Protein 3TFZ (pdb70)

Solvent-accessible surface area: 46047 Å² total; per-residue (Å²): 215,104,98,88,30,27,35,9,26,26,0,60,1,58,6,89,37,0,31,98,1,0,24,34,1,27,2,16,38,70,10,6,107,26,11,103,91,24,68,20,78,61,56,26,126,44,29,12,8,0,71,17,47,10,53,8,75,74,91,94,21,56,46,5,6,21,8,44,25,37,80,50,28,30,11,0,35,28,70,21,86,125,29,10,89,20,8,17,87,18,21,8,27,14,14,4,16,43,6,31,74,125,83,0,0,0,0,4,2,20,41,4,35,17,102,90,54,42,167,96,36,59,0,52,50,158,32,55,43,98,87,0,121,129,69,2,64,62,26,8,89,178,24,0,64,33,35,3,77,13,0,41,20,0,0,45,58,25,60,120,3,61,64,20,133,36,82,129,180,106,101,95,23,22,33,9,28,31,0,58,0,50,6,93,34,0,32,90,12,0,24,80,3,90,20,11,40,128,40,10,102,25,9,108,124,17,75,51,86,93,106,35,186,33,47,18,16,0,55,25,40,9,43,12,69,82,106,104,16,49,36,13,6,84,10,60,28,54,89,92,132,51,15,0,36,29,130,20,101,83,28,3,62,13,3,38,57,16,7,6,36,11,12,3,20,21,4,12,42,52,30,0,0,0,0,4,3,20,43,3,42,18,87,90,45,46,164,90,41,54,1,58,54,153,12,66,52,98,72,0,92,114,58,5,50,58,22,7,87,191,25,0,71,32,24,3,72,16,0,37,34,35,0,50,99,57,66,150,54,66,66,42,199,164,64,99,98,32,26,30,10,19,26,0,52,0,40,7,88,32,0,30,101,3,0,24,55,2,106,12,10,43,123,43,7,101,17,7,85,113,15,60,58,75,93,108,19,151,19,34,6,13,0,61,24,43,9,30,11,61,72,90,95,34,65,37,14,4,26,8,39,33,39,84,51,25,35,10,0,36,28,31,27,69,87,84,7,63,10,9,25,29,20,21,8,25,12,14,4,15,59,14,55,94,96,82,0,0,0,0,5,2,21,38,4,34,20,118,92,40,58,153,113,47,51,2,45,69,151,33,58,62,77,82,0,118,111,43,4,57,61,16,7,91,94,18,1,62,26,22,2,71,15,0,40,32,20,0,60,105,68,51,172,60,87,67,114,199,104,89,104,30,23,36,8,23,30,0,56,0,31,7,84,38,0,20,104,2,0,22,68,6,83,20,10,36,126,34,7,115,13,6,101,111,16,63,76,76,96,110,28,188,29,62,12,12,3,83,13,33,10,42,28,86,63,105,126,57,56,70,9,6,70,10,36,29,52,78,102,105,55,7,0,35,28,102,32,91,90,39,59,59,34,26,26,73,20,16,6,36,13,14,6,21,23,8,10,42,40,29,0,0,0,0,5,2,20,43,1,29,21,123,64,68,48,137,105,39,61,8,68,33,182,31,66,56,90,86,0,90,129,67,6,53,61,34,6,86,94,21,0,62,26,23,2,76,12,0,38,35,20,0,52,100,70,31,174,71,97,47,66,71,33,111,48,90,80,24,25,39,8,26,30,0,52,0,45,3,91,40,0,33,85,3,0,32,73,6,74,14,16,39,125,28,7,112,36,12,87,110,15,23,10,23,34,124,29,186,31,44,25,2,0,44,20,51,10,45,35,88,76,108,96,21,68,44,0,5,29,8,51,38,41,83,89,102,53,5,0,28,26,22,27,14,77,32,16,73,14,6,28,11,16,9,8,33,13,10,3,20,76,6,47,84,115,69,0,0,0,0,4,2,17,34,5,31,22,100,84,63,39,109,79,27,61,1,48,65,112,20,46,43,103,98,0,57,128,87,5,56,47,28,5,87,126,25,0,75,41,30,2,83,20,0,45,35,26,0,55,115,58,64,169,64,93,113,230,85,116,88,25,28,41,8,26,27,0,23,0,44,7,99,39,0,35,90,1,0,26,69,3,96,10,11,42,124,25,8,104,32,8,99,117,18,60,56,89,90,104,34,177,45,47,14,21,2,88,17,43,12,59,17,68,83,116,106,18,65,45,12,8,74,10,59,32,49,90,94,92,61,6,0,32,28,129,26,90,117,25,7,76,27,9,34,63,11,20,8,34,15,12,3,19,70,4,48,100,95,63,0,0,0,0,6,2,22,42,4,61,23,90,82,33,74,156,74,62,61,0,40,48,161,37,60,53,100,88,0,121,136,70,5,62,49,18,6,88,114,23,0,68,38,30,3,74,17,0,40,34,31,0,43,108,54,66,183,111

InterPro domains:
  IPR019587 Polyketide cyclase/dehydrase [PF10604] (1-150)
  IPR023393 START-like domain superfamily [G3DSA:3.30.530.20] (1-169)

Nearest PDB structures (foldseek):
  3tfz-assembly1_B  TM=9.912E-01  e=1.807E-28  Streptomyces sp. R1128
  4xrw-assembly1_A  TM=8.271E-01  e=5.148E-12  Amycolatopsis orientalis
  2d4r-assembly1_A  TM=8.068E-01  e=8.298E-10  Thermus thermophilus HB8
  4xrt-assembly2_B  TM=8.640E-01  e=2.654E-08  Streptomyces steffisburgensis
  4xrt-assembly1_A  TM=8.350E-01  e=1.578E-08  Streptomyces steffisburgensis

B-factor: mean 43.22, std 24.83, range [5.35, 171.0]

Structure (mmCIF, N/CA/C/O backbone):
data_3TFZ
#
_entry.id   3TFZ
#
_cell.length_a   50.016
_cell.length_b   135.731
_cell.length_c   175.496
_cell.angle_alpha   90.00
_cell.angle_beta   90.00
_cell.angle_gamma   90.00
#
_symmetry.space_group_name_H-M   'P 21 21 21'
#
loop_
_entity.id
_entity.type
_entity.pdbx_description
1 polymer Cyclase
2 non-polymer 'POTASSIUM ION'
3 non-polymer '3-CYCLOHEXYL-1-PROPYLSULFONIC ACID'
4 water water
#
loop_
_atom_site.group_PDB
_atom_site.id
_atom_site.type_symbol
_atom_site.label_atom_id
_atom_site.label_alt_id
_atom_site.label_comp_id
_atom_site.label_asym_id
_atom_site.label_entity_id
_atom_site.label_seq_id
_atom_site.pdbx_PDB_ins_code
_atom_site.Cartn_x
_atom_site.Cartn_y
_atom_site.Cartn_z
_atom_site.occupancy
_atom_site.B_iso_or_equiv
_atom_site.auth_seq_id
_atom_site.auth_comp_id
_atom_site.auth_asym_id
_atom_site.auth_atom_id
_atom_site.pdbx_PDB_model_num
ATOM 1 N N . HIS A 1 3 ? -34.947 -14.373 8.953 1.00 45.98 0 HIS A N 1
ATOM 2 C CA . HIS A 1 3 ? -34.184 -13.343 9.787 1.00 43.11 0 HIS A CA 1
ATOM 3 C C . HIS A 1 3 ? -32.720 -12.886 9.347 1.00 38.76 0 HIS A C 1
ATOM 4 O O . HIS A 1 3 ? -32.076 -13.510 8.480 1.00 37.06 0 HIS A O 1
ATOM 11 N N . MET A 1 4 ? -32.240 -11.778 9.939 1.00 33.26 1 MET A N 1
ATOM 12 C CA . MET A 1 4 ? -30.946 -11.172 9.629 1.00 30.79 1 MET A CA 1
ATOM 13 C C . MET A 1 4 ? -29.732 -12.102 9.958 1.00 28.54 1 MET A C 1
ATOM 14 O O . MET A 1 4 ? -29.748 -12.812 10.958 1.00 27.92 1 MET A O 1
ATOM 19 N N . ARG A 1 5 ? -28.692 -12.139 9.121 1.00 24.97 2 ARG A N 1
ATOM 20 C CA . ARG A 1 5 ? -27.576 -13.034 9.447 1.00 20.94 2 ARG A CA 1
ATOM 21 C C . ARG A 1 5 ? -26.428 -12.166 9.836 1.00 19.23 2 ARG A C 1
ATOM 22 O O . ARG A 1 5 ? -26.359 -11.069 9.343 1.00 16.21 2 ARG A O 1
ATOM 30 N N . HIS A 1 6 ? -25.534 -12.710 10.682 1.00 18.15 3 HIS A N 1
ATOM 31 C CA . HIS A 1 6 ? -24.369 -12.053 11.116 1.00 18.74 3 HIS A CA 1
ATOM 32 C C . HIS A 1 6 ? -23.120 -12.981 11.064 1.00 18.41 3 HIS A C 1
ATOM 33 O O . HIS A 1 6 ? -23.071 -13.984 11.740 1.00 18.19 3 HIS A O 1
ATOM 40 N N . VAL A 1 7 ? -22.080 -12.594 10.303 1.00 18.67 4 VAL A N 1
ATOM 41 C CA . VAL A 1 7 ? -20.828 -13.347 10.244 1.00 16.76 4 VAL A CA 1
ATOM 42 C C . VAL A 1 7 ? -19.634 -12.460 10.453 1.00 15.41 4 VAL A C 1
ATOM 43 O O . VAL A 1 7 ? -19.766 -11.270 10.329 1.00 14.85 4 VAL A O 1
ATOM 47 N N . GLU A 1 8 ? -18.477 -13.057 10.816 1.00 14.54 5 GLU A N 1
ATOM 48 C CA . GLU A 1 8 ? -17.254 -12.323 11.131 1.00 14.49 5 GLU A CA 1
ATOM 49 C C . GLU A 1 8 ? -16.091 -13.123 10.677 1.00 13.52 5 GLU A C 1
ATOM 50 O O . GLU A 1 8 ? -16.007 -14.292 10.966 1.00 13.14 5 GLU A O 1
ATOM 56 N N . HIS A 1 9 ? -15.168 -12.492 9.996 1.00 13.25 6 HIS A N 1
ATOM 57 C CA . HIS A 1 9 ? -13.990 -13.233 9.493 1.00 16.22 6 HIS A CA 1
ATOM 58 C C . HIS A 1 9 ? -12.772 -12.399 9.879 1.00 14.31 6 HIS A C 1
ATOM 59 O O . HIS A 1 9 ? -12.931 -11.196 10.038 1.00 15.92 6 HIS A O 1
ATOM 66 N N . THR A 1 10 ? -11.593 -13.023 9.975 1.00 13.34 7 THR A N 1
ATOM 67 C CA . THR A 1 10 ? -10.413 -12.284 10.378 1.00 13.68 7 THR A CA 1
ATOM 68 C C . THR A 1 10 ? -9.170 -12.876 9.742 1.00 14.12 7 THR A C 1
ATOM 69 O O . THR A 1 10 ? -9.186 -14.050 9.347 1.00 14.61 7 THR A O 1
ATOM 73 N N . VAL A 1 11 ? -8.115 -12.052 9.719 1.00 12.58 8 VAL A N 1
ATOM 74 C CA . VAL A 1 11 ? -6.733 -12.367 9.264 1.00 11.60 8 VAL A CA 1
ATOM 75 C C . VAL A 1 11 ? -5.794 -11.448 10.078 1.00 11.95 8 VAL A C 1
ATOM 76 O O . VAL A 1 11 ? -6.243 -10.387 10.583 1.00 9.72 8 VAL A O 1
ATOM 80 N N . THR A 1 12 ? -4.543 -11.905 10.295 1.00 13.21 9 THR A N 1
ATOM 81 C CA . THR A 1 12 ? -3.492 -11.225 11.023 1.00 13.14 9 THR A CA 1
ATOM 82 C C . THR A 1 12 ? -2.646 -10.664 9.933 1.00 14.40 9 THR A C 1
ATOM 83 O O . THR A 1 12 ? -2.164 -11.434 9.112 1.00 15.94 9 THR A O 1
ATOM 87 N N . VAL A 1 13 ? -2.454 -9.339 9.890 1.00 15.61 10 VAL A N 1
ATOM 88 C CA . VAL A 1 13 ? -1.654 -8.660 8.820 1.00 14.22 10 VAL A CA 1
ATOM 89 C C . VAL A 1 13 ? -0.239 -8.333 9.324 1.00 16.22 10 VAL A C 1
ATOM 90 O O . VAL A 1 13 ? -0.062 -7.739 10.415 1.00 16.69 10 VAL A O 1
ATOM 94 N N . ALA A 1 14 ? 0.801 -8.778 8.597 1.00 16.41 11 ALA A N 1
ATOM 95 C CA . ALA A 1 14 ? 2.144 -8.485 9.099 1.00 16.69 11 ALA A CA 1
ATOM 96 C C . ALA A 1 14 ? 2.473 -7.032 8.658 1.00 16.62 11 ALA A C 1
ATOM 97 O O . ALA A 1 14 ? 3.327 -6.850 7.817 1.00 17.63 11 ALA A O 1
ATOM 99 N N . ALA A 1 15 ? 1.732 -6.023 9.148 1.00 15.33 12 ALA A N 1
ATOM 100 C CA . ALA A 1 15 ? 1.992 -4.567 8.884 1.00 14.36 12 ALA A CA 1
ATOM 101 C C . ALA A 1 15 ? 1.448 -3.799 10.069 1.00 15.17 12 ALA A C 1
ATOM 102 O O . ALA A 1 15 ? 0.477 -4.268 10.714 1.00 14.28 12 ALA A O 1
ATOM 104 N N . PRO A 1 16 ? 1.975 -2.554 10.336 1.00 16.01 13 PRO A N 1
ATOM 105 C CA . PRO A 1 16 ? 1.371 -1.732 11.458 1.00 15.61 13 PRO A CA 1
ATOM 106 C C . PRO A 1 16 ? -0.086 -1.265 11.169 1.00 16.12 13 PRO A C 1
ATOM 107 O O . PRO A 1 16 ? -0.473 -1.116 10.014 1.00 17.47 13 PRO A O 1
ATOM 111 N N . ALA A 1 17 ? -0.852 -0.950 12.201 1.00 16.03 14 ALA A N 1
ATOM 112 C CA . ALA A 1 17 ? -2.309 -0.764 12.093 1.00 15.44 14 ALA A CA 1
ATOM 113 C C . ALA A 1 17 ? -2.604 0.477 11.307 1.00 16.15 14 ALA A C 1
ATOM 114 O O . ALA A 1 17 ? -3.540 0.502 10.576 1.00 19.11 14 ALA A O 1
ATOM 116 N N . ASP A 1 18 ? -1.774 1.487 11.410 1.00 19.41 15 ASP A N 1
ATOM 117 C CA . ASP A 1 18 ? -1.839 2.710 10.629 1.00 22.25 15 ASP A CA 1
ATOM 118 C C . ASP A 1 18 ? -1.648 2.476 9.118 1.00 22.09 15 ASP A C 1
ATOM 119 O O . ASP A 1 18 ? -2.311 3.112 8.315 1.00 23.02 15 ASP A O 1
ATOM 124 N N . LEU A 1 19 ? -0.753 1.571 8.721 1.00 22.58 16 LEU A N 1
ATOM 125 C CA . LEU A 1 19 ? -0.624 1.294 7.323 1.00 21.73 16 LEU A CA 1
ATOM 126 C C . LEU A 1 19 ? -1.869 0.538 6.757 1.00 20.75 16 LEU A C 1
ATOM 127 O O . LEU A 1 19 ? -2.374 0.781 5.598 1.00 21.62 16 LEU A O 1
ATOM 132 N N . VAL A 1 20 ? -2.409 -0.356 7.573 1.00 17.62 17 VAL A N 1
ATOM 133 C CA . VAL A 1 20 ? -3.619 -1.050 7.221 1.00 14.37 17 VAL A CA 1
ATOM 134 C C . VAL A 1 20 ? -4.779 -0.075 7.102 1.00 14.84 17 VAL A C 1
ATOM 135 O O . VAL A 1 20 ? -5.609 -0.250 6.275 1.00 14.44 17 VAL A O 1
ATOM 139 N N . TRP A 1 21 ? -4.859 0.911 8.001 1.00 17.09 18 TRP A N 1
ATOM 140 C CA . TRP A 1 21 ? -5.856 1.936 7.933 1.00 17.01 18 TRP A CA 1
ATOM 141 C C . TRP A 1 21 ? -5.751 2.631 6.549 1.00 18.22 18 TRP A C 1
ATOM 142 O O . TRP A 1 21 ? -6.766 2.749 5.853 1.00 17.12 18 TRP A O 1
ATOM 153 N N . GLU A 1 22 ? -4.536 3.105 6.180 1.00 18.19 19 GLU A N 1
ATOM 154 C CA . GLU A 1 22 ? -4.327 3.764 4.926 1.00 20.10 19 GLU A CA 1
ATOM 155 C C . GLU A 1 22 ? -4.842 2.995 3.709 1.00 19.15 19 GLU A C 1
ATOM 156 O O . GLU A 1 22 ? -5.356 3.623 2.815 1.00 19.54 19 GLU A O 1
ATOM 162 N N . VAL A 1 23 ? -4.652 1.667 3.661 1.00 17.48 20 VAL A N 1
ATOM 163 C CA . VAL A 1 23 ? -5.131 0.841 2.589 1.00 18.05 20 VAL A CA 1
ATOM 164 C C . VAL A 1 23 ? -6.725 0.770 2.645 1.00 19.62 20 VAL A C 1
ATOM 165 O O . VAL A 1 23 ? -7.414 0.915 1.610 1.00 20.14 20 VAL A O 1
ATOM 169 N N . LEU A 1 24 ? -7.298 0.566 3.835 1.00 17.68 21 LEU A N 1
ATOM 170 C CA . LEU A 1 24 ? -8.713 0.540 3.954 1.00 17.06 21 LEU A CA 1
ATOM 171 C C . LEU A 1 24 ? -9.354 1.844 3.537 1.00 16.37 21 LEU A C 1
ATOM 172 O O . LEU A 1 24 ? -10.337 1.759 2.819 1.00 14.98 21 LEU A O 1
ATOM 177 N N . ALA A 1 25 ? -8.867 3.007 4.063 1.00 16.66 22 ALA A N 1
ATOM 178 C CA . ALA A 1 25 ? -9.422 4.340 3.796 1.00 16.97 22 ALA A CA 1
ATOM 179 C C . ALA A 1 25 ? -9.420 4.772 2.304 1.00 18.64 22 ALA A C 1
ATOM 180 O O . ALA A 1 25 ? -10.275 5.637 1.894 1.00 19.67 22 ALA A O 1
ATOM 182 N N . ASP A 1 26 ? -8.467 4.281 1.505 1.00 16.43 23 ASP A N 1
ATOM 183 C CA . ASP A 1 26 ? -8.336 4.836 0.127 1.00 17.77 23 ASP A CA 1
ATOM 184 C C . ASP A 1 26 ? -9.189 4.012 -0.857 1.00 18.31 23 ASP A C 1
ATOM 185 O O . ASP A 1 26 ? -8.639 3.176 -1.610 1.00 16.85 23 ASP A O 1
ATOM 190 N N . VAL A 1 27 ? -10.534 4.185 -0.815 1.00 18.43 24 VAL A N 1
ATOM 191 C CA . VAL A 1 27 ? -11.370 3.466 -1.757 1.00 19.92 24 VAL A CA 1
ATOM 192 C C . VAL A 1 27 ? -10.992 3.671 -3.270 1.00 22.63 24 VAL A C 1
ATOM 193 O O . VAL A 1 27 ? -11.315 2.810 -4.079 1.00 23.90 24 VAL A O 1
ATOM 197 N N . LEU A 1 28 ? -10.451 4.825 -3.667 1.00 24.84 25 LEU A N 1
ATOM 198 C CA . LEU A 1 28 ? -9.937 4.980 -5.041 1.00 28.86 25 LEU A CA 1
ATOM 199 C C . LEU A 1 28 ? -8.939 3.845 -5.430 1.00 27.54 25 LEU A C 1
ATOM 200 O O . LEU A 1 28 ? -8.849 3.509 -6.584 1.00 30.97 25 LEU A O 1
ATOM 205 N N . GLY A 1 29 ? -8.162 3.305 -4.483 1.00 25.48 26 GLY A N 1
ATOM 206 C CA . GLY A 1 29 ? -7.333 2.133 -4.741 1.00 22.40 26 GLY A CA 1
ATOM 207 C C . GLY A 1 29 ? -8.058 0.779 -4.823 1.00 20.72 26 GLY A C 1
ATOM 208 O O . GLY A 1 29 ? -7.440 -0.128 -5.089 1.00 19.51 26 GLY A O 1
ATOM 209 N N . TYR A 1 30 ? -9.336 0.649 -4.498 1.00 21.48 27 TYR A N 1
ATOM 210 C CA . TYR A 1 30 ? -10.008 -0.686 -4.373 1.00 22.58 27 TYR A CA 1
ATOM 211 C C . TYR A 1 30 ? -10.077 -1.524 -5.684 1.00 23.87 27 TYR A C 1
ATOM 212 O O . TYR A 1 30 ? -10.042 -2.730 -5.591 1.00 22.77 27 TYR A O 1
ATOM 221 N N . ALA A 1 31 ? -10.192 -0.880 -6.872 1.00 23.62 28 ALA A N 1
ATOM 222 C CA . ALA A 1 31 ? -10.274 -1.601 -8.121 1.00 24.49 28 ALA A CA 1
ATOM 223 C C . ALA A 1 31 ? -8.892 -2.223 -8.465 1.00 25.02 28 ALA A C 1
ATOM 224 O O . ALA A 1 31 ? -8.778 -3.314 -8.998 1.00 24.63 28 ALA A O 1
ATOM 226 N N . ASP A 1 32 ? -7.826 -1.529 -8.153 1.00 27.14 29 ASP A N 1
ATOM 227 C CA . ASP A 1 32 ? -6.458 -2.124 -8.212 1.00 28.62 29 ASP A CA 1
ATOM 228 C C . ASP A 1 32 ? -6.160 -3.250 -7.227 1.00 27.41 29 ASP A C 1
ATOM 229 O O . ASP A 1 32 ? -5.582 -4.232 -7.628 1.00 29.43 29 ASP A O 1
ATOM 234 N N . ILE A 1 33 ? -6.603 -3.106 -5.989 1.00 24.66 30 ILE A N 1
ATOM 235 C CA . ILE A 1 33 ? -6.230 -3.931 -4.815 1.00 24.26 30 ILE A CA 1
ATOM 236 C C . ILE A 1 33 ? -7.213 -5.137 -4.626 1.00 24.29 30 ILE A C 1
ATOM 237 O O . ILE A 1 33 ? -6.825 -6.205 -4.087 1.00 24.66 30 ILE A O 1
ATOM 242 N N . PHE A 1 34 ? -8.455 -5.013 -5.113 1.00 23.49 31 PHE A N 1
ATOM 243 C CA . PHE A 1 34 ? -9.478 -6.100 -4.952 1.00 22.15 31 PHE A CA 1
ATOM 244 C C . PHE A 1 34 ? -9.699 -6.696 -6.259 1.00 23.19 31 PHE A C 1
ATOM 245 O O . PHE A 1 34 ? -10.164 -5.999 -7.133 1.00 26.23 31 PHE A O 1
ATOM 253 N N . PRO A 1 35 ? -9.209 -7.938 -6.473 1.00 22.83 32 PRO A N 1
ATOM 254 C CA . PRO A 1 35 ? -9.367 -8.542 -7.817 1.00 24.04 32 PRO A CA 1
ATOM 255 C C . PRO A 1 35 ? -10.813 -8.589 -8.356 1.00 25.15 32 PRO A C 1
ATOM 256 O O . PRO A 1 35 ? -11.048 -8.296 -9.516 1.00 24.47 32 PRO A O 1
ATOM 260 N N . PRO A 1 36 ? -11.794 -8.915 -7.511 1.00 25.17 33 PRO A N 1
ATOM 261 C CA . PRO A 1 36 ? -13.151 -8.984 -8.167 1.00 25.59 33 PRO A CA 1
ATOM 262 C C . PRO A 1 36 ? -13.755 -7.591 -8.367 1.00 24.94 33 PRO A C 1
ATOM 263 O O . PRO A 1 36 ? -14.659 -7.444 -9.187 1.00 24.44 33 PRO A O 1
ATOM 267 N N . THR A 1 37 ? -13.230 -6.559 -7.656 1.00 22.26 34 THR A N 1
ATOM 268 C CA . THR A 1 37 ? -13.590 -5.145 -7.932 1.00 23.19 34 THR A CA 1
ATOM 269 C C . THR A 1 37 ? -13.122 -4.539 -9.252 1.00 26.00 34 THR A C 1
ATOM 270 O O . THR A 1 37 ? -11.889 -4.320 -9.405 1.00 29.05 34 THR A O 1
ATOM 274 N N . GLU A 1 38 ? -14.043 -4.301 -10.185 1.00 32.07 35 GLU A N 1
ATOM 275 C CA . GLU A 1 38 ? -13.691 -3.782 -11.519 1.00 35.36 35 GLU A CA 1
ATOM 276 C C . GLU A 1 38 ? -13.634 -2.238 -11.616 1.00 34.06 35 GLU A C 1
ATOM 277 O O . GLU A 1 38 ? -12.980 -1.664 -12.474 1.00 34.61 35 GLU A O 1
ATOM 283 N N . LYS A 1 39 ? -14.345 -1.563 -10.739 1.00 32.22 36 LYS A N 1
ATOM 284 C CA . LYS A 1 39 ? -14.574 -0.134 -10.901 1.00 32.80 36 LYS A CA 1
ATOM 285 C C . LYS A 1 39 ? -15.107 0.389 -9.600 1.00 29.69 36 LYS A C 1
ATOM 286 O O . LYS A 1 39 ? -15.940 -0.238 -8.946 1.00 28.80 36 LYS A O 1
ATOM 292 N N . VAL A 1 40 ? -14.583 1.526 -9.215 1.00 29.16 37 VAL A N 1
ATOM 293 C CA . VAL A 1 40 ? -15.024 2.251 -8.061 1.00 29.75 37 VAL A CA 1
ATOM 294 C C . VAL A 1 40 ? -15.357 3.671 -8.533 1.00 32.58 37 VAL A C 1
ATOM 295 O O . VAL A 1 40 ? -14.612 4.255 -9.354 1.00 34.49 37 VAL A O 1
ATOM 299 N N . GLU A 1 41 ? -16.372 4.272 -7.921 1.00 30.95 38 GLU A N 1
ATOM 300 C CA . GLU A 1 41 ? -16.688 5.622 -8.207 1.00 32.19 38 GLU A CA 1
ATOM 301 C C . GLU A 1 41 ? -17.210 6.381 -6.995 1.00 29.87 38 GLU A C 1
ATOM 302 O O . GLU A 1 41 ? -18.126 5.901 -6.367 1.00 26.67 38 GLU A O 1
ATOM 308 N N . ILE A 1 42 ? -16.696 7.604 -6.744 1.00 30.36 39 ILE A N 1
ATOM 309 C CA . ILE A 1 42 ? -17.029 8.336 -5.547 1.00 29.33 39 ILE A CA 1
ATOM 310 C C . ILE A 1 42 ? -18.141 9.209 -5.877 1.00 32.02 39 ILE A C 1
ATOM 311 O O . ILE A 1 42 ? -18.040 10.073 -6.739 1.00 35.99 39 ILE A O 1
ATOM 316 N N . LEU A 1 43 ? -19.255 9.026 -5.191 1.00 32.14 40 LEU A N 1
ATOM 317 C CA . LEU A 1 43 ? -20.419 9.874 -5.496 1.00 34.12 40 LEU A CA 1
ATOM 318 C C . LEU A 1 43 ? -20.491 11.076 -4.564 1.00 35.13 40 LEU A C 1
ATOM 319 O O . LEU A 1 43 ? -21.012 12.148 -4.927 1.00 38.44 40 LEU A O 1
ATOM 324 N N . GLU A 1 44 ? -19.975 10.909 -3.359 1.00 34.05 41 GLU A N 1
ATOM 325 C CA . GLU A 1 44 ? -20.134 11.889 -2.274 1.00 36.84 41 GLU A CA 1
ATOM 326 C C . GLU A 1 44 ? -19.038 11.588 -1.276 1.00 33.60 41 GLU A C 1
ATOM 327 O O . GLU A 1 44 ? -18.711 10.442 -1.031 1.00 32.19 41 GLU A O 1
ATOM 333 N N . GLU A 1 45 ? -18.435 12.625 -0.752 1.00 36.54 42 GLU A N 1
ATOM 334 C CA . GLU A 1 45 ? -17.236 12.564 0.053 1.00 37.94 42 GLU A CA 1
ATOM 335 C C . GLU A 1 45 ? -17.065 13.837 0.901 1.00 40.30 42 GLU A C 1
ATOM 336 O O . GLU A 1 45 ? -17.177 14.917 0.420 1.00 42.31 42 GLU A O 1
ATOM 342 N N . GLY A 1 46 ? -16.736 13.653 2.169 1.00 40.15 43 GLY A N 1
ATOM 343 C CA . GLY A 1 46 ? -16.648 14.706 3.100 1.00 42.65 43 GLY A CA 1
ATOM 344 C C . GLY A 1 46 ? -15.825 14.167 4.234 1.00 42.67 43 GLY A C 1
ATOM 345 O O . GLY A 1 46 ? -15.321 13.031 4.195 1.00 40.34 43 GLY A O 1
ATOM 346 N N . GLN A 1 47 ? -15.674 15.007 5.255 1.00 44.72 44 GLN A N 1
ATOM 347 C CA . GLN A 1 47 ? -14.897 14.677 6.440 1.00 43.28 44 GLN A CA 1
ATOM 348 C C . GLN A 1 47 ? -15.541 13.532 7.204 1.00 39.48 44 GLN A C 1
ATOM 349 O O . GLN A 1 47 ? -16.592 13.690 7.825 1.00 40.72 44 GLN A O 1
ATOM 355 N N . GLY A 1 48 ? -14.895 12.375 7.148 1.00 34.30 45 GLY A N 1
ATOM 356 C CA . GLY A 1 48 ? -15.394 11.164 7.813 1.00 28.87 45 GLY A CA 1
ATOM 357 C C . GLY A 1 48 ? -16.354 10.193 7.094 1.00 25.37 45 GLY A C 1
ATOM 358 O O . GLY A 1 48 ? -16.852 9.221 7.694 1.00 23.60 45 GLY A O 1
ATOM 359 N N . TYR A 1 49 ? -16.689 10.469 5.848 1.00 23.33 46 TYR A N 1
ATOM 360 C CA . TYR A 1 49 ? -17.643 9.648 5.124 1.00 22.50 46 TYR A CA 1
ATOM 361 C C . TYR A 1 49 ? -17.312 9.657 3.614 1.00 20.85 46 TYR A C 1
ATOM 362 O O . TYR A 1 49 ? -16.783 10.651 3.106 1.00 24.29 46 TYR A O 1
ATOM 371 N N . GLN A 1 50 ? -17.602 8.555 2.933 1.00 18.69 47 GLN A N 1
ATOM 372 C CA . GLN A 1 50 ? -17.556 8.390 1.493 1.00 20.69 47 GLN A CA 1
ATOM 373 C C . GLN A 1 50 ? -18.823 7.615 1.052 1.00 22.72 47 GLN A C 1
ATOM 374 O O . GLN A 1 50 ? -19.178 6.599 1.655 1.00 20.56 47 GLN A O 1
ATOM 380 N N . VAL A 1 51 ? -19.500 8.102 -0.001 1.00 25.42 48 VAL A N 1
ATOM 381 C CA . VAL A 1 51 ? -20.511 7.302 -0.653 1.00 25.36 48 VAL A CA 1
ATOM 382 C C . VAL A 1 51 ? -19.930 6.867 -1.993 1.00 26.28 48 VAL A C 1
ATOM 383 O O . VAL A 1 51 ? -19.428 7.674 -2.819 1.00 27.14 48 VAL A O 1
ATOM 387 N N . VAL A 1 52 ? -20.103 5.590 -2.278 1.00 25.87 49 VAL A N 1
ATOM 388 C CA . VAL A 1 52 ? -19.245 4.995 -3.294 1.00 25.83 49 VAL A CA 1
ATOM 389 C C . VAL A 1 52 ? -20.034 3.987 -4.116 1.00 25.60 49 VAL A C 1
ATOM 390 O O . VAL A 1 52 ? -20.686 3.091 -3.598 1.00 24.44 49 VAL A O 1
ATOM 394 N N . ARG A 1 53 ? -19.952 4.156 -5.418 1.00 26.12 50 ARG A N 1
ATOM 395 C CA . ARG A 1 53 ? -20.489 3.196 -6.362 1.00 27.26 50 ARG A CA 1
ATOM 396 C C . ARG A 1 53 ? -19.444 2.117 -6.804 1.00 24.56 50 ARG A C 1
ATOM 397 O O . ARG A 1 53 ? -18.361 2.446 -7.149 1.00 21.94 50 ARG A O 1
ATOM 405 N N . LEU A 1 54 ? -19.800 0.828 -6.727 1.00 25.30 51 LEU A N 1
ATOM 406 C CA . LEU A 1 54 ? -18.846 -0.285 -6.929 1.00 25.06 51 LEU A CA 1
ATOM 407 C C . LEU A 1 54 ? -19.355 -1.260 -7.967 1.00 25.15 51 LEU A C 1
ATOM 408 O O . LEU A 1 54 ? -20.459 -1.699 -7.901 1.00 28.17 51 LEU A O 1
ATOM 413 N N . HIS A 1 55 ? -18.515 -1.633 -8.903 1.00 26.46 52 HIS A N 1
ATOM 414 C CA . HIS A 1 55 ? -18.736 -2.774 -9.870 1.00 29.09 52 HIS A CA 1
ATOM 415 C C . HIS A 1 55 ? -17.803 -3.910 -9.446 1.00 28.17 52 HIS A C 1
ATOM 416 O O . HIS A 1 55 ? -16.604 -3.733 -9.420 1.00 25.17 52 HIS A O 1
ATOM 423 N N . VAL A 1 56 ? -18.410 -5.060 -9.133 1.00 29.73 53 VAL A N 1
ATOM 424 C CA . VAL A 1 56 ? -17.753 -6.214 -8.493 1.00 29.59 53 VAL A CA 1
ATOM 425 C C . VAL A 1 56 ? -18.281 -7.501 -9.156 1.00 34.17 53 VAL A C 1
ATOM 426 O O . VAL A 1 56 ? -19.483 -7.751 -9.108 1.00 33.01 53 VAL A O 1
ATOM 430 N N . ASP A 1 57 ? -17.404 -8.320 -9.769 1.00 37.16 54 ASP A N 1
ATOM 431 C CA . ASP A 1 57 ? -17.917 -9.648 -10.127 1.00 43.38 54 ASP A CA 1
ATOM 432 C C . ASP A 1 57 ? -18.171 -10.610 -8.960 1.00 42.18 54 ASP A C 1
ATOM 433 O O . ASP A 1 57 ? -17.294 -10.891 -8.159 1.00 40.49 54 ASP A O 1
ATOM 438 N N . VAL A 1 58 ? -19.420 -11.051 -8.853 1.00 44.20 55 VAL A N 1
ATOM 439 C CA . VAL A 1 58 ? -19.777 -12.147 -7.905 1.00 46.30 55 VAL A CA 1
ATOM 440 C C . VAL A 1 58 ? -20.265 -13.386 -8.649 1.00 48.93 55 VAL A C 1
ATOM 441 O O . VAL A 1 58 ? -21.173 -13.319 -9.460 1.00 52.13 55 VAL A O 1
ATOM 445 N N . ALA A 1 59 ? -19.611 -14.510 -8.401 1.00 50.92 56 ALA A N 1
ATOM 446 C CA . ALA A 1 59 ? -19.941 -15.787 -9.102 1.00 54.61 56 ALA A CA 1
ATOM 447 C C . ALA A 1 59 ? -19.886 -15.578 -10.598 1.00 56.19 56 ALA A C 1
ATOM 448 O O . ALA A 1 59 ? -18.948 -15.023 -11.120 1.00 55.47 56 ALA A O 1
ATOM 450 N N . GLY A 1 60 ? -20.885 -16.007 -11.325 1.00 60.54 57 GLY A N 1
ATOM 451 C CA . GLY A 1 60 ? -20.906 -15.616 -12.756 1.00 63.03 57 GLY A CA 1
ATOM 452 C C . GLY A 1 60 ? -20.394 -14.164 -13.045 1.00 58.93 57 GLY A C 1
ATOM 453 O O . GLY A 1 60 ? -19.561 -13.956 -13.916 1.00 60.04 57 GLY A O 1
ATOM 454 N N . GLU A 1 61 ? -20.908 -13.160 -12.345 1.00 53.80 58 GLU A N 1
ATOM 455 C CA . GLU A 1 61 ? -20.886 -11.869 -12.960 1.00 51.93 58 GLU A CA 1
ATOM 456 C C . GLU A 1 61 ? -20.956 -10.569 -12.137 1.00 46.91 58 GLU A C 1
ATOM 457 O O . GLU A 1 61 ? -20.697 -10.494 -10.931 1.00 41.18 58 GLU A O 1
ATOM 463 N N . ILE A 1 62 ? -21.292 -9.547 -12.900 1.00 46.41 59 ILE A N 1
ATOM 464 C CA . ILE A 1 62 ? -21.036 -8.208 -12.545 1.00 45.02 59 ILE A CA 1
ATOM 465 C C . ILE A 1 62 ? -22.209 -7.675 -11.736 1.00 43.93 59 ILE A C 1
ATOM 466 O O . ILE A 1 62 ? -23.325 -7.530 -12.222 1.00 45.16 59 ILE A O 1
ATOM 471 N N . ASN A 1 63 ? -21.930 -7.457 -10.461 1.00 41.06 60 ASN A N 1
ATOM 472 C CA . ASN A 1 63 ? -22.865 -6.801 -9.603 1.00 40.91 60 ASN A CA 1
ATOM 473 C C . ASN A 1 63 ? -22.485 -5.349 -9.352 1.00 38.67 60 ASN A C 1
ATOM 474 O O . ASN A 1 63 ? -21.308 -4.964 -9.353 1.00 37.55 60 ASN A O 1
ATOM 479 N N . THR A 1 64 ? -23.524 -4.540 -9.204 1.00 37.64 61 THR A N 1
ATOM 480 C CA . THR A 1 64 ? -23.372 -3.161 -8.947 1.00 35.80 61 THR A CA 1
ATOM 481 C C . THR A 1 64 ? -24.019 -2.859 -7.578 1.00 33.47 61 THR A C 1
ATOM 482 O O . THR A 1 64 ? -25.087 -3.335 -7.294 1.00 33.62 61 THR A O 1
ATOM 486 N N . TRP A 1 65 ? -23.330 -2.108 -6.721 1.00 31.10 62 TRP A N 1
ATOM 487 C CA . TRP A 1 65 ? -23.950 -1.578 -5.533 1.00 29.61 62 TRP A CA 1
ATOM 488 C C . TRP A 1 65 ? -23.311 -0.267 -5.123 1.00 28.10 62 TRP A C 1
ATOM 489 O O . TRP A 1 65 ? -22.254 0.154 -5.632 1.00 27.49 62 TRP A O 1
ATOM 500 N N . THR A 1 66 ? -23.984 0.371 -4.172 1.00 27.29 63 THR A N 1
ATOM 501 C CA . THR A 1 66 ? -23.627 1.659 -3.609 1.00 23.71 63 THR A CA 1
ATOM 502 C C . THR A 1 66 ? -23.524 1.529 -2.085 1.00 21.60 63 THR A C 1
ATOM 503 O O . THR A 1 66 ? -24.473 1.145 -1.495 1.00 17.98 63 THR A O 1
ATOM 507 N N . SER A 1 67 ? -22.387 1.884 -1.479 1.00 20.46 64 SER A N 1
ATOM 508 C CA . SER A 1 67 ? -22.347 1.968 -0.023 1.00 22.54 64 SER A CA 1
ATOM 509 C C . SER A 1 67 ? -21.949 3.262 0.529 1.00 21.74 64 SER A C 1
ATOM 510 O O . SER A 1 67 ? -21.115 4.010 -0.063 1.00 21.84 64 SER A O 1
ATOM 513 N N . ARG A 1 68 ? -22.540 3.512 1.707 1.00 21.60 65 ARG A N 1
ATOM 514 C CA . ARG A 1 68 ? -22.125 4.614 2.566 1.00 21.65 65 ARG A CA 1
ATOM 515 C C . ARG A 1 68 ? -21.116 4.063 3.539 1.00 19.94 65 ARG A C 1
ATOM 516 O O . ARG A 1 68 ? -21.424 3.139 4.307 1.00 19.49 65 ARG A O 1
ATOM 524 N N . ARG A 1 69 ? -19.873 4.563 3.422 1.00 19.62 66 ARG A N 1
ATOM 525 C CA . ARG A 1 69 ? -18.752 4.234 4.385 1.00 18.17 66 ARG A CA 1
ATOM 526 C C . ARG A 1 69 ? -18.537 5.352 5.368 1.00 19.34 66 ARG A C 1
ATOM 527 O O . ARG A 1 69 ? -18.295 6.499 4.942 1.00 21.59 66 ARG A O 1
ATOM 535 N N . ASP A 1 70 ? -18.658 5.043 6.659 1.00 17.56 67 ASP A N 1
ATOM 536 C CA . ASP A 1 70 ? -18.415 6.019 7.694 1.00 20.30 67 ASP A CA 1
ATOM 537 C C . ASP A 1 70 ? -17.063 5.690 8.226 1.00 20.18 67 ASP A C 1
ATOM 538 O O . ASP A 1 70 ? -16.901 4.636 8.797 1.00 21.36 67 ASP A O 1
ATOM 543 N N . LEU A 1 71 ? -16.073 6.548 8.015 1.00 19.93 68 LEU A N 1
ATOM 544 C CA . LEU A 1 71 ? -14.702 6.209 8.338 1.00 20.60 68 LEU A CA 1
ATOM 545 C C . LEU A 1 71 ? -14.287 6.841 9.685 1.00 23.36 68 LEU A C 1
ATOM 546 O O . LEU A 1 71 ? -14.533 8.012 9.907 1.00 22.86 68 LEU A O 1
ATOM 551 N N . ASP A 1 72 ? -13.658 6.062 10.565 1.00 21.83 69 ASP A N 1
ATOM 552 C CA . ASP A 1 72 ? -13.341 6.529 11.922 1.00 22.60 69 ASP A CA 1
ATOM 553 C C . ASP A 1 72 ? -11.923 6.072 12.224 1.00 20.97 69 ASP A C 1
ATOM 554 O O . ASP A 1 72 ? -11.699 4.960 12.756 1.00 20.35 69 ASP A O 1
ATOM 559 N N . PRO A 1 73 ? -10.946 6.873 11.775 1.00 20.63 70 PRO A N 1
ATOM 560 C CA . PRO A 1 73 ? -9.554 6.495 11.934 1.00 19.70 70 PRO A CA 1
ATOM 561 C C . PRO A 1 73 ? -9.121 6.394 13.412 1.00 22.24 70 PRO A C 1
ATOM 562 O O . PRO A 1 73 ? -8.205 5.645 13.727 1.00 23.35 70 PRO A O 1
ATOM 566 N N . ALA A 1 74 ? -9.781 7.093 14.331 1.00 23.76 71 ALA A N 1
ATOM 567 C CA . ALA A 1 74 ? -9.293 7.102 15.710 1.00 26.50 71 ALA A CA 1
ATOM 568 C C . ALA A 1 74 ? -9.739 5.756 16.290 1.00 25.89 71 ALA A C 1
ATOM 569 O O . ALA A 1 74 ? -8.987 5.088 17.033 1.00 28.39 71 ALA A O 1
ATOM 571 N N . ARG A 1 75 ? -10.914 5.333 15.853 1.00 24.66 72 ARG A N 1
ATOM 572 C CA . ARG A 1 75 ? -11.547 4.100 16.344 1.00 25.39 72 ARG A CA 1
ATOM 573 C C . ARG A 1 75 ? -10.971 2.847 15.542 1.00 23.98 72 ARG A C 1
ATOM 574 O O . ARG A 1 75 ? -10.989 1.714 16.044 1.00 23.98 72 ARG A O 1
ATOM 582 N N . ARG A 1 76 ? -10.271 3.130 14.412 1.00 23.46 73 ARG A N 1
ATOM 583 C CA . ARG A 1 76 ? -9.851 2.202 13.314 1.00 21.98 73 ARG A CA 1
ATOM 584 C C . ARG A 1 76 ? -10.973 1.243 12.843 1.00 19.80 73 ARG A C 1
ATOM 585 O O . ARG A 1 76 ? -10.788 -0.006 12.807 1.00 18.43 73 ARG A O 1
ATOM 593 N N . VAL A 1 77 ? -12.067 1.854 12.420 1.00 17.34 74 VAL A N 1
ATOM 594 C CA . VAL A 1 77 ? -13.250 1.168 12.066 1.00 18.72 74 VAL A CA 1
ATOM 595 C C . VAL A 1 77 ? -13.868 1.898 10.814 1.00 18.30 74 VAL A C 1
ATOM 596 O O . VAL A 1 77 ? -13.897 3.150 10.769 1.00 17.52 74 VAL A O 1
ATOM 600 N N . ILE A 1 78 ? -14.293 1.129 9.802 1.00 16.12 75 ILE A N 1
ATOM 601 C CA . ILE A 1 78 ? -15.108 1.675 8.740 1.00 14.88 75 ILE A CA 1
ATOM 602 C C . ILE A 1 78 ? -16.409 0.948 8.795 1.00 15.69 75 ILE A C 1
ATOM 603 O O . ILE A 1 78 ? -16.401 -0.257 8.582 1.00 16.94 75 ILE A O 1
ATOM 608 N N . ALA A 1 79 ? -17.490 1.638 9.206 1.00 15.96 76 ALA A N 1
ATOM 609 C CA . ALA A 1 79 ? -18.886 1.143 9.143 1.00 16.21 76 ALA A CA 1
ATOM 610 C C . ALA A 1 79 ? -19.404 1.354 7.688 1.00 15.84 76 ALA A C 1
ATOM 611 O O . ALA A 1 79 ? -19.254 2.428 7.097 1.00 14.10 76 ALA A O 1
ATOM 613 N N . TYR A 1 80 ? -19.950 0.296 7.091 1.00 15.30 77 TYR A N 1
ATOM 614 C CA . TYR A 1 80 ? -20.520 0.390 5.743 1.00 14.79 77 TYR A CA 1
ATOM 615 C C . TYR A 1 80 ? -22.005 0.019 5.801 1.00 15.39 77 TYR A C 1
ATOM 616 O O . TYR A 1 80 ? -22.388 -0.779 6.617 1.00 16.17 77 TYR A O 1
ATOM 625 N N . ARG A 1 81 ? -22.846 0.637 4.949 1.00 18.34 78 ARG A N 1
ATOM 626 C CA . ARG A 1 81 ? -24.267 0.232 4.744 1.00 19.78 78 ARG A CA 1
ATOM 627 C C . ARG A 1 81 ? -24.460 0.419 3.226 1.00 21.08 78 ARG A C 1
ATOM 628 O O . ARG A 1 81 ? -24.082 1.442 2.664 1.00 18.87 78 ARG A O 1
ATOM 636 N N . GLN A 1 82 ? -24.981 -0.620 2.535 1.00 19.89 79 GLN A N 1
ATOM 637 C CA . GLN A 1 82 ? -25.262 -0.543 1.106 1.00 20.46 79 GLN A CA 1
ATOM 638 C C . GLN A 1 82 ? -26.627 0.167 0.889 1.00 21.16 79 GLN A C 1
ATOM 639 O O . GLN A 1 82 ? -27.567 -0.243 1.511 1.00 22.13 79 GLN A O 1
ATOM 645 N N . LEU A 1 83 ? -26.663 1.235 0.085 1.00 23.60 80 LEU A N 1
ATOM 646 C CA . LEU A 1 83 ? -27.853 2.072 -0.213 1.00 28.17 80 LEU A CA 1
ATOM 647 C C . LEU A 1 83 ? -28.577 1.590 -1.466 1.00 30.33 80 LEU A C 1
ATOM 648 O O . LEU A 1 83 ? -29.713 1.974 -1.719 1.00 34.29 80 LEU A O 1
ATOM 653 N N . GLU A 1 84 ? -27.859 0.838 -2.292 1.00 30.58 81 GLU A N 1
ATOM 654 C CA . GLU A 1 84 ? -28.405 0.168 -3.440 1.00 32.32 81 GLU A CA 1
ATOM 655 C C . GLU A 1 84 ? -27.649 -1.169 -3.415 1.00 30.21 81 GLU A C 1
ATOM 656 O O . GLU A 1 84 ? -26.496 -1.189 -3.079 1.00 28.39 81 GLU A O 1
ATOM 662 N N . THR A 1 85 ? -28.331 -2.271 -3.691 1.00 30.40 82 THR A N 1
ATOM 663 C CA . THR A 1 85 ? -27.750 -3.588 -3.454 1.00 30.59 82 THR A CA 1
ATOM 664 C C . THR A 1 85 ? -27.913 -4.460 -4.731 1.00 30.28 82 THR A C 1
ATOM 665 O O . THR A 1 85 ? -28.303 -3.968 -5.755 1.00 32.53 82 THR A O 1
ATOM 669 N N . ALA A 1 86 ? -27.434 -5.678 -4.714 1.00 27.69 83 ALA A N 1
ATOM 670 C CA . ALA A 1 86 ? -27.646 -6.588 -5.844 1.00 27.51 83 ALA A CA 1
ATOM 671 C C . ALA A 1 86 ? -29.056 -7.151 -5.707 1.00 25.98 83 ALA A C 1
ATOM 672 O O . ALA A 1 86 ? -29.590 -7.162 -4.591 1.00 24.47 83 ALA A O 1
ATOM 674 N N . PRO A 1 87 ? -29.664 -7.625 -6.820 1.00 26.87 84 PRO A N 1
ATOM 675 C CA . PRO A 1 87 ? -31.122 -8.088 -6.772 1.00 26.72 84 PRO A CA 1
ATOM 676 C C . PRO A 1 87 ? -31.546 -9.076 -5.649 1.00 24.57 84 PRO A C 1
ATOM 677 O O . PRO A 1 87 ? -32.640 -8.958 -5.163 1.00 26.87 84 PRO A O 1
ATOM 681 N N . ILE A 1 88 ? -30.712 -10.002 -5.241 1.00 23.02 85 ILE A N 1
ATOM 682 C CA . ILE A 1 88 ? -31.115 -11.000 -4.261 1.00 22.46 85 ILE A CA 1
ATOM 683 C C . ILE A 1 88 ? -30.885 -10.461 -2.839 1.00 21.07 85 ILE A C 1
ATOM 684 O O . ILE A 1 88 ? -31.214 -11.121 -1.853 1.00 20.00 85 ILE A O 1
ATOM 689 N N . VAL A 1 89 ? -30.368 -9.226 -2.739 1.00 20.79 86 VAL A N 1
ATOM 690 C CA . VAL A 1 89 ? -29.929 -8.731 -1.400 1.00 18.72 86 VAL A CA 1
ATOM 691 C C . VAL A 1 89 ? -30.923 -7.768 -0.915 1.00 18.59 86 VAL A C 1
ATOM 692 O O . VAL A 1 89 ? -31.348 -6.878 -1.684 1.00 17.55 86 VAL A O 1
ATOM 696 N N . GLY A 1 90 ? -31.323 -7.932 0.343 1.00 18.69 87 GLY A N 1
ATOM 697 C CA . GLY A 1 90 ? -32.385 -7.066 0.877 1.00 18.31 87 GLY A CA 1
ATOM 698 C C . GLY A 1 90 ? -31.677 -6.121 1.778 1.00 22.29 87 GLY A C 1
ATOM 699 O O . GLY A 1 90 ? -31.960 -4.928 1.772 1.00 24.05 87 GLY A O 1
ATOM 700 N N . HIS A 1 91 ? -30.657 -6.593 2.533 1.00 22.61 88 HIS A N 1
ATOM 701 C CA . HIS A 1 91 ? -29.901 -5.647 3.379 1.00 21.85 88 HIS A CA 1
ATOM 702 C C . HIS A 1 91 ? -28.489 -6.095 3.492 1.00 20.00 88 HIS A C 1
ATOM 703 O O . HIS A 1 91 ? -28.253 -7.289 3.472 1.00 16.97 88 HIS A O 1
ATOM 710 N N . MET A 1 92 ? -27.558 -5.128 3.651 1.00 18.23 89 MET A N 1
ATOM 711 C CA . MET A 1 92 ? -26.135 -5.451 3.710 1.00 17.51 89 MET A CA 1
ATOM 712 C C . MET A 1 92 ? -25.316 -4.340 4.388 1.00 17.87 89 MET A C 1
ATOM 713 O O . MET A 1 92 ? -25.133 -3.247 3.798 1.00 19.54 89 MET A O 1
ATOM 718 N N . SER A 1 93 ? -24.799 -4.648 5.598 1.00 16.36 90 SER A N 1
ATOM 719 C CA . SER A 1 93 ? -24.046 -3.727 6.393 1.00 15.52 90 SER A CA 1
ATOM 720 C C . SER A 1 93 ? -23.009 -4.476 7.227 1.00 16.26 90 SER A C 1
ATOM 721 O O . SER A 1 93 ? -22.927 -5.772 7.149 1.00 17.19 90 SER A O 1
ATOM 724 N N . GLY A 1 94 ? -22.101 -3.722 7.881 1.00 15.16 91 GLY A N 1
ATOM 725 C CA . GLY A 1 94 ? -21.014 -4.316 8.631 1.00 11.41 91 GLY A CA 1
ATOM 726 C C . GLY A 1 94 ? -19.939 -3.304 9.011 1.00 13.34 91 GLY A C 1
ATOM 727 O O . GLY A 1 94 ? -20.130 -2.078 8.931 1.00 12.51 91 GLY A O 1
ATOM 728 N N . GLU A 1 95 ? -18.775 -3.825 9.419 1.00 12.31 92 GLU A N 1
ATOM 729 C CA . GLU A 1 95 ? -17.627 -3.042 9.782 1.00 12.26 92 GLU A CA 1
ATOM 730 C C . GLU A 1 95 ? -16.352 -3.676 9.323 1.00 12.67 92 GLU A C 1
ATOM 731 O O . GLU A 1 95 ? -16.238 -4.876 9.379 1.00 13.42 92 GLU A O 1
ATOM 737 N N . TRP A 1 96 ? -15.366 -2.848 8.967 1.00 15.34 93 TRP A N 1
ATOM 738 C CA . TRP A 1 96 ? -13.944 -3.241 9.030 1.00 15.58 93 TRP A CA 1
ATOM 739 C C . TRP A 1 96 ? -13.428 -2.747 10.358 1.00 15.81 93 TRP A C 1
ATOM 740 O O . TRP A 1 96 ? -13.732 -1.629 10.689 1.00 14.75 93 TRP A O 1
ATOM 751 N N . ARG A 1 97 ? -12.621 -3.568 11.063 1.00 15.33 94 ARG A N 1
ATOM 752 C CA . ARG A 1 97 ? -11.983 -3.222 12.299 1.00 15.27 94 ARG A CA 1
ATOM 753 C C . ARG A 1 97 ? -10.522 -3.745 12.257 1.00 18.32 94 ARG A C 1
ATOM 754 O O . ARG A 1 97 ? -10.306 -4.918 12.099 1.00 20.11 94 ARG A O 1
ATOM 762 N N . ALA A 1 98 ? -9.540 -2.860 12.517 1.00 20.08 95 ALA A N 1
ATOM 763 C CA . ALA A 1 98 ? -8.131 -3.114 12.537 1.00 19.52 95 ALA A CA 1
ATOM 764 C C . ALA A 1 98 ? -7.656 -2.950 13.979 1.00 20.11 95 ALA A C 1
ATOM 765 O O . ALA A 1 98 ? -7.760 -1.895 14.472 1.00 26.96 95 ALA A O 1
ATOM 767 N N . PHE A 1 99 ? -7.117 -3.950 14.652 1.00 17.99 96 PHE A N 1
ATOM 768 C CA . PHE A 1 99 ? -6.622 -3.819 15.984 1.00 14.80 96 PHE A CA 1
ATOM 769 C C . PHE A 1 99 ? -5.077 -3.910 15.969 1.00 16.66 96 PHE A C 1
ATOM 770 O O . PHE A 1 99 ? -4.513 -4.712 15.246 1.00 16.36 96 PHE A O 1
ATOM 778 N N . THR A 1 100 ? -4.398 -3.006 16.692 1.00 17.59 97 THR A N 1
ATOM 779 C CA . THR A 1 100 ? -3.008 -3.191 17.048 1.00 17.89 97 THR A CA 1
ATOM 780 C C . THR A 1 100 ? -2.819 -4.505 17.842 1.00 20.03 97 THR A C 1
ATOM 781 O O . THR A 1 100 ? -3.423 -4.684 18.975 1.00 21.46 97 THR A O 1
ATOM 785 N N . LEU A 1 101 ? -2.026 -5.416 17.263 1.00 20.63 98 LEU A N 1
ATOM 786 C CA . LEU A 1 101 ? -1.641 -6.643 17.916 1.00 22.45 98 LEU A CA 1
ATOM 787 C C . LEU A 1 101 ? -0.248 -6.375 18.517 1.00 26.27 98 LEU A C 1
ATOM 788 O O . LEU A 1 101 ? -0.017 -6.521 19.734 1.00 29.13 98 LEU A O 1
ATOM 793 N N . ASP A 1 102 ? 0.694 -5.928 17.697 1.00 25.69 99 ASP A N 1
ATOM 794 C CA . ASP A 1 102 ? 1.813 -5.245 18.259 1.00 28.13 99 ASP A CA 1
ATOM 795 C C . ASP A 1 102 ? 2.251 -4.140 17.292 1.00 26.82 99 ASP A C 1
ATOM 796 O O . ASP A 1 102 ? 1.514 -3.802 16.362 1.00 26.39 99 ASP A O 1
ATOM 801 N N . ALA A 1 103 ? 3.464 -3.647 17.453 1.00 28.16 100 ALA A N 1
ATOM 802 C CA . ALA A 1 103 ? 4.050 -2.587 16.595 1.00 29.31 100 ALA A CA 1
ATOM 803 C C . ALA A 1 103 ? 4.113 -2.980 15.104 1.00 28.46 100 ALA A C 1
ATOM 804 O O . ALA A 1 103 ? 3.998 -2.152 14.189 1.00 30.91 100 ALA A O 1
ATOM 806 N N . GLU A 1 104 ? 4.177 -4.257 14.845 1.00 27.54 101 GLU A N 1
ATOM 807 C CA . GLU A 1 104 ? 4.317 -4.696 13.499 1.00 26.81 101 GLU A CA 1
ATOM 808 C C . GLU A 1 104 ? 3.189 -5.447 13.001 1.00 24.59 101 GLU A C 1
ATOM 809 O O . GLU A 1 104 ? 3.295 -5.841 11.878 1.00 27.02 101 GLU A O 1
ATOM 815 N N . ARG A 1 105 ? 2.221 -5.833 13.835 1.00 22.44 102 ARG A N 1
ATOM 816 C CA . ARG A 1 105 ? 1.144 -6.709 13.379 1.00 21.65 102 ARG A CA 1
ATOM 817 C C . ARG A 1 105 ? -0.194 -6.154 13.719 1.00 20.23 102 ARG A C 1
ATOM 818 O O . ARG A 1 105 ? -0.309 -5.383 14.669 1.00 19.58 102 ARG A O 1
ATOM 826 N N . THR A 1 106 ? -1.203 -6.500 12.904 1.00 19.27 103 THR A N 1
ATOM 827 C CA . THR A 1 106 ? -2.516 -5.905 13.057 1.00 17.94 103 THR A CA 1
ATOM 828 C C . THR A 1 106 ? -3.469 -7.083 12.948 1.00 17.30 103 THR A C 1
ATOM 829 O O . THR A 1 106 ? -3.356 -7.893 12.070 1.00 19.30 103 THR A O 1
ATOM 833 N N . GLN A 1 107 ? -4.471 -7.148 13.803 1.00 18.04 104 GLN A N 1
ATOM 834 C CA . GLN A 1 107 ? -5.588 -8.062 13.578 1.00 16.55 104 GLN A CA 1
ATOM 835 C C . GLN A 1 107 ? -6.638 -7.323 12.689 1.00 15.72 104 GLN A C 1
ATOM 836 O O . GLN A 1 107 ? -7.102 -6.223 13.031 1.00 14.22 104 GLN A O 1
ATOM 842 N N . LEU A 1 108 ? -7.033 -7.958 11.591 1.00 14.47 105 LEU A N 1
ATOM 843 C CA . LEU A 1 108 ? -7.962 -7.355 10.631 1.00 14.55 105 LEU A CA 1
ATOM 844 C C . LEU A 1 108 ? -9.320 -8.143 10.640 1.00 14.07 105 LEU A C 1
ATOM 845 O O . LEU A 1 108 ? -9.370 -9.342 10.410 1.00 15.69 105 LEU A O 1
ATOM 850 N N . VAL A 1 109 ? -10.396 -7.423 10.908 1.00 13.06 106 VAL A N 1
ATOM 851 C CA . VAL A 1 109 ? -11.713 -7.953 10.952 1.00 13.46 106 VAL A CA 1
ATOM 852 C C . VAL A 1 109 ? -12.716 -7.276 9.973 1.00 13.69 106 VAL A C 1
ATOM 853 O O . VAL A 1 109 ? -12.769 -6.058 9.828 1.00 12.73 106 VAL A O 1
ATOM 857 N N . LEU A 1 110 ? -13.545 -8.141 9.368 1.00 15.94 107 LEU A N 1
ATOM 858 C CA . LEU A 1 110 ? -14.605 -7.759 8.442 1.00 14.33 107 LEU A CA 1
ATOM 859 C C . LEU A 1 110 ? -15.899 -8.538 8.913 1.00 14.55 107 LEU A C 1
ATOM 860 O O . LEU A 1 110 ? -15.854 -9.746 9.013 1.00 12.41 107 LEU A O 1
ATOM 865 N N . THR A 1 111 ? -16.984 -7.767 9.222 1.00 13.94 108 THR A N 1
ATOM 866 C CA . THR A 1 111 ? -18.312 -8.276 9.595 1.00 13.03 108 THR A CA 1
ATOM 867 C C . THR A 1 111 ? -19.293 -7.994 8.471 1.00 14.16 108 THR A C 1
ATOM 868 O O . THR A 1 111 ? -19.089 -7.126 7.595 1.00 12.54 108 THR A O 1
ATOM 872 N N . HIS A 1 112 ? -20.347 -8.826 8.471 1.00 15.31 109 HIS A N 1
ATOM 873 C CA . HIS A 1 112 ? -21.464 -8.671 7.522 1.00 12.92 109 HIS A CA 1
ATOM 874 C C . HIS A 1 112 ? -22.740 -8.892 8.225 1.00 12.81 109 HIS A C 1
ATOM 875 O O . HIS A 1 112 ? -22.874 -9.929 8.838 1.00 13.48 109 HIS A O 1
ATOM 882 N N . ASP A 1 113 ? -23.691 -7.964 8.056 1.00 12.57 110 ASP A N 1
ATOM 883 C CA . ASP A 1 113 ? -25.067 -8.111 8.550 1.00 15.39 110 ASP A CA 1
ATOM 884 C C . ASP A 1 113 ? -25.896 -8.056 7.268 1.00 16.72 110 ASP A C 1
ATOM 885 O O . ASP A 1 113 ? -25.808 -7.065 6.511 1.00 17.87 110 ASP A O 1
ATOM 890 N N . PHE A 1 114 ? -26.708 -9.095 7.044 1.00 15.24 111 PHE A N 1
ATOM 891 C CA . PHE A 1 114 ? -27.230 -9.373 5.757 1.00 15.60 111 PHE A CA 1
ATOM 892 C C . PHE A 1 114 ? -28.544 -10.165 5.794 1.00 14.83 111 PHE A C 1
ATOM 893 O O . PHE A 1 114 ? -28.808 -11.024 6.639 1.00 13.04 111 PHE A O 1
ATOM 901 N N . VAL A 1 115 ? -29.404 -9.860 4.847 1.00 17.66 112 VAL A N 1
ATOM 902 C CA . VAL A 1 115 ? -30.586 -10.724 4.637 1.00 17.89 112 VAL A CA 1
ATOM 903 C C . VAL A 1 115 ? -30.912 -10.694 3.110 1.00 19.35 112 VAL A C 1
ATOM 904 O O . VAL A 1 115 ? -30.700 -9.677 2.415 1.00 21.38 112 VAL A O 1
ATOM 908 N N . THR A 1 116 ? -31.437 -11.781 2.568 1.00 20.23 113 THR A N 1
ATOM 909 C CA . THR A 1 116 ? -32.049 -11.754 1.191 1.00 19.44 113 THR A CA 1
ATOM 910 C C . THR A 1 116 ? -33.250 -10.838 1.002 1.00 20.54 113 THR A C 1
ATOM 911 O O . THR A 1 116 ? -33.961 -10.510 1.931 1.00 19.34 113 THR A O 1
ATOM 915 N N . ARG A 1 117 ? -33.470 -10.406 -0.254 1.00 20.76 114 ARG A N 1
ATOM 916 C CA . ARG A 1 117 ? -34.573 -9.548 -0.535 1.00 17.87 114 ARG A CA 1
ATOM 917 C C . ARG A 1 117 ? -35.884 -10.312 -0.259 1.00 18.65 114 ARG A C 1
ATOM 918 O O . ARG A 1 117 ? -36.016 -11.502 -0.476 1.00 19.98 114 ARG A O 1
ATOM 926 N N . ALA A 1 118 ? -36.866 -9.619 0.249 1.00 19.74 115 ALA A N 1
ATOM 927 C CA . ALA A 1 118 ? -38.182 -10.191 0.584 1.00 21.06 115 ALA A CA 1
ATOM 928 C C . ALA A 1 118 ? -38.897 -10.793 -0.707 1.00 22.75 115 ALA A C 1
ATOM 929 O O . ALA A 1 118 ? -38.742 -10.231 -1.813 1.00 25.28 115 ALA A O 1
ATOM 931 N N . ALA A 1 119 ? -39.528 -11.975 -0.621 1.00 23.06 116 ALA A N 1
ATOM 932 C CA . ALA A 1 119 ? -40.206 -12.621 -1.754 1.00 23.72 116 ALA A CA 1
ATOM 933 C C . ALA A 1 119 ? -41.296 -11.654 -2.238 1.00 25.99 116 ALA A C 1
ATOM 934 O O . ALA A 1 119 ? -41.874 -10.907 -1.435 1.00 26.92 116 ALA A O 1
ATOM 936 N N . GLY A 1 120 ? -41.597 -11.706 -3.528 1.00 26.78 117 GLY A N 1
ATOM 937 C CA . GLY A 1 120 ? -42.519 -10.760 -4.190 1.00 29.36 117 GLY A CA 1
ATOM 938 C C . GLY A 1 120 ? -43.813 -11.501 -4.301 1.00 31.90 117 GLY A C 1
ATOM 939 O O . GLY A 1 120 ? -44.006 -12.516 -3.641 1.00 33.49 117 GLY A O 1
ATOM 940 N N . ASP A 1 121 ? -44.702 -11.043 -5.141 1.00 33.43 118 ASP A N 1
ATOM 941 C CA . ASP A 1 121 ? -46.029 -11.556 -5.092 1.00 35.50 118 ASP A CA 1
ATOM 942 C C . ASP A 1 121 ? -46.098 -12.906 -5.779 1.00 35.58 118 ASP A C 1
ATOM 943 O O . ASP A 1 121 ? -47.075 -13.637 -5.628 1.00 35.96 118 ASP A O 1
ATOM 948 N N . ASP A 1 122 ? -45.050 -13.208 -6.536 1.00 33.95 119 ASP A N 1
ATOM 949 C CA . ASP A 1 122 ? -44.874 -14.521 -7.175 1.00 33.89 119 ASP A CA 1
ATOM 950 C C . ASP A 1 122 ? -44.218 -15.592 -6.218 1.00 31.83 119 ASP A C 1
ATOM 951 O O . ASP A 1 122 ? -44.160 -16.764 -6.559 1.00 32.42 119 ASP A O 1
ATOM 956 N N . GLY A 1 123 ? -43.798 -15.191 -5.021 1.00 29.43 120 GLY A N 1
ATOM 957 C CA . GLY A 1 123 ? -43.101 -16.087 -4.132 1.00 29.11 120 GLY A CA 1
ATOM 958 C C . GLY A 1 123 ? -41.591 -16.231 -4.448 1.00 27.65 120 GLY A C 1
ATOM 959 O O . GLY A 1 123 ? -40.942 -17.019 -3.817 1.00 27.26 120 GLY A O 1
ATOM 960 N N . LEU A 1 124 ? -41.054 -15.440 -5.392 1.00 26.52 121 LEU A N 1
ATOM 961 C CA . LEU A 1 124 ? -39.665 -15.494 -5.852 1.00 24.51 121 LEU A CA 1
ATOM 962 C C . LEU A 1 124 ? -38.977 -14.269 -5.376 1.00 24.99 121 LEU A C 1
ATOM 963 O O . LEU A 1 124 ? -39.647 -13.223 -4.976 1.00 25.90 121 LEU A O 1
ATOM 968 N N . VAL A 1 125 ? -37.651 -14.397 -5.288 1.00 23.83 122 VAL A N 1
ATOM 969 C CA . VAL A 1 125 ? -36.840 -13.262 -4.992 1.00 23.97 122 VAL A CA 1
ATOM 970 C C . VAL A 1 125 ? -36.196 -12.774 -6.312 1.00 26.59 122 VAL A C 1
ATOM 971 O O . VAL A 1 125 ? -35.602 -13.568 -7.062 1.00 28.13 122 VAL A O 1
ATOM 975 N N . ALA A 1 126 ? -36.422 -11.488 -6.602 1.00 27.33 123 ALA A N 1
ATOM 976 C CA . ALA A 1 126 ? -36.108 -10.820 -7.872 1.00 28.77 123 ALA A CA 1
ATOM 977 C C . ALA A 1 126 ? -36.736 -11.525 -9.002 1.00 31.22 123 ALA A C 1
ATOM 978 O O . ALA A 1 126 ? -36.048 -11.658 -9.998 1.00 32.60 123 ALA A O 1
ATOM 980 N N . GLY A 1 127 ? -37.993 -11.990 -8.863 1.00 30.99 124 GLY A N 1
ATOM 981 C CA . GLY A 1 127 ? -38.619 -12.872 -9.843 1.00 31.01 124 GLY A CA 1
ATOM 982 C C . GLY A 1 127 ? -37.833 -14.060 -10.389 1.00 32.54 124 GLY A C 1
ATOM 983 O O . GLY A 1 127 ? -38.226 -14.620 -11.419 1.00 36.07 124 GLY A O 1
ATOM 984 N N . LYS A 1 128 ? -36.775 -14.466 -9.692 1.00 30.96 125 LYS A N 1
ATOM 985 C CA . LYS A 1 128 ? -35.913 -15.534 -10.189 1.00 31.45 125 LYS A CA 1
ATOM 986 C C . LYS A 1 128 ? -35.659 -16.714 -9.242 1.00 29.08 125 LYS A C 1
ATOM 987 O O . LYS A 1 128 ? -35.476 -17.839 -9.707 1.00 30.88 125 LYS A O 1
ATOM 993 N N . LEU A 1 129 ? -35.625 -16.477 -7.932 1.00 24.84 126 LEU A N 1
ATOM 994 C CA . LEU A 1 129 ? -35.183 -17.538 -7.019 1.00 23.82 126 LEU A CA 1
ATOM 995 C C . LEU A 1 129 ? -36.190 -17.763 -5.897 1.00 24.06 126 LEU A C 1
ATOM 996 O O . LEU A 1 129 ? -36.803 -16.810 -5.446 1.00 22.60 126 LEU A O 1
ATOM 1001 N N . THR A 1 130 ? -36.336 -19.000 -5.416 1.00 25.14 127 THR A N 1
ATOM 1002 C CA . THR A 1 130 ? -37.142 -19.285 -4.188 1.00 25.51 127 THR A CA 1
ATOM 1003 C C . THR A 1 130 ? -36.400 -18.593 -3.048 1.00 24.50 127 THR A C 1
ATOM 1004 O O . THR A 1 130 ? -35.236 -18.356 -3.168 1.00 25.32 127 THR A O 1
ATOM 1008 N N . PRO A 1 131 ? -37.042 -18.260 -1.926 1.00 25.71 128 PRO A N 1
ATOM 1009 C CA . PRO A 1 131 ? -36.184 -17.715 -0.876 1.00 22.98 128 PRO A CA 1
ATOM 1010 C C . PRO A 1 131 ? -35.039 -18.659 -0.408 1.00 24.06 128 PRO A C 1
ATOM 1011 O O . PRO A 1 131 ? -33.992 -18.178 -0.051 1.00 23.08 128 PRO A O 1
ATOM 1015 N N . ASP A 1 132 ? -35.214 -19.977 -0.414 1.00 24.59 129 ASP A N 1
ATOM 1016 C CA . ASP A 1 132 ? -34.172 -20.889 0.046 1.00 24.97 129 ASP A CA 1
ATOM 1017 C C . ASP A 1 132 ? -32.961 -20.815 -0.809 1.00 23.85 129 ASP A C 1
ATOM 1018 O O . ASP A 1 132 ? -31.873 -20.823 -0.319 1.00 24.66 129 ASP A O 1
ATOM 1023 N N . GLU A 1 133 ? -33.170 -20.820 -2.112 1.00 25.28 130 GLU A N 1
ATOM 1024 C CA . GLU A 1 133 ? -32.158 -20.559 -3.178 1.00 23.87 130 GLU A CA 1
ATOM 1025 C C . GLU A 1 133 ? -31.394 -19.256 -3.018 1.00 21.87 130 GLU A C 1
ATOM 1026 O O . GLU A 1 133 ? -30.190 -19.273 -2.930 1.00 22.46 130 GLU A O 1
ATOM 1032 N N . ALA A 1 134 ? -32.106 -18.148 -2.904 1.00 21.07 131 ALA A N 1
ATOM 1033 C CA . ALA A 1 134 ? -31.500 -16.836 -2.642 1.00 19.55 131 ALA A CA 1
ATOM 1034 C C . ALA A 1 134 ? -30.641 -16.855 -1.349 1.00 18.91 131 ALA A C 1
ATOM 1035 O O . ALA A 1 134 ? -29.509 -16.354 -1.352 1.00 18.50 131 ALA A O 1
ATOM 1037 N N . ARG A 1 135 ? -31.152 -17.436 -0.260 1.00 20.00 132 ARG A N 1
ATOM 1038 C CA . ARG A 1 135 ? -30.368 -17.575 0.970 1.00 21.68 132 ARG A CA 1
ATOM 1039 C C . ARG A 1 135 ? -29.079 -18.278 0.867 1.00 22.19 132 ARG A C 1
ATOM 1040 O O . ARG A 1 135 ? -28.062 -17.903 1.464 1.00 23.32 132 ARG A O 1
ATOM 1048 N N . GLU A 1 136 ? -29.183 -19.378 0.168 1.00 25.53 133 GLU A N 1
ATOM 1049 C CA . GLU A 1 136 ? -28.117 -20.305 -0.048 1.00 27.15 133 GLU A CA 1
ATOM 1050 C C . GLU A 1 136 ? -27.093 -19.624 -0.917 1.00 24.99 133 GLU A C 1
ATOM 1051 O O . GLU A 1 136 ? -25.942 -19.689 -0.601 1.00 25.83 133 GLU A O 1
ATOM 1057 N N . MET A 1 137 ? -27.517 -18.963 -1.994 1.00 23.22 134 MET A N 1
ATOM 1058 C CA . MET A 1 137 ? -26.614 -18.228 -2.848 1.00 21.96 134 MET A CA 1
ATOM 1059 C C . MET A 1 137 ? -25.882 -17.023 -2.137 1.00 20.64 134 MET A C 1
ATOM 1060 O O . MET A 1 137 ? -24.691 -16.787 -2.330 1.00 17.35 134 MET A O 1
ATOM 1065 N N . LEU A 1 138 ? -26.632 -16.251 -1.345 1.00 19.69 135 LEU A N 1
ATOM 1066 C CA . LEU A 1 138 ? -26.054 -15.167 -0.531 1.00 19.95 135 LEU A CA 1
ATOM 1067 C C . LEU A 1 138 ? -25.098 -15.639 0.521 1.00 20.26 135 LEU A C 1
ATOM 1068 O O . LEU A 1 138 ? -24.114 -15.015 0.682 1.00 22.90 135 LEU A O 1
ATOM 1073 N N . GLU A 1 139 ? -25.354 -16.711 1.262 1.00 21.71 136 GLU A N 1
ATOM 1074 C CA . GLU A 1 139 ? -24.249 -17.217 2.142 1.00 21.77 136 GLU A CA 1
ATOM 1075 C C . GLU A 1 139 ? -22.956 -17.499 1.385 1.00 21.43 136 GLU A C 1
ATOM 1076 O O . GLU A 1 139 ? -21.896 -17.160 1.928 1.00 22.40 136 GLU A O 1
ATOM 1082 N N . ALA A 1 140 ? -23.050 -18.128 0.184 1.00 19.58 137 ALA A N 1
ATOM 1083 C CA . ALA A 1 140 ? -21.879 -18.563 -0.565 1.00 19.60 137 ALA A CA 1
ATOM 1084 C C . ALA A 1 140 ? -21.034 -17.351 -0.992 1.00 18.64 137 ALA A C 1
ATOM 1085 O O . ALA A 1 140 ? -19.793 -17.403 -1.001 1.00 20.25 137 ALA A O 1
ATOM 1087 N N . VAL A 1 141 ? -21.712 -16.268 -1.269 1.00 17.38 138 VAL A N 1
ATOM 1088 C CA . VAL A 1 141 ? -21.157 -15.120 -1.962 1.00 18.72 138 VAL A CA 1
ATOM 1089 C C . VAL A 1 141 ? -20.544 -14.208 -0.835 1.00 18.65 138 VAL A C 1
ATOM 1090 O O . VAL A 1 141 ? -19.460 -13.646 -0.966 1.00 18.99 138 VAL A O 1
ATOM 1094 N N . VAL A 1 142 ? -21.236 -14.107 0.278 1.00 17.60 139 VAL A N 1
ATOM 1095 C CA . VAL A 1 142 ? -20.672 -13.389 1.391 1.00 16.87 139 VAL A CA 1
ATOM 1096 C C . VAL A 1 142 ? -19.391 -14.068 1.923 1.00 18.90 139 VAL A C 1
ATOM 1097 O O . VAL A 1 142 ? -18.369 -13.397 2.104 1.00 18.39 139 VAL A O 1
ATOM 1101 N N . GLU A 1 143 ? -19.463 -15.403 2.100 1.00 19.75 140 GLU A N 1
ATOM 1102 C CA . GLU A 1 143 ? -18.364 -16.226 2.530 1.00 19.86 140 GLU A CA 1
ATOM 1103 C C . GLU A 1 143 ? -17.160 -16.101 1.562 1.00 21.99 140 GLU A C 1
ATOM 1104 O O . GLU A 1 143 ? -16.011 -15.825 1.999 1.00 22.52 140 GLU A O 1
ATOM 1110 N N . ARG A 1 144 ? -17.380 -16.340 0.270 1.00 22.56 141 ARG A N 1
ATOM 1111 C CA . ARG A 1 144 ? -16.327 -16.170 -0.727 1.00 23.92 141 ARG A CA 1
ATOM 1112 C C . ARG A 1 144 ? -15.603 -14.787 -0.760 1.00 22.98 141 ARG A C 1
ATOM 1113 O O . ARG A 1 144 ? -14.388 -14.656 -0.838 1.00 25.17 141 ARG A O 1
ATOM 1121 N N . ASN A 1 145 ? -16.357 -13.731 -0.723 1.00 27.99 142 ASN A N 1
ATOM 1122 C CA . ASN A 1 145 ? -15.835 -12.440 -1.014 1.00 26.26 142 ASN A CA 1
ATOM 1123 C C . ASN A 1 145 ? -15.249 -11.797 0.210 1.00 22.73 142 ASN A C 1
ATOM 1124 O O . ASN A 1 145 ? -14.400 -10.979 0.136 1.00 22.38 142 ASN A O 1
ATOM 1129 N N . SER A 1 146 ? -15.784 -12.157 1.332 1.00 21.14 143 SER A N 1
ATOM 1130 C CA . SER A 1 146 ? -15.290 -11.778 2.598 1.00 20.59 143 SER A CA 1
ATOM 1131 C C . SER A 1 146 ? -13.802 -12.230 2.761 1.00 19.35 143 SER A C 1
ATOM 1132 O O . SER A 1 146 ? -12.907 -11.425 3.064 1.00 18.03 143 SER A O 1
ATOM 1135 N N . VAL A 1 147 ? -13.557 -13.533 2.536 1.00 20.28 144 VAL A N 1
ATOM 1136 C CA . VAL A 1 147 ? -12.221 -14.158 2.464 1.00 17.74 144 VAL A CA 1
ATOM 1137 C C . VAL A 1 147 ? -11.289 -13.442 1.419 1.00 18.11 144 VAL A C 1
ATOM 1138 O O . VAL A 1 147 ? -10.202 -13.115 1.773 1.00 19.69 144 VAL A O 1
ATOM 1142 N N . ALA A 1 148 ? -11.769 -13.146 0.206 1.00 17.04 145 ALA A N 1
ATOM 1143 C CA . ALA A 1 148 ? -11.035 -12.526 -0.870 1.00 18.50 145 ALA A CA 1
ATOM 1144 C C . ALA A 1 148 ? -10.671 -11.086 -0.519 1.00 18.89 145 ALA A C 1
ATOM 1145 O O . ALA A 1 148 ? -9.524 -10.682 -0.737 1.00 19.36 145 ALA A O 1
ATOM 1147 N N . ASP A 1 149 ? -11.586 -10.386 0.161 1.00 19.03 146 ASP A N 1
ATOM 1148 C CA . ASP A 1 149 ? -11.391 -8.991 0.557 1.00 19.38 146 ASP A CA 1
ATOM 1149 C C . ASP A 1 149 ? -10.334 -8.838 1.647 1.00 17.76 146 ASP A C 1
ATOM 1150 O O . ASP A 1 149 ? -9.464 -7.965 1.605 1.00 17.49 146 ASP A O 1
ATOM 1155 N N . LEU A 1 150 ? -10.521 -9.592 2.727 1.00 17.53 147 LEU A N 1
ATOM 1156 C CA . LEU A 1 150 ? -9.520 -9.705 3.809 1.00 14.47 147 LEU A CA 1
ATOM 1157 C C . LEU A 1 150 ? -8.124 -9.963 3.267 1.00 14.84 147 LEU A C 1
ATOM 1158 O O . LEU A 1 150 ? -7.242 -9.287 3.694 1.00 17.69 147 LEU A O 1
ATOM 1163 N N . ASN A 1 151 ? -7.923 -11.006 2.438 1.00 15.89 148 ASN A N 1
ATOM 1164 C CA . ASN A 1 151 ? -6.647 -11.358 1.777 1.00 17.42 148 ASN A CA 1
ATOM 1165 C C . ASN A 1 151 ? -6.085 -10.239 0.795 1.00 16.94 148 ASN A C 1
ATOM 1166 O O . ASN A 1 151 ? -4.875 -10.016 0.702 1.00 17.93 148 ASN A O 1
ATOM 1171 N N . ALA A 1 152 ? -6.966 -9.551 0.088 1.00 17.53 149 ALA A N 1
ATOM 1172 C CA . ALA A 1 152 ? -6.627 -8.402 -0.785 1.00 16.83 149 ALA A CA 1
ATOM 1173 C C . ALA A 1 152 ? -5.957 -7.358 0.098 1.00 17.46 149 ALA A C 1
ATOM 1174 O O . ALA A 1 152 ? -4.871 -6.862 -0.235 1.00 19.98 149 ALA A O 1
ATOM 1176 N N . VAL A 1 153 ? -6.579 -7.052 1.247 1.00 15.99 150 VAL A N 1
ATOM 1177 C CA . VAL A 1 153 ? -6.120 -5.969 2.091 1.00 14.97 150 VAL A CA 1
ATOM 1178 C C . VAL A 1 153 ? -4.748 -6.325 2.723 1.00 15.50 150 VAL A C 1
ATOM 1179 O O . VAL A 1 153 ? -3.852 -5.491 2.790 1.00 16.00 150 VAL A O 1
ATOM 1183 N N . LEU A 1 154 ? -4.629 -7.570 3.204 1.00 15.74 151 LEU A N 1
ATOM 1184 C CA . LEU A 1 154 ? -3.422 -8.095 3.800 1.00 15.75 151 LEU A CA 1
ATOM 1185 C C . LEU A 1 154 ? -2.267 -8.111 2.819 1.00 16.63 151 LEU A C 1
ATOM 1186 O O . LEU A 1 154 ? -1.201 -7.604 3.176 1.00 17.76 151 LEU A O 1
ATOM 1191 N N . GLY A 1 155 ? -2.485 -8.662 1.580 1.00 17.61 152 GLY A N 1
ATOM 1192 C CA . GLY A 1 155 ? -1.480 -8.721 0.509 1.00 17.00 152 GLY A CA 1
ATOM 1193 C C . GLY A 1 155 ? -0.961 -7.289 0.243 1.00 17.93 152 GLY A C 1
ATOM 1194 O O . GLY A 1 155 ? 0.242 -7.055 0.154 1.00 17.94 152 GLY A O 1
ATOM 1195 N N . GLU A 1 156 ? -1.878 -6.351 0.161 1.00 16.69 153 GLU A N 1
ATOM 1196 C CA . GLU A 1 156 ? -1.564 -4.964 -0.144 1.00 18.22 153 GLU A CA 1
ATOM 1197 C C . GLU A 1 156 ? -0.793 -4.231 0.948 1.00 18.02 153 GLU A C 1
ATOM 1198 O O . GLU A 1 156 ? 0.130 -3.436 0.666 1.00 19.5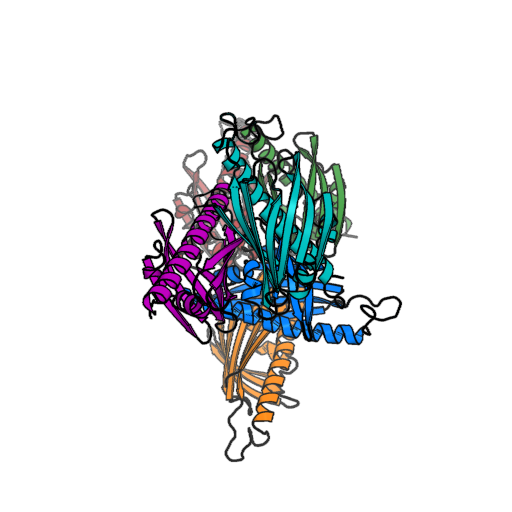3 153 GLU A O 1
ATOM 1204 N N . ALA A 1 157 ? -1.186 -4.438 2.199 1.00 17.29 154 ALA A N 1
ATOM 1205 C CA . ALA A 1 157 ? -0.483 -3.786 3.293 1.00 16.79 154 ALA A CA 1
ATOM 1206 C C . ALA A 1 157 ? 0.943 -4.352 3.401 1.00 15.75 154 ALA A C 1
ATOM 1207 O O . ALA A 1 157 ? 1.922 -3.617 3.668 1.00 18.40 154 ALA A O 1
ATOM 1209 N N . GLU A 1 158 ? 1.060 -5.653 3.271 1.00 15.27 155 GLU A N 1
ATOM 1210 C CA . GLU A 1 158 ? 2.367 -6.316 3.377 1.00 17.16 155 GLU A CA 1
ATOM 1211 C C . GLU A 1 158 ? 3.333 -5.950 2.149 1.00 17.78 155 GLU A C 1
ATOM 1212 O O . GLU A 1 158 ? 4.514 -5.673 2.353 1.00 19.39 155 GLU A O 1
ATOM 1218 N N . ARG A 1 159 ? 2.816 -5.949 0.917 1.00 16.08 156 ARG A N 1
ATOM 1219 C CA . ARG A 1 159 ? 3.418 -5.313 -0.260 1.00 18.49 156 ARG A CA 1
ATOM 1220 C C . ARG A 1 159 ? 4.032 -3.935 0.034 1.00 19.22 156 ARG A C 1
ATOM 1221 O O . ARG A 1 159 ? 5.072 -3.609 -0.490 1.00 21.67 156 ARG A O 1
ATOM 1229 N N . ARG A 1 160 ? 3.298 -3.078 0.736 1.00 18.78 157 ARG A N 1
ATOM 1230 C CA . ARG A 1 160 ? 3.727 -1.748 1.116 1.00 22.49 157 ARG A CA 1
ATOM 1231 C C . ARG A 1 160 ? 4.814 -1.681 2.187 1.00 23.90 157 ARG A C 1
ATOM 1232 O O . ARG A 1 160 ? 5.652 -0.805 2.135 1.00 27.49 157 ARG A O 1
ATOM 1240 N N . VAL A 1 161 ? 4.748 -2.567 3.175 1.00 23.97 158 VAL A N 1
ATOM 1241 C CA . VAL A 1 161 ? 5.881 -2.843 4.028 1.00 23.46 158 VAL A CA 1
ATOM 1242 C C . VAL A 1 161 ? 7.157 -3.229 3.255 1.00 25.07 158 VAL A C 1
ATOM 1243 O O . VAL A 1 161 ? 8.251 -2.687 3.600 1.00 26.77 158 VAL A O 1
ATOM 1247 N N . ARG A 1 162 ? 7.078 -4.209 2.323 1.00 21.50 159 ARG A N 1
ATOM 1248 C CA . ARG A 1 162 ? 8.232 -4.438 1.462 1.00 21.96 159 ARG A CA 1
ATOM 1249 C C . ARG A 1 162 ? 8.734 -3.169 0.793 1.00 22.77 159 ARG A C 1
ATOM 1250 O O . ARG A 1 162 ? 9.932 -2.913 0.824 1.00 25.56 159 ARG A O 1
ATOM 1258 N N . ALA A 1 163 ? 7.862 -2.412 0.107 1.00 22.57 160 ALA A N 1
ATOM 1259 C CA . ALA A 1 163 ? 8.327 -1.226 -0.678 1.00 22.71 160 ALA A CA 1
ATOM 1260 C C . ALA A 1 163 ? 8.903 -0.118 0.220 1.00 24.84 160 ALA A C 1
ATOM 1261 O O . ALA A 1 163 ? 9.870 0.515 -0.203 1.00 28.18 160 ALA A O 1
ATOM 1263 N N . ALA A 1 164 ? 8.361 0.107 1.428 1.00 22.97 161 ALA A N 1
ATOM 1264 C CA . ALA A 1 164 ? 8.972 1.069 2.408 1.00 27.33 161 ALA A CA 1
ATOM 1265 C C . ALA A 1 164 ? 10.239 0.560 3.066 1.00 29.39 161 ALA A C 1
ATOM 1266 O O . ALA A 1 164 ? 11.044 1.330 3.532 1.00 31.99 161 ALA A O 1
ATOM 1268 N N . GLY A 1 165 ? 10.422 -0.743 3.087 1.00 30.84 162 GLY A N 1
ATOM 1269 C CA . GLY A 1 165 ? 11.662 -1.359 3.606 1.00 35.35 162 GLY A CA 1
ATOM 1270 C C . GLY A 1 165 ? 12.743 -1.663 2.519 1.00 38.10 162 GLY A C 1
ATOM 1271 O O . GLY A 1 165 ? 13.862 -2.196 2.856 1.00 41.12 162 GLY A O 1
ATOM 1272 N N . GLY A 1 166 ? 12.384 -1.333 1.248 1.00 37.98 163 GLY A N 1
ATOM 1273 C CA . GLY A 1 166 ? 13.122 -1.564 -0.049 1.00 37.08 163 GLY A CA 1
ATOM 1274 C C . GLY A 1 166 ? 14.395 -0.741 -0.188 1.00 39.77 163 GLY A C 1
ATOM 1275 O O . GLY A 1 166 ? 14.360 0.477 -0.231 1.00 41.90 163 GLY A O 1
ATOM 1276 N N . VAL A 1 167 ? 15.536 -1.412 -0.216 1.00 40.17 164 VAL A N 1
ATOM 1277 C CA . VAL A 1 167 ? 16.752 -0.826 -0.714 1.00 41.63 164 VAL A CA 1
ATOM 1278 C C . VAL A 1 167 ? 16.806 -0.894 -2.296 1.00 42.68 164 VAL A C 1
ATOM 1279 O O . VAL A 1 167 ? 16.662 -1.986 -2.852 1.00 43.74 164 VAL A O 1
ATOM 1283 N N . GLY A 1 168 ? 17.094 0.226 -2.995 1.00 42.44 165 GLY A N 1
ATOM 1284 C CA . GLY A 1 168 ? 17.124 0.229 -4.456 1.00 43.68 165 GLY A CA 1
ATOM 1285 C C . GLY A 1 168 ? 18.087 -0.733 -5.164 1.00 47.36 165 GLY A C 1
ATOM 1286 O O . GLY A 1 168 ? 19.239 -0.923 -4.766 1.00 49.30 165 GLY A O 1
ATOM 1287 N N . THR A 1 169 ? 17.636 -1.319 -6.257 1.00 48.85 166 THR A N 1
ATOM 1288 C CA . THR A 1 169 ? 18.517 -2.111 -7.138 1.00 54.45 166 THR A CA 1
ATOM 1289 C C . THR A 1 169 ? 18.313 -1.807 -8.632 1.00 58.62 166 THR A C 1
ATOM 1290 O O . THR A 1 169 ? 17.763 -0.743 -9.073 1.00 58.76 166 THR A O 1
ATOM 1294 N N . VAL A 1 170 ? 18.726 -2.816 -9.397 1.00 62.90 167 VAL A N 1
ATOM 1295 C CA . VAL A 1 170 ? 18.406 -2.994 -10.805 1.00 66.24 167 VAL A CA 1
ATOM 1296 C C . VAL A 1 170 ? 17.473 -4.243 -10.868 1.00 65.48 167 VAL A C 1
ATOM 1297 O O . VAL A 1 170 ? 17.153 -4.745 -11.960 1.00 69.60 167 VAL A O 1
ATOM 1301 N N . HIS B 1 3 ? 3.397 -28.983 4.451 1.00 59.34 0 HIS B N 1
ATOM 1302 C CA . HIS B 1 3 ? 2.477 -27.762 4.414 1.00 56.39 0 HIS B CA 1
ATOM 1303 C C . HIS B 1 3 ? 1.700 -27.404 5.727 1.00 51.43 0 HIS B C 1
ATOM 1304 O O . HIS B 1 3 ? 0.624 -27.950 6.040 1.00 50.49 0 HIS B O 1
ATOM 1311 N N . MET B 1 4 ? 2.249 -26.439 6.475 1.00 47.54 1 MET B N 1
ATOM 1312 C CA . MET B 1 4 ? 1.598 -25.892 7.638 1.00 42.17 1 MET B CA 1
ATOM 1313 C C . MET B 1 4 ? 0.341 -25.071 7.275 1.00 39.34 1 MET B C 1
ATOM 1314 O O . MET B 1 4 ? 0.384 -24.232 6.413 1.00 40.25 1 MET B O 1
ATOM 1319 N N . ARG B 1 5 ? -0.790 -25.333 7.918 1.00 35.03 2 ARG B N 1
ATOM 1320 C CA . ARG B 1 5 ? -2.030 -24.624 7.583 1.00 31.36 2 ARG B CA 1
ATOM 1321 C C . ARG B 1 5 ? -2.182 -23.518 8.683 1.00 26.62 2 ARG B C 1
ATOM 1322 O O . ARG B 1 5 ? -1.761 -23.714 9.827 1.00 22.78 2 ARG B O 1
ATOM 1330 N N . HIS B 1 6 ? -2.690 -22.358 8.277 1.00 24.17 3 HIS B N 1
ATOM 1331 C CA . HIS B 1 6 ? -2.995 -21.263 9.192 1.00 24.05 3 HIS B CA 1
ATOM 1332 C C . HIS B 1 6 ? -4.552 -20.924 9.096 1.00 23.26 3 HIS B C 1
ATOM 1333 O O . HIS B 1 6 ? -5.062 -20.660 7.998 1.00 23.83 3 HIS B O 1
ATOM 1340 N N . VAL B 1 7 ? -5.304 -21.017 10.208 1.00 20.38 4 VAL B N 1
ATOM 1341 C CA . VAL B 1 7 ? -6.681 -20.614 10.189 1.00 19.19 4 VAL B CA 1
ATOM 1342 C C . VAL B 1 7 ? -6.940 -19.610 11.317 1.00 17.76 4 VAL B C 1
ATOM 1343 O O . VAL B 1 7 ? -6.210 -19.614 12.238 1.00 18.53 4 VAL B O 1
ATOM 1347 N N . GLU B 1 8 ? -7.885 -18.681 11.187 1.00 15.90 5 GLU B N 1
ATOM 1348 C CA . GLU B 1 8 ? -8.282 -17.859 12.310 1.00 15.09 5 GLU B CA 1
ATOM 1349 C C . GLU B 1 8 ? -9.783 -17.751 12.290 1.00 17.27 5 GLU B C 1
ATOM 1350 O O . GLU B 1 8 ? -10.373 -17.644 11.224 1.00 16.37 5 GLU B O 1
ATOM 1356 N N . HIS B 1 9 ? -10.374 -17.751 13.494 1.00 17.51 6 HIS B N 1
ATOM 1357 C CA . HIS B 1 9 ? -11.798 -17.509 13.672 1.00 18.06 6 HIS B CA 1
ATOM 1358 C C . HIS B 1 9 ? -11.969 -16.376 14.731 1.00 17.43 6 HIS B C 1
ATOM 1359 O O . HIS B 1 9 ? -11.060 -16.128 15.567 1.00 13.63 6 HIS B O 1
ATOM 1366 N N . THR B 1 10 ? -13.097 -15.657 14.626 1.00 15.43 7 THR B N 1
ATOM 1367 C CA . THR B 1 10 ? -13.367 -14.610 15.594 1.00 14.44 7 THR B CA 1
ATOM 1368 C C . THR B 1 10 ? -14.858 -14.493 15.940 1.00 16.06 7 THR B C 1
ATOM 1369 O O . THR B 1 10 ? -15.755 -14.844 15.139 1.00 17.50 7 THR B O 1
ATOM 1373 N N . VAL B 1 11 ? -15.147 -13.857 17.077 1.00 16.67 8 VAL B N 1
ATOM 1374 C CA . VAL B 1 11 ? -16.558 -13.618 17.460 1.00 16.87 8 VAL B CA 1
ATOM 1375 C C . VAL B 1 11 ? -16.470 -12.334 18.269 1.00 18.15 8 VAL B C 1
ATOM 1376 O O . VAL B 1 11 ? -15.416 -12.006 18.797 1.00 15.77 8 VAL B O 1
ATOM 1380 N N . THR B 1 12 ? -17.605 -11.620 18.376 1.00 20.89 9 THR B N 1
ATOM 1381 C CA . THR B 1 12 ? -17.773 -10.425 19.224 1.00 19.33 9 THR B CA 1
ATOM 1382 C C . THR B 1 12 ? -18.536 -10.772 20.453 1.00 19.43 9 THR B C 1
ATOM 1383 O O . THR B 1 12 ? -19.617 -11.293 20.389 1.00 18.12 9 THR B O 1
ATOM 1387 N N . VAL B 1 13 ? -17.939 -10.462 21.599 1.00 18.23 10 VAL B N 1
ATOM 1388 C CA . VAL B 1 13 ? -18.512 -10.887 22.871 1.00 16.89 10 VAL B CA 1
ATOM 1389 C C . VAL B 1 13 ? -19.000 -9.651 23.584 1.00 17.33 10 VAL B C 1
ATOM 1390 O O . VAL B 1 13 ? -18.255 -8.711 23.751 1.00 17.77 10 VAL B O 1
ATOM 1394 N N . ALA B 1 14 ? -20.252 -9.664 24.020 1.00 17.48 11 ALA B N 1
ATOM 1395 C CA . ALA B 1 14 ? -20.835 -8.575 24.862 1.00 17.08 11 ALA B CA 1
ATOM 1396 C C . ALA B 1 14 ? -20.421 -8.685 26.367 1.00 17.62 11 ALA B C 1
ATOM 1397 O O . ALA B 1 14 ? -21.232 -8.949 27.261 1.00 16.90 11 ALA B O 1
ATOM 1399 N N . ALA B 1 15 ? -19.117 -8.589 26.630 1.00 16.02 12 ALA B N 1
ATOM 1400 C CA . ALA B 1 15 ? -18.583 -8.716 27.996 1.00 16.97 12 ALA B CA 1
ATOM 1401 C C . ALA B 1 15 ? -17.297 -7.869 27.808 1.00 18.05 12 ALA B C 1
ATOM 1402 O O . ALA B 1 15 ? -16.791 -7.855 26.678 1.00 18.98 12 ALA B O 1
ATOM 1404 N N . PRO B 1 16 ? -16.793 -7.200 28.869 1.00 17.38 13 PRO B N 1
ATOM 1405 C CA . PRO B 1 16 ? -15.499 -6.546 28.793 1.00 17.92 13 PRO B CA 1
ATOM 1406 C C . PRO B 1 16 ? -14.352 -7.531 28.629 1.00 18.77 13 PRO B C 1
ATOM 1407 O O . PRO B 1 16 ? -14.390 -8.633 29.160 1.00 18.23 13 PRO B O 1
ATOM 1411 N N . ALA B 1 17 ? -13.275 -7.052 28.016 1.00 20.17 14 ALA B N 1
ATOM 1412 C CA . ALA B 1 17 ? -12.099 -7.876 27.691 1.00 20.79 14 ALA B CA 1
ATOM 1413 C C . ALA B 1 17 ? -11.468 -8.540 28.932 1.00 21.20 14 ALA B C 1
ATOM 1414 O O . ALA B 1 17 ? -11.014 -9.676 28.830 1.00 22.39 14 ALA B O 1
ATOM 1416 N N . ASP B 1 18 ? -11.450 -7.853 30.053 1.00 21.65 15 ASP B N 1
ATOM 1417 C CA . ASP B 1 18 ? -10.857 -8.311 31.302 1.00 24.79 15 ASP B CA 1
ATOM 1418 C C . ASP B 1 18 ? -11.604 -9.561 31.841 1.00 25.03 15 ASP B C 1
ATOM 1419 O O . ASP B 1 18 ? -10.978 -10.503 32.426 1.00 26.33 15 ASP B O 1
ATOM 1424 N N . LEU B 1 19 ? -12.937 -9.530 31.710 1.00 23.65 16 LEU B N 1
ATOM 1425 C CA . LEU B 1 19 ? -13.767 -10.655 32.031 1.00 25.02 16 LEU B CA 1
ATOM 1426 C C . LEU B 1 19 ? -13.582 -11.886 31.047 1.00 23.96 16 LEU B C 1
ATOM 1427 O O . LEU B 1 19 ? -13.591 -13.033 31.458 1.00 26.28 16 LEU B O 1
ATOM 1432 N N . VAL B 1 20 ? -13.485 -11.640 29.746 1.00 21.89 17 VAL B N 1
ATOM 1433 C CA . VAL B 1 20 ? -13.134 -12.666 28.749 1.00 18.28 17 VAL B CA 1
ATOM 1434 C C . VAL B 1 20 ? -11.748 -13.267 29.072 1.00 17.98 17 VAL B C 1
ATOM 1435 O O . VAL B 1 20 ? -11.545 -14.469 29.063 1.00 19.60 17 VAL B O 1
ATOM 1439 N N . TRP B 1 21 ? -10.798 -12.412 29.334 1.00 17.69 18 TRP B N 1
ATOM 1440 C CA . TRP B 1 21 ? -9.510 -12.860 29.789 1.00 20.15 18 TRP B CA 1
ATOM 1441 C C . TRP B 1 21 ? -9.619 -13.816 31.026 1.00 21.55 18 TRP B C 1
ATOM 1442 O O . TRP B 1 21 ? -8.947 -14.904 31.054 1.00 21.80 18 TRP B O 1
ATOM 1453 N N . GLU B 1 22 ? -10.437 -13.432 32.016 1.00 21.83 19 GLU B N 1
ATOM 1454 C CA . GLU B 1 22 ? -10.559 -14.313 33.162 1.00 23.88 19 GLU B CA 1
ATOM 1455 C C . GLU B 1 22 ? -11.050 -15.686 32.703 1.00 23.32 19 GLU B C 1
ATOM 1456 O O . GLU B 1 22 ? -10.510 -16.680 33.062 1.00 24.99 19 GLU B O 1
ATOM 1462 N N . VAL B 1 23 ? -12.096 -15.726 31.921 1.00 22.27 20 VAL B N 1
ATOM 1463 C CA . VAL B 1 23 ? -12.543 -16.948 31.277 1.00 23.17 20 VAL B CA 1
ATOM 1464 C C . VAL B 1 23 ? -11.455 -17.798 30.453 1.00 23.71 20 VAL B C 1
ATOM 1465 O O . VAL B 1 23 ? -11.411 -19.013 30.554 1.00 24.99 20 VAL B O 1
ATOM 1469 N N . LEU B 1 24 ? -10.606 -17.147 29.681 1.00 21.72 21 LEU B N 1
ATOM 1470 C CA . LEU B 1 24 ? -9.587 -17.840 28.913 1.00 21.82 21 LEU B CA 1
ATOM 1471 C C . LEU B 1 24 ? -8.489 -18.419 29.802 1.00 22.45 21 LEU B C 1
ATOM 1472 O O . LEU B 1 24 ? -7.944 -19.501 29.517 1.00 23.51 21 LEU B O 1
ATOM 1477 N N . ALA B 1 25 ? -8.163 -17.675 30.849 1.00 22.56 22 ALA B N 1
ATOM 1478 C CA . ALA B 1 25 ? -7.035 -17.952 31.717 1.00 23.47 22 ALA B CA 1
ATOM 1479 C C . ALA B 1 25 ? -7.321 -19.155 32.644 1.00 23.89 22 ALA B C 1
ATOM 1480 O O . ALA B 1 25 ? -6.410 -19.894 33.017 1.00 27.92 22 ALA B O 1
ATOM 1482 N N . ASP B 1 26 ? -8.576 -19.392 32.919 1.00 22.18 23 ASP B N 1
ATOM 1483 C CA . ASP B 1 26 ? -9.083 -20.452 33.823 1.00 25.23 23 ASP B CA 1
ATOM 1484 C C . ASP B 1 26 ? -9.233 -21.804 32.951 1.00 25.61 23 ASP B C 1
ATOM 1485 O O . ASP B 1 26 ? -10.358 -22.201 32.574 1.00 23.46 23 ASP B O 1
ATOM 1490 N N . VAL B 1 27 ? -8.105 -22.460 32.620 1.00 26.42 24 VAL B N 1
ATOM 1491 C CA . VAL B 1 27 ? -8.106 -23.713 31.830 1.00 27.26 24 VAL B CA 1
ATOM 1492 C C . VAL B 1 27 ? -8.902 -24.868 32.433 1.00 30.15 24 VAL B C 1
ATOM 1493 O O . VAL B 1 27 ? -9.441 -25.722 31.726 1.00 31.72 24 VAL B O 1
ATOM 1497 N N . LEU B 1 28 ? -8.916 -24.950 33.733 1.00 31.87 25 LEU B N 1
ATOM 1498 C CA . LEU B 1 28 ? -9.699 -25.981 34.389 1.00 35.07 25 LEU B CA 1
ATOM 1499 C C . LEU B 1 28 ? -11.220 -25.785 34.138 1.00 33.38 25 LEU B C 1
ATOM 1500 O O . LEU B 1 28 ? -11.945 -26.749 33.937 1.00 35.86 25 LEU B O 1
ATOM 1505 N N . GLY B 1 29 ? -11.684 -24.547 34.113 1.00 30.65 26 GLY B N 1
ATOM 1506 C CA . GLY B 1 29 ? -13.060 -24.250 33.709 1.00 29.61 26 GLY B CA 1
ATOM 1507 C C . GLY B 1 29 ? -13.408 -24.655 32.264 1.00 29.27 26 GLY B C 1
ATOM 1508 O O . GLY B 1 29 ? -14.549 -24.640 31.915 1.00 30.36 26 GLY B O 1
ATOM 1509 N N . TYR B 1 30 ? -12.456 -25.069 31.420 1.00 29.73 27 TYR B N 1
ATOM 1510 C CA . TYR B 1 30 ? -12.735 -25.507 30.014 1.00 29.10 27 TYR B CA 1
ATOM 1511 C C . TYR B 1 30 ? -13.636 -26.759 29.910 1.00 33.04 27 TYR B C 1
ATOM 1512 O O . TYR B 1 30 ? -14.488 -26.839 28.998 1.00 33.68 27 TYR B O 1
ATOM 1521 N N . ALA B 1 31 ? -13.427 -27.718 30.826 1.00 35.65 28 ALA B N 1
ATOM 1522 C CA . ALA B 1 31 ? -14.246 -28.939 30.985 1.00 39.85 28 ALA B CA 1
ATOM 1523 C C . ALA B 1 31 ? -15.760 -28.697 31.208 1.00 41.31 28 ALA B C 1
ATOM 1524 O O . ALA B 1 31 ? -16.602 -29.514 30.793 1.00 41.97 28 ALA B O 1
ATOM 1526 N N . ASP B 1 32 ? -16.076 -27.596 31.894 1.00 41.63 29 ASP B N 1
ATOM 1527 C CA . ASP B 1 32 ? -17.438 -27.202 32.198 1.00 44.27 29 ASP B CA 1
ATOM 1528 C C . ASP B 1 32 ? -18.058 -26.420 31.040 1.00 42.48 29 ASP B C 1
ATOM 1529 O O . ASP B 1 32 ? -19.226 -26.557 30.777 1.00 44.05 29 ASP B O 1
ATOM 1534 N N . ILE B 1 33 ? -17.289 -25.595 30.341 1.00 39.57 30 ILE B N 1
ATOM 1535 C CA . ILE B 1 33 ? -17.858 -24.822 29.228 1.00 37.82 30 ILE B CA 1
ATOM 1536 C C . ILE B 1 33 ? -17.646 -25.293 27.763 1.00 36.67 30 ILE B C 1
ATOM 1537 O O . ILE B 1 33 ? -18.570 -25.065 26.955 1.00 35.47 30 ILE B O 1
ATOM 1542 N N . PHE B 1 34 ? -16.514 -25.979 27.452 1.00 35.29 31 PHE B N 1
ATOM 1543 C CA . PHE B 1 34 ? -16.242 -26.522 26.093 1.00 35.30 31 PHE B CA 1
ATOM 1544 C C . PHE B 1 34 ? -16.942 -27.868 25.870 1.00 40.82 31 PHE B C 1
ATOM 1545 O O . PHE B 1 34 ? -16.517 -28.879 26.458 1.00 43.41 31 PHE B O 1
ATOM 1553 N N . PRO B 1 35 ? -18.047 -27.907 25.052 1.00 43.01 32 PRO B N 1
ATOM 1554 C CA . PRO B 1 35 ? -18.774 -29.207 24.920 1.00 46.16 32 PRO B CA 1
ATOM 1555 C C . PRO B 1 35 ? -17.929 -30.466 24.491 1.00 48.40 32 PRO B C 1
ATOM 1556 O O . PRO B 1 35 ? -18.124 -31.563 25.067 1.00 50.71 32 PRO B O 1
ATOM 1560 N N . PRO B 1 36 ? -16.991 -30.323 23.521 1.00 47.65 33 PRO B N 1
ATOM 1561 C CA . PRO B 1 36 ? -16.210 -31.558 23.196 1.00 49.91 33 PRO B CA 1
ATOM 1562 C C . PRO B 1 36 ? -15.052 -31.846 24.150 1.00 50.66 33 PRO B C 1
ATOM 1563 O O . PRO B 1 36 ? -14.290 -32.785 23.884 1.00 51.83 33 PRO B O 1
ATOM 1567 N N . THR B 1 37 ? -14.878 -31.018 25.207 1.00 49.83 34 THR B N 1
ATOM 1568 C CA . THR B 1 37 ? -13.771 -31.171 26.218 1.00 49.42 34 THR B CA 1
ATOM 1569 C C . THR B 1 37 ? -14.231 -31.922 27.441 1.00 52.00 34 THR B C 1
ATOM 1570 O O . THR B 1 37 ? -14.939 -31.363 28.308 1.00 52.01 34 THR B O 1
ATOM 1574 N N . GLU B 1 38 ? -13.834 -33.194 27.519 1.00 54.27 35 GLU B N 1
ATOM 1575 C CA . GLU B 1 38 ? -14.222 -34.078 28.645 1.00 56.46 35 GLU B CA 1
ATOM 1576 C C . GLU B 1 38 ? -13.510 -33.686 29.954 1.00 55.62 35 GLU B C 1
ATOM 1577 O O . GLU B 1 38 ? -14.158 -33.523 30.991 1.00 56.74 35 GLU B O 1
ATOM 1583 N N . LYS B 1 39 ? -12.180 -33.540 29.881 1.00 53.39 36 LYS B N 1
ATOM 1584 C CA . LYS B 1 39 ? -11.301 -33.458 31.055 1.00 53.62 36 LYS B CA 1
ATOM 1585 C C . LYS B 1 39 ? -10.079 -32.532 30.813 1.00 50.78 36 LYS B C 1
ATOM 1586 O O . LYS B 1 39 ? -9.615 -32.352 29.647 1.00 49.05 36 LYS B O 1
ATOM 1592 N N . VAL B 1 40 ? -9.592 -31.925 31.901 1.00 49.22 37 VAL B N 1
ATOM 1593 C CA . VAL B 1 40 ? -8.453 -31.001 31.835 1.00 46.25 37 VAL B CA 1
ATOM 1594 C C . VAL B 1 40 ? -7.629 -31.224 33.074 1.00 47.70 37 VAL B C 1
ATOM 1595 O O . VAL B 1 40 ? -8.180 -31.176 34.195 1.00 48.07 37 VAL B O 1
ATOM 1599 N N . GLU B 1 41 ? -6.325 -31.448 32.871 1.00 47.02 38 GLU B N 1
ATOM 1600 C CA . GLU B 1 41 ? -5.397 -31.540 33.957 1.00 48.63 38 GLU B CA 1
ATOM 1601 C C . GLU B 1 41 ? -4.338 -30.525 33.758 1.00 46.44 38 GLU B C 1
ATOM 1602 O O . GLU B 1 41 ? -3.800 -30.427 32.653 1.00 43.72 38 GLU B O 1
ATOM 1608 N N . ILE B 1 42 ? -3.953 -29.885 34.866 1.00 47.36 39 ILE B N 1
ATOM 1609 C CA . ILE B 1 42 ? -2.762 -29.043 34.919 1.00 46.70 39 ILE B CA 1
ATOM 1610 C C . ILE B 1 42 ? -1.530 -29.845 35.289 1.00 49.55 39 ILE B C 1
ATOM 1611 O O . ILE B 1 42 ? -1.393 -30.360 36.384 1.00 53.42 39 ILE B O 1
ATOM 1616 N N . LEU B 1 43 ? -0.614 -30.000 34.372 1.00 48.72 40 LEU B N 1
ATOM 1617 C CA . LEU B 1 43 ? 0.500 -30.841 34.762 1.00 51.81 40 LEU B CA 1
ATOM 1618 C C . LEU B 1 43 ? 1.566 -30.018 35.453 1.00 52.24 40 LEU B C 1
ATOM 1619 O O . LEU B 1 43 ? 2.191 -30.501 36.365 1.00 56.27 40 LEU B O 1
ATOM 1624 N N . GLU B 1 44 ? 1.758 -28.775 35.022 1.00 49.70 41 GLU B N 1
ATOM 1625 C CA . GLU B 1 44 ? 2.845 -27.926 35.518 1.00 50.64 41 GLU B CA 1
ATOM 1626 C C . GLU B 1 44 ? 2.391 -26.494 35.405 1.00 47.57 41 GLU B C 1
ATOM 1627 O O . GLU B 1 44 ? 1.533 -26.152 34.598 1.00 44.39 41 GLU B O 1
ATOM 1633 N N . GLU B 1 45 ? 2.918 -25.639 36.264 1.00 47.56 42 GLU B N 1
ATOM 1634 C CA . GLU B 1 45 ? 2.348 -24.317 36.298 1.00 45.29 42 GLU B CA 1
ATOM 1635 C C . GLU B 1 45 ? 3.260 -23.347 37.053 1.00 44.70 42 GLU B C 1
ATOM 1636 O O . GLU B 1 45 ? 3.889 -23.708 38.009 1.00 46.64 42 GLU B O 1
ATOM 1642 N N . GLY B 1 46 ? 3.274 -22.099 36.612 1.00 41.22 43 GLY B N 1
ATOM 1643 C CA . GLY B 1 46 ? 4.096 -21.094 37.224 1.00 40.33 43 GLY B CA 1
ATOM 1644 C C . GLY B 1 46 ? 3.682 -19.751 36.693 1.00 38.19 43 GLY B C 1
ATOM 1645 O O . GLY B 1 46 ? 2.663 -19.587 36.024 1.00 31.68 43 GLY B O 1
ATOM 1646 N N . GLN B 1 47 ? 4.514 -18.767 36.955 1.00 40.40 44 GLN B N 1
ATOM 1647 C CA . GLN B 1 47 ? 4.134 -17.448 36.524 1.00 40.95 44 GLN B CA 1
ATOM 1648 C C . GLN B 1 47 ? 4.163 -17.355 35.014 1.00 37.34 44 GLN B C 1
ATOM 1649 O O . GLN B 1 47 ? 5.231 -17.485 34.386 1.00 38.47 44 GLN B O 1
ATOM 1655 N N . GLY B 1 48 ? 2.997 -17.124 34.435 1.00 35.13 45 GLY B N 1
ATOM 1656 C CA . GLY B 1 48 ? 2.865 -16.835 33.035 1.00 29.96 45 GLY B CA 1
ATOM 1657 C C . GLY B 1 48 ? 2.730 -18.104 32.225 1.00 30.76 45 GLY B C 1
ATOM 1658 O O . GLY B 1 48 ? 2.774 -18.041 30.944 1.00 31.96 45 GLY B O 1
ATOM 1659 N N . TYR B 1 49 ? 2.590 -19.274 32.854 1.00 28.79 46 TYR B N 1
ATOM 1660 C CA . TYR B 1 49 ? 2.411 -20.477 31.994 1.00 26.96 46 TYR B CA 1
ATOM 1661 C C . TYR B 1 49 ? 1.604 -21.572 32.645 1.00 27.53 46 TYR B C 1
ATOM 1662 O O . TYR B 1 49 ? 1.573 -21.676 33.879 1.00 29.78 46 TYR B O 1
ATOM 1671 N N . GLN B 1 50 ? 1.012 -22.422 31.808 1.00 25.87 47 GLN B N 1
ATOM 1672 C CA . GLN B 1 50 ? 0.324 -23.606 32.251 1.00 27.20 47 GLN B CA 1
ATOM 1673 C C . GLN B 1 50 ? 0.711 -24.711 31.288 1.00 28.14 47 GLN B C 1
ATOM 1674 O O . GLN B 1 50 ? 0.642 -24.494 30.122 1.00 24.67 47 GLN B O 1
ATOM 1680 N N . VAL B 1 51 ? 1.133 -25.888 31.798 1.00 32.08 48 VAL B N 1
ATOM 1681 C CA . VAL B 1 51 ? 1.285 -27.104 30.977 1.00 32.40 48 VAL B CA 1
ATOM 1682 C C . VAL B 1 51 ? 0.065 -27.933 31.362 1.00 34.91 48 VAL B C 1
ATOM 1683 O O . VAL B 1 51 ? -0.279 -28.080 32.547 1.00 36.75 48 VAL B O 1
ATOM 1687 N N . VAL B 1 52 ? -0.605 -28.440 30.331 1.00 34.83 49 VAL B N 1
ATOM 1688 C CA . VAL B 1 52 ? -1.960 -28.940 30.423 1.00 35.40 49 VAL B CA 1
ATOM 1689 C C . VAL B 1 52 ? -2.064 -30.250 29.552 1.00 36.81 49 VAL B C 1
ATOM 1690 O O . VAL B 1 52 ? -1.407 -30.354 28.518 1.00 35.95 49 VAL B O 1
ATOM 1694 N N . ARG B 1 53 ? -2.761 -31.267 30.046 1.00 39.70 50 ARG B N 1
ATOM 1695 C CA . ARG B 1 53 ? -3.224 -32.437 29.259 1.00 42.82 50 ARG B CA 1
ATOM 1696 C C . ARG B 1 53 ? -4.741 -32.366 28.982 1.00 44.10 50 ARG B C 1
ATOM 1697 O O . ARG B 1 53 ? -5.553 -32.131 29.882 1.00 43.71 50 ARG B O 1
ATOM 1705 N N . LEU B 1 54 ? -5.109 -32.589 27.736 1.00 45.97 51 LEU B N 1
ATOM 1706 C CA . LEU B 1 54 ? -6.491 -32.447 27.338 1.00 47.42 51 LEU B CA 1
ATOM 1707 C C . LEU B 1 54 ? -7.092 -33.732 26.829 1.00 50.75 51 LEU B C 1
ATOM 1708 O O . LEU B 1 54 ? -6.456 -34.452 26.053 1.00 51.25 51 LEU B O 1
ATOM 1713 N N . HIS B 1 55 ? -8.327 -33.989 27.281 1.00 53.09 52 HIS B N 1
ATOM 1714 C CA . HIS B 1 55 ? -9.215 -35.024 26.716 1.00 56.55 52 HIS B CA 1
ATOM 1715 C C . HIS B 1 55 ? -10.406 -34.405 25.971 1.00 56.96 52 HIS B C 1
ATOM 1716 O O . HIS B 1 55 ? -11.276 -33.729 26.576 1.00 56.46 52 HIS B O 1
ATOM 1723 N N . VAL B 1 56 ? -10.371 -34.591 24.641 1.00 58.24 53 VAL B N 1
ATOM 1724 C CA . VAL B 1 56 ? -11.255 -33.945 23.671 1.00 57.35 53 VAL B CA 1
ATOM 1725 C C . VAL B 1 56 ? -11.552 -34.913 22.494 1.00 60.63 53 VAL B C 1
ATOM 1726 O O . VAL B 1 56 ? -10.725 -35.741 22.119 1.00 60.73 53 VAL B O 1
ATOM 1730 N N . ASP B 1 57 ? -12.746 -34.801 21.910 1.00 63.26 54 ASP B N 1
ATOM 1731 C CA . ASP B 1 57 ? -13.108 -35.653 20.750 1.00 67.47 54 ASP B CA 1
ATOM 1732 C C . ASP B 1 57 ? -12.966 -35.024 19.360 1.00 65.87 54 ASP B C 1
ATOM 1733 O O . ASP B 1 57 ? -13.308 -33.818 19.107 1.00 61.99 54 ASP B O 1
ATOM 1738 N N . VAL B 1 58 ? -12.483 -35.928 18.498 1.00 67.75 55 VAL B N 1
ATOM 1739 C CA . VAL B 1 58 ? -11.840 -35.660 17.227 1.00 66.76 55 VAL B CA 1
ATOM 1740 C C . VAL B 1 58 ? -12.608 -36.634 16.372 1.00 69.78 55 VAL B C 1
ATOM 1741 O O . VAL B 1 58 ? -12.229 -37.814 16.256 1.00 73.96 55 VAL B O 1
ATOM 1745 N N . ALA B 1 59 ? -13.730 -36.147 15.829 1.00 73.03 56 ALA B N 1
ATOM 1746 C CA . ALA B 1 59 ? -14.667 -36.956 15.036 1.00 75.90 56 ALA B CA 1
ATOM 1747 C C . ALA B 1 59 ? -15.193 -38.274 15.734 1.00 77.71 56 ALA B C 1
ATOM 1748 O O . ALA B 1 59 ? -14.931 -39.409 15.288 1.00 80.16 56 ALA B O 1
ATOM 1750 N N . GLY B 1 60 ? -15.909 -38.086 16.853 1.00 76.16 57 GLY B N 1
ATOM 1751 C CA . GLY B 1 60 ? -16.719 -39.142 17.493 1.00 78.84 57 GLY B CA 1
ATOM 1752 C C . GLY B 1 60 ? -16.105 -39.934 18.639 1.00 78.09 57 GLY B C 1
ATOM 1753 O O . GLY B 1 60 ? -16.732 -40.841 19.195 1.00 80.30 57 GLY B O 1
ATOM 1754 N N . GLU B 1 61 ? -14.878 -39.575 19.013 1.00 74.42 58 GLU B N 1
ATOM 1755 C CA . GLU B 1 61 ? -14.122 -40.369 20.005 1.00 74.69 58 GLU B CA 1
ATOM 1756 C C . GLU B 1 61 ? -13.109 -39.497 20.735 1.00 68.45 58 GLU B C 1
ATOM 1757 O O . GLU B 1 61 ? -12.634 -38.492 20.159 1.00 65.53 58 GLU B O 1
ATOM 1763 N N . ILE B 1 62 ? -12.807 -39.896 21.987 1.00 66.78 59 ILE B N 1
ATOM 1764 C CA . ILE B 1 62 ? -11.933 -39.152 22.941 1.00 61.51 59 ILE B CA 1
ATOM 1765 C C . ILE B 1 62 ? -10.382 -39.323 22.699 1.00 58.47 59 ILE B C 1
ATOM 1766 O O . ILE B 1 62 ? -9.850 -40.393 22.494 1.00 59.21 59 ILE B O 1
ATOM 1771 N N . ASN B 1 63 ? -9.703 -38.190 22.648 1.00 53.81 60 ASN B N 1
ATOM 1772 C CA . ASN B 1 63 ? -8.354 -38.081 22.142 1.00 51.79 60 ASN B CA 1
ATOM 1773 C C . ASN B 1 63 ? -7.557 -37.289 23.194 1.00 47.92 60 ASN B C 1
ATOM 1774 O O . ASN B 1 63 ? -8.099 -36.477 23.960 1.00 46.10 60 ASN B O 1
ATOM 1779 N N . THR B 1 64 ? -6.262 -37.541 23.262 1.00 46.67 61 THR B N 1
ATOM 1780 C CA . THR B 1 64 ? -5.470 -36.901 24.292 1.00 43.09 61 THR B CA 1
ATOM 1781 C C . THR B 1 64 ? -4.236 -36.247 23.683 1.00 41.13 61 THR B C 1
ATOM 1782 O O . THR B 1 64 ? -3.768 -36.660 22.636 1.00 41.29 61 THR B O 1
ATOM 1786 N N . TRP B 1 65 ? -3.785 -35.187 24.335 1.00 39.63 62 TRP B N 1
ATOM 1787 C CA . TRP B 1 65 ? -2.603 -34.452 23.952 1.00 40.15 62 TRP B CA 1
ATOM 1788 C C . TRP B 1 65 ? -2.226 -33.478 25.077 1.00 38.13 62 TRP B C 1
ATOM 1789 O O . TRP B 1 65 ? -3.016 -33.179 25.981 1.00 37.80 62 TRP B O 1
ATOM 1800 N N . THR B 1 66 ? -1.000 -32.988 25.023 1.00 38.09 63 THR B N 1
ATOM 1801 C CA . THR B 1 66 ? -0.510 -32.072 26.030 1.00 36.93 63 THR B CA 1
ATOM 1802 C C . THR B 1 66 ? -0.070 -30.744 25.332 1.00 36.05 63 THR B C 1
ATOM 1803 O O . THR B 1 66 ? 0.413 -30.772 24.166 1.00 35.31 63 THR B O 1
ATOM 1807 N N . SER B 1 67 ? -0.166 -29.611 26.082 1.00 33.58 64 SER B N 1
ATOM 1808 C CA . SER B 1 67 ? 0.388 -28.394 25.580 1.00 31.66 64 SER B CA 1
ATOM 1809 C C . SER B 1 67 ? 0.845 -27.373 26.618 1.00 28.99 64 SER B C 1
ATOM 1810 O O . SER B 1 67 ? 0.365 -27.308 27.737 1.00 27.33 64 SER B O 1
ATOM 1813 N N . ARG B 1 68 ? 1.812 -26.575 26.178 1.00 27.36 65 ARG B N 1
ATOM 1814 C CA . ARG B 1 68 ? 2.243 -25.423 26.873 1.00 25.08 65 ARG B CA 1
ATOM 1815 C C . ARG B 1 68 ? 1.413 -24.199 26.413 1.00 23.60 65 ARG B C 1
ATOM 1816 O O . ARG B 1 68 ? 1.324 -23.891 25.211 1.00 22.24 65 ARG B O 1
ATOM 1824 N N . ARG B 1 69 ? 0.803 -23.538 27.405 1.00 23.37 66 ARG B N 1
ATOM 1825 C CA . ARG B 1 69 ? 0.188 -22.221 27.313 1.00 21.81 66 ARG B CA 1
ATOM 1826 C C . ARG B 1 69 ? 1.084 -21.188 27.980 1.00 23.56 66 ARG B C 1
ATOM 1827 O O . ARG B 1 69 ? 1.395 -21.354 29.145 1.00 24.01 66 ARG B O 1
ATOM 1835 N N . ASP B 1 70 ? 1.483 -20.138 27.224 1.00 22.46 67 ASP B N 1
ATOM 1836 C CA . ASP B 1 70 ? 2.126 -18.899 27.721 1.00 24.51 67 ASP B CA 1
ATOM 1837 C C . ASP B 1 70 ? 1.151 -17.693 27.722 1.00 22.95 67 ASP B C 1
ATOM 1838 O O . ASP B 1 70 ? 0.619 -17.347 26.712 1.00 22.52 67 ASP B O 1
ATOM 1843 N N . LEU B 1 71 ? 0.877 -17.142 28.893 1.00 24.71 68 LEU B N 1
ATOM 1844 C CA . LEU B 1 71 ? -0.241 -16.243 29.080 1.00 25.69 68 LEU B CA 1
ATOM 1845 C C . LEU B 1 71 ? 0.300 -14.865 29.275 1.00 26.11 68 LEU B C 1
ATOM 1846 O O . LEU B 1 71 ? 1.152 -14.694 30.130 1.00 28.37 68 LEU B O 1
ATOM 1851 N N . ASP B 1 72 ? -0.178 -13.909 28.483 1.00 24.60 69 ASP B N 1
ATOM 1852 C CA . ASP B 1 72 ? 0.269 -12.516 28.548 1.00 26.39 69 ASP B CA 1
ATOM 1853 C C . ASP B 1 72 ? -0.966 -11.646 28.872 1.00 26.43 69 ASP B C 1
ATOM 1854 O O .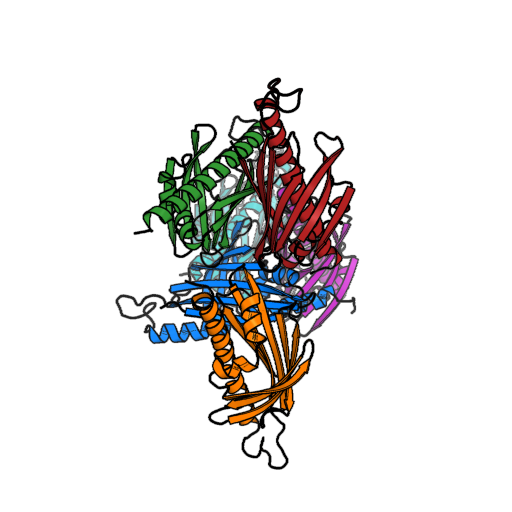 ASP B 1 72 ? -1.646 -11.120 27.965 1.00 27.88 69 ASP B O 1
ATOM 1859 N N . PRO B 1 73 ? -1.267 -11.517 30.165 1.00 26.00 70 PRO B N 1
ATOM 1860 C CA . PRO B 1 73 ? -2.398 -10.799 30.752 1.00 26.42 70 PRO B CA 1
ATOM 1861 C C . PRO B 1 73 ? -2.475 -9.329 30.299 1.00 28.42 70 PRO B C 1
ATOM 1862 O O . PRO B 1 73 ? -3.592 -8.752 30.243 1.00 30.47 70 PRO B O 1
ATOM 1866 N N . ALA B 1 74 ? -1.313 -8.713 30.043 1.00 28.73 71 ALA B N 1
ATOM 1867 C CA . ALA B 1 74 ? -1.221 -7.282 29.636 1.00 29.62 71 ALA B CA 1
ATOM 1868 C C . ALA B 1 74 ? -1.707 -7.132 28.155 1.00 29.61 71 ALA B C 1
ATOM 1869 O O . ALA B 1 74 ? -2.424 -6.185 27.818 1.00 31.00 71 ALA B O 1
ATOM 1871 N N . ARG B 1 75 ? -1.269 -8.043 27.267 1.00 28.93 72 ARG B N 1
ATOM 1872 C CA . ARG B 1 75 ? -1.767 -8.081 25.899 1.00 29.48 72 ARG B CA 1
ATOM 1873 C C . ARG B 1 75 ? -3.046 -8.834 25.797 1.00 27.47 72 ARG B C 1
ATOM 1874 O O . ARG B 1 75 ? -3.695 -8.688 24.785 1.00 28.04 72 ARG B O 1
ATOM 1882 N N . ARG B 1 76 ? -3.389 -9.659 26.811 1.00 25.20 73 ARG B N 1
ATOM 1883 C CA . ARG B 1 76 ? -4.561 -10.572 26.773 1.00 23.31 73 ARG B CA 1
ATOM 1884 C C . ARG B 1 76 ? -4.410 -11.543 25.556 1.00 23.23 73 ARG B C 1
ATOM 1885 O O . ARG B 1 76 ? -5.334 -11.651 24.741 1.00 22.04 73 ARG B O 1
ATOM 1893 N N . VAL B 1 77 ? -3.230 -12.215 25.470 1.00 21.85 74 VAL B N 1
ATOM 1894 C CA . VAL B 1 77 ? -2.920 -13.248 24.484 1.00 20.71 74 VAL B CA 1
ATOM 1895 C C . VAL B 1 77 ? -2.473 -14.528 25.260 1.00 21.34 74 VAL B C 1
ATOM 1896 O O . VAL B 1 77 ? -1.645 -14.447 26.224 1.00 21.18 74 VAL B O 1
ATOM 1900 N N . ILE B 1 78 ? -3.010 -15.677 24.850 1.00 18.37 75 ILE B N 1
ATOM 1901 C CA . ILE B 1 78 ? -2.464 -16.977 25.243 1.00 17.95 75 ILE B CA 1
ATOM 1902 C C . ILE B 1 78 ? -1.887 -17.751 24.060 1.00 18.25 75 ILE B C 1
ATOM 1903 O O . ILE B 1 78 ? -2.613 -18.116 23.129 1.00 20.29 75 ILE B O 1
ATOM 1908 N N . ALA B 1 79 ? -0.582 -17.971 24.066 1.00 19.50 76 ALA B N 1
ATOM 1909 C CA . ALA B 1 79 ? 0.146 -18.617 22.922 1.00 20.09 76 ALA B CA 1
ATOM 1910 C C . ALA B 1 79 ? 0.118 -20.112 23.328 1.00 20.28 76 ALA B C 1
ATOM 1911 O O . ALA B 1 79 ? 0.552 -20.401 24.423 1.00 22.04 76 ALA B O 1
ATOM 1913 N N . TYR B 1 80 ? -0.482 -21.017 22.546 1.00 19.26 77 TYR B N 1
ATOM 1914 C CA . TYR B 1 80 ? -0.480 -22.437 22.902 1.00 19.73 77 TYR B CA 1
ATOM 1915 C C . TYR B 1 80 ? 0.370 -23.229 21.922 1.00 22.51 77 TYR B C 1
ATOM 1916 O O . TYR B 1 80 ? 0.574 -22.817 20.790 1.00 23.81 77 TYR B O 1
ATOM 1925 N N . ARG B 1 81 ? 0.895 -24.380 22.352 1.00 25.45 78 ARG B N 1
ATOM 1926 C CA . ARG B 1 81 ? 1.733 -25.244 21.500 1.00 26.35 78 ARG B CA 1
ATOM 1927 C C . ARG B 1 81 ? 1.580 -26.634 22.073 1.00 26.92 78 ARG B C 1
ATOM 1928 O O . ARG B 1 81 ? 1.803 -26.828 23.272 1.00 25.45 78 ARG B O 1
ATOM 1936 N N . GLN B 1 82 ? 1.164 -27.598 21.250 1.00 28.87 79 GLN B N 1
ATOM 1937 C CA . GLN B 1 82 ? 1.083 -29.009 21.671 1.00 31.39 79 GLN B CA 1
ATOM 1938 C C . GLN B 1 82 ? 2.448 -29.665 21.820 1.00 34.46 79 GLN B C 1
ATOM 1939 O O . GLN B 1 82 ? 3.301 -29.462 20.985 1.00 34.16 79 GLN B O 1
ATOM 1945 N N . LEU B 1 83 ? 2.647 -30.446 22.892 1.00 36.31 80 LEU B N 1
ATOM 1946 C CA . LEU B 1 83 ? 3.948 -31.032 23.147 1.00 40.98 80 LEU B CA 1
ATOM 1947 C C . LEU B 1 83 ? 3.861 -32.514 22.747 1.00 44.01 80 LEU B C 1
ATOM 1948 O O . LEU B 1 83 ? 4.460 -32.973 21.754 1.00 45.79 80 LEU B O 1
ATOM 1953 N N . GLU B 1 84 ? 3.054 -33.250 23.491 1.00 45.62 81 GLU B N 1
ATOM 1954 C CA . GLU B 1 84 ? 2.548 -34.532 23.013 1.00 48.36 81 GLU B CA 1
ATOM 1955 C C . GLU B 1 84 ? 1.237 -34.295 22.162 1.00 46.83 81 GLU B C 1
ATOM 1956 O O . GLU B 1 84 ? 0.168 -33.899 22.668 1.00 42.83 81 GLU B O 1
ATOM 1962 N N . THR B 1 85 ? 1.382 -34.512 20.847 1.00 46.76 82 THR B N 1
ATOM 1963 C CA . THR B 1 85 ? 0.300 -34.355 19.824 1.00 45.29 82 THR B CA 1
ATOM 1964 C C . THR B 1 85 ? -0.766 -35.498 19.620 1.00 44.49 82 THR B C 1
ATOM 1965 O O . THR B 1 85 ? -0.503 -36.690 19.803 1.00 46.87 82 THR B O 1
ATOM 1969 N N . ALA B 1 86 ? -1.978 -35.064 19.297 1.00 42.46 83 ALA B N 1
ATOM 1970 C CA . ALA B 1 86 ? -3.104 -35.907 18.940 1.00 42.72 83 ALA B CA 1
ATOM 1971 C C . ALA B 1 86 ? -2.648 -36.885 17.822 1.00 41.53 83 ALA B C 1
ATOM 1972 O O . ALA B 1 86 ? -1.745 -36.546 17.070 1.00 40.24 83 ALA B O 1
ATOM 1974 N N . PRO B 1 87 ? -3.260 -38.078 17.678 1.00 42.50 84 PRO B N 1
ATOM 1975 C CA . PRO B 1 87 ? -2.554 -39.070 16.778 1.00 42.20 84 PRO B CA 1
ATOM 1976 C C . PRO B 1 87 ? -2.466 -38.675 15.274 1.00 38.56 84 PRO B C 1
ATOM 1977 O O . PRO B 1 87 ? -1.602 -39.144 14.574 1.00 38.21 84 PRO B O 1
ATOM 1981 N N . ILE B 1 88 ? -3.344 -37.813 14.796 1.00 34.19 85 ILE B N 1
ATOM 1982 C CA . ILE B 1 88 ? -3.232 -37.408 13.446 1.00 31.22 85 ILE B CA 1
ATOM 1983 C C . ILE B 1 88 ? -2.546 -36.093 13.318 1.00 28.54 85 ILE B C 1
ATOM 1984 O O . ILE B 1 88 ? -2.443 -35.640 12.203 1.00 28.51 85 ILE B O 1
ATOM 1989 N N . VAL B 1 89 ? -2.115 -35.479 14.436 1.00 28.25 86 VAL B N 1
ATOM 1990 C CA . VAL B 1 89 ? -1.424 -34.180 14.502 1.00 26.55 86 VAL B CA 1
ATOM 1991 C C . VAL B 1 89 ? 0.118 -34.281 14.487 1.00 27.58 86 VAL B C 1
ATOM 1992 O O . VAL B 1 89 ? 0.699 -34.881 15.331 1.00 30.73 86 VAL B O 1
ATOM 1996 N N . GLY B 1 90 ? 0.760 -33.647 13.526 1.00 26.60 87 GLY B N 1
ATOM 1997 C CA . GLY B 1 90 ? 2.195 -33.451 13.497 1.00 28.01 87 GLY B CA 1
ATOM 1998 C C . GLY B 1 90 ? 2.589 -32.212 14.276 1.00 29.05 87 GLY B C 1
ATOM 1999 O O . GLY B 1 90 ? 3.497 -32.273 15.035 1.00 30.02 87 GLY B O 1
ATOM 2000 N N . HIS B 1 91 ? 1.865 -31.095 14.120 1.00 28.04 88 HIS B N 1
ATOM 2001 C CA . HIS B 1 91 ? 2.146 -29.868 14.825 1.00 26.94 88 HIS B CA 1
ATOM 2002 C C . HIS B 1 91 ? 0.832 -29.158 15.038 1.00 24.68 88 HIS B C 1
ATOM 2003 O O . HIS B 1 91 ? -0.052 -29.314 14.229 1.00 22.71 88 HIS B O 1
ATOM 2010 N N . MET B 1 92 ? 0.702 -28.416 16.160 1.00 23.49 89 MET B N 1
ATOM 2011 C CA . MET B 1 92 ? -0.491 -27.677 16.477 1.00 21.21 89 MET B CA 1
ATOM 2012 C C . MET B 1 92 ? -0.116 -26.602 17.439 1.00 22.70 89 MET B C 1
ATOM 2013 O O . MET B 1 92 ? 0.364 -26.886 18.542 1.00 23.81 89 MET B O 1
ATOM 2018 N N . SER B 1 93 ? -0.275 -25.352 16.999 1.00 21.89 90 SER B N 1
ATOM 2019 C CA . SER B 1 93 ? -0.106 -24.210 17.903 1.00 22.59 90 SER B CA 1
ATOM 2020 C C . SER B 1 93 ? -0.993 -23.038 17.434 1.00 19.85 90 SER B C 1
ATOM 2021 O O . SER B 1 93 ? -1.653 -23.146 16.464 1.00 18.62 90 SER B O 1
ATOM 2024 N N . GLY B 1 94 ? -0.970 -21.913 18.126 1.00 20.00 91 GLY B N 1
ATOM 2025 C CA . GLY B 1 94 ? -1.836 -20.787 17.778 1.00 18.21 91 GLY B CA 1
ATOM 2026 C C . GLY B 1 94 ? -1.993 -19.946 19.010 1.00 17.41 91 GLY B C 1
ATOM 2027 O O . GLY B 1 94 ? -1.246 -20.062 19.914 1.00 19.77 91 GLY B O 1
ATOM 2028 N N . GLU B 1 95 ? -2.989 -19.088 19.009 1.00 17.26 92 GLU B N 1
ATOM 2029 C CA . GLU B 1 95 ? -3.213 -18.050 20.020 1.00 16.71 92 GLU B CA 1
ATOM 2030 C C . GLU B 1 95 ? -4.668 -17.746 20.268 1.00 14.67 92 GLU B C 1
ATOM 2031 O O . GLU B 1 95 ? -5.439 -17.815 19.407 1.00 15.13 92 GLU B O 1
ATOM 2037 N N . TRP B 1 96 ? -5.000 -17.453 21.503 1.00 15.94 93 TRP B N 1
ATOM 2038 C CA . TRP B 1 96 ? -6.243 -16.795 21.883 1.00 16.32 93 TRP B CA 1
ATOM 2039 C C . TRP B 1 96 ? -5.833 -15.342 22.126 1.00 17.00 93 TRP B C 1
ATOM 2040 O O . TRP B 1 96 ? -4.853 -15.090 22.883 1.00 18.30 93 TRP B O 1
ATOM 2051 N N . ARG B 1 97 ? -6.569 -14.406 21.500 1.00 16.22 94 ARG B N 1
ATOM 2052 C CA . ARG B 1 97 ? -6.414 -12.985 21.686 1.00 15.78 94 ARG B CA 1
ATOM 2053 C C . ARG B 1 97 ? -7.749 -12.361 21.989 1.00 17.72 94 ARG B C 1
ATOM 2054 O O . ARG B 1 97 ? -8.737 -12.569 21.256 1.00 18.10 94 ARG B O 1
ATOM 2062 N N . ALA B 1 98 ? -7.798 -11.536 23.044 1.00 18.69 95 ALA B N 1
ATOM 2063 C CA . ALA B 1 98 ? -9.019 -10.765 23.418 1.00 17.49 95 ALA B CA 1
ATOM 2064 C C . ALA B 1 98 ? -8.690 -9.263 23.156 1.00 19.00 95 ALA B C 1
ATOM 2065 O O . ALA B 1 98 ? -7.933 -8.709 23.933 1.00 21.50 95 ALA B O 1
ATOM 2067 N N . PHE B 1 99 ? -9.259 -8.613 22.127 1.00 16.34 96 PHE B N 1
ATOM 2068 C CA . PHE B 1 99 ? -9.057 -7.197 21.956 1.00 15.70 96 PHE B CA 1
ATOM 2069 C C . PHE B 1 99 ? -10.171 -6.375 22.520 1.00 16.11 96 PHE B C 1
ATOM 2070 O O . PHE B 1 99 ? -11.298 -6.814 22.521 1.00 17.59 96 PHE B O 1
ATOM 2078 N N . THR B 1 100 ? -9.877 -5.150 22.957 1.00 17.50 97 THR B N 1
ATOM 2079 C CA . THR B 1 100 ? -10.902 -4.228 23.413 1.00 15.88 97 THR B CA 1
ATOM 2080 C C . THR B 1 100 ? -11.635 -3.609 22.201 1.00 16.50 97 THR B C 1
ATOM 2081 O O . THR B 1 100 ? -11.023 -2.944 21.360 1.00 17.84 97 THR B O 1
ATOM 2085 N N . LEU B 1 101 ? -12.936 -3.798 22.132 1.00 15.96 98 LEU B N 1
ATOM 2086 C CA . LEU B 1 101 ? -13.741 -3.097 21.134 1.00 18.66 98 LEU B CA 1
ATOM 2087 C C . LEU B 1 101 ? -14.378 -1.771 21.727 1.00 19.91 98 LEU B C 1
ATOM 2088 O O . LEU B 1 101 ? -14.367 -0.694 21.102 1.00 18.89 98 LEU B O 1
ATOM 2093 N N . ASP B 1 102 ? -14.857 -1.843 22.969 1.00 18.05 99 ASP B N 1
ATOM 2094 C CA . ASP B 1 102 ? -15.189 -0.613 23.705 1.00 20.06 99 ASP B CA 1
ATOM 2095 C C . ASP B 1 102 ? -15.236 -1.086 25.161 1.00 18.40 99 ASP B C 1
ATOM 2096 O O . ASP B 1 102 ? -14.842 -2.225 25.413 1.00 18.30 99 ASP B O 1
ATOM 2101 N N . ALA B 1 103 ? -15.837 -0.316 26.048 1.00 17.75 100 ALA B N 1
ATOM 2102 C CA . ALA B 1 103 ? -15.818 -0.650 27.461 1.00 19.76 100 ALA B CA 1
ATOM 2103 C C . ALA B 1 103 ? -16.482 -2.002 27.724 1.00 20.88 100 ALA B C 1
ATOM 2104 O O . ALA B 1 103 ? -16.038 -2.738 28.626 1.00 21.62 100 ALA B O 1
ATOM 2106 N N . GLU B 1 104 ? -17.463 -2.374 26.890 1.00 20.92 101 GLU B N 1
ATOM 2107 C CA . GLU B 1 104 ? -18.291 -3.526 27.244 1.00 23.05 101 GLU B CA 1
ATOM 2108 C C . GLU B 1 104 ? -18.235 -4.668 26.211 1.00 22.06 101 GLU B C 1
ATOM 2109 O O . GLU B 1 104 ? -18.980 -5.578 26.317 1.00 24.26 101 GLU B O 1
ATOM 2115 N N . ARG B 1 105 ? -17.351 -4.627 25.217 1.00 20.36 102 ARG B N 1
ATOM 2116 C CA . ARG B 1 105 ? -17.377 -5.657 24.149 1.00 19.51 102 ARG B CA 1
ATOM 2117 C C . ARG B 1 105 ? -15.979 -6.030 23.794 1.00 18.38 102 ARG B C 1
ATOM 2118 O O . ARG B 1 105 ? -15.051 -5.188 23.807 1.00 19.23 102 ARG B O 1
ATOM 2126 N N . THR B 1 106 ? -15.800 -7.292 23.445 1.00 18.27 103 THR B N 1
ATOM 2127 C CA . THR B 1 106 ? -14.459 -7.853 23.111 1.00 16.31 103 THR B CA 1
ATOM 2128 C C . THR B 1 106 ? -14.501 -8.484 21.722 1.00 15.92 103 THR B C 1
ATOM 2129 O O . THR B 1 106 ? -15.436 -9.202 21.427 1.00 17.19 103 THR B O 1
ATOM 2133 N N . GLN B 1 107 ? -13.505 -8.184 20.870 1.00 15.26 104 GLN B N 1
ATOM 2134 C CA . GLN B 1 107 ? -13.220 -8.983 19.713 1.00 13.99 104 GLN B CA 1
ATOM 2135 C C . GLN B 1 107 ? -12.388 -10.195 20.136 1.00 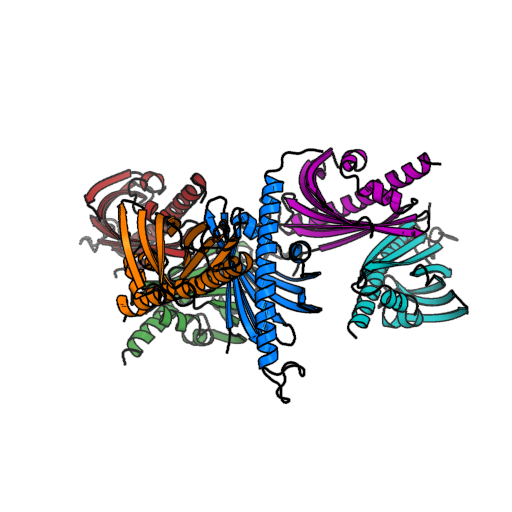13.89 104 GLN B C 1
ATOM 2136 O O . GLN B 1 107 ? -11.252 -10.019 20.528 1.00 14.50 104 GLN B O 1
ATOM 2142 N N . LEU B 1 108 ? -12.965 -11.405 20.080 1.00 14.31 105 LEU B N 1
ATOM 2143 C CA . LEU B 1 108 ? -12.273 -12.610 20.489 1.00 13.14 105 LEU B CA 1
ATOM 2144 C C . LEU B 1 108 ? -11.814 -13.440 19.282 1.00 13.47 105 LEU B C 1
ATOM 2145 O O . LEU B 1 108 ? -12.606 -13.712 18.402 1.00 12.30 105 LEU B O 1
ATOM 2150 N N . VAL B 1 109 ? -10.481 -13.715 19.235 1.00 14.00 106 VAL B N 1
ATOM 2151 C CA . VAL B 1 109 ? -9.793 -14.446 18.188 1.00 12.92 106 VAL B CA 1
ATOM 2152 C C . VAL B 1 109 ? -9.147 -15.719 18.712 1.00 14.86 106 VAL B C 1
ATOM 2153 O O . VAL B 1 109 ? -8.497 -15.724 19.765 1.00 13.47 106 VAL B O 1
ATOM 2157 N N . LEU B 1 110 ? -9.328 -16.823 17.960 1.00 14.95 107 LEU B N 1
ATOM 2158 C CA . LEU B 1 110 ? -8.538 -18.064 18.179 1.00 14.50 107 LEU B CA 1
ATOM 2159 C C . LEU B 1 110 ? -7.886 -18.437 16.839 1.00 14.02 107 LEU B C 1
ATOM 2160 O O . LEU B 1 110 ? -8.545 -18.463 15.841 1.00 12.89 107 LEU B O 1
ATOM 2165 N N . THR B 1 111 ? -6.580 -18.705 16.782 1.00 16.64 108 THR B N 1
ATOM 2166 C CA . THR B 1 111 ? -5.881 -19.055 15.480 1.00 14.34 108 THR B CA 1
ATOM 2167 C C . THR B 1 111 ? -5.382 -20.506 15.669 1.00 15.35 108 THR B C 1
ATOM 2168 O O . THR B 1 111 ? -5.276 -20.963 16.784 1.00 15.09 108 THR B O 1
ATOM 2172 N N . HIS B 1 112 ? -5.017 -21.187 14.573 1.00 15.70 109 HIS B N 1
ATOM 2173 C CA . HIS B 1 112 ? -4.487 -22.543 14.560 1.00 16.44 109 HIS B CA 1
ATOM 2174 C C . HIS B 1 112 ? -3.449 -22.552 13.461 1.00 17.75 109 HIS B C 1
ATOM 2175 O O . HIS B 1 112 ? -3.736 -22.123 12.324 1.00 17.83 109 HIS B O 1
ATOM 2182 N N . ASP B 1 113 ? -2.256 -23.044 13.810 1.00 17.44 110 ASP B N 1
ATOM 2183 C CA . ASP B 1 113 ? -1.184 -23.438 12.871 1.00 19.83 110 ASP B CA 1
ATOM 2184 C C . ASP B 1 113 ? -1.005 -24.951 13.037 1.00 19.18 110 ASP B C 1
ATOM 2185 O O . ASP B 1 113 ? -0.685 -25.448 14.144 1.00 20.36 110 ASP B O 1
ATOM 2190 N N . PHE B 1 114 ? -1.155 -25.687 11.957 1.00 18.93 111 PHE B N 1
ATOM 2191 C CA . PHE B 1 114 ? -1.190 -27.114 12.124 1.00 20.39 111 PHE B CA 1
ATOM 2192 C C . PHE B 1 114 ? -0.788 -27.892 10.866 1.00 20.63 111 PHE B C 1
ATOM 2193 O O . PHE B 1 114 ? -0.906 -27.401 9.791 1.00 20.58 111 PHE B O 1
ATOM 2201 N N . VAL B 1 115 ? -0.295 -29.120 11.026 1.00 22.27 112 VAL B N 1
ATOM 2202 C CA . VAL B 1 115 ? -0.071 -30.066 9.924 1.00 20.95 112 VAL B CA 1
ATOM 2203 C C . VAL B 1 115 ? -0.364 -31.466 10.464 1.00 22.96 112 VAL B C 1
ATOM 2204 O O . VAL B 1 115 ? -0.122 -31.730 11.624 1.00 22.83 112 VAL B O 1
ATOM 2208 N N . THR B 1 116 ? -0.832 -32.380 9.615 1.00 24.68 113 THR B N 1
ATOM 2209 C CA . THR B 1 116 ? -1.042 -33.795 10.052 1.00 26.50 113 THR B CA 1
ATOM 2210 C C . THR B 1 116 ? 0.274 -34.520 10.210 1.00 27.18 113 THR B C 1
ATOM 2211 O O . THR B 1 116 ? 1.338 -34.146 9.638 1.00 27.61 113 THR B O 1
ATOM 2215 N N . ARG B 1 117 ? 0.203 -35.581 10.990 1.00 27.55 114 ARG B N 1
ATOM 2216 C CA . ARG B 1 117 ? 1.322 -36.494 11.163 1.00 27.71 114 ARG B CA 1
ATOM 2217 C C . ARG B 1 117 ? 1.682 -37.095 9.784 1.00 26.19 114 ARG B C 1
ATOM 2218 O O . ARG B 1 117 ? 0.784 -37.348 8.963 1.00 25.19 114 ARG B O 1
ATOM 2226 N N . ALA B 1 118 ? 2.953 -37.344 9.529 1.00 26.05 115 ALA B N 1
ATOM 2227 C CA . ALA B 1 118 ? 3.426 -38.052 8.320 1.00 27.18 115 ALA B CA 1
ATOM 2228 C C . ALA B 1 118 ? 2.917 -39.524 8.319 1.00 28.50 115 ALA B C 1
ATOM 2229 O O . ALA B 1 118 ? 2.716 -40.136 9.427 1.00 31.10 115 ALA B O 1
ATOM 2231 N N . ALA B 1 119 ? 2.677 -40.108 7.135 1.00 26.75 116 ALA B N 1
ATOM 2232 C CA . ALA B 1 119 ? 2.393 -41.551 7.085 1.00 26.84 116 ALA B CA 1
ATOM 2233 C C . ALA B 1 119 ? 3.572 -42.398 7.636 1.00 29.69 116 ALA B C 1
ATOM 2234 O O . ALA B 1 119 ? 4.771 -42.016 7.541 1.00 31.00 116 ALA B O 1
ATOM 2236 N N . GLY B 1 120 ? 3.247 -43.552 8.211 1.00 29.90 117 GLY B N 1
ATOM 2237 C CA . GLY B 1 120 ? 4.263 -44.424 8.741 1.00 31.28 117 GLY B CA 1
ATOM 2238 C C . GLY B 1 120 ? 4.643 -45.309 7.577 1.00 33.17 117 GLY B C 1
ATOM 2239 O O . GLY B 1 120 ? 4.300 -45.004 6.407 1.00 32.31 117 GLY B O 1
ATOM 2240 N N . ASP B 1 121 ? 5.377 -46.376 7.876 1.00 33.51 118 ASP B N 1
ATOM 2241 C CA . ASP B 1 121 ? 5.754 -47.369 6.884 1.00 34.53 118 ASP B CA 1
ATOM 2242 C C . ASP B 1 121 ? 4.596 -48.150 6.274 1.00 33.30 118 ASP B C 1
ATOM 2243 O O . ASP B 1 121 ? 4.766 -48.799 5.284 1.00 34.64 118 ASP B O 1
ATOM 2248 N N . ASP B 1 122 ? 3.437 -48.130 6.894 1.00 32.53 119 ASP B N 1
ATOM 2249 C CA . ASP B 1 122 ? 2.278 -48.811 6.310 1.00 32.52 119 ASP B CA 1
ATOM 2250 C C . ASP B 1 122 ? 1.499 -47.898 5.327 1.00 28.90 119 ASP B C 1
ATOM 2251 O O . ASP B 1 122 ? 0.478 -48.318 4.924 1.00 27.78 119 ASP B O 1
ATOM 2256 N N . GLY B 1 123 ? 1.975 -46.695 4.985 1.00 26.14 120 GLY B N 1
ATOM 2257 C CA . GLY B 1 123 ? 1.226 -45.823 4.106 1.00 25.04 120 GLY B CA 1
ATOM 2258 C C . GLY B 1 123 ? 0.117 -45.011 4.760 1.00 24.42 120 GLY B C 1
ATOM 2259 O O . GLY B 1 123 ? -0.557 -44.227 4.103 1.00 24.70 120 GLY B O 1
ATOM 2260 N N . LEU B 1 124 ? -0.094 -45.171 6.061 1.00 24.38 121 LEU B N 1
ATOM 2261 C CA . LEU B 1 124 ? -1.280 -44.569 6.701 1.00 22.80 121 LEU B CA 1
ATOM 2262 C C . LEU B 1 124 ? -0.819 -43.694 7.829 1.00 23.66 121 LEU B C 1
ATOM 2263 O O . LEU B 1 124 ? 0.300 -43.768 8.258 1.00 25.48 121 LEU B O 1
ATOM 2268 N N . VAL B 1 125 ? -1.695 -42.811 8.247 1.00 24.32 122 VAL B N 1
ATOM 2269 C CA . VAL B 1 125 ? -1.503 -41.931 9.366 1.00 25.04 122 VAL B CA 1
ATOM 2270 C C . VAL B 1 125 ? -2.202 -42.577 10.557 1.00 28.33 122 VAL B C 1
ATOM 2271 O O . VAL B 1 125 ? -3.414 -42.833 10.465 1.00 27.69 122 VAL B O 1
ATOM 2275 N N . ALA B 1 126 ? -1.440 -42.812 11.650 1.00 30.89 123 ALA B N 1
ATOM 2276 C CA . ALA B 1 126 ? -1.976 -43.449 12.868 1.00 33.27 123 ALA B CA 1
ATOM 2277 C C . ALA B 1 126 ? -2.612 -44.807 12.544 1.00 35.19 123 ALA B C 1
ATOM 2278 O O . ALA B 1 126 ? -3.710 -45.094 13.077 1.00 38.49 123 ALA B O 1
ATOM 2280 N N . GLY B 1 127 ? -1.972 -45.608 11.682 1.00 33.74 124 GLY B N 1
ATOM 2281 C CA . GLY B 1 127 ? -2.483 -46.940 11.336 1.00 33.51 124 GLY B CA 1
ATOM 2282 C C . GLY B 1 127 ? -3.879 -47.067 10.727 1.00 32.33 124 GLY B C 1
ATOM 2283 O O . GLY B 1 127 ? -4.351 -48.159 10.520 1.00 34.48 124 GLY B O 1
ATOM 2284 N N . LYS B 1 128 ? -4.549 -45.975 10.396 1.00 31.39 125 LYS B N 1
ATOM 2285 C CA . LYS B 1 128 ? -5.898 -46.053 9.857 1.00 31.80 125 LYS B CA 1
ATOM 2286 C C . LYS B 1 128 ? -6.170 -45.216 8.596 1.00 29.61 125 LYS B C 1
ATOM 2287 O O . LYS B 1 128 ? -6.788 -45.747 7.656 1.00 31.05 125 LYS B O 1
ATOM 2293 N N . LEU B 1 129 ? -5.682 -43.969 8.538 1.00 25.30 126 LEU B N 1
ATOM 2294 C CA . LEU B 1 129 ? -6.160 -42.976 7.546 1.00 24.10 126 LEU B CA 1
ATOM 2295 C C . LEU B 1 129 ? -5.239 -42.775 6.384 1.00 23.27 126 LEU B C 1
ATOM 2296 O O . LEU B 1 129 ? -4.040 -42.779 6.506 1.00 23.52 126 LEU B O 1
ATOM 2301 N N . THR B 1 130 ? -5.796 -42.520 5.245 1.00 23.97 127 THR B N 1
ATOM 2302 C CA . THR B 1 130 ? -4.950 -42.145 4.144 1.00 24.35 127 THR B CA 1
ATOM 2303 C C . THR B 1 130 ? -4.412 -40.762 4.454 1.00 23.93 127 THR B C 1
ATOM 2304 O O . THR B 1 130 ? -4.999 -39.978 5.267 1.00 22.75 127 THR B O 1
ATOM 2308 N N . PRO B 1 131 ? -3.242 -40.454 3.895 1.00 24.23 128 PRO B N 1
ATOM 2309 C CA . PRO B 1 131 ? -2.753 -39.076 4.130 1.00 22.39 128 PRO B CA 1
ATOM 2310 C C . PRO B 1 131 ? -3.823 -37.984 3.695 1.00 23.50 128 PRO B C 1
ATOM 2311 O O . PRO B 1 131 ? -4.041 -37.027 4.366 1.00 21.26 128 PRO B O 1
ATOM 2315 N N . ASP B 1 132 ? -4.479 -38.146 2.561 1.00 27.69 129 ASP B N 1
ATOM 2316 C CA . ASP B 1 132 ? -5.487 -37.182 2.145 1.00 29.13 129 ASP B CA 1
ATOM 2317 C C . ASP B 1 132 ? -6.630 -37.225 3.114 1.00 28.51 129 ASP B C 1
ATOM 2318 O O . ASP B 1 132 ? -7.090 -36.184 3.539 1.00 29.99 129 ASP B O 1
ATOM 2323 N N . GLU B 1 133 ? -7.068 -38.393 3.535 1.00 28.56 130 GLU B N 1
ATOM 2324 C CA . GLU B 1 133 ? -8.168 -38.338 4.511 1.00 29.46 130 GLU B CA 1
ATOM 2325 C C . GLU B 1 133 ? -7.847 -37.772 5.921 1.00 27.34 130 GLU B C 1
ATOM 2326 O O . GLU B 1 133 ? -8.652 -37.088 6.535 1.00 28.62 130 GLU B O 1
ATOM 2332 N N . ALA B 1 134 ? -6.611 -37.887 6.368 1.00 26.90 131 ALA B N 1
ATOM 2333 C CA . ALA B 1 134 ? -6.155 -37.299 7.662 1.00 24.91 131 ALA B CA 1
ATOM 2334 C C . ALA B 1 134 ? -6.064 -35.735 7.567 1.00 24.53 131 ALA B C 1
ATOM 2335 O O . ALA B 1 134 ? -6.434 -34.975 8.504 1.00 22.09 131 ALA B O 1
ATOM 2337 N N . ARG B 1 135 ? -5.609 -35.267 6.402 1.00 25.66 132 ARG B N 1
ATOM 2338 C CA . ARG B 1 135 ? -5.531 -33.844 6.130 1.00 27.22 132 ARG B CA 1
ATOM 2339 C C . ARG B 1 135 ? -6.944 -33.270 6.209 1.00 27.62 132 ARG B C 1
ATOM 2340 O O . ARG B 1 135 ? -7.137 -32.266 6.843 1.00 26.32 132 ARG B O 1
ATOM 2348 N N . GLU B 1 136 ? -7.924 -33.895 5.550 1.00 29.55 133 GLU B N 1
ATOM 2349 C CA . GLU B 1 136 ? -9.277 -33.297 5.553 1.00 31.56 133 GLU B CA 1
ATOM 2350 C C . GLU B 1 136 ? -10.065 -33.393 6.888 1.00 30.02 133 GLU B C 1
ATOM 2351 O O . GLU B 1 136 ? -10.882 -32.504 7.157 1.00 30.05 133 GLU B O 1
ATOM 2357 N N . MET B 1 137 ? -9.804 -34.441 7.679 1.00 28.04 134 MET B N 1
ATOM 2358 C CA . MET B 1 137 ? -10.342 -34.643 8.976 1.00 28.63 134 MET B CA 1
ATOM 2359 C C . MET B 1 137 ? -9.750 -33.671 9.983 1.00 27.91 134 MET B C 1
ATOM 2360 O O . MET B 1 137 ? -10.462 -33.200 10.865 1.00 29.62 134 MET B O 1
ATOM 2365 N N . LEU B 1 138 ? -8.462 -33.363 9.872 1.00 26.21 135 LEU B N 1
ATOM 2366 C CA . LEU B 1 138 ? -7.840 -32.342 10.726 1.00 24.64 135 LEU B CA 1
ATOM 2367 C C . LEU B 1 138 ? -8.414 -30.940 10.402 1.00 23.36 135 LEU B C 1
ATOM 2368 O O . LEU B 1 138 ? -8.771 -30.157 11.288 1.00 22.15 135 LEU B O 1
ATOM 2373 N N . GLU B 1 139 ? -8.510 -30.577 9.150 1.00 21.90 136 GLU B N 1
ATOM 2374 C CA . GLU B 1 139 ? -9.218 -29.304 8.925 1.00 22.32 136 GLU B CA 1
ATOM 2375 C C . GLU B 1 139 ? -10.661 -29.207 9.452 1.00 22.19 136 GLU B C 1
ATOM 2376 O O . GLU B 1 139 ? -11.068 -28.117 9.988 1.00 20.23 136 GLU B O 1
ATOM 2382 N N . ALA B 1 140 ? -11.421 -30.319 9.310 1.00 21.37 137 ALA B N 1
ATOM 2383 C CA . ALA B 1 140 ? -12.805 -30.313 9.696 1.00 21.63 137 ALA B CA 1
ATOM 2384 C C . ALA B 1 140 ? -12.880 -30.198 11.206 1.00 22.12 137 ALA B C 1
ATOM 2385 O O . ALA B 1 140 ? -13.810 -29.598 11.780 1.00 22.36 137 ALA B O 1
ATOM 2387 N N . VAL B 1 141 ? -11.923 -30.822 11.871 1.00 22.45 138 VAL B N 1
ATOM 2388 C CA . VAL B 1 141 ? -11.915 -30.782 13.352 1.00 24.07 138 VAL B CA 1
ATOM 2389 C C . VAL B 1 141 ? -11.553 -29.392 13.842 1.00 21.65 138 VAL B C 1
ATOM 2390 O O . VAL B 1 141 ? -12.210 -28.871 14.673 1.00 24.22 138 VAL B O 1
ATOM 2394 N N . VAL B 1 142 ? -10.578 -28.746 13.247 1.00 21.75 139 VAL B N 1
ATOM 2395 C CA . VAL B 1 142 ? -10.270 -27.407 13.652 1.00 21.39 139 VAL B CA 1
ATOM 2396 C C . VAL B 1 142 ? -11.334 -26.378 13.417 1.00 24.10 139 VAL B C 1
ATOM 2397 O O . VAL B 1 142 ? -11.604 -25.541 14.342 1.00 24.41 139 VAL B O 1
ATOM 2401 N N . GLU B 1 143 ? -11.970 -26.484 12.245 1.00 23.65 140 GLU B N 1
ATOM 2402 C CA . GLU B 1 143 ? -13.158 -25.704 11.876 1.00 24.83 140 GLU B CA 1
ATOM 2403 C C . GLU B 1 143 ? -14.253 -25.842 12.941 1.00 26.31 140 GLU B C 1
ATOM 2404 O O . GLU B 1 143 ? -14.722 -24.836 13.531 1.00 26.33 140 GLU B O 1
ATOM 2410 N N . ARG B 1 144 ? -14.621 -27.086 13.217 1.00 26.22 141 ARG B N 1
ATOM 2411 C CA . ARG B 1 144 ? -15.708 -27.364 14.108 1.00 27.89 141 ARG B CA 1
ATOM 2412 C C . ARG B 1 144 ? -15.442 -26.916 15.578 1.00 25.80 141 ARG B C 1
ATOM 2413 O O . ARG B 1 144 ? -16.318 -26.273 16.225 1.00 24.84 141 ARG B O 1
ATOM 2421 N N . ASN B 1 145 ? -14.289 -27.325 16.130 1.00 25.31 142 ASN B N 1
ATOM 2422 C CA . ASN B 1 145 ? -13.942 -26.949 17.492 1.00 23.58 142 ASN B CA 1
ATOM 2423 C C . ASN B 1 145 ? -13.583 -25.502 17.660 1.00 21.75 142 ASN B C 1
ATOM 2424 O O . ASN B 1 145 ? -13.707 -25.004 18.741 1.00 21.83 142 ASN B O 1
ATOM 2429 N N . SER B 1 146 ? -13.060 -24.833 16.642 1.00 20.91 143 SER B N 1
ATOM 2430 C CA . SER B 1 146 ? -12.864 -23.431 16.706 1.00 19.25 143 SER B CA 1
ATOM 2431 C C . SER B 1 146 ? -14.125 -22.669 16.974 1.00 18.31 143 SER B C 1
ATOM 2432 O O . SER B 1 146 ? -14.154 -21.850 17.874 1.00 16.71 143 SER B O 1
ATOM 2435 N N . VAL B 1 147 ? -15.125 -22.873 16.117 1.00 19.41 144 VAL B N 1
ATOM 2436 C CA . VAL B 1 147 ? -16.465 -22.330 16.271 1.00 18.96 144 VAL B CA 1
ATOM 2437 C C . VAL B 1 147 ? -17.071 -22.647 17.671 1.00 21.00 144 VAL B C 1
ATOM 2438 O O . VAL B 1 147 ? -17.514 -21.736 18.304 1.00 22.39 144 VAL B O 1
ATOM 2442 N N . ALA B 1 148 ? -17.036 -23.906 18.156 1.00 22.10 145 ALA B N 1
ATOM 2443 C CA . ALA B 1 148 ? -17.689 -24.336 19.348 1.00 21.68 145 ALA B CA 1
ATOM 2444 C C . ALA B 1 148 ? -17.017 -23.736 20.552 1.00 23.29 145 ALA B C 1
ATOM 2445 O O . ALA B 1 148 ? -17.724 -23.261 21.493 1.00 25.31 145 ALA B O 1
ATOM 2447 N N . ASP B 1 149 ? -15.679 -23.706 20.533 1.00 22.83 146 ASP B N 1
ATOM 2448 C CA . ASP B 1 149 ? -14.815 -23.003 21.547 1.00 22.17 146 ASP B CA 1
ATOM 2449 C C . ASP B 1 149 ? -15.004 -21.496 21.651 1.00 20.33 146 ASP B C 1
ATOM 2450 O O . ASP B 1 149 ? -15.072 -20.957 22.768 1.00 21.23 146 ASP B O 1
ATOM 2455 N N . LEU B 1 150 ? -14.994 -20.792 20.524 1.00 18.67 147 LEU B N 1
ATOM 2456 C CA . LEU B 1 150 ? -15.221 -19.371 20.548 1.00 16.62 147 LEU B CA 1
ATOM 2457 C C . LEU B 1 150 ? -16.592 -18.986 21.150 1.00 17.44 147 LEU B C 1
ATOM 2458 O O . LEU B 1 150 ? -16.702 -18.067 22.005 1.00 17.92 147 LEU B O 1
ATOM 2463 N N . ASN B 1 151 ? -17.618 -19.693 20.699 1.00 17.44 148 ASN B N 1
ATOM 2464 C CA . ASN B 1 151 ? -18.967 -19.601 21.235 1.00 19.87 148 ASN B CA 1
ATOM 2465 C C . ASN B 1 151 ? -19.145 -20.026 22.667 1.00 19.74 148 ASN B C 1
ATOM 2466 O O . ASN B 1 151 ? -19.892 -19.418 23.347 1.00 22.92 148 ASN B O 1
ATOM 2471 N N . ALA B 1 152 ? -18.486 -21.062 23.116 1.00 19.25 149 ALA B N 1
ATOM 2472 C CA . ALA B 1 152 ? -18.518 -21.431 24.530 1.00 20.59 149 ALA B CA 1
ATOM 2473 C C . ALA B 1 152 ? -17.968 -20.358 25.460 1.00 21.33 149 ALA B C 1
ATOM 2474 O O . ALA B 1 152 ? -18.549 -20.144 26.542 1.00 22.56 149 ALA B O 1
ATOM 2476 N N . VAL B 1 153 ? -16.895 -19.670 25.025 1.00 20.88 150 VAL B N 1
ATOM 2477 C CA . VAL B 1 153 ? -16.239 -18.588 25.791 1.00 20.61 150 VAL B CA 1
ATOM 2478 C C . VAL B 1 153 ? -17.140 -17.355 25.819 1.00 21.14 150 VAL B C 1
ATOM 2479 O O . VAL B 1 153 ? -17.347 -16.738 26.876 1.00 22.17 150 VAL B O 1
ATOM 2483 N N . LEU B 1 154 ? -17.620 -16.982 24.646 1.00 20.09 151 LEU B N 1
ATOM 2484 C CA . LEU B 1 154 ? -18.591 -15.912 24.544 1.00 22.35 151 LEU B CA 1
ATOM 2485 C C . LEU B 1 154 ? -19.804 -16.150 25.454 1.00 22.32 151 LEU B C 1
ATOM 2486 O O . LEU B 1 154 ? -20.219 -15.223 26.126 1.00 25.13 151 LEU B O 1
ATOM 2491 N N . GLY B 1 155 ? -20.342 -17.359 25.483 1.00 21.16 152 GLY B N 1
ATOM 2492 C CA . GLY B 1 155 ? -21.585 -17.651 26.207 1.00 22.24 152 GLY B CA 1
ATOM 2493 C C . GLY B 1 155 ? -21.344 -17.551 27.710 1.00 22.32 152 GLY B C 1
ATOM 2494 O O . GLY B 1 155 ? -22.210 -17.111 28.454 1.00 25.47 152 GLY B O 1
ATOM 2495 N N . GLU B 1 156 ? -20.152 -17.948 28.138 1.00 21.80 153 GLU B N 1
ATOM 2496 C CA . GLU B 1 156 ? -19.751 -17.949 29.578 1.00 23.82 153 GLU B CA 1
ATOM 2497 C C . GLU B 1 156 ? -19.434 -16.581 30.153 1.00 23.16 153 GLU B C 1
ATOM 2498 O O . GLU B 1 156 ? -19.804 -16.320 31.299 1.00 25.39 153 GLU B O 1
ATOM 2504 N N . ALA B 1 157 ? -18.754 -15.757 29.352 1.00 20.38 154 ALA B N 1
ATOM 2505 C CA . ALA B 1 157 ? -18.559 -14.320 29.605 1.00 20.86 154 ALA B CA 1
ATOM 2506 C C . ALA B 1 157 ? -19.896 -13.550 29.672 1.00 20.89 154 ALA B C 1
ATOM 2507 O O . ALA B 1 157 ? -20.151 -12.720 30.610 1.00 22.65 154 ALA B O 1
ATOM 2509 N N . GLU B 1 158 ? -20.780 -13.853 28.732 1.00 19.89 155 GLU B N 1
ATOM 2510 C CA . GLU B 1 158 ? -22.103 -13.200 28.812 1.00 21.74 155 GLU B CA 1
ATOM 2511 C C . GLU B 1 158 ? -22.983 -13.744 29.948 1.00 23.79 155 GLU B C 1
ATOM 2512 O O . GLU B 1 158 ? -23.847 -13.044 30.486 1.00 27.56 155 GLU B O 1
ATOM 2518 N N . ARG B 1 159 ? -22.780 -14.992 30.323 1.00 23.79 156 ARG B N 1
ATOM 2519 C CA . ARG B 1 159 ? -23.473 -15.531 31.473 1.00 26.43 156 ARG B CA 1
ATOM 2520 C C . ARG B 1 159 ? -22.984 -14.847 32.710 1.00 27.62 156 ARG B C 1
ATOM 2521 O O . ARG B 1 159 ? -23.766 -14.591 33.582 1.00 31.84 156 ARG B O 1
ATOM 2529 N N . ARG B 1 160 ? -21.698 -14.585 32.847 1.00 26.69 157 ARG B N 1
ATOM 2530 C CA . ARG B 1 160 ? -21.241 -13.883 34.060 1.00 29.82 157 ARG B CA 1
ATOM 2531 C C . ARG B 1 160 ? -21.682 -12.422 34.148 1.00 31.62 157 ARG B C 1
ATOM 2532 O O . ARG B 1 160 ? -21.886 -11.916 35.219 1.00 33.35 157 ARG B O 1
ATOM 2540 N N . VAL B 1 161 ? -21.785 -11.729 33.017 1.00 31.43 158 VAL B N 1
ATOM 2541 C CA . VAL B 1 161 ? -22.303 -10.358 32.992 1.00 31.46 158 VAL B CA 1
ATOM 2542 C C . VAL B 1 161 ? -23.755 -10.315 33.426 1.00 36.55 158 VAL B C 1
ATOM 2543 O O . VAL B 1 161 ? -24.166 -9.369 34.118 1.00 38.42 158 VAL B O 1
ATOM 2547 N N . ARG B 1 162 ? -24.537 -11.300 32.969 1.00 37.87 159 ARG B N 1
ATOM 2548 C CA . ARG B 1 162 ? -25.963 -11.307 33.225 1.00 44.80 159 ARG B CA 1
ATOM 2549 C C . ARG B 1 162 ? -26.138 -11.714 34.681 1.00 49.63 159 ARG B C 1
ATOM 2550 O O . ARG B 1 162 ? -26.774 -11.016 35.482 1.00 52.17 159 ARG B O 1
ATOM 2558 N N . ALA B 1 163 ? -25.517 -12.843 34.997 1.00 52.74 160 ALA B N 1
ATOM 2559 C CA . ALA B 1 163 ? -25.710 -13.560 36.232 1.00 59.74 160 ALA B CA 1
ATOM 2560 C C . ALA B 1 163 ? -24.893 -12.960 37.339 1.00 63.80 160 ALA B C 1
ATOM 2561 O O . ALA B 1 163 ? -25.409 -12.285 38.271 1.00 67.29 160 ALA B O 1
ATOM 2563 N N . ALA B 1 164 ? -23.590 -13.211 37.190 1.00 64.71 161 ALA B N 1
ATOM 2564 C CA . ALA B 1 164 ? -22.546 -12.864 38.165 1.00 68.70 161 ALA B CA 1
ATOM 2565 C C . ALA B 1 164 ? -22.459 -11.322 38.482 1.00 71.00 161 ALA B C 1
ATOM 2566 O O . ALA B 1 164 ? -21.812 -10.928 39.493 1.00 74.69 161 ALA B O 1
ATOM 2568 N N . GLY B 1 165 ? -23.123 -10.488 37.658 1.00 69.44 162 GLY B N 1
ATOM 2569 C CA . GLY B 1 165 ? -23.057 -9.044 37.781 1.00 70.71 162 GLY B CA 1
ATOM 2570 C C . GLY B 1 165 ? -24.434 -8.635 38.218 1.00 74.14 162 GLY B C 1
ATOM 2571 O O . GLY B 1 165 ? -24.658 -8.297 39.381 1.00 78.02 162 GLY B O 1
ATOM 2572 N N . GLY B 1 166 ? -25.376 -8.693 37.294 1.00 73.46 163 GLY B N 1
ATOM 2573 C CA . GLY B 1 166 ? -26.750 -8.457 37.654 1.00 77.66 163 GLY B CA 1
ATOM 2574 C C . GLY B 1 166 ? -27.616 -7.632 36.715 1.00 78.96 163 GLY B C 1
ATOM 2575 O O . GLY B 1 166 ? -27.132 -7.036 35.734 1.00 76.96 163 GLY B O 1
ATOM 2576 N N . VAL B 1 167 ? -28.913 -7.571 37.047 1.00 83.15 164 VAL B N 1
ATOM 2577 C CA . VAL B 1 167 ? -29.438 -8.159 38.299 1.00 86.55 164 VAL B CA 1
ATOM 2578 C C . VAL B 1 167 ? -30.082 -9.539 38.076 1.00 86.28 164 VAL B C 1
ATOM 2579 O O . VAL B 1 167 ? -29.444 -10.464 37.545 1.00 82.06 164 VAL B O 1
ATOM 2583 N N . HIS C 1 3 ? -8.537 26.516 14.782 1.00 78.60 0 HIS C N 1
ATOM 2584 C CA . HIS C 1 3 ? -9.559 26.909 13.746 1.00 79.93 0 HIS C CA 1
ATOM 2585 C C . HIS C 1 3 ? -10.796 25.956 13.658 1.00 74.52 0 HIS C C 1
ATOM 2586 O O . HIS C 1 3 ? -11.949 26.421 13.754 1.00 74.37 0 HIS C O 1
ATOM 2593 N N . MET C 1 4 ? -10.581 24.650 13.483 1.00 69.35 1 MET C N 1
ATOM 2594 C CA . MET C 1 4 ? -11.653 23.729 13.827 1.00 63.40 1 MET C CA 1
ATOM 2595 C C . MET C 1 4 ? -11.723 23.678 15.357 1.00 59.46 1 MET C C 1
ATOM 2596 O O . MET C 1 4 ? -10.700 23.590 16.049 1.00 59.64 1 MET C O 1
ATOM 2601 N N . ARG C 1 5 ? -12.912 23.780 15.914 1.00 55.51 2 ARG C N 1
ATOM 2602 C CA . ARG C 1 5 ? -12.963 23.813 17.372 1.00 52.42 2 ARG C CA 1
ATOM 2603 C C . ARG C 1 5 ? -13.440 22.503 17.959 1.00 46.22 2 ARG C C 1
ATOM 2604 O O . ARG C 1 5 ? -14.338 21.855 17.410 1.00 43.60 2 ARG C O 1
ATOM 2612 N N . HIS C 1 6 ? -12.814 22.100 19.056 1.00 42.34 3 HIS C N 1
ATOM 2613 C CA . HIS C 1 6 ? -13.231 20.881 19.704 1.00 38.97 3 HIS C CA 1
ATOM 2614 C C . HIS C 1 6 ? -13.560 21.130 21.156 1.00 36.83 3 HIS C C 1
ATOM 2615 O O . HIS C 1 6 ? -12.650 21.533 21.922 1.00 38.17 3 HIS C O 1
ATOM 2622 N N . VAL C 1 7 ? -14.818 20.866 21.540 1.00 33.53 4 VAL C N 1
ATOM 2623 C CA . VAL C 1 7 ? -15.238 20.987 22.942 1.00 32.34 4 VAL C CA 1
ATOM 2624 C C . VAL C 1 7 ? -15.966 19.728 23.473 1.00 28.84 4 VAL C C 1
ATOM 2625 O O . VAL C 1 7 ? -16.525 18.950 22.703 1.00 26.86 4 VAL C O 1
ATOM 2629 N N . GLU C 1 8 ? -15.951 19.503 24.777 1.00 28.02 5 GLU C N 1
ATOM 2630 C CA . GLU C 1 8 ? -16.626 18.314 25.354 1.00 27.23 5 GLU C CA 1
ATOM 2631 C C . GLU C 1 8 ? -17.238 18.740 26.687 1.00 28.60 5 GLU C C 1
ATOM 2632 O O . GLU C 1 8 ? -16.569 19.448 27.496 1.00 29.94 5 GLU C O 1
ATOM 2638 N N . HIS C 1 9 ? -18.483 18.288 26.932 1.00 27.32 6 HIS C N 1
ATOM 2639 C CA . HIS C 1 9 ? -19.198 18.557 28.173 1.00 27.90 6 HIS C CA 1
ATOM 2640 C C . HIS C 1 9 ? -19.667 17.245 28.792 1.00 26.81 6 HIS C C 1
ATOM 2641 O O . HIS C 1 9 ? -19.819 16.274 28.083 1.00 26.28 6 HIS C O 1
ATOM 2648 N N . THR C 1 10 ? -19.874 17.212 30.103 1.00 27.29 7 THR C N 1
ATOM 2649 C CA . THR C 1 10 ? -20.231 15.971 30.767 1.00 27.32 7 THR C CA 1
ATOM 2650 C C . THR C 1 10 ? -21.043 16.130 32.064 1.00 29.88 7 THR C C 1
ATOM 2651 O O . THR C 1 10 ? -20.864 17.081 32.845 1.00 29.93 7 THR C O 1
ATOM 2655 N N . VAL C 1 11 ? -21.932 15.146 32.267 1.00 29.21 8 VAL C N 1
ATOM 2656 C CA . VAL C 1 11 ? -22.835 15.153 33.398 1.00 31.14 8 VAL C CA 1
ATOM 2657 C C . VAL C 1 11 ? -22.845 13.690 33.958 1.00 31.66 8 VAL C C 1
ATOM 2658 O O . VAL C 1 11 ? -22.488 12.764 33.258 1.00 28.93 8 VAL C O 1
ATOM 2662 N N . THR C 1 12 ? -23.189 13.473 35.223 1.00 32.88 9 THR C N 1
ATOM 2663 C CA . THR C 1 12 ? -23.278 12.064 35.691 1.00 32.31 9 THR C CA 1
ATOM 2664 C C . THR C 1 12 ? -24.743 11.838 35.925 1.00 31.79 9 THR C C 1
ATOM 2665 O O . THR C 1 12 ? -25.308 12.563 36.745 1.00 31.68 9 THR C O 1
ATOM 2669 N N . VAL C 1 13 ? -25.366 10.898 35.213 1.00 29.10 10 VAL C N 1
ATOM 2670 C CA . VAL C 1 13 ? -26.809 10.754 35.357 1.00 29.46 10 VAL C CA 1
ATOM 2671 C C . VAL C 1 13 ? -27.155 9.625 36.345 1.00 32.31 10 VAL C C 1
ATOM 2672 O O . VAL C 1 13 ? -26.644 8.503 36.225 1.00 31.65 10 VAL C O 1
ATOM 2676 N N . ALA C 1 14 ? -28.049 9.911 37.313 1.00 33.85 11 ALA C N 1
ATOM 2677 C CA . ALA C 1 14 ? -28.555 8.844 38.193 1.00 35.40 11 ALA C CA 1
ATOM 2678 C C . ALA C 1 14 ? -29.618 7.932 37.533 1.00 35.83 11 ALA C C 1
ATOM 2679 O O . ALA C 1 14 ? -30.789 7.877 37.938 1.00 38.95 11 ALA C O 1
ATOM 2681 N N . ALA C 1 15 ? -29.188 7.194 36.516 1.00 34.18 12 ALA C N 1
ATOM 2682 C CA . ALA C 1 15 ? -30.075 6.308 35.743 1.00 33.00 12 ALA C CA 1
ATOM 2683 C C . ALA C 1 15 ? -29.159 5.357 34.960 1.00 31.29 12 ALA C C 1
ATOM 2684 O O . ALA C 1 15 ? -28.125 5.833 34.445 1.00 29.29 12 ALA C O 1
ATOM 2686 N N . PRO C 1 16 ? -29.545 4.039 34.818 1.00 32.00 13 PRO C N 1
ATOM 2687 C CA . PRO C 1 16 ? -28.714 3.081 34.049 1.00 31.70 13 PRO C CA 1
ATOM 2688 C C . PRO C 1 16 ? -28.424 3.527 32.603 1.00 29.48 13 PRO C C 1
ATOM 2689 O O . PRO C 1 16 ? -29.174 4.297 32.019 1.00 28.15 13 PRO C O 1
ATOM 2693 N N . ALA C 1 17 ? -27.335 3.021 32.031 1.00 30.73 14 ALA C N 1
ATOM 2694 C CA . ALA C 1 17 ? -26.846 3.462 30.674 1.00 29.72 14 ALA C CA 1
ATOM 2695 C C . ALA C 1 17 ? -27.875 3.235 29.572 1.00 29.73 14 ALA C C 1
ATOM 2696 O O . ALA C 1 17 ? -28.095 4.119 28.737 1.00 26.86 14 ALA C O 1
ATOM 2698 N N . ASP C 1 18 ? -28.505 2.057 29.596 1.00 33.91 15 ASP C N 1
ATOM 2699 C CA . ASP C 1 18 ? -29.616 1.709 28.652 1.00 36.92 15 ASP C CA 1
ATOM 2700 C C . ASP C 1 18 ? -30.878 2.607 28.711 1.00 38.19 15 ASP C C 1
ATOM 2701 O O . ASP C 1 18 ? -31.526 2.785 27.666 1.00 38.17 15 ASP C O 1
ATOM 2706 N N . LEU C 1 19 ? -31.251 3.086 29.906 1.00 38.06 16 LEU C N 1
ATOM 2707 C CA . LEU C 1 19 ? -32.343 4.028 30.025 1.00 40.30 16 LEU C CA 1
ATOM 2708 C C . LEU C 1 19 ? -31.880 5.352 29.439 1.00 37.69 16 LEU C C 1
ATOM 2709 O O . LEU C 1 19 ? -32.630 5.958 28.654 1.00 39.13 16 LEU C O 1
ATOM 2714 N N . VAL C 1 20 ? -30.680 5.830 29.837 1.00 34.94 17 VAL C N 1
ATOM 2715 C CA . VAL C 1 20 ? -30.080 7.041 29.216 1.00 31.65 17 VAL C CA 1
ATOM 2716 C C . VAL C 1 20 ? -30.048 6.952 27.681 1.00 31.10 17 VAL C C 1
ATOM 2717 O O . VAL C 1 20 ? -30.371 7.954 26.999 1.00 29.23 17 VAL C O 1
ATOM 2721 N N . TRP C 1 21 ? -29.645 5.766 27.168 1.00 32.19 18 TRP C N 1
ATOM 2722 C CA . TRP C 1 21 ? -29.701 5.450 25.698 1.00 33.12 18 TRP C CA 1
ATOM 2723 C C . TRP C 1 21 ? -31.103 5.682 25.083 1.00 36.32 18 TRP C C 1
ATOM 2724 O O . TRP C 1 21 ? -31.232 6.306 24.026 1.00 38.15 18 TRP C O 1
ATOM 2735 N N . GLU C 1 22 ? -32.148 5.207 25.764 1.00 38.71 19 GLU C N 1
ATOM 2736 C CA . GLU C 1 22 ? -33.497 5.399 25.315 1.00 41.20 19 GLU C CA 1
ATOM 2737 C C . GLU C 1 22 ? -33.858 6.866 25.177 1.00 40.09 19 GLU C C 1
ATOM 2738 O O . GLU C 1 22 ? -34.554 7.219 24.268 1.00 40.27 19 GLU C O 1
ATOM 2744 N N . VAL C 1 23 ? -33.362 7.718 26.082 1.00 38.50 20 VAL C N 1
ATOM 2745 C CA . VAL C 1 23 ? -33.646 9.158 26.050 1.00 36.97 20 VAL C CA 1
ATOM 2746 C C . VAL C 1 23 ? -32.903 9.850 24.856 1.00 35.34 20 VAL C C 1
ATOM 2747 O O . VAL C 1 23 ? -33.520 10.566 24.089 1.00 36.16 20 VAL C O 1
ATOM 2751 N N . LEU C 1 24 ? -31.601 9.581 24.691 1.00 33.79 21 LEU C N 1
ATOM 2752 C CA . LEU C 1 24 ? -30.764 10.072 23.551 1.00 32.16 21 LEU C CA 1
ATOM 2753 C C . LEU C 1 24 ? -31.286 9.706 22.139 1.00 34.25 21 LEU C C 1
ATOM 2754 O O . LEU C 1 24 ? -31.172 10.537 21.195 1.00 33.81 21 LEU C O 1
ATOM 2759 N N . ALA C 1 25 ? -31.792 8.458 21.995 1.00 35.47 22 ALA C N 1
ATOM 2760 C CA . ALA C 1 25 ? -32.270 7.869 20.709 1.00 37.43 22 ALA C CA 1
ATOM 2761 C C . ALA C 1 25 ? -33.625 8.432 20.249 1.00 40.20 22 ALA C C 1
ATOM 2762 O O . ALA C 1 25 ? -33.954 8.439 19.035 1.00 42.72 22 ALA C O 1
ATOM 2764 N N . ASP C 1 26 ? -34.411 8.915 21.200 1.00 40.28 23 ASP C N 1
ATOM 2765 C CA . ASP C 1 26 ? -35.739 9.351 20.872 1.00 43.69 23 ASP C CA 1
ATOM 2766 C C . ASP C 1 26 ? -35.633 10.857 20.445 1.00 44.24 23 ASP C C 1
ATOM 2767 O O . ASP C 1 26 ? -36.051 11.744 21.204 1.00 43.22 23 ASP C O 1
ATOM 2772 N N . VAL C 1 27 ? -35.077 11.148 19.244 1.00 44.13 24 VAL C N 1
ATOM 2773 C CA . VAL C 1 27 ? -34.985 12.562 18.817 1.00 43.83 24 VAL C CA 1
ATOM 2774 C C . VAL C 1 27 ? -36.282 13.371 18.823 1.00 46.71 24 VAL C C 1
ATOM 2775 O O . VAL C 1 27 ? -36.231 14.574 19.093 1.00 46.10 24 VAL C O 1
ATOM 2779 N N . LEU C 1 28 ? -37.410 12.777 18.441 1.00 49.94 25 LEU C N 1
ATOM 2780 C CA . LEU C 1 28 ? -38.630 13.585 18.472 1.00 54.34 25 LEU C CA 1
ATOM 2781 C C . LEU C 1 28 ? -39.156 13.936 19.909 1.00 54.25 25 LEU C C 1
ATOM 2782 O O . LEU C 1 28 ? -40.122 14.687 20.081 1.00 57.59 25 LEU C O 1
ATOM 2787 N N . GLY C 1 29 ? -38.456 13.423 20.920 1.00 50.49 26 GLY C N 1
ATOM 2788 C CA . GLY C 1 29 ? -38.754 13.673 22.295 1.00 49.60 26 GLY C CA 1
ATOM 2789 C C . GLY C 1 29 ? -38.003 14.884 22.810 1.00 48.18 26 GLY C C 1
ATOM 2790 O O . GLY C 1 29 ? -38.353 15.400 23.859 1.00 49.06 26 GLY C O 1
ATOM 2791 N N . TYR C 1 30 ? -36.937 15.284 22.096 1.00 45.76 27 TYR C N 1
ATOM 2792 C CA . TYR C 1 30 ? -36.204 16.524 22.271 1.00 43.51 27 TYR C CA 1
ATOM 2793 C C . TYR C 1 30 ? -37.090 17.789 22.249 1.00 48.31 27 TYR C C 1
ATOM 2794 O O . TYR C 1 30 ? -36.793 18.753 22.955 1.00 49.16 27 TYR C O 1
ATOM 2803 N N . ALA C 1 31 ? -38.182 17.821 21.484 1.00 50.73 28 ALA C N 1
ATOM 2804 C CA . ALA C 1 31 ? -38.976 19.038 21.439 1.00 55.93 28 ALA C CA 1
ATOM 2805 C C . ALA C 1 31 ? -39.630 19.255 22.824 1.00 58.57 28 ALA C C 1
ATOM 2806 O O . ALA C 1 31 ? -39.945 20.410 23.239 1.00 60.21 28 ALA C O 1
ATOM 2808 N N . ASP C 1 32 ? -39.792 18.133 23.543 1.00 58.44 29 ASP C N 1
ATOM 2809 C CA . ASP C 1 32 ? -40.478 18.099 24.867 1.00 60.56 29 ASP C CA 1
ATOM 2810 C C . ASP C 1 32 ? -39.519 18.517 25.964 1.00 58.34 29 ASP C C 1
ATOM 2811 O O . ASP C 1 32 ? -39.880 19.309 26.802 1.00 59.76 29 ASP C O 1
ATOM 2816 N N . ILE C 1 33 ? -38.276 18.019 25.901 1.00 54.92 30 ILE C N 1
ATOM 2817 C CA . ILE C 1 33 ? -37.319 18.171 27.016 1.00 53.47 30 ILE C CA 1
ATOM 2818 C C . ILE C 1 33 ? -36.155 19.174 26.888 1.00 52.33 30 ILE C C 1
ATOM 2819 O O . ILE C 1 33 ? -35.709 19.717 27.893 1.00 52.25 30 ILE C O 1
ATOM 2824 N N . PHE C 1 34 ? -35.668 19.407 25.675 1.00 51.67 31 PHE C N 1
ATOM 2825 C CA . PHE C 1 34 ? -34.592 20.353 25.423 1.00 51.20 31 PHE C CA 1
ATOM 2826 C C . PHE C 1 34 ? -35.225 21.684 25.287 1.00 55.55 31 PHE C C 1
ATOM 2827 O O . PHE C 1 34 ? -35.936 21.873 24.344 1.00 58.20 31 PHE C O 1
ATOM 2835 N N . PRO C 1 35 ? -34.959 22.639 26.197 1.00 58.47 32 PRO C N 1
ATOM 2836 C CA . PRO C 1 35 ? -35.743 23.920 26.108 1.00 63.08 32 PRO C CA 1
ATOM 2837 C C . PRO C 1 35 ? -35.450 24.909 24.913 1.00 65.49 32 PRO C C 1
ATOM 2838 O O . PRO C 1 35 ? -36.399 25.523 24.369 1.00 68.71 32 PRO C O 1
ATOM 2842 N N . PRO C 1 36 ? -34.157 25.137 24.571 1.00 64.25 33 PRO C N 1
ATOM 2843 C CA . PRO C 1 36 ? -33.710 25.552 23.222 1.00 65.93 33 PRO C CA 1
ATOM 2844 C C . PRO C 1 36 ? -34.401 24.906 21.959 1.00 67.06 33 PRO C C 1
ATOM 2845 O O . PRO C 1 36 ? -34.534 25.579 20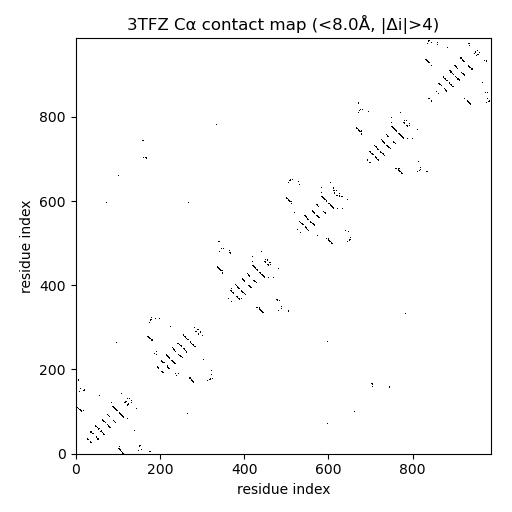.910 1.00 69.47 33 PRO C O 1
ATOM 2849 N N . THR C 1 37 ? -34.806 23.629 22.061 1.00 65.37 34 THR C N 1
ATOM 2850 C CA . THR C 1 37 ? -35.414 22.869 20.937 1.00 66.52 34 THR C CA 1
ATOM 2851 C C . THR C 1 37 ? -36.929 23.114 20.882 1.00 70.68 34 THR C C 1
ATOM 2852 O O . THR C 1 37 ? -37.718 22.633 21.713 1.00 70.62 34 THR C O 1
ATOM 2856 N N . GLU C 1 38 ? -37.295 23.901 19.883 1.00 74.57 35 GLU C N 1
ATOM 2857 C CA . GLU C 1 38 ? -38.650 24.317 19.647 1.00 79.90 35 GLU C CA 1
ATOM 2858 C C . GLU C 1 38 ? -39.403 23.333 18.709 1.00 80.33 35 GLU C C 1
ATOM 2859 O O . GLU C 1 38 ? -40.653 23.262 18.744 1.00 83.44 35 GLU C O 1
ATOM 2865 N N . LYS C 1 39 ? -38.643 22.593 17.884 1.00 77.57 36 LYS C N 1
ATOM 2866 C CA . LYS C 1 39 ? -39.186 21.526 17.016 1.00 77.99 36 LYS C CA 1
ATOM 2867 C C . LYS C 1 39 ? -38.113 20.518 16.507 1.00 74.96 36 LYS C C 1
ATOM 2868 O O . LYS C 1 39 ? -36.883 20.792 16.518 1.00 73.52 36 LYS C O 1
ATOM 2874 N N . VAL C 1 40 ? -38.601 19.341 16.098 1.00 74.48 37 VAL C N 1
ATOM 2875 C CA . VAL C 1 40 ? -37.799 18.220 15.604 1.00 70.96 37 VAL C CA 1
ATOM 2876 C C . VAL C 1 40 ? -38.702 17.480 14.638 1.00 74.05 37 VAL C C 1
ATOM 2877 O O . VAL C 1 40 ? -39.806 17.005 15.021 1.00 74.89 37 VAL C O 1
ATOM 2881 N N . GLU C 1 41 ? -38.256 17.373 13.391 1.00 74.50 38 GLU C N 1
ATOM 2882 C CA . GLU C 1 41 ? -38.970 16.511 12.481 1.00 77.12 38 GLU C CA 1
ATOM 2883 C C . GLU C 1 41 ? -37.975 15.568 11.820 1.00 74.65 38 GLU C C 1
ATOM 2884 O O . GLU C 1 41 ? -36.769 15.833 11.830 1.00 71.94 38 GLU C O 1
ATOM 2890 N N . ILE C 1 42 ? -38.492 14.457 11.299 1.00 75.26 39 ILE C N 1
ATOM 2891 C CA . ILE C 1 42 ? -37.670 13.377 10.807 1.00 72.93 39 ILE C CA 1
ATOM 2892 C C . ILE C 1 42 ? -37.783 13.299 9.297 1.00 76.27 39 ILE C C 1
ATOM 2893 O O . ILE C 1 42 ? -38.801 12.880 8.739 1.00 80.04 39 ILE C O 1
ATOM 2898 N N . LEU C 1 43 ? -36.727 13.731 8.630 1.00 74.87 40 LEU C N 1
ATOM 2899 C CA . LEU C 1 43 ? -36.740 13.768 7.189 1.00 77.80 40 LEU C CA 1
ATOM 2900 C C . LEU C 1 43 ? -36.533 12.331 6.721 1.00 77.46 40 LEU C C 1
ATOM 2901 O O . LEU C 1 43 ? -37.049 11.933 5.679 1.00 80.36 40 LEU C O 1
ATOM 2906 N N . GLU C 1 44 ? -35.786 11.561 7.521 1.00 73.25 41 GLU C N 1
ATOM 2907 C CA . GLU C 1 44 ? -35.740 10.093 7.397 1.00 73.25 41 GLU C CA 1
ATOM 2908 C C . GLU C 1 44 ? -35.101 9.323 8.570 1.00 68.62 41 GLU C C 1
ATOM 2909 O O . GLU C 1 44 ? -34.319 9.853 9.322 1.00 64.56 41 GLU C O 1
ATOM 2915 N N . GLU C 1 45 ? -35.526 8.074 8.719 1.00 70.22 42 GLU C N 1
ATOM 2916 C CA . GLU C 1 45 ? -35.283 7.210 9.877 1.00 68.68 42 GLU C CA 1
ATOM 2917 C C . GLU C 1 45 ? -35.071 5.833 9.233 1.00 70.32 42 GLU C C 1
ATOM 2918 O O . GLU C 1 45 ? -35.798 5.443 8.327 1.00 73.78 42 GLU C O 1
ATOM 2924 N N . GLY C 1 46 ? -34.026 5.122 9.637 1.00 68.13 43 GLY C N 1
ATOM 2925 C CA . GLY C 1 46 ? -33.735 3.799 9.054 1.00 69.52 43 GLY C CA 1
ATOM 2926 C C . GLY C 1 46 ? -33.159 2.994 10.190 1.00 67.33 43 GLY C C 1
ATOM 2927 O O . GLY C 1 46 ? -32.965 3.533 11.265 1.00 63.60 43 GLY C O 1
ATOM 2928 N N . GLN C 1 47 ? -32.890 1.713 9.983 1.00 69.27 44 GLN C N 1
ATOM 2929 C CA . GLN C 1 47 ? -32.321 0.905 11.060 1.00 67.23 44 GLN C CA 1
ATOM 2930 C C . GLN C 1 47 ? -31.229 1.707 11.802 1.00 61.58 44 GLN C C 1
ATOM 2931 O O . GLN C 1 47 ? -31.360 2.022 13.010 1.00 61.41 44 GLN C O 1
ATOM 2937 N N . GLY C 1 48 ? -30.151 2.116 11.175 1.00 58.56 45 GLY C N 1
ATOM 2938 C CA . GLY C 1 48 ? -29.167 2.732 12.138 1.00 51.88 45 GLY C CA 1
ATOM 2939 C C . GLY C 1 48 ? -28.988 4.242 12.232 1.00 47.26 45 GLY C C 1
ATOM 2940 O O . GLY C 1 48 ? -27.893 4.716 12.583 1.00 44.35 45 GLY C O 1
ATOM 2941 N N . TYR C 1 49 ? -30.039 5.011 11.962 1.00 46.47 46 TYR C N 1
ATOM 2942 C CA . TYR C 1 49 ? -29.857 6.442 11.738 1.00 44.72 46 TYR C CA 1
ATOM 2943 C C . TYR C 1 49 ? -31.152 7.245 11.602 1.00 45.75 46 TYR C C 1
ATOM 2944 O O . TYR C 1 49 ? -32.202 6.709 11.291 1.00 48.15 46 TYR C O 1
ATOM 2953 N N . GLN C 1 50 ? -31.003 8.563 11.773 1.00 38.49 47 GLN C N 1
ATOM 2954 C CA . GLN C 1 50 ? -31.997 9.586 11.565 1.00 37.07 47 GLN C CA 1
ATOM 2955 C C . GLN C 1 50 ? -31.376 10.829 10.890 1.00 36.05 47 GLN C C 1
ATOM 2956 O O . GLN C 1 50 ? -30.272 11.278 11.239 1.00 31.87 47 GLN C O 1
ATOM 2962 N N . VAL C 1 51 ? -32.133 11.388 9.943 1.00 39.76 48 VAL C N 1
ATOM 2963 C CA . VAL C 1 51 ? -31.893 12.683 9.309 1.00 40.59 48 VAL C CA 1
ATOM 2964 C C . VAL C 1 51 ? -32.968 13.644 9.782 1.00 43.78 48 VAL C C 1
ATOM 2965 O O . VAL C 1 51 ? -34.156 13.398 9.688 1.00 44.97 48 VAL C O 1
ATOM 2969 N N . VAL C 1 52 ? -32.523 14.771 10.297 1.00 44.21 49 VAL C N 1
ATOM 2970 C CA . VAL C 1 52 ? -33.340 15.512 11.201 1.00 45.57 49 VAL C CA 1
ATOM 2971 C C . VAL C 1 52 ? -33.165 16.979 10.799 1.00 48.46 49 VAL C C 1
ATOM 2972 O O . VAL C 1 52 ? -32.082 17.386 10.391 1.00 48.63 49 VAL C O 1
ATOM 2976 N N . ARG C 1 53 ? -34.262 17.731 10.754 1.00 52.84 50 ARG C N 1
ATOM 2977 C CA . ARG C 1 53 ? -34.171 19.159 10.643 1.00 55.88 50 ARG C CA 1
ATOM 2978 C C . ARG C 1 53 ? -34.492 19.668 12.040 1.00 56.71 50 ARG C C 1
ATOM 2979 O O . ARG C 1 53 ? -35.566 19.329 12.630 1.00 56.97 50 ARG C O 1
ATOM 2987 N N . LEU C 1 54 ? -33.560 20.463 12.567 1.00 56.45 51 LEU C N 1
ATOM 2988 C CA . LEU C 1 54 ? -33.740 21.002 13.875 1.00 58.81 51 LEU C CA 1
ATOM 2989 C C . LEU C 1 54 ? -34.035 22.495 13.871 1.00 65.66 51 LEU C C 1
ATOM 2990 O O . LEU C 1 54 ? -33.320 23.312 13.246 1.00 67.30 51 LEU C O 1
ATOM 2995 N N . HIS C 1 55 ? -35.116 22.827 14.570 1.00 69.99 52 HIS C N 1
ATOM 2996 C CA . HIS C 1 55 ? -35.440 24.221 14.919 1.00 77.51 52 HIS C CA 1
ATOM 2997 C C . HIS C 1 55 ? -35.129 24.435 16.417 1.00 76.66 52 HIS C C 1
ATOM 2998 O O . HIS C 1 55 ? -35.790 23.854 17.280 1.00 75.84 52 HIS C O 1
ATOM 3005 N N . VAL C 1 56 ? -34.075 25.223 16.683 1.00 77.53 53 VAL C N 1
ATOM 3006 C CA . VAL C 1 56 ? -33.466 25.428 18.012 1.00 76.69 53 VAL C CA 1
ATOM 3007 C C . VAL C 1 56 ? -32.928 26.918 18.091 1.00 83.32 53 VAL C C 1
ATOM 3008 O O . VAL C 1 56 ? -32.339 27.410 17.106 1.00 85.78 53 VAL C O 1
ATOM 3012 N N . ASP C 1 57 ? -33.063 27.621 19.221 1.00 86.22 54 ASP C N 1
ATOM 3013 C CA . ASP C 1 57 ? -32.684 29.053 19.215 1.00 93.73 54 ASP C CA 1
ATOM 3014 C C . ASP C 1 57 ? -31.192 29.490 19.426 1.00 94.09 54 ASP C C 1
ATOM 3015 O O . ASP C 1 57 ? -30.540 29.078 20.401 1.00 91.42 54 ASP C O 1
ATOM 3020 N N . VAL C 1 58 ? -30.675 30.349 18.532 1.00 98.46 55 VAL C N 1
ATOM 3021 C CA . VAL C 1 58 ? -29.370 31.022 18.753 1.00 101.07 55 VAL C CA 1
ATOM 3022 C C . VAL C 1 58 ? -29.587 32.494 19.104 1.00 111.20 55 VAL C C 1
ATOM 3023 O O . VAL C 1 58 ? -30.114 33.268 18.298 1.00 117.15 55 VAL C O 1
ATOM 3027 N N . ALA C 1 59 ? -29.179 32.868 20.315 1.00 113.78 56 ALA C N 1
ATOM 3028 C CA . ALA C 1 59 ? -29.403 34.208 20.813 1.00 123.85 56 ALA C CA 1
ATOM 3029 C C . ALA C 1 59 ? -30.832 34.685 20.496 1.00 129.07 56 ALA C C 1
ATOM 3030 O O . ALA C 1 59 ? -31.030 35.717 19.841 1.00 137.11 56 ALA C O 1
ATOM 3032 N N . GLY C 1 60 ? -31.820 33.904 20.936 1.00 125.13 57 GLY C N 1
ATOM 3033 C CA . GLY C 1 60 ? -33.225 34.329 20.894 1.00 130.44 57 GLY C CA 1
ATOM 3034 C C . GLY C 1 60 ? -33.909 34.281 19.536 1.00 131.53 57 GLY C C 1
ATOM 3035 O O . GLY C 1 60 ? -34.972 34.894 19.363 1.00 138.41 57 GLY C O 1
ATOM 3036 N N . GLU C 1 61 ? -33.301 33.583 18.571 1.00 125.03 58 GLU C N 1
ATOM 3037 C CA . GLU C 1 61 ? -33.934 33.339 17.271 1.00 125.42 58 GLU C CA 1
ATOM 3038 C C . GLU C 1 61 ? -33.861 31.875 16.977 1.00 116.04 58 GLU C C 1
ATOM 3039 O O . GLU C 1 61 ? -32.810 31.266 17.155 1.00 109.56 58 GLU C O 1
ATOM 3045 N N . ILE C 1 62 ? -34.977 31.306 16.527 1.00 116.17 59 ILE C N 1
ATOM 3046 C CA . ILE C 1 62 ? -35.100 29.843 16.458 1.00 108.23 59 ILE C CA 1
ATOM 3047 C C . ILE C 1 62 ? -34.528 29.236 15.133 1.00 104.58 59 ILE C C 1
ATOM 3048 O O . ILE C 1 62 ? -35.270 28.818 14.232 1.00 105.63 59 ILE C O 1
ATOM 3053 N N . ASN C 1 63 ? -33.187 29.214 15.070 1.00 100.79 60 ASN C N 1
ATOM 3054 C CA . ASN C 1 63 ? -32.360 28.911 13.871 1.00 98.34 60 ASN C CA 1
ATOM 3055 C C . ASN C 1 63 ? -32.379 27.447 13.343 1.00 90.61 60 ASN C C 1
ATOM 3056 O O . ASN C 1 63 ? -32.494 26.495 14.139 1.00 84.91 60 ASN C O 1
ATOM 3061 N N . THR C 1 64 ? -32.212 27.287 12.018 1.00 90.58 61 THR C N 1
ATOM 3062 C CA . THR C 1 64 ? -32.562 26.032 11.297 1.00 85.37 61 THR C CA 1
ATOM 3063 C C . THR C 1 64 ? -31.436 25.305 10.525 1.00 80.68 61 THR C C 1
ATOM 3064 O O . THR C 1 64 ? -30.712 25.929 9.717 1.00 83.01 61 THR C O 1
ATOM 3068 N N . TRP C 1 65 ? -31.341 23.978 10.749 1.00 74.26 62 TRP C N 1
ATOM 3069 C CA . TRP C 1 65 ? -30.339 23.108 10.080 1.00 70.02 62 TRP C CA 1
ATOM 3070 C C . TRP C 1 65 ? -30.739 21.652 9.796 1.00 64.51 62 TRP C C 1
ATOM 3071 O O . TRP C 1 65 ? -31.610 21.106 10.469 1.00 63.22 62 TRP C O 1
ATOM 3082 N N . THR C 1 66 ? -30.052 21.035 8.834 1.00 62.00 63 THR C N 1
ATOM 3083 C CA . THR C 1 66 ? -30.252 19.624 8.442 1.00 59.30 63 THR C CA 1
ATOM 3084 C C . THR C 1 66 ? -29.083 18.761 9.007 1.00 54.48 63 THR C C 1
ATOM 3085 O O . THR C 1 66 ? -27.907 19.114 8.902 1.00 53.49 63 THR C O 1
ATOM 3089 N N . SER C 1 67 ? -29.402 17.661 9.673 1.00 50.39 64 SER C N 1
ATOM 3090 C CA . SER C 1 67 ? -28.389 16.956 10.436 1.00 46.50 64 SER C CA 1
ATOM 3091 C C . SER C 1 67 ? -28.598 15.415 10.462 1.00 43.60 64 SER C C 1
ATOM 3092 O O . SER C 1 67 ? -29.674 14.945 10.758 1.00 44.60 64 SER C O 1
ATOM 3095 N N . ARG C 1 68 ? -27.577 14.641 10.089 1.00 42.18 65 ARG C N 1
ATOM 3096 C CA . ARG C 1 68 ? -27.598 13.159 10.183 1.00 38.06 65 ARG C CA 1
ATOM 3097 C C . ARG C 1 68 ? -27.005 12.668 11.498 1.00 33.79 65 ARG C C 1
ATOM 3098 O O . ARG C 1 68 ? -25.981 13.131 11.919 1.00 29.97 65 ARG C O 1
ATOM 3106 N N . ARG C 1 69 ? -27.742 11.751 12.128 1.00 32.61 66 ARG C N 1
ATOM 3107 C CA . ARG C 1 69 ? -27.414 11.016 13.354 1.00 29.06 66 ARG C CA 1
ATOM 3108 C C . ARG C 1 69 ? -27.267 9.471 12.991 1.00 29.59 66 ARG C C 1
ATOM 3109 O O . ARG C 1 69 ? -28.165 8.821 12.400 1.00 30.82 66 ARG C O 1
ATOM 3117 N N . ASP C 1 70 ? -26.153 8.920 13.391 1.00 27.51 67 ASP C N 1
ATOM 3118 C CA . ASP C 1 70 ? -25.866 7.528 13.200 1.00 30.28 67 ASP C CA 1
ATOM 3119 C C . ASP C 1 70 ? -25.787 6.927 14.596 1.00 27.12 67 ASP C C 1
ATOM 3120 O O . ASP C 1 70 ? -24.965 7.290 15.395 1.00 26.52 67 ASP C O 1
ATOM 3125 N N . LEU C 1 71 ? -26.741 6.076 14.923 1.00 28.01 68 LEU C N 1
ATOM 3126 C CA . LEU C 1 71 ? -26.930 5.570 16.277 1.00 25.94 68 LEU C CA 1
ATOM 3127 C C . LEU C 1 71 ? -26.262 4.150 16.316 1.00 27.49 68 LEU C C 1
ATOM 3128 O O . LEU C 1 71 ? -26.433 3.319 15.408 1.00 27.62 68 LEU C O 1
ATOM 3133 N N . ASP C 1 72 ? -25.550 3.909 17.405 1.00 26.74 69 ASP C N 1
ATOM 3134 C CA . ASP C 1 72 ? -24.825 2.668 17.640 1.00 27.51 69 ASP C CA 1
ATOM 3135 C C . ASP C 1 72 ? -25.136 2.305 19.068 1.00 25.12 69 ASP C C 1
ATOM 3136 O O . ASP C 1 72 ? -24.442 2.770 19.942 1.00 24.69 69 ASP C O 1
ATOM 3141 N N . PRO C 1 73 ? -26.199 1.539 19.303 1.00 26.14 70 PRO C N 1
ATOM 3142 C CA . PRO C 1 73 ? -26.546 1.237 20.726 1.00 26.49 70 PRO C CA 1
ATOM 3143 C C . PRO C 1 73 ? -25.569 0.189 21.378 1.00 27.35 70 PRO C C 1
ATOM 3144 O O . PRO C 1 73 ? -25.463 0.191 22.607 1.00 28.28 70 PRO C O 1
ATOM 3148 N N . ALA C 1 74 ? -24.846 -0.644 20.567 1.00 27.01 71 ALA C N 1
ATOM 3149 C CA . ALA C 1 74 ? -23.802 -1.506 21.087 1.00 26.75 71 ALA C CA 1
ATOM 3150 C C . ALA C 1 74 ? -22.626 -0.711 21.698 1.00 27.28 71 ALA C C 1
ATOM 3151 O O . ALA C 1 74 ? -22.173 -1.042 22.819 1.00 27.86 71 ALA C O 1
ATOM 3153 N N . ARG C 1 75 ? -22.167 0.365 21.021 1.00 27.01 72 ARG C N 1
ATOM 3154 C CA . ARG C 1 75 ? -21.107 1.255 21.532 1.00 26.05 72 ARG C CA 1
ATOM 3155 C C . ARG C 1 75 ? -21.675 2.280 22.472 1.00 27.91 72 ARG C C 1
ATOM 3156 O O . ARG C 1 75 ? -20.919 2.954 23.159 1.00 26.58 72 ARG C O 1
ATOM 3164 N N . ARG C 1 76 ? -23.018 2.441 22.490 1.00 29.91 73 ARG C N 1
ATOM 3165 C CA . ARG C 1 76 ? -23.703 3.625 23.146 1.00 29.46 73 ARG C CA 1
ATOM 3166 C C . ARG C 1 76 ? -23.175 5.030 22.776 1.00 28.86 73 ARG C C 1
ATOM 3167 O O . ARG C 1 76 ? -22.890 5.925 23.648 1.00 29.42 73 ARG C O 1
ATOM 3175 N N . VAL C 1 77 ? -23.084 5.200 21.460 1.00 26.54 74 VAL C N 1
ATOM 3176 C CA . VAL C 1 77 ? -22.653 6.407 20.791 1.00 23.14 74 VAL C CA 1
ATOM 3177 C C . VAL C 1 77 ? -23.684 6.875 19.754 1.00 21.91 74 VAL C C 1
ATOM 3178 O O . VAL C 1 77 ? -24.144 6.083 18.921 1.00 23.12 74 VAL C O 1
ATOM 3182 N N . ILE C 1 78 ? -23.959 8.171 19.746 1.00 20.48 75 ILE C N 1
ATOM 3183 C CA . ILE C 1 78 ? -24.636 8.819 18.598 1.00 21.11 75 ILE C CA 1
ATOM 3184 C C . ILE C 1 78 ? -23.723 9.881 17.972 1.00 21.37 75 ILE C C 1
ATOM 3185 O O . ILE C 1 78 ? -23.328 10.862 18.619 1.00 21.49 75 ILE C O 1
ATOM 3190 N N . ALA C 1 79 ? -23.384 9.649 16.713 1.00 21.05 76 ALA C N 1
ATOM 3191 C CA . ALA C 1 79 ? -22.497 10.478 15.942 1.00 22.67 76 ALA C CA 1
ATOM 3192 C C . ALA C 1 79 ? -23.395 11.263 14.978 1.00 25.08 76 ALA C C 1
ATOM 3193 O O . ALA C 1 79 ? -24.101 10.685 14.164 1.00 27.86 76 ALA C O 1
ATOM 3195 N N . TYR C 1 80 ? -23.365 12.584 15.080 1.00 25.15 77 TYR C N 1
ATOM 3196 C CA . TYR C 1 80 ? -24.188 13.436 14.251 1.00 26.25 77 TYR C CA 1
ATOM 3197 C C . TYR C 1 80 ? -23.234 14.308 13.371 1.00 28.14 77 TYR C C 1
ATOM 3198 O O . TYR C 1 80 ? -22.067 14.586 13.714 1.00 29.17 77 TYR C O 1
ATOM 3207 N N . ARG C 1 81 ? -23.732 14.804 12.274 1.00 31.48 78 ARG C N 1
ATOM 3208 C CA . ARG C 1 81 ? -22.974 15.635 11.400 1.00 35.09 78 ARG C CA 1
ATOM 3209 C C . ARG C 1 81 ? -24.045 16.528 10.752 1.00 38.89 78 ARG C C 1
ATOM 3210 O O . ARG C 1 81 ? -25.108 16.063 10.285 1.00 40.20 78 ARG C O 1
ATOM 3218 N N . GLN C 1 82 ? -23.827 17.831 10.779 1.00 41.51 79 GLN C N 1
ATOM 3219 C CA . GLN C 1 82 ? -24.748 18.740 10.094 1.00 45.37 79 GLN C CA 1
ATOM 3220 C C . GLN C 1 82 ? -24.579 18.637 8.578 1.00 48.39 79 GLN C C 1
ATOM 3221 O O . GLN C 1 82 ? -23.496 18.445 8.100 1.00 48.35 79 GLN C O 1
ATOM 3227 N N . LEU C 1 83 ? -25.687 18.676 7.843 1.00 52.19 80 LEU C N 1
ATOM 3228 C CA . LEU C 1 83 ? -25.695 18.561 6.349 1.00 56.69 80 LEU C CA 1
ATOM 3229 C C . LEU C 1 83 ? -25.896 19.935 5.718 1.00 62.62 80 LEU C C 1
ATOM 3230 O O . LEU C 1 83 ? -25.227 20.300 4.764 1.00 66.49 80 LEU C O 1
ATOM 3235 N N . GLU C 1 84 ? -26.822 20.704 6.267 1.00 65.12 81 GLU C N 1
ATOM 3236 C CA . GLU C 1 84 ? -27.050 22.037 5.745 1.00 71.79 81 GLU C CA 1
ATOM 3237 C C . GLU C 1 84 ? -26.325 23.045 6.622 1.00 71.83 81 GLU C C 1
ATOM 3238 O O . GLU C 1 84 ? -26.784 23.407 7.752 1.00 69.96 81 GLU C O 1
ATOM 3244 N N . THR C 1 85 ? -25.192 23.474 6.042 1.00 74.64 82 THR C N 1
ATOM 3245 C CA . THR C 1 85 ? -24.316 24.517 6.553 1.00 74.87 82 THR C CA 1
ATOM 3246 C C . THR C 1 85 ? -25.317 25.633 6.861 1.00 77.22 82 THR C C 1
ATOM 3247 O O . THR C 1 85 ? -26.035 26.129 5.965 1.00 80.66 82 THR C O 1
ATOM 3251 N N . ALA C 1 86 ? -25.419 25.934 8.166 1.00 74.23 83 ALA C N 1
ATOM 3252 C CA . ALA C 1 86 ? -26.333 26.965 8.688 1.00 74.89 83 ALA C CA 1
ATOM 3253 C C . ALA C 1 86 ? -25.732 28.308 8.296 1.00 78.20 83 ALA C C 1
ATOM 3254 O O . ALA C 1 86 ? -24.777 28.351 7.488 1.00 80.00 83 ALA C O 1
ATOM 3256 N N . PRO C 1 87 ? -26.288 29.420 8.832 1.00 79.24 84 PRO C N 1
ATOM 3257 C CA . PRO C 1 87 ? -25.841 30.720 8.275 1.00 82.58 84 PRO C CA 1
ATOM 3258 C C . PRO C 1 87 ? -24.443 31.089 8.798 1.00 79.60 84 PRO C C 1
ATOM 3259 O O . PRO C 1 87 ? -23.535 31.486 8.061 1.00 82.14 84 PRO C O 1
ATOM 3263 N N . ILE C 1 88 ? -24.323 30.890 10.092 1.00 73.70 85 ILE C N 1
ATOM 3264 C CA . ILE C 1 88 ? -23.188 31.163 10.921 1.00 70.58 85 ILE C CA 1
ATOM 3265 C C . ILE C 1 88 ? -22.295 29.886 11.065 1.00 64.11 85 ILE C C 1
ATOM 3266 O O . ILE C 1 88 ? -21.085 29.992 11.261 1.00 63.64 85 ILE C O 1
ATOM 3271 N N . VAL C 1 89 ? -22.883 28.697 10.925 1.00 58.26 86 VAL C N 1
ATOM 3272 C CA . VAL C 1 89 ? -22.136 27.426 11.005 1.00 52.88 86 VAL C CA 1
ATOM 3273 C C . VAL C 1 89 ? -21.443 26.920 9.689 1.00 53.84 86 VAL C C 1
ATOM 3274 O O . VAL C 1 89 ? -22.082 26.783 8.624 1.00 55.68 86 VAL C O 1
ATOM 3278 N N . GLY C 1 90 ? -20.133 26.648 9.794 1.00 52.03 87 GLY C N 1
ATOM 3279 C CA . GLY C 1 90 ? -19.328 25.989 8.744 1.00 52.09 87 GLY C CA 1
ATOM 3280 C C . GLY C 1 90 ? -19.378 24.473 8.764 1.00 47.98 87 GLY C C 1
ATOM 3281 O O . GLY C 1 90 ? -19.641 23.889 7.763 1.00 50.20 87 GLY C O 1
ATOM 3282 N N . HIS C 1 91 ? -19.229 23.926 9.935 1.00 43.89 88 HIS C N 1
ATOM 3283 C CA . HIS C 1 91 ? -19.189 22.535 10.129 1.00 42.37 88 HIS C CA 1
ATOM 3284 C C . HIS C 1 91 ? -19.714 22.339 11.511 1.00 39.66 88 HIS C C 1
ATOM 3285 O O . HIS C 1 91 ? -19.378 23.081 12.381 1.00 38.15 88 HIS C O 1
ATOM 3292 N N . MET C 1 92 ? -20.552 21.338 11.708 1.00 37.55 89 MET C N 1
ATOM 3293 C CA . MET C 1 92 ? -20.969 20.992 13.016 1.00 35.11 89 MET C CA 1
ATOM 3294 C C . MET C 1 92 ? -21.186 19.507 13.104 1.00 32.78 89 MET C C 1
ATOM 3295 O O . MET C 1 92 ? -22.239 18.979 12.680 1.00 34.15 89 MET C O 1
ATOM 3300 N N . SER C 1 93 ? -20.216 18.837 13.691 1.00 29.33 90 SER C N 1
ATOM 3301 C CA . SER C 1 93 ? -20.363 17.439 14.008 1.00 28.18 90 SER C CA 1
ATOM 3302 C C . SER C 1 93 ? -19.964 17.161 15.497 1.00 26.34 90 SER C C 1
ATOM 3303 O O . SER C 1 93 ? -19.752 18.132 16.278 1.00 27.60 90 SER C O 1
ATOM 3306 N N . GLY C 1 94 ? -19.946 15.883 15.851 1.00 22.11 91 GLY C N 1
ATOM 3307 C CA . GLY C 1 94 ? -19.661 15.379 17.153 1.00 21.83 91 GLY C CA 1
ATOM 3308 C C . GLY C 1 94 ? -20.359 14.062 17.542 1.00 21.80 91 GLY C C 1
ATOM 3309 O O . GLY C 1 94 ? -20.919 13.369 16.699 1.00 24.56 91 GLY C O 1
ATOM 3310 N N . GLU C 1 95 ? -20.441 13.776 18.846 1.00 22.13 92 GLU C N 1
ATOM 3311 C CA . GLU C 1 95 ? -20.905 12.484 19.404 1.00 21.80 92 GLU C CA 1
ATOM 3312 C C . GLU C 1 95 ? -21.543 12.767 20.769 1.00 21.90 92 GLU C C 1
ATOM 3313 O O . GLU C 1 95 ? -21.049 13.600 21.529 1.00 23.14 92 GLU C O 1
ATOM 3319 N N . TRP C 1 96 ? -22.688 12.142 21.022 1.00 23.30 93 TRP C N 1
ATOM 3320 C CA . TRP C 1 96 ? -23.145 11.806 22.374 1.00 23.65 93 TRP C CA 1
ATOM 3321 C C . TRP C 1 96 ? -22.499 10.460 22.735 1.00 23.91 93 TRP C C 1
ATOM 3322 O O . TRP C 1 96 ? -22.493 9.531 21.932 1.00 22.33 93 TRP C O 1
ATOM 3333 N N . ARG C 1 97 ? -21.990 10.337 23.962 1.00 24.39 94 ARG C N 1
ATOM 3334 C CA . ARG C 1 97 ? -21.410 9.051 24.412 1.00 22.97 94 ARG C CA 1
ATOM 3335 C C . ARG C 1 97 ? -21.990 8.757 25.786 1.00 22.27 94 ARG C C 1
ATOM 3336 O O . ARG C 1 97 ? -21.927 9.627 26.625 1.00 25.50 94 ARG C O 1
ATOM 3344 N N . ALA C 1 98 ? -22.489 7.555 26.044 1.00 22.02 95 ALA C N 1
ATOM 3345 C CA . ALA C 1 98 ? -22.863 7.138 27.401 1.00 23.99 95 ALA C CA 1
ATOM 3346 C C . ALA C 1 98 ? -21.917 6.025 27.874 1.00 25.88 95 ALA C C 1
ATOM 3347 O O . ALA C 1 98 ? -21.643 5.070 27.134 1.00 30.57 95 ALA C O 1
ATOM 3349 N N . PHE C 1 99 ? -21.447 6.115 29.097 1.00 25.65 96 PHE C N 1
ATOM 3350 C CA . PHE C 1 99 ? -20.611 5.113 29.724 1.00 25.90 96 PHE C CA 1
ATOM 3351 C C . PHE C 1 99 ? -21.312 4.685 31.022 1.00 27.87 96 PHE C C 1
ATOM 3352 O O . PHE C 1 99 ? -21.841 5.543 31.774 1.00 30.37 96 PHE C O 1
ATOM 3360 N N . THR C 1 100 ? -21.282 3.391 31.308 1.00 28.17 97 THR C N 1
ATOM 3361 C CA . THR C 1 100 ? -21.670 2.803 32.609 1.00 28.36 97 THR C CA 1
ATOM 3362 C C . THR C 1 100 ? -20.657 3.219 33.643 1.00 30.68 97 THR C C 1
ATOM 3363 O O . THR C 1 100 ? -19.478 2.914 33.499 1.00 30.36 97 THR C O 1
ATOM 3367 N N . LEU C 1 101 ? -21.117 3.879 34.697 1.00 31.99 98 LEU C N 1
ATOM 3368 C CA . LEU C 1 101 ? -20.231 4.257 35.774 1.00 36.39 98 LEU C CA 1
ATOM 3369 C C . LEU C 1 101 ? -20.361 3.206 36.820 1.00 41.33 98 LEU C C 1
ATOM 3370 O O . LEU C 1 101 ? -19.371 2.775 37.407 1.00 45.01 98 LEU C O 1
ATOM 3375 N N . ASP C 1 102 ? -21.608 2.819 37.052 1.00 42.68 99 ASP C N 1
ATOM 3376 C CA . ASP C 1 102 ? -21.952 1.596 37.734 1.00 46.01 99 ASP C CA 1
ATOM 3377 C C . ASP C 1 102 ? -23.369 1.157 37.368 1.00 46.30 99 ASP C C 1
ATOM 3378 O O . ASP C 1 102 ? -24.031 1.804 36.589 1.00 44.43 99 ASP C O 1
ATOM 3383 N N . ALA C 1 103 ? -23.743 -0.026 37.836 1.00 50.78 100 ALA C N 1
ATOM 3384 C CA . ALA C 1 103 ? -25.132 -0.459 38.041 1.00 53.66 100 ALA C CA 1
ATOM 3385 C C . ALA C 1 103 ? -26.246 0.624 37.814 1.00 52.21 100 ALA C C 1
ATOM 3386 O O . ALA C 1 103 ? -27.135 0.437 36.968 1.00 50.95 100 ALA C O 1
ATOM 3388 N N . GLU C 1 104 ? -26.185 1.740 38.542 1.00 52.53 101 GLU C N 1
ATOM 3389 C CA . GLU C 1 104 ? -27.242 2.752 38.457 1.00 52.30 101 GLU C CA 1
ATOM 3390 C C . GLU C 1 104 ? -26.870 4.195 38.052 1.00 47.32 101 GLU C C 1
ATOM 3391 O O . GLU C 1 104 ? -27.696 5.094 38.246 1.00 46.80 101 GLU C O 1
ATOM 3397 N N . ARG C 1 105 ? -25.673 4.400 37.473 1.00 42.32 102 ARG C N 1
ATOM 3398 C CA . ARG C 1 105 ? -25.207 5.762 37.090 1.00 37.93 102 ARG C CA 1
ATOM 3399 C C . ARG C 1 105 ? -24.524 5.769 35.765 1.00 33.96 102 ARG C C 1
ATOM 3400 O O . ARG C 1 105 ? -23.768 4.868 35.425 1.00 33.36 102 ARG C O 1
ATOM 3408 N N . THR C 1 106 ? -24.784 6.797 34.999 1.00 30.37 103 THR C N 1
ATOM 3409 C CA . THR C 1 106 ? -24.198 6.839 33.689 1.00 27.67 103 THR C CA 1
ATOM 3410 C C . THR C 1 106 ? -23.292 8.056 33.545 1.00 26.25 103 THR C C 1
ATOM 3411 O O . THR C 1 106 ? -23.636 9.123 33.980 1.00 27.07 103 THR C O 1
ATOM 3415 N N . GLN C 1 107 ? -22.124 7.904 32.932 1.00 27.01 104 GLN C N 1
ATOM 3416 C CA . GLN C 1 107 ? -21.345 9.086 32.575 1.00 25.90 104 GLN C CA 1
ATOM 3417 C C . GLN C 1 107 ? -21.793 9.581 31.226 1.00 25.05 104 GLN C C 1
ATOM 3418 O O . GLN C 1 107 ? -21.671 8.870 30.236 1.00 27.91 104 GLN C O 1
ATOM 3424 N N . LEU C 1 108 ? -22.327 10.784 31.138 1.00 27.37 105 LEU C N 1
ATOM 3425 C CA . LEU C 1 108 ? -22.850 11.206 29.822 1.00 26.00 105 LEU C CA 1
ATOM 3426 C C . LEU C 1 108 ? -22.009 12.314 29.261 1.00 23.50 105 LEU C C 1
ATOM 3427 O O . LEU C 1 108 ? -21.853 13.330 29.879 1.00 22.83 105 LEU C O 1
ATOM 3432 N N . VAL C 1 109 ? -21.538 12.109 28.044 1.00 22.75 106 VAL C N 1
ATOM 3433 C CA . VAL C 1 109 ? -20.641 13.058 27.366 1.00 22.45 106 VAL C CA 1
ATOM 3434 C C . VAL C 1 109 ? -21.316 13.557 26.059 1.00 23.24 106 VAL C C 1
ATOM 3435 O O . VAL C 1 109 ? -22.004 12.772 25.349 1.00 21.00 106 VAL C O 1
ATOM 3439 N N . LEU C 1 110 ? -21.076 14.846 25.764 1.00 22.81 107 LEU C N 1
ATOM 3440 C CA . LEU C 1 110 ? -21.448 15.459 24.475 1.00 24.17 107 LEU C CA 1
ATOM 3441 C C . LEU C 1 110 ? -20.271 16.293 23.878 1.00 24.88 107 LEU C C 1
ATOM 3442 O O . LEU C 1 110 ? -19.787 17.218 24.512 1.00 25.52 107 LEU C O 1
ATOM 3447 N N . THR C 1 111 ? -19.816 15.935 22.669 1.00 26.32 108 THR C N 1
ATOM 3448 C CA . THR C 1 111 ? -18.770 16.709 21.954 1.00 27.62 108 THR C CA 1
ATOM 3449 C C . THR C 1 111 ? -19.305 17.504 20.725 1.00 27.71 108 THR C C 1
ATOM 3450 O O . THR C 1 111 ? -20.372 17.221 20.164 1.00 26.04 108 THR C O 1
ATOM 3454 N N . HIS C 1 112 ? -18.520 18.504 20.328 1.00 29.09 109 HIS C N 1
ATOM 3455 C CA . HIS C 1 112 ? -18.805 19.409 19.177 1.00 28.37 109 HIS C CA 1
ATOM 3456 C C . HIS C 1 112 ? -17.536 19.670 18.501 1.00 28.49 109 HIS C C 1
ATOM 3457 O O . HIS C 1 112 ? -16.609 20.021 19.151 1.00 28.56 109 HIS C O 1
ATOM 3464 N N . ASP C 1 113 ? -17.502 19.492 17.177 1.00 30.41 110 ASP C N 1
ATOM 3465 C CA . ASP C 1 113 ? -16.354 19.842 16.297 1.00 30.68 110 ASP C CA 1
ATOM 3466 C C . ASP C 1 113 ? -16.953 20.885 15.389 1.00 30.67 110 ASP C C 1
ATOM 3467 O O . ASP C 1 113 ? -17.954 20.666 14.763 1.00 30.67 110 ASP C O 1
ATOM 3472 N N . PHE C 1 114 ? -16.447 22.081 15.416 1.00 32.44 111 PHE C N 1
ATOM 3473 C CA . PHE C 1 114 ? -17.186 23.169 14.774 1.00 35.53 111 PHE C CA 1
ATOM 3474 C C . PHE C 1 114 ? -16.237 24.252 14.272 1.00 38.99 111 PHE C C 1
ATOM 3475 O O . PHE C 1 114 ? -15.114 24.389 14.783 1.00 39.83 111 PHE C O 1
ATOM 3483 N N . VAL C 1 115 ? -16.684 24.957 13.232 1.00 41.03 112 VAL C N 1
ATOM 3484 C CA . VAL C 1 115 ? -16.069 26.167 12.806 1.00 45.59 112 VAL C CA 1
ATOM 3485 C C . VAL C 1 115 ? -17.176 27.009 12.177 1.00 47.60 112 VAL C C 1
ATOM 3486 O O . VAL C 1 115 ? -18.088 26.467 11.562 1.00 47.16 112 VAL C O 1
ATOM 3490 N N . THR C 1 116 ? -17.091 28.330 12.376 1.00 49.71 113 THR C N 1
ATOM 3491 C CA . THR C 1 116 ? -17.916 29.316 11.681 1.00 52.82 113 THR C CA 1
ATOM 3492 C C . THR C 1 116 ? -17.787 29.274 10.169 1.00 55.34 113 THR C C 1
ATOM 3493 O O . THR C 1 116 ? -16.828 28.719 9.640 1.00 56.82 113 THR C O 1
ATOM 3497 N N . ARG C 1 117 ? -18.756 29.847 9.462 1.00 57.94 114 ARG C N 1
ATOM 3498 C CA . ARG C 1 117 ? -18.589 30.097 8.019 1.00 62.25 114 ARG C CA 1
ATOM 3499 C C . ARG C 1 117 ? -17.422 31.075 7.710 1.00 66.12 114 ARG C C 1
ATOM 3500 O O . ARG C 1 117 ? -17.162 32.066 8.431 1.00 65.57 114 ARG C O 1
ATOM 3508 N N . ALA C 1 118 ? -16.722 30.764 6.623 1.00 69.57 115 ALA C N 1
ATOM 3509 C CA . ALA C 1 118 ? -15.823 31.704 5.983 1.00 75.07 115 ALA C CA 1
ATOM 3510 C C . ALA C 1 118 ? -16.623 32.946 5.570 1.00 78.83 115 ALA C C 1
ATOM 3511 O O . ALA C 1 118 ? -17.821 32.840 5.224 1.00 77.81 115 ALA C O 1
ATOM 3513 N N . ALA C 1 119 ? -15.959 34.098 5.574 1.00 83.10 116 ALA C N 1
ATOM 3514 C CA . ALA C 1 119 ? -16.555 35.355 5.126 1.00 87.67 116 ALA C CA 1
ATOM 3515 C C . ALA C 1 119 ? -16.543 35.467 3.618 1.00 92.50 116 ALA C C 1
ATOM 3516 O O . ALA C 1 119 ? -15.697 34.877 2.960 1.00 93.61 116 ALA C O 1
ATOM 3518 N N . GLY C 1 120 ? -17.492 36.234 3.094 1.00 95.75 117 GLY C N 1
ATOM 3519 C CA . GLY C 1 120 ? -17.704 36.374 1.669 1.00 100.56 117 GLY C CA 1
ATOM 3520 C C . GLY C 1 120 ? -16.607 37.133 0.977 1.00 106.21 117 GLY C C 1
ATOM 3521 O O . GLY C 1 120 ? -15.575 36.584 0.666 1.00 106.76 117 GLY C O 1
ATOM 3522 N N . ASP C 1 121 ? -16.835 38.404 0.720 1.00 111.16 118 ASP C N 1
ATOM 3523 C CA . ASP C 1 121 ? -15.798 39.255 0.165 1.00 117.14 118 ASP C CA 1
ATOM 3524 C C . ASP C 1 121 ? -16.042 40.568 0.852 1.00 119.46 118 ASP C C 1
ATOM 3525 O O . ASP C 1 121 ? -15.311 41.540 0.700 1.00 123.91 118 ASP C O 1
ATOM 3530 N N . ASP C 1 122 ? -17.097 40.545 1.647 1.00 116.73 119 ASP C N 1
ATOM 3531 C CA . ASP C 1 122 ? -17.609 41.704 2.377 1.00 118.09 119 ASP C CA 1
ATOM 3532 C C . ASP C 1 122 ? -16.733 41.922 3.617 1.00 115.48 119 ASP C C 1
ATOM 3533 O O . ASP C 1 122 ? -16.633 43.043 4.141 1.00 118.24 119 ASP C O 1
ATOM 3538 N N . GLY C 1 123 ? -16.080 40.839 4.050 1.00 110.49 120 GLY C N 1
ATOM 3539 C CA . GLY C 1 123 ? -15.316 40.804 5.296 1.00 106.67 120 GLY C CA 1
ATOM 3540 C C . GLY C 1 123 ? -16.230 40.383 6.427 1.00 100.80 120 GLY C C 1
ATOM 3541 O O . GLY C 1 123 ? -15.895 40.562 7.607 1.00 98.72 120 GLY C O 1
ATOM 3542 N N . LEU C 1 124 ? -17.382 39.812 6.049 1.00 98.10 121 LEU C N 1
ATOM 3543 C CA . LEU C 1 124 ? -18.431 39.425 7.003 1.00 93.49 121 LEU C CA 1
ATOM 3544 C C . LEU C 1 124 ? -19.200 38.095 6.730 1.00 88.75 121 LEU C C 1
ATOM 3545 O O . LEU C 1 124 ? -19.452 37.727 5.573 1.00 90.41 121 LEU C O 1
ATOM 3550 N N . VAL C 1 125 ? -19.568 37.399 7.811 1.00 83.11 122 VAL C N 1
ATOM 3551 C CA . VAL C 1 125 ? -20.289 36.093 7.770 1.00 78.77 122 VAL C CA 1
ATOM 3552 C C . VAL C 1 125 ? -21.790 36.296 8.023 1.00 78.25 122 VAL C C 1
ATOM 3553 O O . VAL C 1 125 ? -22.164 37.203 8.757 1.00 79.53 122 VAL C O 1
ATOM 3557 N N . ALA C 1 126 ? -22.638 35.466 7.417 1.00 76.72 123 ALA C N 1
ATOM 3558 C CA . ALA C 1 126 ? -24.102 35.636 7.483 1.00 77.02 123 ALA C CA 1
ATOM 3559 C C . ALA C 1 126 ? -24.631 37.039 7.019 1.00 82.20 123 ALA C C 1
ATOM 3560 O O . ALA C 1 126 ? -25.607 37.574 7.559 1.00 83.01 123 ALA C O 1
ATOM 3562 N N . GLY C 1 127 ? -23.969 37.626 6.021 1.00 85.66 124 GLY C N 1
ATOM 3563 C CA . GLY C 1 127 ? -24.443 38.839 5.368 1.00 91.13 124 GLY C CA 1
ATOM 3564 C C . GLY C 1 127 ? -24.483 40.143 6.179 1.00 93.71 124 GLY C C 1
ATOM 3565 O O . GLY C 1 127 ? -25.055 41.159 5.694 1.00 97.35 124 GLY C O 1
ATOM 3566 N N . LYS C 1 128 ? -23.893 40.084 7.396 1.00 90.51 125 LYS C N 1
ATOM 3567 C CA . LYS C 1 128 ? -23.781 41.199 8.383 1.00 92.12 125 LYS C CA 1
ATOM 3568 C C . LYS C 1 128 ? -22.627 41.053 9.450 1.00 88.20 125 LYS C C 1
ATOM 3569 O O . LYS C 1 128 ? -21.682 41.853 9.435 1.00 91.09 125 LYS C O 1
ATOM 3575 N N . LEU C 1 129 ? -22.716 40.054 10.341 1.00 81.79 126 LEU C N 1
ATOM 3576 C CA . LEU C 1 129 ? -21.696 39.733 11.405 1.00 77.99 126 LEU C CA 1
ATOM 3577 C C . LEU C 1 129 ? -20.202 39.790 11.012 1.00 78.01 126 LEU C C 1
ATOM 3578 O O . LEU C 1 129 ? -19.828 39.341 9.951 1.00 77.41 126 LEU C O 1
ATOM 3583 N N . THR C 1 130 ? -19.364 40.347 11.887 1.00 78.73 127 THR C N 1
ATOM 3584 C CA . THR C 1 130 ? -17.900 40.245 11.747 1.00 79.98 127 THR C CA 1
ATOM 3585 C C . THR C 1 130 ? -17.443 38.774 11.977 1.00 75.44 127 THR C C 1
ATOM 3586 O O . THR C 1 130 ? -18.157 37.995 12.634 1.00 70.96 127 THR C O 1
ATOM 3590 N N . PRO C 1 131 ? -16.264 38.378 11.429 1.00 76.68 128 PRO C N 1
ATOM 3591 C CA . PRO C 1 131 ? -15.759 36.989 11.717 1.00 72.41 128 PRO C CA 1
ATOM 3592 C C . PRO C 1 131 ? -15.352 36.732 13.186 1.00 70.60 128 PRO C C 1
ATOM 3593 O O . PRO C 1 131 ? -15.313 35.578 13.643 1.00 68.76 128 PRO C O 1
ATOM 3597 N N . ASP C 1 132 ? -15.085 37.784 13.943 1.00 72.94 129 ASP C N 1
ATOM 3598 C CA . ASP C 1 132 ? -14.924 37.622 15.360 1.00 70.80 129 ASP C CA 1
ATOM 3599 C C . ASP C 1 132 ? -16.267 37.564 16.120 1.00 68.71 129 ASP C C 1
ATOM 3600 O O . ASP C 1 132 ? -16.424 36.706 17.003 1.00 65.78 129 ASP C O 1
ATOM 3605 N N . GLU C 1 133 ? -17.235 38.438 15.798 1.00 70.73 130 GLU C N 1
ATOM 3606 C CA . GLU C 1 133 ? -18.587 38.315 16.393 1.00 68.60 130 GLU C CA 1
ATOM 3607 C C . GLU C 1 133 ? -19.288 36.975 16.028 1.00 64.92 130 GLU C C 1
ATOM 3608 O O . GLU C 1 133 ? -20.086 36.433 16.824 1.00 61.57 130 GLU C O 1
ATOM 3614 N N . ALA C 1 134 ? -19.013 36.453 14.829 1.00 64.91 131 ALA C N 1
ATOM 3615 C CA . ALA C 1 134 ? -19.566 35.145 14.442 1.00 62.62 131 ALA C CA 1
ATOM 3616 C C . ALA C 1 134 ? -18.854 34.027 15.231 1.00 59.82 131 ALA C C 1
ATOM 3617 O O . ALA C 1 134 ? -19.477 33.121 15.787 1.00 55.52 131 ALA C O 1
ATOM 3619 N N . ARG C 1 135 ? -17.537 34.152 15.343 1.00 62.44 132 ARG C N 1
ATOM 3620 C CA . ARG C 1 135 ? -16.775 33.271 16.204 1.00 60.91 132 ARG C CA 1
ATOM 3621 C C . ARG C 1 135 ? -17.359 33.285 17.615 1.00 59.46 132 ARG C C 1
ATOM 3622 O O . ARG C 1 135 ? -17.688 32.221 18.148 1.00 56.74 132 ARG C O 1
ATOM 3630 N N . GLU C 1 136 ? -17.525 34.468 18.211 1.00 62.14 133 GLU C N 1
ATOM 3631 C CA . GLU C 1 136 ? -17.919 34.553 19.633 1.00 62.32 133 GLU C CA 1
ATOM 3632 C C . GLU C 1 136 ? -19.341 33.997 19.886 1.00 59.28 133 GLU C C 1
ATOM 3633 O O . GLU C 1 136 ? -19.568 33.275 20.885 1.00 55.91 133 GLU C O 1
ATOM 3639 N N . MET C 1 137 ? -20.252 34.261 18.938 1.00 59.71 134 MET C N 1
ATOM 3640 C CA . MET C 1 137 ? -21.633 33.759 19.002 1.00 58.82 134 MET C CA 1
ATOM 3641 C C . MET C 1 137 ? -21.778 32.261 18.913 1.00 54.41 134 MET C C 1
ATOM 3642 O O . MET C 1 137 ? -22.477 31.706 19.750 1.00 53.11 134 MET C O 1
ATOM 3647 N N . LEU C 1 138 ? -21.130 31.612 17.923 1.00 52.38 135 LEU C N 1
ATOM 3648 C CA . LEU C 1 138 ? -21.213 30.178 17.746 1.00 48.37 135 LEU C CA 1
ATOM 3649 C C . LEU C 1 138 ? -20.655 29.563 18.993 1.00 47.09 135 LEU C C 1
ATOM 3650 O O . LEU C 1 138 ? -21.260 28.687 19.600 1.00 45.00 135 LEU C O 1
ATOM 3655 N N . GLU C 1 139 ? -19.490 30.032 19.395 1.00 48.44 136 GLU C N 1
ATOM 3656 C CA . GLU C 1 139 ? -18.899 29.534 20.609 1.00 47.89 136 GLU C CA 1
ATOM 3657 C C . GLU C 1 139 ? -19.781 29.639 21.853 1.00 45.71 136 GLU C C 1
ATOM 3658 O O . GLU C 1 139 ? -19.783 28.705 22.633 1.00 43.59 136 GLU C O 1
ATOM 3664 N N . ALA C 1 140 ? -20.525 30.731 22.036 1.00 47.17 137 ALA C N 1
ATOM 3665 C CA . ALA C 1 140 ? -21.401 30.836 23.203 1.00 47.60 137 ALA C CA 1
ATOM 3666 C C . ALA C 1 140 ? -22.668 29.970 23.062 1.00 45.85 137 ALA C C 1
ATOM 3667 O O . ALA C 1 140 ? -23.099 29.307 23.999 1.00 44.80 137 ALA C O 1
ATOM 3669 N N . VAL C 1 141 ? -23.259 29.987 21.877 1.00 46.36 138 VAL C N 1
ATOM 3670 C CA . VAL C 1 141 ? -24.350 29.087 21.507 1.00 44.35 138 VAL C CA 1
ATOM 3671 C C . VAL C 1 141 ? -24.043 27.597 21.829 1.00 42.39 138 VAL C C 1
ATOM 3672 O O . VAL C 1 141 ? -24.914 26.913 22.368 1.00 42.94 138 VAL C O 1
ATOM 3676 N N . VAL C 1 142 ? -22.858 27.078 21.469 1.00 40.81 139 VAL C N 1
ATOM 3677 C CA . VAL C 1 142 ? -22.535 25.672 21.781 1.00 39.02 139 VAL C CA 1
ATOM 3678 C C . VAL C 1 142 ? -22.244 25.382 23.252 1.00 39.17 139 VAL C C 1
ATOM 3679 O O . VAL C 1 142 ? -22.592 24.291 23.715 1.00 37.33 139 VAL C O 1
ATOM 3683 N N . GLU C 1 143 ? -21.587 26.322 23.952 1.00 40.89 140 GLU C N 1
ATOM 3684 C CA . GLU C 1 143 ? -21.521 26.299 25.407 1.00 41.80 140 GLU C CA 1
ATOM 3685 C C . GLU C 1 143 ? -22.938 26.284 26.049 1.00 41.92 140 GLU C C 1
ATOM 3686 O O . GLU C 1 143 ? -23.217 25.479 26.940 1.00 40.04 140 GLU C O 1
ATOM 3692 N N . ARG C 1 144 ? -23.830 27.145 25.563 1.00 43.10 141 ARG C N 1
ATOM 3693 C CA . ARG C 1 144 ? -25.159 27.243 26.138 1.00 44.32 141 ARG C CA 1
ATOM 3694 C C . ARG C 1 144 ? -25.985 26.012 25.889 1.00 41.24 141 ARG C C 1
ATOM 3695 O O . ARG C 1 144 ? -26.598 25.496 26.825 1.00 39.48 141 ARG C O 1
ATOM 3703 N N . ASN C 1 145 ? -26.000 25.531 24.635 1.00 41.58 142 ASN C N 1
ATOM 3704 C CA . ASN C 1 145 ? -26.956 24.475 24.247 1.00 41.36 142 ASN C CA 1
ATOM 3705 C C . ASN C 1 145 ? -26.421 23.130 24.633 1.00 39.09 142 ASN C C 1
ATOM 3706 O O . ASN C 1 145 ? -27.176 22.166 24.815 1.00 39.09 142 ASN C O 1
ATOM 3711 N N . SER C 1 146 ? -25.114 23.096 24.840 1.00 38.35 143 SER C N 1
ATOM 3712 C CA . SER C 1 146 ? -24.417 21.922 25.332 1.00 36.65 143 SER C CA 1
ATOM 3713 C C . SER C 1 146 ? -24.827 21.574 26.734 1.00 37.74 143 SER C C 1
ATOM 3714 O O . SER C 1 146 ? -25.224 20.417 26.968 1.00 36.63 143 SER C O 1
ATOM 3717 N N . VAL C 1 147 ? -24.716 22.546 27.657 1.00 39.38 144 VAL C N 1
ATOM 3718 C CA . VAL C 1 147 ? -25.050 22.256 29.015 1.00 40.63 144 VAL C CA 1
ATOM 3719 C C . VAL C 1 147 ? -26.604 22.142 29.142 1.00 42.18 144 VAL C C 1
ATOM 3720 O O . VAL C 1 147 ? -27.080 21.236 29.808 1.00 42.82 144 VAL C O 1
ATOM 3724 N N . ALA C 1 148 ? -27.382 22.981 28.443 1.00 42.93 145 ALA C N 1
ATOM 3725 C CA . ALA C 1 148 ? -28.851 22.867 28.453 1.00 43.00 145 ALA C CA 1
ATOM 3726 C C . ALA C 1 148 ? -29.276 21.410 28.074 1.00 42.00 145 ALA C C 1
ATOM 3727 O O . ALA C 1 148 ? -29.960 20.742 28.885 1.00 42.49 145 ALA C O 1
ATOM 3729 N N . ASP C 1 149 ? -28.803 20.911 26.909 1.00 39.90 146 ASP C N 1
ATOM 3730 C CA . ASP C 1 149 ? -29.056 19.531 26.435 1.00 38.56 146 ASP C CA 1
ATOM 3731 C C . ASP C 1 149 ? -28.690 18.355 27.383 1.00 37.44 146 ASP C C 1
ATOM 3732 O O . ASP C 1 149 ? -29.566 17.493 27.675 1.00 37.08 146 ASP C O 1
ATOM 3737 N N . LEU C 1 150 ? -27.438 18.333 27.858 1.00 35.25 147 LEU C N 1
ATOM 3738 C CA . LEU C 1 150 ? -26.955 17.360 28.871 1.00 34.14 147 LEU C CA 1
ATOM 3739 C C . LEU C 1 150 ? -27.886 17.336 30.100 1.00 36.09 147 LEU C C 1
ATOM 3740 O O . LEU C 1 150 ? -28.475 16.305 30.428 1.00 37.16 147 LEU C O 1
ATOM 3745 N N . ASN C 1 151 ? -28.064 18.467 30.755 1.00 37.15 148 ASN C N 1
ATOM 3746 C CA . ASN C 1 151 ? -29.049 18.575 31.775 1.00 40.28 148 ASN C CA 1
ATOM 3747 C C . ASN C 1 151 ? -30.525 18.232 31.450 1.00 41.17 148 ASN C C 1
ATOM 3748 O O . ASN C 1 151 ? -31.213 17.726 32.345 1.00 43.04 148 ASN C O 1
ATOM 3753 N N . ALA C 1 152 ? -31.025 18.492 30.231 1.00 39.46 149 ALA C N 1
ATOM 3754 C CA . ALA C 1 152 ? -32.377 18.022 29.871 1.00 40.37 149 ALA C CA 1
ATOM 3755 C C . ALA C 1 152 ? -32.419 16.472 29.870 1.00 40.05 149 ALA C C 1
ATOM 3756 O O . ALA C 1 152 ? -33.415 15.892 30.295 1.00 42.02 149 ALA C O 1
ATOM 3758 N N . VAL C 1 153 ? -31.328 15.830 29.391 1.00 37.41 150 VAL C N 1
ATOM 3759 C CA . VAL C 1 153 ? -31.262 14.389 29.214 1.00 34.65 150 VAL C CA 1
ATOM 3760 C C . VAL C 1 153 ? -31.150 13.704 30.583 1.00 35.54 150 VAL C C 1
ATOM 3761 O O . VAL C 1 153 ? -31.817 12.712 30.859 1.00 36.46 150 VAL C O 1
ATOM 3765 N N . LEU C 1 154 ? -30.322 14.254 31.452 1.00 36.02 151 LEU C N 1
ATOM 3766 C CA . LEU C 1 154 ? -30.249 13.756 32.813 1.00 38.02 151 LEU C CA 1
ATOM 3767 C C . LEU C 1 154 ? -31.594 13.913 33.527 1.00 40.82 151 LEU C C 1
ATOM 3768 O O . LEU C 1 154 ? -32.036 13.027 34.227 1.00 43.50 151 LEU C O 1
ATOM 3773 N N . GLY C 1 155 ? -32.274 15.027 33.293 1.00 41.88 152 GLY C N 1
ATOM 3774 C CA . GLY C 1 155 ? -33.503 15.309 33.987 1.00 43.61 152 GLY C CA 1
ATOM 3775 C C . GLY C 1 155 ? -34.516 14.297 33.562 1.00 43.82 152 GLY C C 1
ATOM 3776 O O . GLY C 1 155 ? -35.209 13.743 34.409 1.00 47.44 152 GLY C O 1
ATOM 3777 N N . GLU C 1 156 ? -34.605 14.049 32.261 1.00 40.44 153 GLU C N 1
ATOM 3778 C CA . GLU C 1 156 ? -35.601 13.135 31.725 1.00 40.98 153 GLU C CA 1
ATOM 3779 C C . GLU C 1 156 ? -35.372 11.702 32.145 1.00 40.52 153 GLU C C 1
ATOM 3780 O O . GLU C 1 156 ? -36.289 11.056 32.632 1.00 45.30 153 GLU C O 1
ATOM 3786 N N . ALA C 1 157 ? -34.153 11.217 32.019 1.00 37.24 154 ALA C N 1
ATOM 3787 C CA . ALA C 1 157 ? -33.821 9.891 32.464 1.00 36.56 154 ALA C CA 1
ATOM 3788 C C . ALA C 1 157 ? -34.051 9.673 33.939 1.00 39.18 154 ALA C C 1
ATOM 3789 O O . ALA C 1 157 ? -34.640 8.667 34.305 1.00 41.08 154 ALA C O 1
ATOM 3791 N N . GLU C 1 158 ? -33.551 10.566 34.808 1.00 40.17 155 GLU C N 1
ATOM 3792 C CA . GLU C 1 158 ? -33.752 10.405 36.275 1.00 43.07 155 GLU C CA 1
ATOM 3793 C C . GLU C 1 158 ? -35.244 10.352 36.599 1.00 47.31 155 GLU C C 1
ATOM 3794 O O . GLU C 1 158 ? -35.710 9.583 37.475 1.00 48.25 155 GLU C O 1
ATOM 3800 N N . ARG C 1 159 ? -35.999 11.129 35.827 1.00 49.57 156 ARG C N 1
ATOM 3801 C CA . ARG C 1 159 ? -37.438 11.238 36.060 1.00 55.32 156 ARG C CA 1
ATOM 3802 C C . ARG C 1 159 ? -38.094 9.939 35.537 1.00 56.01 156 ARG C C 1
ATOM 3803 O O . ARG C 1 159 ? -39.134 9.528 36.024 1.00 58.62 156 ARG C O 1
ATOM 3811 N N . ARG C 1 160 ? -37.460 9.283 34.556 1.00 53.37 157 ARG C N 1
ATOM 3812 C CA . ARG C 1 160 ? -37.940 7.952 34.116 1.00 54.95 157 ARG C CA 1
ATOM 3813 C C . ARG C 1 160 ? -37.668 6.837 35.149 1.00 56.12 157 ARG C C 1
ATOM 3814 O O . ARG C 1 160 ? -38.503 5.942 35.303 1.00 59.23 157 ARG C O 1
ATOM 3822 N N . VAL C 1 161 ? -36.531 6.904 35.853 1.00 53.37 158 VAL C N 1
ATOM 3823 C CA . VAL C 1 161 ? -36.185 5.955 36.925 1.00 54.85 158 VAL C CA 1
ATOM 3824 C C . VAL C 1 161 ? -37.287 5.904 37.996 1.00 60.26 158 VAL C C 1
ATOM 3825 O O . VAL C 1 161 ? -37.760 4.825 38.344 1.00 61.77 158 VAL C O 1
ATOM 3829 N N . ARG C 1 162 ? -37.654 7.095 38.499 1.00 63.14 159 ARG C N 1
ATOM 3830 C CA . ARG C 1 162 ? -38.580 7.304 39.618 1.00 68.99 159 ARG C CA 1
ATOM 3831 C C . ARG C 1 162 ? -39.946 6.849 39.181 1.00 72.39 159 ARG C C 1
ATOM 3832 O O . ARG C 1 162 ? -40.654 6.197 39.952 1.00 76.74 159 ARG C O 1
ATOM 3840 N N . ALA C 1 163 ? -40.326 7.227 37.960 1.00 71.49 160 ALA C N 1
ATOM 3841 C CA . ALA C 1 163 ? -41.557 6.722 37.372 1.00 75.41 160 ALA C CA 1
ATOM 3842 C C . ALA C 1 163 ? -41.525 5.172 37.238 1.00 76.46 160 ALA C C 1
ATOM 3843 O O . ALA C 1 163 ? -42.421 4.495 37.764 1.00 81.41 160 ALA C O 1
ATOM 3845 N N . ALA C 1 164 ? -40.492 4.618 36.597 1.00 73.15 161 ALA C N 1
ATOM 3846 C CA . ALA C 1 164 ? -40.371 3.163 36.358 1.00 74.64 161 ALA C CA 1
ATOM 3847 C C . ALA C 1 164 ? -40.079 2.307 37.620 1.00 77.77 161 ALA C C 1
ATOM 3848 O O . ALA C 1 164 ? -39.808 1.090 37.532 1.00 78.00 161 ALA C O 1
ATOM 3850 N N . GLY C 1 165 ? -40.172 2.945 38.791 1.00 80.55 162 GLY C N 1
ATOM 3851 C CA . GLY C 1 165 ? -40.181 2.242 40.076 1.00 84.58 162 GLY C CA 1
ATOM 3852 C C . GLY C 1 165 ? -41.609 1.827 40.399 1.00 91.23 162 GLY C C 1
ATOM 3853 O O . GLY C 1 165 ? -42.083 2.011 41.544 1.00 95.22 162 GLY C O 1
ATOM 3854 N N . GLY C 1 166 ? -42.303 1.279 39.384 1.00 92.08 163 GLY C N 1
ATOM 3855 C CA . GLY C 1 166 ? -43.709 0.861 39.497 1.00 97.29 163 GLY C CA 1
ATOM 3856 C C . GLY C 1 166 ? -43.858 -0.513 40.131 1.00 100.88 163 GLY C C 1
ATOM 3857 O O . GLY C 1 166 ? -44.213 -0.641 41.311 1.00 104.94 163 GLY C O 1
ATOM 3858 N N . HIS D 1 3 ? -26.022 25.067 49.184 1.00 90.09 0 HIS D N 1
ATOM 3859 C CA . HIS D 1 3 ? -25.038 25.970 48.531 1.00 88.42 0 HIS D CA 1
ATOM 3860 C C . HIS D 1 3 ? -23.767 25.233 47.993 1.00 82.26 0 HIS D C 1
ATOM 3861 O O . HIS D 1 3 ? -22.980 25.836 47.248 1.00 80.89 0 HIS D O 1
ATOM 3868 N N . MET D 1 4 ? -23.597 23.942 48.338 1.00 78.33 1 MET D N 1
ATOM 3869 C CA . MET D 1 4 ? -22.498 23.091 47.797 1.00 72.46 1 MET D CA 1
ATOM 3870 C C . MET D 1 4 ? -22.630 22.886 46.287 1.00 67.35 1 MET D C 1
ATOM 3871 O O . MET D 1 4 ? -23.705 22.541 45.820 1.00 66.73 1 MET D O 1
ATOM 3876 N N . ARG D 1 5 ? -21.533 23.090 45.548 1.00 62.55 2 ARG D N 1
ATOM 3877 C CA . ARG D 1 5 ? -21.577 23.132 44.101 1.00 59.43 2 ARG D CA 1
ATOM 3878 C C . ARG D 1 5 ? -20.903 21.890 43.459 1.00 53.00 2 ARG D C 1
ATOM 3879 O O . ARG D 1 5 ? -19.964 21.306 44.022 1.00 50.36 2 ARG D O 1
ATOM 3887 N N . HIS D 1 6 ? -21.384 21.502 42.279 1.00 49.67 3 HIS D N 1
ATOM 3888 C CA . HIS D 1 6 ? -20.903 20.262 41.603 1.00 44.92 3 HIS D CA 1
ATOM 3889 C C . HIS D 1 6 ? -20.593 20.582 40.166 1.00 41.64 3 HIS D C 1
ATOM 3890 O O . HIS D 1 6 ? -21.464 21.117 39.448 1.00 40.37 3 HIS D O 1
ATOM 3897 N N . VAL D 1 7 ? -19.328 20.305 39.769 1.00 38.79 4 VAL D N 1
ATOM 3898 C CA . VAL D 1 7 ? -18.808 20.481 38.358 1.00 35.38 4 VAL D CA 1
ATOM 3899 C C . VAL D 1 7 ? -18.060 19.248 37.818 1.00 32.98 4 VAL D C 1
ATOM 3900 O O . VAL D 1 7 ? -17.567 18.468 38.600 1.00 32.75 4 VAL D O 1
ATOM 3904 N N . GLU D 1 8 ? -18.069 19.035 36.499 1.00 31.26 5 GLU D N 1
ATOM 3905 C CA . GLU D 1 8 ? -17.351 17.959 35.835 1.00 28.60 5 GLU D CA 1
ATOM 3906 C C . GLU D 1 8 ? -16.880 18.430 34.538 1.00 26.83 5 GLU D C 1
ATOM 3907 O O . GLU D 1 8 ? -17.566 19.142 33.852 1.00 26.78 5 GLU D O 1
ATOM 3913 N N . HIS D 1 9 ? -15.717 17.923 34.168 1.00 27.09 6 HIS D N 1
ATOM 3914 C CA . HIS D 1 9 ? -14.971 18.300 32.982 1.00 26.92 6 HIS D CA 1
ATOM 3915 C C . HIS D 1 9 ? -14.401 16.979 32.423 1.00 26.08 6 HIS D C 1
ATOM 3916 O O . HIS D 1 9 ? -14.244 15.974 33.149 1.00 24.06 6 HIS D O 1
ATOM 3923 N N . THR D 1 10 ? -14.120 16.985 31.105 1.00 25.00 7 THR D N 1
ATOM 3924 C CA . THR D 1 10 ? -13.723 15.824 30.431 1.00 22.21 7 THR D CA 1
ATOM 3925 C C . THR D 1 10 ? -12.887 16.200 29.214 1.00 23.83 7 THR D C 1
ATOM 3926 O O . THR D 1 10 ? -13.046 17.240 28.586 1.00 23.75 7 THR D O 1
ATOM 3930 N N . VAL D 1 11 ? -12.040 15.256 28.849 1.00 22.46 8 VAL D N 1
ATOM 3931 C CA . VAL D 1 11 ? -11.199 15.376 27.709 1.00 22.92 8 VAL D CA 1
ATOM 3932 C C . VAL D 1 11 ? -11.106 13.918 27.155 1.00 20.17 8 VAL D C 1
ATOM 3933 O O . VAL D 1 11 ? -11.297 12.960 27.873 1.00 20.32 8 VAL D O 1
ATOM 3937 N N . THR D 1 12 ? -10.840 13.764 25.879 1.00 20.58 9 THR D N 1
ATOM 3938 C CA . THR D 1 12 ? -10.639 12.479 25.179 1.00 20.50 9 THR D CA 1
ATOM 3939 C C . THR D 1 12 ? -9.150 12.320 24.997 1.00 21.44 9 THR D C 1
ATOM 3940 O O . THR D 1 12 ? -8.472 13.236 24.526 1.00 21.03 9 THR D O 1
ATOM 3944 N N . VAL D 1 13 ? -8.613 11.173 25.415 1.00 22.05 10 VAL D N 1
ATOM 3945 C CA . VAL D 1 13 ? -7.114 11.037 25.421 1.00 21.89 10 VAL D CA 1
ATOM 3946 C C . VAL D 1 13 ? -6.763 9.939 24.437 1.00 23.67 10 VAL D C 1
ATOM 3947 O O . VAL D 1 13 ? -7.330 8.843 24.495 1.00 22.13 10 VAL D O 1
ATOM 3951 N N . ALA D 1 14 ? -5.794 10.248 23.559 1.00 24.45 11 ALA D N 1
ATOM 3952 C CA . ALA D 1 14 ? -5.234 9.279 22.643 1.00 23.70 11 ALA D CA 1
ATOM 3953 C C . ALA D 1 14 ? -4.208 8.374 23.374 1.00 24.50 11 ALA D C 1
ATOM 3954 O O . ALA D 1 14 ? -2.984 8.347 23.084 1.00 26.52 11 ALA D O 1
ATOM 3956 N N . ALA D 1 15 ? -4.704 7.644 24.365 1.00 22.08 12 ALA D N 1
ATOM 3957 C CA . ALA D 1 15 ? -3.869 6.654 25.049 1.00 22.19 12 ALA D CA 1
ATOM 3958 C C . ALA D 1 15 ? -4.829 5.649 25.676 1.00 20.98 12 ALA D C 1
ATOM 3959 O O . ALA D 1 15 ? -5.937 6.063 26.105 1.00 20.42 12 ALA D O 1
ATOM 3961 N N . PRO D 1 16 ? -4.422 4.362 25.749 1.00 21.28 13 PRO D N 1
ATOM 3962 C CA . PRO D 1 16 ? -5.250 3.349 26.423 1.00 22.94 13 PRO D CA 1
ATOM 3963 C C . PRO D 1 16 ? -5.419 3.703 27.909 1.00 24.85 13 PRO D C 1
ATOM 3964 O O . PRO D 1 16 ? -4.519 4.310 28.550 1.00 23.94 13 PRO D O 1
ATOM 3968 N N . ALA D 1 17 ? -6.587 3.335 28.438 1.00 26.59 14 ALA D N 1
ATOM 3969 C CA . ALA D 1 17 ? -6.986 3.744 29.779 1.00 26.86 14 ALA D CA 1
ATOM 3970 C C . ALA D 1 17 ? -6.154 3.078 30.902 1.00 28.57 14 ALA D C 1
ATOM 3971 O O . ALA D 1 17 ? -6.097 3.637 31.982 1.00 31.15 14 ALA D O 1
ATOM 3973 N N . ASP D 1 18 ? -5.520 1.934 30.656 1.00 30.22 15 ASP D N 1
ATOM 3974 C CA . ASP D 1 18 ? -4.489 1.402 31.545 1.00 33.59 15 ASP D CA 1
ATOM 3975 C C . ASP D 1 18 ? -3.233 2.348 31.655 1.00 33.71 15 ASP D C 1
ATOM 3976 O O . ASP D 1 18 ? -2.618 2.494 32.716 1.00 35.68 15 ASP D O 1
ATOM 3981 N N . LEU D 1 19 ? -2.885 3.030 30.584 1.00 31.75 16 LEU D N 1
ATOM 3982 C CA . LEU D 1 19 ? -1.736 3.910 30.620 1.00 31.34 16 LEU D CA 1
ATOM 3983 C C . LEU D 1 19 ? -2.179 5.232 31.259 1.00 28.33 16 LEU D C 1
ATOM 3984 O O . LEU D 1 19 ? -1.439 5.858 32.009 1.00 28.28 16 LEU D O 1
ATOM 3989 N N . VAL D 1 20 ? -3.398 5.664 30.946 1.00 26.44 17 VAL D N 1
ATOM 3990 C CA . VAL D 1 20 ? -3.993 6.846 31.599 1.00 24.92 17 VAL D CA 1
ATOM 3991 C C . VAL D 1 20 ? -4.035 6.737 33.155 1.00 25.65 17 VAL D C 1
ATOM 3992 O O . VAL D 1 20 ? -3.573 7.672 33.857 1.00 26.46 17 VAL D O 1
ATOM 3996 N N . TRP D 1 21 ? -4.480 5.578 33.627 1.00 26.58 18 TRP D N 1
ATOM 3997 C CA . TRP D 1 21 ? -4.462 5.225 35.012 1.00 31.12 18 TRP D CA 1
ATOM 3998 C C . TRP D 1 21 ? -3.071 5.299 35.656 1.00 34.69 18 TRP D C 1
ATOM 3999 O O . TRP D 1 21 ? -2.930 5.958 36.700 1.00 35.81 18 TRP D O 1
ATOM 4010 N N . GLU D 1 22 ? -2.063 4.656 35.052 1.00 36.43 19 GLU D N 1
ATOM 4011 C CA . GLU D 1 22 ? -0.678 4.883 35.467 1.00 40.63 19 GLU D CA 1
ATOM 4012 C C . GLU D 1 22 ? -0.362 6.375 35.739 1.00 40.19 19 GLU D C 1
ATOM 4013 O O . GLU D 1 22 ? 0.181 6.698 36.817 1.00 42.71 19 GLU D O 1
ATOM 4019 N N . VAL D 1 23 ? -0.644 7.257 34.763 1.00 38.35 20 VAL D N 1
ATOM 4020 C CA . VAL D 1 23 ? -0.373 8.727 34.905 1.00 37.83 20 VAL D CA 1
ATOM 4021 C C . VAL D 1 23 ? -1.120 9.342 36.112 1.00 36.84 20 VAL D C 1
ATOM 4022 O O . VAL D 1 23 ? -0.487 10.026 36.956 1.00 39.59 20 VAL D O 1
ATOM 4026 N N . LEU D 1 24 ? -2.428 9.080 36.198 1.00 33.85 21 LEU D N 1
ATOM 4027 C CA . LEU D 1 24 ? -3.277 9.467 37.360 1.00 34.38 21 LEU D CA 1
ATOM 4028 C C . LEU D 1 24 ? -2.792 8.964 38.768 1.00 37.75 21 LEU D C 1
ATOM 4029 O O . LEU D 1 24 ? -2.706 9.768 39.715 1.00 39.61 21 LEU D O 1
ATOM 4034 N N . ALA D 1 25 ? -2.418 7.684 38.892 1.00 38.50 22 ALA D N 1
ATOM 4035 C CA . ALA D 1 25 ? -1.812 7.128 40.124 1.00 42.12 22 ALA D CA 1
ATOM 4036 C C . ALA D 1 25 ? -0.411 7.671 40.533 1.00 44.99 22 ALA D C 1
ATOM 4037 O O . ALA D 1 25 ? -0.071 7.685 41.724 1.00 46.37 22 ALA D O 1
ATOM 4039 N N . ASP D 1 26 ? 0.417 8.066 39.561 1.00 45.48 23 ASP D N 1
ATOM 4040 C CA . ASP D 1 26 ? 1.750 8.659 39.877 1.00 47.74 23 ASP D CA 1
ATOM 4041 C C . ASP D 1 26 ? 1.672 10.117 40.401 1.00 48.27 23 ASP D C 1
ATOM 4042 O O . ASP D 1 26 ? 1.937 11.051 39.642 1.00 47.25 23 ASP D O 1
ATOM 4047 N N . VAL D 1 27 ? 1.304 10.323 41.671 1.00 50.40 24 VAL D N 1
ATOM 4048 C CA . VAL D 1 27 ? 1.217 11.706 42.264 1.00 51.32 24 VAL D CA 1
ATOM 4049 C C . VAL D 1 27 ? 2.492 12.578 42.235 1.00 53.75 24 VAL D C 1
ATOM 4050 O O . VAL D 1 27 ? 2.420 13.755 41.874 1.00 54.35 24 VAL D O 1
ATOM 4054 N N . LEU D 1 28 ? 3.638 12.045 42.642 1.00 56.44 25 LEU D N 1
ATOM 4055 C CA . LEU D 1 28 ? 4.897 12.711 42.297 1.00 59.31 25 LEU D CA 1
ATOM 4056 C C . LEU D 1 28 ? 4.797 12.617 40.778 1.00 56.99 25 LEU D C 1
ATOM 4057 O O . LEU D 1 28 ? 4.060 11.811 40.247 1.00 54.26 25 LEU D O 1
ATOM 4062 N N . GLY D 1 29 ? 5.474 13.444 40.020 1.00 58.50 26 GLY D N 1
ATOM 4063 C CA . GLY D 1 29 ? 5.159 13.365 38.618 1.00 52.10 26 GLY D CA 1
ATOM 4064 C C . GLY D 1 29 ? 4.185 14.452 38.317 1.00 49.90 26 GLY D C 1
ATOM 4065 O O . GLY D 1 29 ? 4.348 15.099 37.326 1.00 50.29 26 GLY D O 1
ATOM 4066 N N . TYR D 1 30 ? 3.169 14.656 39.180 1.00 49.52 27 TYR D N 1
ATOM 4067 C CA . TYR D 1 30 ? 2.211 15.793 39.098 1.00 47.57 27 TYR D CA 1
ATOM 4068 C C . TYR D 1 30 ? 2.937 17.184 39.091 1.00 51.74 27 TYR D C 1
ATOM 4069 O O . TYR D 1 30 ? 2.464 18.127 38.425 1.00 50.85 27 TYR D O 1
ATOM 4078 N N . ALA D 1 31 ? 4.059 17.289 39.820 1.00 54.66 28 ALA D N 1
ATOM 4079 C CA . ALA D 1 31 ? 4.909 18.495 39.817 1.00 60.95 28 ALA D CA 1
ATOM 4080 C C . ALA D 1 31 ? 5.634 18.756 38.475 1.00 62.44 28 ALA D C 1
ATOM 4081 O O . ALA D 1 31 ? 5.832 19.918 38.082 1.00 63.86 28 ALA D O 1
ATOM 4083 N N . ASP D 1 32 ? 6.025 17.676 37.801 1.00 62.63 29 ASP D N 1
ATOM 4084 C CA . ASP D 1 32 ? 6.607 17.742 36.441 1.00 65.75 29 ASP D CA 1
ATOM 4085 C C . ASP D 1 32 ? 5.568 18.159 35.355 1.00 64.47 29 ASP D C 1
ATOM 4086 O O . ASP D 1 32 ? 5.874 18.980 34.471 1.00 67.53 29 ASP D O 1
ATOM 4091 N N . ILE D 1 33 ? 4.359 17.596 35.423 1.00 60.56 30 ILE D N 1
ATOM 4092 C CA . ILE D 1 33 ? 3.415 17.659 34.304 1.00 59.31 30 ILE D CA 1
ATOM 4093 C C . ILE D 1 33 ? 2.338 18.739 34.381 1.00 59.65 30 ILE D C 1
ATOM 4094 O O . ILE D 1 33 ? 1.903 19.244 33.330 1.00 60.24 30 ILE D O 1
ATOM 4099 N N . PHE D 1 34 ? 1.927 19.082 35.602 1.00 60.34 31 PHE D N 1
ATOM 4100 C CA . PHE D 1 34 ? 0.859 20.038 35.860 1.00 60.99 31 PHE D CA 1
ATOM 4101 C C . PHE D 1 34 ? 1.556 21.376 35.914 1.00 65.80 31 PHE D C 1
ATOM 4102 O O . PHE D 1 34 ? 2.065 21.687 36.930 1.00 66.99 31 PHE D O 1
ATOM 4110 N N . PRO D 1 35 ? 1.628 22.133 34.794 1.00 68.61 32 PRO D N 1
ATOM 4111 C CA . PRO D 1 35 ? 2.427 23.403 34.791 1.00 74.25 32 PRO D CA 1
ATOM 4112 C C . PRO D 1 35 ? 2.062 24.424 35.918 1.00 78.54 32 PRO D C 1
ATOM 4113 O O . PRO D 1 35 ? 2.915 25.254 36.307 1.00 81.69 32 PRO D O 1
ATOM 4117 N N . PRO D 1 36 ? 0.815 24.342 36.466 1.00 77.07 33 PRO D N 1
ATOM 4118 C CA . PRO D 1 36 ? 0.643 25.094 37.723 1.00 80.48 33 PRO D CA 1
ATOM 4119 C C . PRO D 1 36 ? 1.228 24.375 38.971 1.00 81.25 33 PRO D C 1
ATOM 4120 O O . PRO D 1 36 ? 1.726 25.050 39.867 1.00 85.71 33 PRO D O 1
ATOM 4124 N N . THR D 1 37 ? 1.164 23.031 39.038 1.00 77.93 34 THR D N 1
ATOM 4125 C CA . THR D 1 37 ? 1.891 22.249 40.089 1.00 78.44 34 THR D CA 1
ATOM 4126 C C . THR D 1 37 ? 3.437 22.195 39.925 1.00 81.89 34 THR D C 1
ATOM 4127 O O . THR D 1 37 ? 3.990 22.147 38.807 1.00 81.51 34 THR D O 1
ATOM 4131 N N . GLU D 1 38 ? 4.096 22.153 41.089 1.00 85.64 35 GLU D N 1
ATOM 4132 C CA . GLU D 1 38 ? 5.342 22.867 41.355 1.00 91.43 35 GLU D CA 1
ATOM 4133 C C . GLU D 1 38 ? 6.150 22.226 42.518 1.00 93.58 35 GLU D C 1
ATOM 4134 O O . GLU D 1 38 ? 7.399 22.082 42.454 1.00 96.51 35 GLU D O 1
ATOM 4140 N N . LYS D 1 39 ? 5.431 21.892 43.590 1.00 91.98 36 LYS D N 1
ATOM 4141 C CA . LYS D 1 39 ? 5.919 20.954 44.595 1.00 92.12 36 LYS D CA 1
ATOM 4142 C C . LYS D 1 39 ? 4.804 19.947 44.874 1.00 86.72 36 LYS D C 1
ATOM 4143 O O . LYS D 1 39 ? 3.599 20.269 44.828 1.00 85.03 36 LYS D O 1
ATOM 4149 N N . VAL D 1 40 ? 5.212 18.706 45.089 1.00 84.36 37 VAL D N 1
ATOM 4150 C CA . VAL D 1 40 ? 4.302 17.668 45.537 1.00 80.01 37 VAL D CA 1
ATOM 4151 C C . VAL D 1 40 ? 5.080 16.810 46.508 1.00 82.05 37 VAL D C 1
ATOM 4152 O O . VAL D 1 40 ? 6.150 16.277 46.179 1.00 83.17 37 VAL D O 1
ATOM 4156 N N . GLU D 1 41 ? 4.504 16.642 47.685 1.00 81.61 38 GLU D N 1
ATOM 4157 C CA . GLU D 1 41 ? 5.105 15.823 48.687 1.00 83.24 38 GLU D CA 1
ATOM 4158 C C . GLU D 1 41 ? 4.085 14.764 49.102 1.00 79.41 38 GLU D C 1
ATOM 4159 O O . GLU D 1 41 ? 2.910 15.057 49.315 1.00 76.94 38 GLU D O 1
ATOM 4165 N N . ILE D 1 42 ? 4.568 13.536 49.272 1.00 78.96 39 ILE D N 1
ATOM 4166 C CA . ILE D 1 42 ? 3.730 12.421 49.705 1.00 76.63 39 ILE D CA 1
ATOM 4167 C C . ILE D 1 42 ? 3.798 12.172 51.216 1.00 79.23 39 ILE D C 1
ATOM 4168 O O . ILE D 1 42 ? 4.653 11.430 51.699 1.00 81.63 39 ILE D O 1
ATOM 4173 N N . LEU D 1 43 ? 2.882 12.799 51.947 1.00 77.47 40 LEU D N 1
ATOM 4174 C CA . LEU D 1 43 ? 2.730 12.609 53.401 1.00 79.36 40 LEU D CA 1
ATOM 4175 C C . LEU D 1 43 ? 2.590 11.151 53.874 1.00 79.00 40 LEU D C 1
ATOM 4176 O O . LEU D 1 43 ? 3.254 10.740 54.792 1.00 82.52 40 LEU D O 1
ATOM 4181 N N . GLU D 1 44 ? 1.691 10.382 53.279 1.00 75.23 41 GLU D N 1
ATOM 4182 C CA . GLU D 1 44 ? 1.615 8.936 53.529 1.00 75.63 41 GLU D CA 1
ATOM 4183 C C . GLU D 1 44 ? 1.010 8.154 52.362 1.00 71.30 41 GLU D C 1
ATOM 4184 O O . GLU D 1 44 ? 0.442 8.734 51.423 1.00 67.64 41 GLU D O 1
ATOM 4190 N N . GLU D 1 45 ? 1.210 6.837 52.410 1.00 72.08 42 GLU D N 1
ATOM 4191 C CA . GLU D 1 45 ? 0.916 5.922 51.317 1.00 67.92 42 GLU D CA 1
ATOM 4192 C C . GLU D 1 45 ? 0.711 4.483 51.836 1.00 68.84 42 GLU D C 1
ATOM 4193 O O . GLU D 1 45 ? 1.529 3.990 52.609 1.00 72.82 42 GLU D O 1
ATOM 4199 N N . GLY D 1 46 ? -0.371 3.831 51.418 1.00 64.53 43 GLY D N 1
ATOM 4200 C CA . GLY D 1 46 ? -0.600 2.432 51.742 1.00 66.90 43 GLY D CA 1
ATOM 4201 C C . GLY D 1 46 ? -1.150 1.831 50.479 1.00 63.76 43 GLY D C 1
ATOM 4202 O O . GLY D 1 46 ? -1.204 2.518 49.475 1.00 60.17 43 GLY D O 1
ATOM 4203 N N . GLN D 1 47 ? -1.565 0.563 50.498 1.00 66.30 44 GLN D N 1
ATOM 4204 C CA . GLN D 1 47 ? -1.742 -0.164 49.224 1.00 64.58 44 GLN D CA 1
ATOM 4205 C C . GLN D 1 47 ? -2.841 0.387 48.290 1.00 59.63 44 GLN D C 1
ATOM 4206 O O . GLN D 1 47 ? -2.777 0.172 47.066 1.00 59.84 44 GLN D O 1
ATOM 4212 N N . GLY D 1 48 ? -3.807 1.122 48.827 1.00 57.22 45 GLY D N 1
ATOM 4213 C CA . GLY D 1 48 ? -4.843 1.705 48.000 1.00 49.64 45 GLY D CA 1
ATOM 4214 C C . GLY D 1 48 ? -5.119 3.170 48.290 1.00 47.13 45 GLY D C 1
ATOM 4215 O O . GLY D 1 48 ? -6.186 3.683 47.926 1.00 42.98 45 GLY D O 1
ATOM 4216 N N . TYR D 1 49 ? -4.150 3.876 48.892 1.00 47.66 46 TYR D N 1
ATOM 4217 C CA . TYR D 1 49 ? -4.371 5.279 49.256 1.00 46.49 46 TYR D CA 1
ATOM 4218 C C . TYR D 1 49 ? -3.104 6.061 49.377 1.00 47.02 46 TYR D C 1
ATOM 4219 O O . TYR D 1 49 ? -2.103 5.537 49.805 1.00 50.21 46 TYR D O 1
ATOM 4228 N N . GLN D 1 50 ? -3.195 7.342 49.059 1.00 46.24 47 GLN D N 1
ATOM 4229 C CA . GLN D 1 50 ? -2.131 8.328 49.241 1.00 48.82 47 GLN D CA 1
ATOM 4230 C C . GLN D 1 50 ? -2.732 9.528 49.954 1.00 50.27 47 GLN D C 1
ATOM 4231 O O . GLN D 1 50 ? -3.887 9.834 49.734 1.00 51.05 47 GLN D O 1
ATOM 4237 N N . VAL D 1 51 ? -1.954 10.182 50.809 1.00 54.29 48 VAL D N 1
ATOM 4238 C CA . VAL D 1 51 ? -2.249 11.445 51.490 1.00 55.27 48 VAL D CA 1
ATOM 4239 C C . VAL D 1 51 ? -1.159 12.469 51.078 1.00 56.73 48 VAL D C 1
ATOM 4240 O O . VAL D 1 51 ? 0.063 12.201 51.106 1.00 57.07 48 VAL D O 1
ATOM 4244 N N . VAL D 1 52 ? -1.603 13.667 50.734 1.00 81.51 49 VAL D N 1
ATOM 4245 C CA . VAL D 1 52 ? -0.828 14.500 49.850 1.00 78.62 49 VAL D CA 1
ATOM 4246 C C . VAL D 1 52 ? -0.804 15.973 50.291 1.00 75.07 49 VAL D C 1
ATOM 4247 O O . VAL D 1 52 ? -1.698 16.388 51.021 1.00 76.18 49 VAL D O 1
ATOM 4251 N N . ARG D 1 53 ? 0.223 16.731 49.882 1.00 75.20 50 ARG D N 1
ATOM 4252 C CA . ARG D 1 53 ? 0.293 18.194 50.099 1.00 73.19 50 ARG D CA 1
ATOM 4253 C C . ARG D 1 53 ? 0.857 18.900 48.853 1.00 74.91 50 ARG D C 1
ATOM 4254 O O . ARG D 1 53 ? 2.000 18.628 48.449 1.00 80.75 50 ARG D O 1
ATOM 4262 N N . LEU D 1 54 ? 0.084 19.807 48.252 1.00 74.17 51 LEU D N 1
ATOM 4263 C CA . LEU D 1 54 ? 0.496 20.382 46.961 1.00 80.06 51 LEU D CA 1
ATOM 4264 C C . LEU D 1 54 ? 0.600 21.918 46.888 1.00 80.08 51 LEU D C 1
ATOM 4265 O O . LEU D 1 54 ? -0.075 22.650 47.647 1.00 76.63 51 LEU D O 1
ATOM 4270 N N . HIS D 1 55 ? 1.443 22.379 45.949 1.00 87.28 52 HIS D N 1
ATOM 4271 C CA . HIS D 1 55 ? 1.780 23.786 45.790 1.00 89.34 52 HIS D CA 1
ATOM 4272 C C . HIS D 1 55 ? 1.554 24.171 44.338 1.00 98.35 52 HIS D C 1
ATOM 4273 O O . HIS D 1 55 ? 2.343 23.812 43.450 1.00 109.82 52 HIS D O 1
ATOM 4280 N N . VAL D 1 56 ? 0.450 24.886 44.106 1.00 97.56 53 VAL D N 1
ATOM 4281 C CA . VAL D 1 56 ? -0.068 25.155 42.746 1.00 108.81 53 VAL D CA 1
ATOM 4282 C C . VAL D 1 56 ? -0.268 26.686 42.563 1.00 111.51 53 VAL D C 1
ATOM 4283 O O . VAL D 1 56 ? 0.439 27.479 43.191 1.00 107.39 53 VAL D O 1
ATOM 4287 N N . ASP D 1 57 ? -1.201 27.089 41.693 1.00 121.22 54 ASP D N 1
ATOM 4288 C CA . ASP D 1 57 ? -1.569 28.503 41.494 1.00 126.57 54 ASP D CA 1
ATOM 4289 C C . ASP D 1 57 ? -2.965 28.892 42.030 1.00 125.88 54 ASP D C 1
ATOM 4290 O O . ASP D 1 57 ? -3.978 28.353 41.570 1.00 133.89 54 ASP D O 1
ATOM 4295 N N . VAL D 1 58 ? -3.009 29.822 42.992 1.00 120.27 55 VAL D N 1
ATOM 4296 C CA . VAL D 1 58 ? -4.275 30.379 43.513 1.00 124.84 55 VAL D CA 1
ATOM 4297 C C . VAL D 1 58 ? -4.687 31.603 42.698 1.00 139.06 55 VAL D C 1
ATOM 4298 O O . VAL D 1 58 ? -5.842 31.714 42.277 1.00 152.16 55 VAL D O 1
ATOM 4302 N N . ALA D 1 59 ? -3.734 32.516 42.498 1.00 139.18 56 ALA D N 1
ATOM 4303 C CA . ALA D 1 59 ? -3.898 33.689 41.628 1.00 154.15 56 ALA D CA 1
ATOM 4304 C C . ALA D 1 59 ? -2.630 33.904 40.784 1.00 158.31 56 ALA D C 1
ATOM 4305 O O . ALA D 1 59 ? -2.494 34.899 40.066 1.00 171.00 56 ALA D O 1
ATOM 4307 N N . GLY D 1 60 ? -1.724 32.930 40.866 1.00 151.01 57 GLY D N 1
ATOM 4308 C CA . GLY D 1 60 ? -0.357 33.044 40.349 1.00 156.70 57 GLY D CA 1
ATOM 4309 C C . GLY D 1 60 ? 0.595 32.949 41.529 1.00 143.80 57 GLY D C 1
ATOM 4310 O O . GLY D 1 60 ? 1.818 32.875 41.356 1.00 148.49 57 GLY D O 1
ATOM 4311 N N . GLU D 1 61 ? -0.002 32.967 42.727 1.00 131.92 58 GLU D N 1
ATOM 4312 C CA . GLU D 1 61 ? 0.687 32.862 44.013 1.00 122.47 58 GLU D CA 1
ATOM 4313 C C . GLU D 1 61 ? 0.616 31.418 44.541 1.00 113.27 58 GLU D C 1
ATOM 4314 O O . GLU D 1 61 ? -0.408 30.749 44.400 1.00 111.16 58 GLU D O 1
ATOM 4320 N N . ILE D 1 62 ? 1.702 30.957 45.158 1.00 110.95 59 ILE D N 1
ATOM 4321 C CA . ILE D 1 62 ? 1.811 29.577 45.682 1.00 104.69 59 ILE D CA 1
ATOM 4322 C C . ILE D 1 62 ? 0.904 29.200 46.906 1.00 96.64 59 ILE D C 1
ATOM 4323 O O . ILE D 1 62 ? 1.147 29.652 48.036 1.00 96.01 59 ILE D O 1
ATOM 4328 N N . ASN D 1 63 ? -0.126 28.370 46.656 1.00 94.08 60 ASN D N 1
ATOM 4329 C CA . ASN D 1 63 ? -1.017 27.826 47.716 1.00 90.26 60 ASN D CA 1
ATOM 4330 C C . ASN D 1 63 ? -0.871 26.309 47.992 1.00 86.20 60 ASN D C 1
ATOM 4331 O O . ASN D 1 63 ? -0.587 25.515 47.073 1.00 87.06 60 ASN D O 1
ATOM 4336 N N . THR D 1 64 ? -1.110 25.948 49.262 1.00 84.59 61 THR D N 1
ATOM 4337 C CA . THR D 1 64 ? -0.867 24.611 49.828 1.00 81.86 61 THR D CA 1
ATOM 4338 C C . THR D 1 64 ? -2.142 24.031 50.523 1.00 84.86 61 THR D C 1
ATOM 4339 O O . THR D 1 64 ? -2.947 24.781 51.119 1.00 90.33 61 THR D O 1
ATOM 4343 N N . TRP D 1 65 ? -2.306 22.700 50.420 1.00 83.36 62 TRP D N 1
ATOM 4344 C CA . TRP D 1 65 ? -3.415 21.947 51.039 1.00 88.22 62 TRP D CA 1
ATOM 4345 C C . TRP D 1 65 ? -3.097 20.442 51.261 1.00 86.08 62 TRP D C 1
ATOM 4346 O O . TRP D 1 65 ? -2.124 19.923 50.691 1.00 81.87 62 TRP D O 1
ATOM 4357 N N . THR D 1 66 ? -3.936 19.764 52.054 1.00 90.93 63 THR D N 1
ATOM 4358 C CA . THR D 1 66 ? -3.845 18.321 52.283 1.00 91.20 63 THR D CA 1
ATOM 4359 C C . THR D 1 66 ? -5.065 17.580 51.713 1.00 96.36 63 THR D C 1
ATOM 4360 O O . THR D 1 66 ? -6.195 18.008 51.933 1.00 105.87 63 THR D O 1
ATOM 4364 N N . SER D 1 67 ? -4.832 16.473 51.000 1.00 66.73 64 SER D N 1
ATOM 4365 C CA . SER D 1 67 ? -5.904 15.692 50.335 1.00 60.87 64 SER D CA 1
ATOM 4366 C C . SER D 1 67 ? -5.607 14.202 50.447 1.00 56.25 64 SER D C 1
ATOM 4367 O O . SER D 1 67 ? -4.463 13.816 50.258 1.00 54.97 64 SER D O 1
ATOM 4370 N N . ARG D 1 68 ? -6.619 13.400 50.829 1.00 53.59 65 ARG D N 1
ATOM 4371 C CA . ARG D 1 68 ? -6.577 11.900 50.761 1.00 49.36 65 ARG D CA 1
ATOM 4372 C C . ARG D 1 68 ? -7.122 11.468 49.411 1.00 45.10 65 ARG D C 1
ATOM 4373 O O . ARG D 1 68 ? -8.187 11.920 49.003 1.00 43.63 65 ARG D O 1
ATOM 4381 N N . ARG D 1 69 ? -6.364 10.593 48.751 1.00 42.59 66 ARG D N 1
ATOM 4382 C CA . ARG D 1 69 ? -6.723 9.990 47.476 1.00 39.22 66 ARG D CA 1
ATOM 4383 C C . ARG D 1 69 ? -6.851 8.505 47.780 1.00 38.52 66 ARG D C 1
ATOM 4384 O O . ARG D 1 69 ? -5.947 7.885 48.394 1.00 38.54 66 ARG D O 1
ATOM 4392 N N . ASP D 1 70 ? -8.004 7.979 47.374 1.00 35.94 67 ASP D N 1
ATOM 4393 C CA . ASP D 1 70 ? -8.376 6.606 47.513 1.00 35.81 67 ASP D CA 1
ATOM 4394 C C . ASP D 1 70 ? -8.352 6.167 46.091 1.00 34.23 67 ASP D C 1
ATOM 4395 O O . ASP D 1 70 ? -9.127 6.662 45.260 1.00 33.29 67 ASP D O 1
ATOM 4400 N N . LEU D 1 71 ? -7.405 5.291 45.797 1.00 34.44 68 LEU D N 1
ATOM 4401 C CA . LEU D 1 71 ? -7.182 4.774 44.472 1.00 33.42 68 LEU D CA 1
ATOM 4402 C C . LEU D 1 71 ? -7.936 3.452 44.278 1.00 34.64 68 LEU D C 1
ATOM 4403 O O . LEU D 1 71 ? -7.966 2.581 45.190 1.00 37.74 68 LEU D O 1
ATOM 4408 N N . ASP D 1 72 ? -8.574 3.289 43.129 1.00 33.17 69 ASP D N 1
ATOM 4409 C CA . ASP D 1 72 ? -9.272 2.022 42.781 1.00 34.99 69 ASP D CA 1
ATOM 4410 C C . ASP D 1 72 ? -8.888 1.717 41.323 1.00 35.64 69 ASP D C 1
ATOM 4411 O O . ASP D 1 72 ? -9.580 2.134 40.356 1.00 34.65 69 ASP D O 1
ATOM 4416 N N . PRO D 1 73 ? -7.781 0.978 41.142 1.00 37.59 70 PRO D N 1
ATOM 4417 C CA . PRO D 1 73 ? -7.270 0.613 39.787 1.00 38.10 70 PRO D CA 1
ATOM 4418 C C . PRO D 1 73 ? -8.181 -0.361 39.046 1.00 39.84 70 PRO D C 1
ATOM 4419 O O . PRO D 1 73 ? -8.099 -0.423 37.842 1.00 40.72 70 PRO D O 1
ATOM 4423 N N . ALA D 1 74 ? -9.058 -1.092 39.736 1.00 42.00 71 ALA D N 1
ATOM 4424 C CA . ALA D 1 74 ? -10.049 -1.935 39.006 1.00 45.74 71 ALA D CA 1
ATOM 4425 C C . ALA D 1 74 ? -11.138 -1.083 38.323 1.00 44.52 71 ALA D C 1
ATOM 4426 O O . ALA D 1 74 ? -11.495 -1.381 37.178 1.00 44.83 71 ALA D O 1
ATOM 4428 N N . ARG D 1 75 ? -11.649 -0.049 39.015 1.00 42.52 72 ARG D N 1
ATOM 4429 C CA . ARG D 1 75 ? -12.608 0.902 38.378 1.00 40.99 72 ARG D CA 1
ATOM 4430 C C . ARG D 1 75 ? -11.883 2.062 37.649 1.00 37.77 72 ARG D C 1
ATOM 4431 O O . ARG D 1 75 ? -12.426 2.704 36.785 1.00 35.04 72 ARG D O 1
ATOM 4439 N N . ARG D 1 76 ? -10.614 2.273 37.969 1.00 37.01 73 ARG D N 1
ATOM 4440 C CA . ARG D 1 76 ? -9.859 3.335 37.323 1.00 35.26 73 ARG D CA 1
ATOM 4441 C C . ARG D 1 76 ? -10.495 4.633 37.762 1.00 32.39 73 ARG D C 1
ATOM 4442 O O . ARG D 1 76 ? -10.741 5.541 36.967 1.00 27.40 73 ARG D O 1
ATOM 4450 N N . VAL D 1 77 ? -10.688 4.682 39.093 1.00 33.03 74 VAL D N 1
ATOM 4451 C CA . VAL D 1 77 ? -11.255 5.834 39.753 1.00 32.03 74 VAL D CA 1
ATOM 4452 C C . VAL D 1 77 ? -10.339 6.159 40.919 1.00 32.75 74 VAL D C 1
ATOM 4453 O O . VAL D 1 77 ? -9.905 5.287 41.659 1.00 32.57 74 VAL D O 1
ATOM 4457 N N . ILE D 1 78 ? -9.986 7.440 40.984 1.00 32.92 75 ILE D N 1
ATOM 4458 C CA . ILE D 1 78 ? -9.408 8.070 42.180 1.00 33.39 75 ILE D CA 1
ATOM 4459 C C . ILE D 1 78 ? -10.478 8.962 42.896 1.00 35.23 75 ILE D C 1
ATOM 4460 O O . ILE D 1 78 ? -10.983 9.889 42.307 1.00 34.93 75 ILE D O 1
ATOM 4465 N N . ALA D 1 79 ? -10.801 8.680 44.158 1.00 37.01 76 ALA D N 1
ATOM 4466 C CA . ALA D 1 79 ? -11.638 9.571 44.957 1.00 38.62 76 ALA D CA 1
ATOM 4467 C C . ALA D 1 79 ? -10.736 10.441 45.845 1.00 40.76 76 ALA D C 1
ATOM 4468 O O . ALA D 1 79 ? -9.823 9.928 46.513 1.00 43.54 76 ALA D O 1
ATOM 4470 N N . TYR D 1 80 ? -10.957 11.749 45.888 1.00 41.50 77 TYR D N 1
ATOM 4471 C CA . TYR D 1 80 ? -10.032 12.599 46.678 1.00 43.33 77 TYR D CA 1
ATOM 4472 C C . TYR D 1 80 ? -10.846 13.547 47.547 1.00 46.26 77 TYR D C 1
ATOM 4473 O O . TYR D 1 80 ? -11.945 13.884 47.175 1.00 44.14 77 TYR D O 1
ATOM 4482 N N . ARG D 1 81 ? -10.319 13.935 48.723 1.00 50.45 78 ARG D N 1
ATOM 4483 C CA . ARG D 1 81 ? -10.909 15.037 49.505 1.00 55.30 78 ARG D CA 1
ATOM 4484 C C . ARG D 1 81 ? -9.843 15.786 50.274 1.00 59.17 78 ARG D C 1
ATOM 4485 O O . ARG D 1 81 ? -8.963 15.183 50.908 1.00 59.28 78 ARG D O 1
ATOM 4493 N N . GLN D 1 82 ? -9.911 17.114 50.208 1.00 62.67 79 GLN D N 1
ATOM 4494 C CA . GLN D 1 82 ? -9.075 17.926 51.073 1.00 67.96 79 GLN D CA 1
ATOM 4495 C C . GLN D 1 82 ? -9.409 17.612 52.566 1.00 71.76 79 GLN D C 1
ATOM 4496 O O . GLN D 1 82 ? -10.580 17.710 53.019 1.00 72.33 79 GLN D O 1
ATOM 4502 N N . LEU D 1 83 ? -8.375 17.152 53.283 1.00 73.37 80 LEU D N 1
ATOM 4503 C CA . LEU D 1 83 ? -8.441 17.007 54.746 1.00 78.55 80 LEU D CA 1
ATOM 4504 C C . LEU D 1 83 ? -8.302 18.396 55.427 1.00 85.61 80 LEU D C 1
ATOM 4505 O O . LEU D 1 83 ? -8.930 18.673 56.474 1.00 89.82 80 LEU D O 1
ATOM 4510 N N . GLU D 1 84 ? -7.480 19.235 54.793 1.00 86.89 81 GLU D N 1
ATOM 4511 C CA . GLU D 1 84 ? -7.135 20.582 55.209 1.00 93.95 81 GLU D CA 1
ATOM 4512 C C . GLU D 1 84 ? -6.481 21.278 54.047 1.00 92.53 81 GLU D C 1
ATOM 4513 O O . GLU D 1 84 ? -5.332 21.018 53.826 1.00 91.88 81 GLU D O 1
ATOM 4519 N N . THR D 1 85 ? -7.123 22.146 53.274 1.00 87.82 82 THR D N 1
ATOM 4520 C CA . THR D 1 85 ? -8.477 22.718 53.372 1.00 89.66 82 THR D CA 1
ATOM 4521 C C . THR D 1 85 ? -8.364 24.210 53.633 1.00 96.74 82 THR D C 1
ATOM 4522 O O . THR D 1 85 ? -7.546 24.894 53.027 1.00 97.86 82 THR D O 1
ATOM 4526 N N . ALA D 1 86 ? -9.206 24.689 54.543 1.00 102.03 83 ALA D N 1
ATOM 4527 C CA . ALA D 1 86 ? -9.126 26.033 55.062 1.00 110.28 83 ALA D CA 1
ATOM 4528 C C . ALA D 1 86 ? -9.275 27.038 53.955 1.00 110.32 83 ALA D C 1
ATOM 4529 O O . ALA D 1 86 ? -8.688 26.881 52.896 1.00 105.63 83 ALA D O 1
ATOM 4531 N N . PRO D 1 87 ? -10.062 28.070 54.214 1.00 118.72 84 PRO D N 1
ATOM 4532 C CA . PRO D 1 87 ? -10.484 29.018 53.196 1.00 118.41 84 PRO D CA 1
ATOM 4533 C C . PRO D 1 87 ? -9.410 29.445 52.233 1.00 116.56 84 PRO D C 1
ATOM 4534 O O . PRO D 1 87 ? -8.237 29.319 52.534 1.00 118.43 84 PRO D O 1
ATOM 4538 N N . ILE D 1 88 ? -9.819 29.883 51.050 1.00 111.97 85 ILE D N 1
ATOM 4539 C CA . ILE D 1 88 ? -11.234 30.238 50.748 1.00 109.97 85 ILE D CA 1
ATOM 4540 C C . ILE D 1 88 ? -12.231 29.062 50.644 1.00 101.57 85 ILE D C 1
ATOM 4541 O O . ILE D 1 88 ? -13.397 29.262 50.321 1.00 100.79 85 ILE D O 1
ATOM 4546 N N . VAL D 1 89 ? -11.769 27.872 51.043 1.00 96.14 86 VAL D N 1
ATOM 4547 C CA . VAL D 1 89 ? -12.423 26.586 50.755 1.00 87.10 86 VAL D CA 1
ATOM 4548 C C . VAL D 1 89 ? -12.932 25.812 52.013 1.00 88.18 86 VAL D C 1
ATOM 4549 O O . VAL D 1 89 ? -12.048 25.283 52.905 1.00 89.22 86 VAL D O 1
ATOM 4553 N N . GLY D 1 90 ? -14.348 25.740 52.078 1.00 87.98 87 GLY D N 1
ATOM 4554 C CA . GLY D 1 90 ? -14.941 24.872 53.139 1.00 89.11 87 GLY D CA 1
ATOM 4555 C C . GLY D 1 90 ? -14.781 23.368 52.883 1.00 83.07 87 GLY D C 1
ATOM 4556 O O . GLY D 1 90 ? -14.189 22.659 53.708 1.00 84.04 87 GLY D O 1
ATOM 4557 N N . HIS D 1 91 ? -15.315 22.888 51.741 1.00 76.95 88 HIS D N 1
ATOM 4558 C CA . HIS D 1 91 ? -15.236 21.492 51.322 1.00 70.79 88 HIS D CA 1
ATOM 4559 C C . HIS D 1 91 ? -14.596 21.466 49.925 1.00 65.06 88 HIS D C 1
ATOM 4560 O O . HIS D 1 91 ? -14.818 22.355 49.114 1.00 64.64 88 HIS D O 1
ATOM 4567 N N . MET D 1 92 ? -13.740 20.481 49.671 1.00 61.42 89 MET D N 1
ATOM 4568 C CA . MET D 1 92 ? -13.191 20.263 48.318 1.00 56.88 89 MET D CA 1
ATOM 4569 C C . MET D 1 92 ? -12.953 18.775 48.070 1.00 52.09 89 MET D C 1
ATOM 4570 O O . MET D 1 92 ? -11.992 18.208 48.552 1.00 52.23 89 MET D O 1
ATOM 4575 N N . SER D 1 93 ? -13.852 18.124 47.351 1.00 49.26 90 SER D N 1
ATOM 4576 C CA . SER D 1 93 ? -13.591 16.723 46.968 1.00 46.36 90 SER D CA 1
ATOM 4577 C C . SER D 1 93 ? -14.069 16.388 45.533 1.00 42.44 90 SER D C 1
ATOM 4578 O O . SER D 1 93 ? -14.504 17.308 44.793 1.00 43.66 90 SER D O 1
ATOM 4581 N N . GLY D 1 94 ? -13.976 15.104 45.141 1.00 37.05 91 GLY D N 1
ATOM 4582 C CA . GLY D 1 94 ? -14.459 14.644 43.830 1.00 34.55 91 GLY D CA 1
ATOM 4583 C C . GLY D 1 94 ? -13.686 13.428 43.366 1.00 34.41 91 GLY D C 1
ATOM 4584 O O . GLY D 1 94 ? -13.097 12.685 44.191 1.00 34.63 91 GLY D O 1
ATOM 4585 N N . GLU D 1 95 ? -13.679 13.217 42.041 1.00 32.71 92 GLU D N 1
ATOM 4586 C CA . GLU D 1 95 ? -13.139 11.997 41.416 1.00 31.12 92 GLU D CA 1
ATOM 4587 C C . GLU D 1 95 ? -12.505 12.317 40.087 1.00 29.82 92 GLU D C 1
ATOM 4588 O O . GLU D 1 95 ? -13.054 13.106 39.312 1.00 30.22 92 GLU D O 1
ATOM 4594 N N . TRP D 1 96 ? -11.370 11.653 39.817 1.00 30.76 93 TRP D N 1
ATOM 4595 C CA . TRP D 1 96 ? -10.831 11.387 38.442 1.00 29.58 93 TRP D CA 1
ATOM 4596 C C . TRP D 1 96 ? -11.377 10.038 38.030 1.00 29.36 93 TRP D C 1
ATOM 4597 O O . TRP D 1 96 ? -11.258 9.081 38.833 1.00 30.52 93 TRP D O 1
ATOM 4608 N N . ARG D 1 97 ? -11.912 9.936 36.806 1.00 28.22 94 ARG D N 1
ATOM 4609 C CA . ARG D 1 97 ? -12.394 8.660 36.237 1.00 27.98 94 ARG D CA 1
ATOM 4610 C C . ARG D 1 97 ? -11.881 8.442 34.779 1.00 27.45 94 ARG D C 1
ATOM 4611 O O . ARG D 1 97 ? -11.988 9.308 33.918 1.00 28.87 94 ARG D O 1
ATOM 4619 N N . ALA D 1 98 ? -11.348 7.278 34.492 1.00 26.85 95 ALA D N 1
ATOM 4620 C CA . ALA D 1 98 ? -10.789 7.002 33.170 1.00 26.66 95 ALA D CA 1
ATOM 4621 C C . ALA D 1 98 ? -11.704 5.937 32.541 1.00 25.79 95 ALA D C 1
ATOM 4622 O O . ALA D 1 98 ? -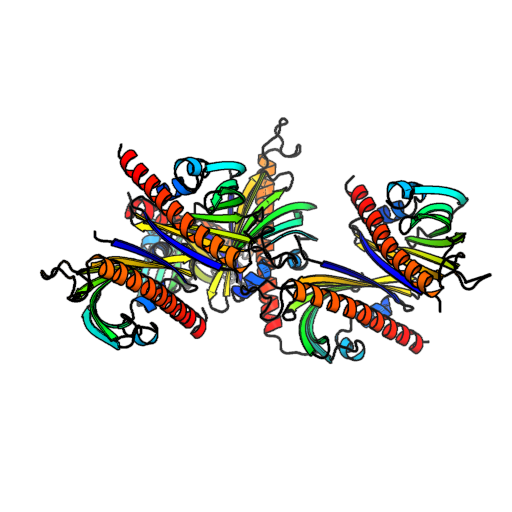11.773 4.795 33.018 1.00 26.57 95 ALA D O 1
ATOM 4624 N N . PHE D 1 99 ? -12.482 6.304 31.550 1.00 23.10 96 PHE D N 1
ATOM 4625 C CA . PHE D 1 99 ? -13.362 5.306 30.949 1.00 21.78 96 PHE D CA 1
ATOM 4626 C C . PHE D 1 99 ? -12.704 4.799 29.677 1.00 21.71 96 PHE D C 1
ATOM 4627 O O . PHE D 1 99 ? -11.970 5.511 29.031 1.00 23.92 96 PHE D O 1
ATOM 4635 N N . THR D 1 100 ? -12.979 3.573 29.275 1.00 22.02 97 THR D N 1
ATOM 4636 C CA . THR D 1 100 ? -12.484 3.066 27.969 1.00 19.83 97 THR D CA 1
ATOM 4637 C C . THR D 1 100 ? -13.423 3.570 26.840 1.00 20.92 97 THR D C 1
ATOM 4638 O O . THR D 1 100 ? -14.691 3.340 26.899 1.00 20.69 97 THR D O 1
ATOM 4642 N N . LEU D 1 101 ? -12.817 4.280 25.878 1.00 19.74 98 LEU D N 1
ATOM 4643 C CA . LEU D 1 101 ? -13.504 4.619 24.646 1.00 22.05 98 LEU D CA 1
ATOM 4644 C C . LEU D 1 101 ? -13.364 3.463 23.570 1.00 22.49 98 LEU D C 1
ATOM 4645 O O . LEU D 1 101 ? -14.346 3.013 22.935 1.00 20.36 98 LEU D O 1
ATOM 4650 N N . ASP D 1 102 ? -12.136 2.956 23.428 1.00 22.54 99 ASP D N 1
ATOM 4651 C CA . ASP D 1 102 ? -11.831 1.888 22.484 1.00 24.13 99 ASP D CA 1
ATOM 4652 C C . ASP D 1 102 ? -10.425 1.390 22.927 1.00 22.06 99 ASP D C 1
ATOM 4653 O O . ASP D 1 102 ? -10.021 1.704 24.054 1.00 22.11 99 ASP D O 1
ATOM 4658 N N . ALA D 1 103 ? -9.734 0.602 22.130 1.00 21.29 100 ALA D N 1
ATOM 4659 C CA . ALA D 1 103 ? -8.470 -0.049 22.600 1.00 23.41 100 ALA D CA 1
ATOM 4660 C C . ALA D 1 103 ? -7.357 0.936 22.924 1.00 24.50 100 ALA D C 1
ATOM 4661 O O . ALA D 1 103 ? -6.555 0.660 23.753 1.00 25.76 100 ALA D O 1
ATOM 4663 N N . GLU D 1 104 ? -7.387 2.124 22.312 1.00 25.49 101 GLU D N 1
ATOM 4664 C CA . GLU D 1 104 ? -6.314 3.069 22.341 1.00 26.41 101 GLU D CA 1
ATOM 4665 C C . GLU D 1 104 ? -6.720 4.448 22.804 1.00 25.25 101 GLU D C 1
ATOM 4666 O O . GLU D 1 104 ? -5.899 5.336 22.788 1.00 25.80 101 GLU D O 1
ATOM 4672 N N . ARG D 1 105 ? -7.966 4.644 23.213 1.00 24.61 102 ARG D N 1
ATOM 4673 C CA . ARG D 1 105 ? -8.373 5.991 23.683 1.00 23.78 102 ARG D CA 1
ATOM 4674 C C . ARG D 1 105 ? -9.151 5.976 24.958 1.00 22.63 102 ARG D C 1
ATOM 4675 O O . ARG D 1 105 ? -9.863 5.028 25.244 1.00 22.94 102 ARG D O 1
ATOM 4683 N N . THR D 1 106 ? -9.090 7.091 25.674 1.00 22.89 103 THR D N 1
ATOM 4684 C CA . THR D 1 106 ? -9.722 7.229 27.005 1.00 21.63 103 THR D CA 1
ATOM 4685 C C . THR D 1 106 ? -10.663 8.405 27.104 1.00 20.67 103 THR D C 1
ATOM 4686 O O . THR D 1 106 ? -10.310 9.529 26.676 1.00 21.99 103 THR D O 1
ATOM 4690 N N . GLN D 1 107 ? -11.834 8.142 27.695 1.00 18.74 104 GLN D N 1
ATOM 4691 C CA . GLN D 1 107 ? -12.657 9.245 28.130 1.00 19.35 104 GLN D CA 1
ATOM 4692 C C . GLN D 1 107 ? -12.234 9.603 29.549 1.00 18.78 104 GLN D C 1
ATOM 4693 O O . GLN D 1 107 ? -12.457 8.849 30.506 1.00 18.89 104 GLN D O 1
ATOM 4699 N N . LEU D 1 108 ? -11.608 10.756 29.676 1.00 19.73 105 LEU D N 1
ATOM 4700 C CA . LEU D 1 108 ? -11.039 11.168 30.959 1.00 20.12 105 LEU D CA 1
ATOM 4701 C C . LEU D 1 108 ? -11.913 12.240 31.660 1.00 21.54 105 LEU D C 1
ATOM 4702 O O . LEU D 1 108 ? -12.253 13.291 31.092 1.00 20.30 105 LEU D O 1
ATOM 4707 N N . VAL D 1 109 ? -12.392 11.886 32.843 1.00 23.05 106 VAL D N 1
ATOM 4708 C CA . VAL D 1 109 ? -13.290 12.768 33.595 1.00 22.84 106 VAL D CA 1
ATOM 4709 C C . VAL D 1 109 ? -12.673 13.230 34.886 1.00 24.81 106 VAL D C 1
ATOM 4710 O O . VAL D 1 109 ? -12.043 12.445 35.630 1.00 25.56 106 VAL D O 1
ATOM 4714 N N . LEU D 1 110 ? -12.811 14.523 35.146 1.00 27.31 107 LEU D N 1
ATOM 4715 C CA . LEU D 1 110 ? -12.475 15.124 36.475 1.00 27.61 107 LEU D CA 1
ATOM 4716 C C . LEU D 1 110 ? -13.675 15.848 37.084 1.00 28.25 107 LEU D C 1
ATOM 4717 O O . LEU D 1 110 ? -14.327 16.696 36.456 1.00 28.29 107 LEU D O 1
ATOM 4722 N N . THR D 1 111 ? -14.032 15.474 38.307 1.00 30.11 108 THR D N 1
ATOM 4723 C CA . THR D 1 111 ? -15.189 16.159 38.992 1.00 30.29 108 THR D CA 1
ATOM 4724 C C . THR D 1 111 ? -14.759 16.930 40.278 1.00 32.39 108 THR D C 1
ATOM 4725 O O . THR D 1 111 ? -13.712 16.609 40.862 1.00 32.78 108 THR D O 1
ATOM 4729 N N . HIS D 1 112 ? -15.562 17.927 40.710 1.00 34.37 109 HIS D N 1
ATOM 4730 C CA . HIS D 1 112 ? -15.328 18.711 41.938 1.00 35.93 109 HIS D CA 1
ATOM 4731 C C . HIS D 1 112 ? -16.648 18.889 42.655 1.00 37.69 109 HIS D C 1
ATOM 4732 O O . HIS D 1 112 ? -17.630 19.350 42.038 1.00 38.38 109 HIS D O 1
ATOM 4739 N N . ASP D 1 113 ? -16.667 18.528 43.946 1.00 38.49 110 ASP D N 1
ATOM 4740 C CA . ASP D 1 113 ? -17.710 18.930 44.913 1.00 39.63 110 ASP D CA 1
ATOM 4741 C C . ASP D 1 113 ? -17.123 19.913 45.945 1.00 42.49 110 ASP D C 1
ATOM 4742 O O . ASP D 1 113 ? -16.229 19.552 46.734 1.00 43.43 110 ASP D O 1
ATOM 4747 N N . PHE D 1 114 ? -17.647 21.140 45.971 1.00 44.08 111 PHE D N 1
ATOM 4748 C CA . PHE D 1 114 ? -16.984 22.230 46.710 1.00 47.18 111 PHE D CA 1
ATOM 4749 C C . PHE D 1 114 ? -17.957 23.337 47.217 1.00 50.70 111 PHE D C 1
ATOM 4750 O O . PHE D 1 114 ? -19.038 23.595 46.634 1.00 51.39 111 PHE D O 1
ATOM 4758 N N . VAL D 1 115 ? -17.559 23.966 48.310 1.00 54.10 112 VAL D N 1
ATOM 4759 C CA . VAL D 1 115 ? -18.245 25.128 48.920 1.00 57.55 112 VAL D CA 1
ATOM 4760 C C . VAL D 1 115 ? -17.201 25.986 49.657 1.00 61.30 112 VAL D C 1
ATOM 4761 O O . VAL D 1 115 ? -16.217 25.452 50.177 1.00 59.79 112 VAL D O 1
ATOM 4765 N N . THR D 1 116 ? -17.385 27.293 49.596 1.00 65.60 113 THR D N 1
ATOM 4766 C CA . THR D 1 116 ? -16.545 28.263 50.277 1.00 71.05 113 THR D CA 1
ATOM 4767 C C . THR D 1 116 ? -16.621 28.195 51.798 1.00 75.34 113 THR D C 1
ATOM 4768 O O . THR D 1 116 ? -17.496 27.591 52.375 1.00 76.05 113 THR D O 1
ATOM 4772 N N . ARG D 1 117 ? -15.670 28.750 52.526 1.00 79.63 114 ARG D N 1
ATOM 4773 C CA . ARG D 1 117 ? -15.799 28.747 54.000 1.00 83.26 114 ARG D CA 1
ATOM 4774 C C . ARG D 1 117 ? -16.731 29.884 54.434 1.00 87.07 114 ARG D C 1
ATOM 4775 O O . ARG D 1 117 ? -16.749 30.903 53.792 1.00 87.81 114 ARG D O 1
ATOM 4783 N N . ALA D 1 118 ? -17.507 29.704 55.500 1.00 92.79 115 ALA D N 1
ATOM 4784 C CA . ALA D 1 118 ? -18.653 30.592 55.830 1.00 96.62 115 ALA D CA 1
ATOM 4785 C C . ALA D 1 118 ? -18.356 31.983 56.410 1.00 101.49 115 ALA D C 1
ATOM 4786 O O . ALA D 1 118 ? -17.209 32.364 56.485 1.00 102.19 115 ALA D O 1
ATOM 4788 N N . ALA D 1 119 ? -19.394 32.745 56.790 1.00 105.11 116 ALA D N 1
ATOM 4789 C CA . ALA D 1 119 ? -19.149 34.053 57.409 1.00 110.79 116 ALA D CA 1
ATOM 4790 C C . ALA D 1 119 ? -18.300 33.900 58.711 1.00 114.18 116 ALA D C 1
ATOM 4791 O O . ALA D 1 119 ? -18.745 33.285 59.730 1.00 115.87 116 ALA D O 1
ATOM 4793 N N . GLY D 1 120 ? -17.069 34.425 58.656 1.00 115.36 117 GLY D N 1
ATOM 4794 C CA . GLY D 1 120 ? -16.124 34.342 59.787 1.00 118.55 117 GLY D CA 1
ATOM 4795 C C . GLY D 1 120 ? -16.424 35.374 60.864 1.00 125.33 117 GLY D C 1
ATOM 4796 O O . GLY D 1 120 ? -15.543 35.716 61.662 1.00 129.09 117 GLY D O 1
ATOM 4797 N N . ASP D 1 121 ? -17.665 35.877 60.884 1.00 127.39 118 ASP D N 1
ATOM 4798 C CA . ASP D 1 121 ? -18.182 36.740 61.968 1.00 133.64 118 ASP D CA 1
ATOM 4799 C C . ASP D 1 121 ? -17.881 38.265 61.846 1.00 137.72 118 ASP D C 1
ATOM 4800 O O . ASP D 1 121 ? -18.419 39.070 62.620 1.00 142.82 118 ASP D O 1
ATOM 4805 N N . ASP D 1 122 ? -17.059 38.656 60.861 1.00 135.72 119 ASP D N 1
ATOM 4806 C CA . ASP D 1 122 ? -16.869 40.079 60.496 1.00 138.80 119 ASP D CA 1
ATOM 4807 C C . ASP D 1 122 ? -18.103 40.726 59.818 1.00 139.32 119 ASP D C 1
ATOM 4808 O O . ASP D 1 122 ? -18.328 41.903 60.066 1.00 143.91 119 ASP D O 1
ATOM 4813 N N . GLY D 1 123 ? -18.898 40.035 58.970 1.00 134.93 120 GLY D N 1
ATOM 4814 C CA . GLY D 1 123 ? -18.871 38.589 58.670 1.00 129.36 120 GLY D CA 1
ATOM 4815 C C . GLY D 1 123 ? -18.370 38.299 57.266 1.00 124.61 120 GLY D C 1
ATOM 4816 O O . GLY D 1 123 ? -19.126 37.859 56.376 1.00 120.64 120 GLY D O 1
ATOM 4817 N N . LEU D 1 124 ? -17.087 38.577 57.065 1.00 124.74 121 LEU D N 1
ATOM 4818 C CA . LEU D 1 124 ? -16.425 38.296 55.804 1.00 120.71 121 LEU D CA 1
ATOM 4819 C C . LEU D 1 124 ? -16.029 36.831 55.792 1.00 116.51 121 LEU D C 1
ATOM 4820 O O . LEU D 1 124 ? -15.955 36.191 56.841 1.00 117.85 121 LEU D O 1
ATOM 4825 N N . VAL D 1 125 ? -15.779 36.300 54.604 1.00 112.01 122 VAL D N 1
ATOM 4826 C CA . VAL D 1 125 ? -15.439 34.853 54.461 1.00 108.26 122 VAL D CA 1
ATOM 4827 C C . VAL D 1 125 ? -14.049 34.437 55.024 1.00 108.95 122 VAL D C 1
ATOM 4828 O O . VAL D 1 125 ? -13.939 33.462 55.829 1.00 108.66 122 VAL D O 1
ATOM 4832 N N . ALA D 1 126 ? -12.994 35.141 54.590 1.00 110.07 123 ALA D N 1
ATOM 4833 C CA . ALA D 1 126 ? -11.702 34.936 55.227 1.00 112.25 123 ALA D CA 1
ATOM 4834 C C . ALA D 1 126 ? -11.349 36.113 56.200 1.00 118.72 123 ALA D C 1
ATOM 4835 O O . ALA D 1 126 ? -10.607 35.946 57.182 1.00 121.53 123 ALA D O 1
ATOM 4837 N N . GLY D 1 127 ? -11.977 37.271 55.978 1.00 121.57 124 GLY D N 1
ATOM 4838 C CA . GLY D 1 127 ? -11.304 38.555 56.170 1.00 126.50 124 GLY D CA 1
ATOM 4839 C C . GLY D 1 127 ? -10.944 38.893 54.715 1.00 124.17 124 GLY D C 1
ATOM 4840 O O . GLY D 1 127 ? -10.408 37.986 53.934 1.00 119.04 124 GLY D O 1
ATOM 4841 N N . LYS D 1 128 ? -11.261 40.189 54.342 1.00 127.41 125 LYS D N 1
ATOM 4842 C CA . LYS D 1 128 ? -11.184 40.630 52.920 1.00 124.65 125 LYS D CA 1
ATOM 4843 C C . LYS D 1 128 ? -12.240 40.406 51.806 1.00 120.02 125 LYS D C 1
ATOM 4844 O O . LYS D 1 128 ? -12.180 41.075 50.746 1.00 119.82 125 LYS D O 1
ATOM 4850 N N . LEU D 1 129 ? -13.202 39.486 52.058 1.00 116.20 126 LEU D N 1
ATOM 4851 C CA . LEU D 1 129 ? -14.147 39.026 50.990 1.00 111.27 126 LEU D CA 1
ATOM 4852 C C . LEU D 1 129 ? -15.574 39.014 51.626 1.00 111.84 126 LEU D C 1
ATOM 4853 O O . LEU D 1 129 ? -15.780 38.482 52.792 1.00 112.62 126 LEU D O 1
ATOM 4858 N N . THR D 1 130 ? -16.537 39.413 50.769 1.00 110.50 127 THR D N 1
ATOM 4859 C CA . THR D 1 130 ? -17.984 39.073 50.948 1.00 108.65 127 THR D CA 1
ATOM 4860 C C . THR D 1 130 ? -18.254 37.637 50.352 1.00 102.40 127 THR D C 1
ATOM 4861 O O . THR D 1 130 ? -17.593 37.242 49.331 1.00 99.12 127 THR D O 1
ATOM 4865 N N . PRO D 1 131 ? -19.201 36.848 50.988 1.00 100.70 128 PRO D N 1
ATOM 4866 C CA . PRO D 1 131 ? -19.536 35.489 50.526 1.00 95.00 128 PRO D CA 1
ATOM 4867 C C . PRO D 1 131 ? -19.491 35.304 48.979 1.00 90.79 128 PRO D C 1
ATOM 4868 O O . PRO D 1 131 ? -19.021 34.277 48.470 1.00 85.75 128 PRO D O 1
ATOM 4872 N N . ASP D 1 132 ? -19.971 36.325 48.268 1.00 92.04 129 ASP D N 1
ATOM 4873 C CA . ASP D 1 132 ? -20.143 36.319 46.822 1.00 88.82 129 ASP D CA 1
ATOM 4874 C C . ASP D 1 132 ? -18.811 36.350 46.124 1.00 86.00 129 ASP D C 1
ATOM 4875 O O . ASP D 1 132 ? -18.541 35.480 45.335 1.00 82.83 129 ASP D O 1
ATOM 4880 N N . GLU D 1 133 ? -18.006 37.374 46.389 1.00 88.88 130 GLU D N 1
ATOM 4881 C CA . GLU D 1 133 ? -16.703 37.500 45.747 1.00 87.09 130 GLU D CA 1
ATOM 4882 C C . GLU D 1 133 ? -15.935 36.197 45.903 1.00 83.16 130 GLU D C 1
ATOM 4883 O O . GLU D 1 133 ? -15.347 35.685 44.950 1.00 80.09 130 GLU D O 1
ATOM 4889 N N . ALA D 1 134 ? -15.956 35.666 47.119 1.00 83.72 131 ALA D N 1
ATOM 4890 C CA . ALA D 1 134 ? -15.326 34.362 47.431 1.00 81.18 131 ALA D CA 1
ATOM 4891 C C . ALA D 1 134 ? -15.831 33.172 46.591 1.00 76.55 131 ALA D C 1
ATOM 4892 O O . ALA D 1 134 ? -15.042 32.570 45.889 1.00 73.95 131 ALA D O 1
ATOM 4894 N N . ARG D 1 135 ? -17.128 32.838 46.698 1.00 77.16 132 ARG D N 1
ATOM 4895 C CA . ARG D 1 135 ? -17.855 31.888 45.800 1.00 74.70 132 ARG D CA 1
ATOM 4896 C C . ARG D 1 135 ? -17.438 31.924 44.306 1.00 72.48 132 ARG D C 1
ATOM 4897 O O . ARG D 1 135 ? -17.045 30.909 43.728 1.00 69.36 132 ARG D O 1
ATOM 4905 N N . GLU D 1 136 ? -17.558 33.117 43.716 1.00 75.59 133 GLU D N 1
ATOM 4906 C CA . GLU D 1 136 ? -17.136 33.469 42.372 1.00 75.02 133 GLU D CA 1
ATOM 4907 C C . GLU D 1 136 ? -15.648 33.238 42.216 1.00 74.31 133 GLU D C 1
ATOM 4908 O O . GLU D 1 136 ? -15.175 32.836 41.153 1.00 72.35 133 GLU D O 1
ATOM 4914 N N . MET D 1 137 ? -14.911 33.541 43.280 1.00 77.11 134 MET D N 1
ATOM 4915 C CA . MET D 1 137 ? -13.465 33.449 43.284 1.00 77.31 134 MET D CA 1
ATOM 4916 C C . MET D 1 137 ? -13.049 31.962 43.197 1.00 71.78 134 MET D C 1
ATOM 4917 O O . MET D 1 137 ? -12.139 31.605 42.449 1.00 69.26 134 MET D O 1
ATOM 4922 N N . LEU D 1 138 ? -13.744 31.128 43.969 1.00 69.34 135 LEU D N 1
ATOM 4923 C CA . LEU D 1 138 ? -13.545 29.692 44.023 1.00 65.59 135 LEU D CA 1
ATOM 4924 C C . LEU D 1 138 ? -14.057 28.985 42.713 1.00 62.00 135 LEU D C 1
ATOM 4925 O O . LEU D 1 138 ? -13.347 28.154 42.155 1.00 58.15 135 LEU D O 1
ATOM 4930 N N . GLU D 1 139 ? -15.249 29.361 42.219 1.00 62.66 136 GLU D N 1
ATOM 4931 C CA . GLU D 1 139 ? -15.794 28.854 40.934 1.00 61.49 136 GLU D CA 1
ATOM 4932 C C . GLU D 1 139 ? -14.752 28.931 39.804 1.00 59.39 136 GLU D C 1
ATOM 4933 O O . GLU D 1 139 ? -14.542 27.958 39.095 1.00 55.90 136 GLU D O 1
ATOM 4939 N N . ALA D 1 140 ? -14.117 30.096 39.684 1.00 61.64 137 ALA D N 1
ATOM 4940 C CA . ALA D 1 140 ? -13.082 30.428 38.685 1.00 61.66 137 ALA D CA 1
ATOM 4941 C C . ALA D 1 140 ? -11.766 29.655 38.817 1.00 59.90 137 ALA D C 1
ATOM 4942 O O . ALA D 1 140 ? -11.166 29.292 37.794 1.00 57.94 137 ALA D O 1
ATOM 4944 N N . VAL D 1 141 ? -11.287 29.480 40.057 1.00 60.19 138 VAL D N 1
ATOM 4945 C CA . VAL D 1 141 ? -10.136 28.610 40.342 1.00 58.83 138 VAL D CA 1
ATOM 4946 C C . VAL D 1 141 ? -10.384 27.144 39.846 1.00 54.68 138 VAL D C 1
ATOM 4947 O O . VAL D 1 141 ? -9.663 26.620 38.960 1.00 52.97 138 VAL D O 1
ATOM 4951 N N . VAL D 1 142 ? -11.412 26.509 40.421 1.00 53.29 139 VAL D N 1
ATOM 4952 C CA . VAL D 1 142 ? -11.867 25.207 40.038 1.00 49.04 139 VAL D CA 1
ATOM 4953 C C . VAL D 1 142 ? -11.883 25.058 38.502 1.00 48.37 139 VAL D C 1
ATOM 4954 O O . VAL D 1 142 ? -11.318 24.096 37.955 1.00 46.57 139 VAL D O 1
ATOM 4958 N N . GLU D 1 143 ? -12.509 26.007 37.810 1.00 49.61 140 GLU D N 1
ATOM 4959 C CA . GLU D 1 143 ? -12.642 25.960 36.366 1.00 50.33 140 GLU D CA 1
ATOM 4960 C C . GLU D 1 143 ? -11.305 25.967 35.648 1.00 50.56 140 GLU D C 1
ATOM 4961 O O . GLU D 1 143 ? -11.061 25.147 34.754 1.00 47.67 140 GLU D O 1
ATOM 4967 N N . ARG D 1 144 ? -10.460 26.915 36.027 1.00 52.94 141 ARG D N 1
ATOM 4968 C CA . ARG D 1 144 ? -9.180 27.056 35.391 1.00 54.71 141 ARG D CA 1
ATOM 4969 C C . ARG D 1 144 ? -8.241 25.852 35.664 1.00 52.98 141 ARG D C 1
ATOM 4970 O O . ARG D 1 144 ? -7.593 25.326 34.742 1.00 52.44 141 ARG D O 1
ATOM 4978 N N . ASN D 1 145 ? -8.126 25.429 36.916 1.00 52.50 142 ASN D N 1
ATOM 4979 C CA . ASN D 1 145 ? -7.236 24.304 37.195 1.00 51.62 142 ASN D CA 1
ATOM 4980 C C . ASN D 1 145 ? -7.804 22.958 36.806 1.00 48.21 142 ASN D C 1
ATOM 4981 O O . ASN D 1 145 ? -7.079 22.002 36.624 1.00 46.98 142 ASN D O 1
ATOM 4986 N N . SER D 1 146 ? -9.112 22.920 36.669 1.00 46.04 143 SER D N 1
ATOM 4987 C CA . SER D 1 146 ? -9.785 21.764 36.188 1.00 43.89 143 SER D CA 1
ATOM 4988 C C . SER D 1 146 ? -9.373 21.449 34.729 1.00 41.58 143 SER D C 1
ATOM 4989 O O . SER D 1 146 ? -8.884 20.344 34.449 1.00 38.68 143 SER D O 1
ATOM 4992 N N . VAL D 1 147 ? -9.522 22.425 33.821 1.00 42.06 144 VAL D N 1
ATOM 4993 C CA . VAL D 1 147 ? -9.097 22.196 32.447 1.00 41.51 144 VAL D CA 1
ATOM 4994 C C . VAL D 1 147 ? -7.585 22.049 32.238 1.00 43.13 144 VAL D C 1
ATOM 4995 O O . VAL D 1 147 ? -7.167 21.270 31.378 1.00 44.29 144 VAL D O 1
ATOM 4999 N N . ALA D 1 148 ? -6.763 22.740 33.054 1.00 44.94 145 ALA D N 1
ATOM 5000 C CA . ALA D 1 148 ? -5.313 22.686 32.949 1.00 43.09 145 ALA D CA 1
ATOM 5001 C C . ALA D 1 148 ? -4.823 21.306 33.305 1.00 40.47 145 ALA D C 1
ATOM 5002 O O . ALA D 1 148 ? -3.905 20.784 32.669 1.00 41.22 145 ALA D O 1
ATOM 5004 N N . ASP D 1 149 ? -5.417 20.726 34.341 1.00 37.78 146 ASP D N 1
ATOM 5005 C CA . ASP D 1 149 ? -5.016 19.444 34.909 1.00 36.11 146 ASP D CA 1
ATOM 5006 C C . ASP D 1 149 ? -5.435 18.274 33.999 1.00 33.79 146 ASP D C 1
ATOM 5007 O O . ASP D 1 149 ? -4.661 17.315 33.857 1.00 31.93 146 ASP D O 1
ATOM 5012 N N . LEU D 1 150 ? -6.640 18.347 33.405 1.00 32.49 147 LEU D N 1
ATOM 5013 C CA . LEU D 1 150 ? -7.009 17.404 32.324 1.00 32.10 147 LEU D CA 1
ATOM 5014 C C . LEU D 1 150 ? -6.033 17.418 31.138 1.00 33.95 147 LEU D C 1
ATOM 5015 O O . LEU D 1 150 ? -5.561 16.362 30.738 1.00 35.11 147 LEU D O 1
ATOM 5020 N N . ASN D 1 151 ? -5.805 18.587 30.546 1.00 36.02 148 ASN D N 1
ATOM 5021 C CA . ASN D 1 151 ? -4.839 18.770 29.469 1.00 37.85 148 ASN D CA 1
ATOM 5022 C C . ASN D 1 151 ? -3.392 18.402 29.792 1.00 38.93 148 ASN D C 1
ATOM 5023 O O . ASN D 1 151 ? -2.650 17.935 28.878 1.00 41.23 148 ASN D O 1
ATOM 5028 N N . ALA D 1 152 ? -2.952 18.647 31.015 1.00 37.29 149 ALA D N 1
ATOM 5029 C CA . ALA D 1 152 ? -1.687 18.086 31.427 1.00 36.68 149 ALA D CA 1
ATOM 5030 C C . ALA D 1 152 ? -1.769 16.500 31.454 1.00 34.68 149 ALA D C 1
ATOM 5031 O O . ALA D 1 152 ? -0.798 15.813 31.118 1.00 34.37 149 ALA D O 1
ATOM 5033 N N . VAL D 1 153 ? -2.869 15.912 31.928 1.00 32.63 150 VAL D N 1
ATOM 5034 C CA . VAL D 1 153 ? -2.890 14.419 31.948 1.00 33.42 150 VAL D CA 1
ATOM 5035 C C . VAL D 1 153 ? -2.873 13.794 30.522 1.00 32.84 150 VAL D C 1
ATOM 5036 O O . VAL D 1 153 ? -2.125 12.846 30.215 1.00 32.95 150 VAL D O 1
ATOM 5040 N N . LEU D 1 154 ? -3.665 14.417 29.673 1.00 31.72 151 LEU D N 1
ATOM 5041 C CA . LEU D 1 154 ? -3.685 14.165 28.283 1.00 32.47 151 LEU D CA 1
ATOM 5042 C C . LEU D 1 154 ? -2.385 14.305 27.528 1.00 35.19 151 LEU D C 1
ATOM 5043 O O . LEU D 1 154 ? -2.067 13.415 26.750 1.00 35.91 151 LEU D O 1
ATOM 5048 N N . GLY D 1 155 ? -1.652 15.409 27.765 1.00 38.24 152 GLY D N 1
ATOM 5049 C CA . GLY D 1 155 ? -0.348 15.650 27.210 1.00 39.64 152 GLY D CA 1
ATOM 5050 C C . GLY D 1 155 ? 0.659 14.571 27.623 1.00 40.36 152 GLY D C 1
ATOM 5051 O O . GLY D 1 155 ? 1.348 13.999 26.793 1.00 41.81 152 GLY D O 1
ATOM 5052 N N . GLU D 1 156 ? 0.691 14.266 28.910 1.00 39.51 153 GLU D N 1
ATOM 5053 C CA . GLU D 1 156 ? 1.590 13.269 29.436 1.00 39.93 153 GLU D CA 1
ATOM 5054 C C . GLU D 1 156 ? 1.304 11.850 28.927 1.00 37.41 153 GLU D C 1
ATOM 5055 O O . GLU D 1 156 ? 2.203 11.175 28.493 1.00 38.77 153 GLU D O 1
ATOM 5061 N N . ALA D 1 157 ? 0.065 11.406 29.014 1.00 34.78 154 ALA D N 1
ATOM 5062 C CA . ALA D 1 157 ? -0.330 10.073 28.483 1.00 31.91 154 ALA D CA 1
ATOM 5063 C C . ALA D 1 157 ? -0.016 9.924 26.997 1.00 31.39 154 ALA D C 1
ATOM 5064 O O . ALA D 1 157 ? 0.551 8.929 26.596 1.00 31.87 154 ALA D O 1
ATOM 5066 N N . GLU D 1 158 ? -0.383 10.915 26.187 1.00 32.23 155 GLU D N 1
ATOM 5067 C CA . GLU D 1 158 ? -0.023 10.935 24.762 1.00 32.91 155 GLU D CA 1
ATOM 5068 C C . GLU D 1 158 ? 1.485 10.975 24.527 1.00 35.84 155 GLU D C 1
ATOM 5069 O O . GLU D 1 158 ? 1.993 10.253 23.680 1.00 37.87 155 GLU D O 1
ATOM 5075 N N . ARG D 1 159 ? 2.217 11.756 25.307 1.00 36.76 156 ARG D N 1
ATOM 5076 C CA . ARG D 1 159 ? 3.668 11.692 25.247 1.00 39.13 156 ARG D CA 1
ATOM 5077 C C . ARG D 1 159 ? 4.232 10.269 25.560 1.00 38.83 156 ARG D C 1
ATOM 5078 O O . ARG D 1 159 ? 5.096 9.772 24.824 1.00 39.32 156 ARG D O 1
ATOM 5086 N N . ARG D 1 160 ? 3.725 9.616 26.611 1.00 36.75 157 ARG D N 1
ATOM 5087 C CA . ARG D 1 160 ? 4.130 8.232 26.924 1.00 37.78 157 ARG D CA 1
ATOM 5088 C C . ARG D 1 160 ? 3.928 7.204 25.819 1.00 38.47 157 ARG D C 1
ATOM 5089 O O . ARG D 1 160 ? 4.838 6.401 25.553 1.00 41.28 157 ARG D O 1
ATOM 5097 N N . VAL D 1 161 ? 2.762 7.224 25.181 1.00 38.07 158 VAL D N 1
ATOM 5098 C CA . VAL D 1 161 ? 2.511 6.350 24.024 1.00 38.71 158 VAL D CA 1
ATOM 5099 C C . VAL D 1 161 ? 3.577 6.542 22.929 1.00 41.79 158 VAL D C 1
ATOM 5100 O O . VAL D 1 161 ? 4.146 5.572 22.428 1.00 42.87 158 VAL D O 1
ATOM 5104 N N . ARG D 1 162 ? 3.862 7.794 22.591 1.00 43.35 159 ARG D N 1
ATOM 5105 C CA . ARG D 1 162 ? 4.801 8.055 21.513 1.00 47.17 159 ARG D CA 1
ATOM 5106 C C . ARG D 1 162 ? 6.224 7.722 21.933 1.00 48.75 159 ARG D C 1
ATOM 5107 O O . ARG D 1 162 ? 6.956 7.185 21.134 1.00 51.04 159 ARG D O 1
ATOM 5115 N N . ALA D 1 163 ? 6.603 8.003 23.172 1.00 49.90 160 ALA D N 1
ATOM 5116 C CA . ALA D 1 163 ? 7.983 7.711 23.631 1.00 53.98 160 ALA D CA 1
ATOM 5117 C C . ALA D 1 163 ? 8.277 6.194 23.567 1.00 55.19 160 ALA D C 1
ATOM 5118 O O . ALA D 1 163 ? 9.378 5.806 23.247 1.00 57.27 160 ALA D O 1
ATOM 5120 N N . ALA D 1 164 ? 7.253 5.372 23.837 1.00 54.77 161 ALA D N 1
ATOM 5121 C CA . ALA D 1 164 ? 7.263 3.922 23.633 1.00 56.33 161 ALA D CA 1
ATOM 5122 C C . ALA D 1 164 ? 6.907 3.591 22.143 1.00 57.93 161 ALA D C 1
ATOM 5123 O O . ALA D 1 164 ? 7.718 3.236 21.346 1.00 56.38 161 ALA D O 1
ATOM 5125 N N . GLY D 1 165 ? 5.625 3.733 21.784 1.00 59.47 162 GLY D N 1
ATOM 5126 C CA . GLY D 1 165 ? 5.215 3.734 20.353 1.00 62.06 162 GLY D CA 1
ATOM 5127 C C . GLY D 1 165 ? 4.267 2.604 20.134 1.00 62.09 162 GLY D C 1
ATOM 5128 O O . GLY D 1 165 ? 4.563 1.710 19.276 1.00 65.12 162 GLY D O 1
ATOM 5129 N N . GLY D 1 166 ? 3.191 2.609 20.940 1.00 59.34 163 GLY D N 1
ATOM 5130 C CA . GLY D 1 166 ? 2.098 1.647 20.887 1.00 58.88 163 GLY D CA 1
ATOM 5131 C C . GLY D 1 166 ? 0.756 2.339 20.806 1.00 57.32 163 GLY D C 1
ATOM 5132 O O . GLY D 1 166 ? -0.289 1.756 21.165 1.00 57.03 163 GLY D O 1
ATOM 5133 N N . GLY E 1 1 ? -19.650 15.547 -2.940 1.00 86.09 -2 GLY E N 1
ATOM 5134 C CA . GLY E 1 1 ? -18.269 15.152 -3.407 1.00 79.52 -2 GLY E CA 1
ATOM 5135 C C . GLY E 1 1 ? -18.219 14.593 -4.824 1.00 76.91 -2 GLY E C 1
ATOM 5136 O O . GLY E 1 1 ? -19.179 14.703 -5.559 1.00 81.64 -2 GLY E O 1
ATOM 5137 N N . SER E 1 2 ? -17.087 14.048 -5.253 1.00 72.67 -1 SER E N 1
ATOM 5138 C CA . SER E 1 2 ? -15.810 14.187 -4.566 1.00 70.96 -1 SER E CA 1
ATOM 5139 C C . SER E 1 2 ? -14.988 15.369 -5.153 1.00 62.22 -1 SER E C 1
ATOM 5140 O O . SER E 1 2 ? -15.354 15.988 -6.182 1.00 58.50 -1 SER E O 1
ATOM 5143 N N . HIS E 1 3 ? -13.868 15.669 -4.497 1.00 65.11 0 HIS E N 1
ATOM 5144 C CA . HIS E 1 3 ? -12.881 16.540 -5.094 1.00 62.05 0 HIS E CA 1
ATOM 5145 C C . HIS E 1 3 ? -11.886 15.748 -5.976 1.00 56.33 0 HIS E C 1
ATOM 5146 O O . HIS E 1 3 ? -10.965 16.338 -6.565 1.00 56.03 0 HIS E O 1
ATOM 5153 N N . MET E 1 4 ? -12.096 14.427 -6.088 1.00 53.99 1 MET E N 1
ATOM 5154 C CA . MET E 1 4 ? -11.263 13.587 -6.931 1.00 49.43 1 MET E CA 1
ATOM 5155 C C . MET E 1 4 ? -11.334 13.981 -8.411 1.00 40.67 1 MET E C 1
ATOM 5156 O O . MET E 1 4 ? -12.359 14.362 -8.945 1.00 39.75 1 MET E O 1
ATOM 5161 N N . ARG E 1 5 ? -10.188 13.911 -9.049 1.00 37.54 2 ARG E N 1
ATOM 5162 C CA . ARG E 1 5 ? -10.059 14.303 -10.411 1.00 34.28 2 ARG E CA 1
ATOM 5163 C C . ARG E 1 5 ? -9.541 13.100 -11.276 1.00 28.98 2 ARG E C 1
ATOM 5164 O O . ARG E 1 5 ? -8.783 12.265 -10.851 1.00 30.48 2 ARG E O 1
ATOM 5172 N N . HIS E 1 6 ? -9.982 13.038 -12.500 1.00 27.98 3 HIS E N 1
ATOM 5173 C CA . HIS E 1 6 ? -9.548 12.084 -13.426 1.00 25.47 3 HIS E CA 1
ATOM 5174 C C . HIS E 1 6 ? -9.161 12.936 -14.599 1.00 30.16 3 HIS E C 1
ATOM 5175 O O . HIS E 1 6 ? -10.014 13.680 -15.069 1.00 37.63 3 HIS E O 1
ATOM 5182 N N . VAL E 1 7 ? -7.880 12.874 -15.030 1.00 24.41 4 VAL E N 1
ATOM 5183 C CA . VAL E 1 7 ? -7.501 13.523 -16.292 1.00 26.49 4 VAL E CA 1
ATOM 5184 C C . VAL E 1 7 ? -6.878 12.535 -17.312 1.00 24.12 4 VAL E C 1
ATOM 5185 O O . VAL E 1 7 ? -6.328 11.502 -16.944 1.00 20.38 4 VAL E O 1
ATOM 5189 N N . GLU E 1 8 ? -7.039 12.870 -18.600 1.00 24.83 5 GLU E N 1
ATOM 5190 C CA . GLU E 1 8 ? -6.491 12.047 -19.690 1.00 22.93 5 GLU E CA 1
ATOM 5191 C C . GLU E 1 8 ? -5.926 12.974 -20.734 1.00 22.58 5 GLU E C 1
ATOM 5192 O O . GLU E 1 8 ? -6.599 13.916 -21.146 1.00 21.37 5 GLU E O 1
ATOM 5198 N N . HIS E 1 9 ? -4.707 12.674 -21.175 1.00 21.35 6 HIS E N 1
ATOM 5199 C CA . HIS E 1 9 ? -4.069 13.409 -22.283 1.00 24.04 6 HIS E CA 1
ATOM 5200 C C . HIS E 1 9 ? -3.514 12.447 -23.250 1.00 22.44 6 HIS E C 1
ATOM 5201 O O . HIS E 1 9 ? -3.105 11.344 -22.872 1.00 22.93 6 HIS E O 1
ATOM 5208 N N . THR E 1 10 ? -3.436 12.886 -24.498 1.00 23.30 7 THR E N 1
ATOM 5209 C CA . THR E 1 10 ? -2.966 12.041 -25.574 1.00 22.65 7 THR E CA 1
ATOM 5210 C C . THR E 1 10 ? -2.111 12.756 -26.581 1.00 23.31 7 THR E C 1
ATOM 5211 O O . THR E 1 10 ? -2.270 13.909 -26.758 1.00 27.18 7 THR E O 1
ATOM 5215 N N . VAL E 1 11 ? -1.203 12.055 -27.237 1.00 23.77 8 VAL E N 1
ATOM 5216 C CA . VAL E 1 11 ? -0.509 12.558 -28.423 1.00 24.07 8 VAL E CA 1
ATOM 5217 C C . VAL E 1 11 ? -0.427 11.456 -29.511 1.00 24.00 8 VAL E C 1
ATOM 5218 O O . VAL E 1 11 ? -0.483 10.316 -29.198 1.00 24.26 8 VAL E O 1
ATOM 5222 N N . THR E 1 12 ? -0.298 11.832 -30.780 1.00 26.50 9 THR E N 1
ATOM 5223 C CA . THR E 1 12 ? 0.017 10.917 -31.856 1.00 27.23 9 THR E CA 1
ATOM 5224 C C . THR E 1 12 ? 1.568 10.916 -32.134 1.00 28.61 9 THR E C 1
ATOM 5225 O O . THR E 1 12 ? 2.202 11.957 -32.324 1.00 26.35 9 THR E O 1
ATOM 5229 N N . VAL E 1 13 ? 2.136 9.699 -32.101 1.00 30.34 10 VAL E N 1
ATOM 5230 C CA . VAL E 1 13 ? 3.582 9.426 -32.194 1.00 31.13 10 VAL E CA 1
ATOM 5231 C C . VAL E 1 13 ? 3.861 8.764 -33.554 1.00 33.34 10 VAL E C 1
ATOM 5232 O O . VAL E 1 13 ? 3.217 7.779 -33.936 1.00 32.79 10 VAL E O 1
ATOM 5236 N N . ALA E 1 14 ? 4.824 9.332 -34.294 1.00 35.57 11 ALA E N 1
ATOM 5237 C CA . ALA E 1 14 ? 5.311 8.793 -35.577 1.00 35.61 11 ALA E CA 1
ATOM 5238 C C . ALA E 1 14 ? 6.318 7.712 -35.295 1.00 35.42 11 ALA E C 1
ATOM 5239 O O . ALA E 1 14 ? 7.486 7.878 -35.590 1.00 37.33 11 ALA E O 1
ATOM 5241 N N . ALA E 1 15 ? 5.821 6.614 -34.702 1.00 34.20 12 ALA E N 1
ATOM 5242 C CA . ALA E 1 15 ? 6.594 5.434 -34.300 1.00 34.14 12 ALA E CA 1
ATOM 5243 C C . ALA E 1 15 ? 5.621 4.275 -34.095 1.00 33.56 12 ALA E C 1
ATOM 5244 O O . ALA E 1 15 ? 4.535 4.492 -33.636 1.00 33.51 12 ALA E O 1
ATOM 5246 N N . PRO E 1 16 ? 5.981 3.056 -34.522 1.00 35.96 13 PRO E N 1
ATOM 5247 C CA . PRO E 1 16 ? 5.071 1.929 -34.354 1.00 36.89 13 PRO E CA 1
ATOM 5248 C C . PRO E 1 16 ? 4.823 1.646 -32.863 1.00 36.33 13 PRO E C 1
ATOM 5249 O O . PRO E 1 16 ? 5.705 1.934 -32.044 1.00 36.34 13 PRO E O 1
ATOM 5253 N N . ALA E 1 17 ? 3.666 1.077 -32.518 1.00 35.71 14 ALA E N 1
ATOM 5254 C CA . ALA E 1 17 ? 3.280 0.950 -31.108 1.00 34.48 14 ALA E CA 1
ATOM 5255 C C . ALA E 1 17 ? 4.246 0.115 -30.242 1.00 34.55 14 ALA E C 1
ATOM 5256 O O . ALA E 1 17 ? 4.362 0.378 -29.059 1.00 33.19 14 ALA E O 1
ATOM 5258 N N . ASP E 1 18 ? 4.949 -0.838 -30.852 1.00 37.62 15 ASP E N 1
ATOM 5259 C CA . ASP E 1 18 ? 6.037 -1.674 -30.223 1.00 39.36 15 ASP E CA 1
ATOM 5260 C C . ASP E 1 18 ? 7.330 -0.937 -29.818 1.00 37.43 15 ASP E C 1
ATOM 5261 O O . ASP E 1 18 ? 7.901 -1.200 -28.784 1.00 35.62 15 ASP E O 1
ATOM 5266 N N . LEU E 1 19 ? 7.811 -0.039 -30.674 1.00 38.86 16 LEU E N 1
ATOM 5267 C CA . LEU E 1 19 ? 8.848 0.940 -30.282 1.00 37.74 16 LEU E CA 1
ATOM 5268 C C . LEU E 1 19 ? 8.383 1.825 -29.133 1.00 34.10 16 LEU E C 1
ATOM 5269 O O . LEU E 1 19 ? 9.136 2.043 -28.175 1.00 33.00 16 LEU E O 1
ATOM 5274 N N . VAL E 1 20 ? 7.133 2.303 -29.198 1.00 30.59 17 VAL E N 1
ATOM 5275 C CA . VAL E 1 20 ? 6.616 3.130 -28.087 1.00 25.44 17 VAL E CA 1
ATOM 5276 C C . VAL E 1 20 ? 6.554 2.294 -26.785 1.00 24.75 17 VAL E C 1
ATOM 5277 O O . VAL E 1 20 ? 6.941 2.778 -25.780 1.00 25.23 17 VAL E O 1
ATOM 5281 N N . TRP E 1 21 ? 6.118 1.039 -26.840 1.00 23.27 18 TRP E N 1
ATOM 5282 C CA . TRP E 1 21 ? 6.106 0.104 -25.750 1.00 24.81 18 TRP E CA 1
ATOM 5283 C C . TRP E 1 21 ? 7.505 -0.121 -25.113 1.00 26.36 18 TRP E C 1
ATOM 5284 O O . TRP E 1 21 ? 7.679 0.025 -23.905 1.00 25.09 18 TRP E O 1
ATOM 5295 N N . GLU E 1 22 ? 8.476 -0.468 -25.948 1.00 29.19 19 GLU E N 1
ATOM 5296 C CA . GLU E 1 22 ? 9.829 -0.496 -25.558 1.00 30.22 19 GLU E CA 1
ATOM 5297 C C . GLU E 1 22 ? 10.285 0.778 -24.798 1.00 28.57 19 GLU E C 1
ATOM 5298 O O . GLU E 1 22 ? 10.967 0.650 -23.785 1.00 30.90 19 GLU E O 1
ATOM 5304 N N . VAL E 1 23 ? 9.948 1.976 -25.242 1.00 26.75 20 VAL E N 1
ATOM 5305 C CA . VAL E 1 23 ? 10.277 3.184 -24.485 1.00 25.18 20 VAL E CA 1
ATOM 5306 C C . VAL E 1 23 ? 9.605 3.227 -23.109 1.00 23.95 20 VAL E C 1
ATOM 5307 O O . VAL E 1 23 ? 10.171 3.653 -22.138 1.00 22.39 20 VAL E O 1
ATOM 5311 N N . LEU E 1 24 ? 8.364 2.789 -23.046 1.00 23.60 21 LEU E N 1
ATOM 5312 C CA . LEU E 1 24 ? 7.604 2.837 -21.825 1.00 20.72 21 LEU E CA 1
ATOM 5313 C C . LEU E 1 24 ? 7.984 1.769 -20.826 1.00 20.72 21 LEU E C 1
ATOM 5314 O O . LEU E 1 24 ? 8.028 2.039 -19.648 1.00 20.81 21 LEU E O 1
ATOM 5319 N N . ALA E 1 25 ? 8.156 0.537 -21.274 1.00 22.93 22 ALA E N 1
ATOM 5320 C CA . ALA E 1 25 ? 8.538 -0.617 -20.417 1.00 24.78 22 ALA E CA 1
ATOM 5321 C C . ALA E 1 25 ? 9.908 -0.436 -19.735 1.00 25.89 22 ALA E C 1
ATOM 5322 O O . ALA E 1 25 ? 10.191 -1.026 -18.698 1.00 27.76 22 ALA E O 1
ATOM 5324 N N . ASP E 1 26 ? 10.780 0.353 -20.325 1.00 26.37 23 ASP E N 1
ATOM 5325 C CA . ASP E 1 26 ? 12.139 0.526 -19.766 1.00 27.96 23 ASP E CA 1
ATOM 5326 C C . ASP E 1 26 ? 12.201 1.621 -18.665 1.00 27.31 23 ASP E C 1
ATOM 5327 O O . ASP E 1 26 ? 12.728 2.686 -18.908 1.00 28.77 23 ASP E O 1
ATOM 5332 N N . VAL E 1 27 ? 11.672 1.353 -17.465 1.00 26.86 24 VAL E N 1
ATOM 5333 C CA . VAL E 1 27 ? 11.663 2.382 -16.411 1.00 25.66 24 VAL E CA 1
ATOM 5334 C C . VAL E 1 27 ? 13.047 2.920 -16.088 1.00 27.31 24 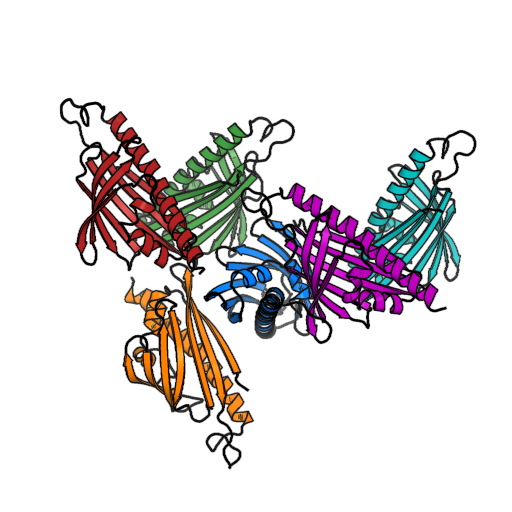VAL E C 1
ATOM 5335 O O . VAL E 1 27 ? 13.197 3.990 -15.586 1.00 28.21 24 VAL E O 1
ATOM 5339 N N . LEU E 1 28 ? 14.076 2.148 -16.304 1.00 30.82 25 LEU E N 1
ATOM 5340 C CA . LEU E 1 28 ? 15.404 2.541 -15.784 1.00 33.56 25 LEU E CA 1
ATOM 5341 C C . LEU E 1 28 ? 16.080 3.543 -16.720 1.00 33.94 25 LEU E C 1
ATOM 5342 O O . LEU E 1 28 ? 17.204 4.099 -16.426 1.00 39.13 25 LEU E O 1
ATOM 5347 N N . GLY E 1 29 ? 15.415 3.778 -17.839 1.00 30.71 26 GLY E N 1
ATOM 5348 C CA . GLY E 1 29 ? 15.796 4.873 -18.710 1.00 29.29 26 GLY E CA 1
ATOM 5349 C C . GLY E 1 29 ? 15.020 6.168 -18.568 1.00 25.79 26 GLY E C 1
ATOM 5350 O O . GLY E 1 29 ? 15.274 7.101 -19.287 1.00 27.72 26 GLY E O 1
ATOM 5351 N N . TYR E 1 30 ? 14.034 6.216 -17.689 1.00 25.10 27 TYR E N 1
ATOM 5352 C CA . TYR E 1 30 ? 13.143 7.417 -17.469 1.00 23.59 27 TYR E CA 1
ATOM 5353 C C . TYR E 1 30 ? 13.998 8.628 -17.120 1.00 25.68 27 TYR E C 1
ATOM 5354 O O . TYR E 1 30 ? 13.650 9.770 -17.477 1.00 27.02 27 TYR E O 1
ATOM 5363 N N . ALA E 1 31 ? 15.130 8.365 -16.455 1.00 26.46 28 ALA E N 1
ATOM 5364 C CA . ALA E 1 31 ? 16.122 9.362 -16.035 1.00 29.43 28 ALA E CA 1
ATOM 5365 C C . ALA E 1 31 ? 16.839 9.959 -17.240 1.00 30.58 28 ALA E C 1
ATOM 5366 O O . ALA E 1 31 ? 17.229 11.137 -17.251 1.00 31.27 28 ALA E O 1
ATOM 5368 N N . ASP E 1 32 ? 16.992 9.162 -18.284 1.00 30.74 29 ASP E N 1
ATOM 5369 C CA . ASP E 1 32 ? 17.588 9.688 -19.538 1.00 33.60 29 ASP E CA 1
ATOM 5370 C C . ASP E 1 32 ? 16.638 10.451 -20.378 1.00 33.56 29 ASP E C 1
ATOM 5371 O O . ASP E 1 32 ? 17.072 11.377 -21.029 1.00 34.10 29 ASP E O 1
ATOM 5376 N N . ILE E 1 33 ? 15.344 10.085 -20.331 1.00 31.76 30 ILE E N 1
ATOM 5377 C CA . ILE E 1 33 ? 14.389 10.632 -21.255 1.00 32.56 30 ILE E CA 1
ATOM 5378 C C . ILE E 1 33 ? 13.411 11.637 -20.632 1.00 32.88 30 ILE E C 1
ATOM 5379 O O . ILE E 1 33 ? 12.906 12.514 -21.353 1.00 32.26 30 ILE E O 1
ATOM 5384 N N . PHE E 1 34 ? 13.125 11.524 -19.329 1.00 30.58 31 PHE E N 1
ATOM 5385 C CA . PHE E 1 34 ? 12.203 12.501 -18.743 1.00 31.21 31 PHE E CA 1
ATOM 5386 C C . PHE E 1 34 ? 13.033 13.567 -18.015 1.00 32.69 31 PHE E C 1
ATOM 5387 O O . PHE E 1 34 ? 13.624 13.272 -16.992 1.00 32.12 31 PHE E O 1
ATOM 5395 N N . PRO E 1 35 ? 13.184 14.756 -18.607 1.00 35.04 32 PRO E N 1
ATOM 5396 C CA . PRO E 1 35 ? 14.037 15.854 -18.071 1.00 37.47 32 PRO E CA 1
ATOM 5397 C C . PRO E 1 35 ? 13.944 16.044 -16.529 1.00 38.30 32 PRO E C 1
ATOM 5398 O O . PRO E 1 35 ? 14.989 16.003 -15.855 1.00 38.03 32 PRO E O 1
ATOM 5402 N N . PRO E 1 36 ? 12.704 16.138 -15.966 1.00 37.37 33 PRO E N 1
ATOM 5403 C CA . PRO E 1 36 ? 12.536 16.208 -14.525 1.00 37.70 33 PRO E CA 1
ATOM 5404 C C . PRO E 1 36 ? 13.019 14.986 -13.718 1.00 36.44 33 PRO E C 1
ATOM 5405 O O . PRO E 1 36 ? 13.436 15.192 -12.533 1.00 38.50 33 PRO E O 1
ATOM 5409 N N . THR E 1 37 ? 12.993 13.773 -14.304 1.00 32.40 34 THR E N 1
ATOM 5410 C CA . THR E 1 37 ? 13.410 12.576 -13.555 1.00 31.72 34 THR E CA 1
ATOM 5411 C C . THR E 1 37 ? 14.920 12.428 -13.354 1.00 34.08 34 THR E C 1
ATOM 5412 O O . THR E 1 37 ? 15.665 12.285 -14.329 1.00 35.47 34 THR E O 1
ATOM 5416 N N . GLU E 1 38 ? 15.367 12.485 -12.093 1.00 35.46 35 GLU E N 1
ATOM 5417 C CA . GLU E 1 38 ? 16.750 12.404 -11.721 1.00 38.78 35 GLU E CA 1
ATOM 5418 C C . GLU E 1 38 ? 17.266 11.014 -11.466 1.00 37.43 35 GLU E C 1
ATOM 5419 O O . GLU E 1 38 ? 18.415 10.755 -11.712 1.00 40.29 35 GLU E O 1
ATOM 5425 N N . LYS E 1 39 ? 16.466 10.141 -10.895 1.00 35.19 36 LYS E N 1
ATOM 5426 C CA . LYS E 1 39 ? 16.960 8.838 -10.464 1.00 34.49 36 LYS E CA 1
ATOM 5427 C C . LYS E 1 39 ? 15.751 7.967 -10.462 1.00 30.45 36 LYS E C 1
ATOM 5428 O O . LYS E 1 39 ? 14.694 8.437 -10.067 1.00 28.91 36 LYS E O 1
ATOM 5434 N N . VAL E 1 40 ? 15.922 6.731 -10.928 1.00 28.88 37 VAL E N 1
ATOM 5435 C CA . VAL E 1 40 ? 14.971 5.661 -10.819 1.00 26.62 37 VAL E CA 1
ATOM 5436 C C . VAL E 1 40 ? 15.670 4.431 -10.181 1.00 28.29 37 VAL E C 1
ATOM 5437 O O . VAL E 1 40 ? 16.827 4.098 -10.527 1.00 26.29 37 VAL E O 1
ATOM 5441 N N . GLU E 1 41 ? 14.989 3.757 -9.251 1.00 26.33 38 GLU E N 1
ATOM 5442 C CA . GLU E 1 41 ? 15.499 2.517 -8.703 1.00 29.36 38 GLU E CA 1
ATOM 5443 C C . GLU E 1 41 ? 14.396 1.443 -8.681 1.00 27.92 38 GLU E C 1
ATOM 5444 O O . GLU E 1 41 ? 13.278 1.762 -8.425 1.00 26.99 38 GLU E O 1
ATOM 5450 N N . ILE E 1 42 ? 14.748 0.173 -8.884 1.00 29.14 39 ILE E N 1
ATOM 5451 C CA . ILE E 1 42 ? 13.848 -0.971 -8.790 1.00 28.36 39 ILE E CA 1
ATOM 5452 C C . ILE E 1 42 ? 13.843 -1.330 -7.352 1.00 29.60 39 ILE E C 1
ATOM 5453 O O . ILE E 1 42 ? 14.878 -1.563 -6.764 1.00 32.05 39 ILE E O 1
ATOM 5458 N N . LEU E 1 43 ? 12.690 -1.369 -6.723 1.00 28.23 40 LEU E N 1
ATOM 5459 C CA . LEU E 1 43 ? 12.679 -1.825 -5.367 1.00 29.04 40 LEU E CA 1
ATOM 5460 C C . LEU E 1 43 ? 12.359 -3.358 -5.325 1.00 30.08 40 LEU E C 1
ATOM 5461 O O . LEU E 1 43 ? 12.884 -4.120 -4.495 1.00 34.09 40 LEU E O 1
ATOM 5466 N N . GLU E 1 44 ? 11.527 -3.799 -6.270 1.00 28.91 41 GLU E N 1
ATOM 5467 C CA . GLU E 1 44 ? 10.971 -5.135 -6.353 1.00 27.90 41 GLU E CA 1
ATOM 5468 C C . GLU E 1 44 ? 10.564 -5.425 -7.818 1.00 28.46 41 GLU E C 1
ATOM 5469 O O . GLU E 1 44 ? 10.066 -4.541 -8.548 1.00 25.96 41 GLU E O 1
ATOM 5475 N N . GLU E 1 45 ? 10.716 -6.682 -8.203 1.00 30.07 42 GLU E N 1
ATOM 5476 C CA . GLU E 1 45 ? 10.302 -7.111 -9.479 1.00 32.98 42 GLU E CA 1
ATOM 5477 C C . GLU E 1 45 ? 9.704 -8.523 -9.439 1.00 34.56 42 GLU E C 1
ATOM 5478 O O . GLU E 1 45 ? 10.104 -9.396 -8.641 1.00 35.73 42 GLU E O 1
ATOM 5484 N N . GLY E 1 46 ? 8.696 -8.743 -10.275 1.00 34.70 43 GLY E N 1
ATOM 5485 C CA . GLY E 1 46 ? 8.000 -10.027 -10.309 1.00 36.39 43 GLY E CA 1
ATOM 5486 C C . GLY E 1 46 ? 7.242 -10.234 -11.595 1.00 37.55 43 GLY E C 1
ATOM 5487 O O . GLY E 1 46 ? 7.281 -9.413 -12.488 1.00 38.07 43 GLY E O 1
ATOM 5488 N N . GLN E 1 47 ? 6.589 -11.356 -11.752 1.00 40.02 44 GLN E N 1
ATOM 5489 C CA . GLN E 1 47 ? 5.933 -11.613 -13.027 1.00 41.63 44 GLN E CA 1
ATOM 5490 C C . GLN E 1 47 ? 4.830 -10.578 -13.288 1.00 37.60 44 GLN E C 1
ATOM 5491 O O . GLN E 1 47 ? 3.859 -10.553 -12.542 1.00 36.97 44 GLN E O 1
ATOM 5497 N N . GLY E 1 48 ? 4.995 -9.754 -14.321 1.00 34.53 45 GLY E N 1
ATOM 5498 C CA . GLY E 1 48 ? 4.015 -8.729 -14.726 1.00 30.29 45 GLY E CA 1
ATOM 5499 C C . GLY E 1 48 ? 4.085 -7.368 -14.024 1.00 27.66 45 GLY E C 1
ATOM 5500 O O . GLY E 1 48 ? 3.204 -6.534 -14.220 1.00 24.54 45 GLY E O 1
ATOM 5501 N N . TYR E 1 49 ? 5.103 -7.127 -13.180 1.00 26.19 46 TYR E N 1
ATOM 5502 C CA . TYR E 1 49 ? 5.126 -5.881 -12.411 1.00 24.74 46 TYR E CA 1
ATOM 5503 C C . TYR E 1 49 ? 6.523 -5.513 -11.949 1.00 24.67 46 TYR E C 1
ATOM 5504 O O . TYR E 1 49 ? 7.426 -6.338 -11.922 1.00 25.67 46 TYR E O 1
ATOM 5513 N N . GLN E 1 50 ? 6.665 -4.265 -11.520 1.00 23.97 47 GLN E N 1
ATOM 5514 C CA . GLN E 1 50 ? 7.872 -3.762 -10.849 1.00 23.85 47 GLN E CA 1
ATOM 5515 C C . GLN E 1 50 ? 7.446 -2.646 -9.906 1.00 22.65 47 GLN E C 1
ATOM 5516 O O . GLN E 1 50 ? 6.443 -1.977 -10.144 1.00 19.89 47 GLN E O 1
ATOM 5522 N N . VAL E 1 51 ? 8.166 -2.536 -8.781 1.00 22.79 48 VAL E N 1
ATOM 5523 C CA . VAL E 1 51 ? 7.959 -1.462 -7.856 1.00 22.60 48 VAL E CA 1
ATOM 5524 C C . VAL E 1 51 ? 9.231 -0.612 -7.984 1.00 23.01 48 VAL E C 1
ATOM 5525 O O . VAL E 1 51 ? 10.376 -1.097 -7.987 1.00 23.80 48 VAL E O 1
ATOM 5529 N N . VAL E 1 52 ? 9.012 0.676 -8.059 1.00 22.62 49 VAL E N 1
ATOM 5530 C CA . VAL E 1 52 ? 10.064 1.580 -8.423 1.00 23.41 49 VAL E CA 1
ATOM 5531 C C . VAL E 1 52 ? 10.110 2.770 -7.455 1.00 23.66 49 VAL E C 1
ATOM 5532 O O . VAL E 1 52 ? 9.113 3.137 -6.932 1.00 26.07 49 VAL E O 1
ATOM 5536 N N . ARG E 1 53 ? 11.265 3.269 -7.075 1.00 24.46 50 ARG E N 1
ATOM 5537 C CA . ARG E 1 53 ? 11.310 4.556 -6.399 1.00 25.28 50 ARG E CA 1
ATOM 5538 C C . ARG E 1 53 ? 11.865 5.613 -7.360 1.00 26.41 50 ARG E C 1
ATOM 5539 O O . ARG E 1 53 ? 12.816 5.365 -8.070 1.00 25.24 50 ARG E O 1
ATOM 5547 N N . LEU E 1 54 ? 11.267 6.812 -7.336 1.00 27.96 51 LEU E N 1
ATOM 5548 C CA . LEU E 1 54 ? 11.529 7.882 -8.307 1.00 27.26 51 LEU E CA 1
ATOM 5549 C C . LEU E 1 54 ? 11.928 9.056 -7.578 1.00 27.80 51 LEU E C 1
ATOM 5550 O O . LEU E 1 54 ? 11.392 9.311 -6.534 1.00 29.23 51 LEU E O 1
ATOM 5555 N N . HIS E 1 55 ? 12.910 9.772 -8.111 1.00 29.60 52 HIS E N 1
ATOM 5556 C CA . HIS E 1 55 ? 13.317 11.091 -7.611 1.00 31.26 52 HIS E CA 1
ATOM 5557 C C . HIS E 1 55 ? 13.086 12.119 -8.769 1.00 33.03 52 HIS E C 1
ATOM 5558 O O . HIS E 1 55 ? 13.654 11.984 -9.840 1.00 30.89 52 HIS E O 1
ATOM 5565 N N . VAL E 1 56 ? 12.188 13.093 -8.553 1.00 35.58 53 VAL E N 1
ATOM 5566 C CA . VAL E 1 56 ? 11.601 13.915 -9.641 1.00 36.85 53 VAL E CA 1
ATOM 5567 C C . VAL E 1 56 ? 11.533 15.336 -9.111 1.00 41.92 53 VAL E C 1
ATOM 5568 O O . VAL E 1 56 ? 11.101 15.570 -7.973 1.00 43.64 53 VAL E O 1
ATOM 5572 N N . ASP E 1 57 ? 12.098 16.251 -9.886 1.00 44.97 54 ASP E N 1
ATOM 5573 C CA . ASP E 1 57 ? 12.049 17.634 -9.598 1.00 50.66 54 ASP E CA 1
ATOM 5574 C C . ASP E 1 57 ? 10.659 18.192 -9.951 1.00 51.99 54 ASP E C 1
ATOM 5575 O O . ASP E 1 57 ? 10.188 18.094 -11.107 1.00 49.05 54 ASP E O 1
ATOM 5580 N N . VAL E 1 58 ? 9.976 18.719 -8.932 1.00 55.79 55 VAL E N 1
ATOM 5581 C CA . VAL E 1 58 ? 8.675 19.388 -9.164 1.00 58.84 55 VAL E CA 1
ATOM 5582 C C . VAL E 1 58 ? 8.808 20.839 -8.701 1.00 64.37 55 VAL E C 1
ATOM 5583 O O . VAL E 1 58 ? 8.970 21.138 -7.489 1.00 66.81 55 VAL E O 1
ATOM 5587 N N . ALA E 1 59 ? 8.828 21.727 -9.698 1.00 66.77 56 ALA E N 1
ATOM 5588 C CA . ALA E 1 59 ? 9.277 23.094 -9.496 1.00 71.75 56 ALA E CA 1
ATOM 5589 C C . ALA E 1 59 ? 10.540 23.174 -8.634 1.00 74.06 56 ALA E C 1
ATOM 5590 O O . ALA E 1 59 ? 10.462 23.591 -7.457 1.00 77.57 56 ALA E O 1
ATOM 5592 N N . GLY E 1 60 ? 11.691 22.778 -9.202 1.00 73.07 57 GLY E N 1
ATOM 5593 C CA . GLY E 1 60 ? 13.019 23.022 -8.563 1.00 74.70 57 GLY E CA 1
ATOM 5594 C C . GLY E 1 60 ? 13.225 22.301 -7.228 1.00 73.79 57 GLY E C 1
ATOM 5595 O O . GLY E 1 60 ? 14.200 22.563 -6.484 1.00 75.73 57 GLY E O 1
ATOM 5596 N N . GLU E 1 61 ? 12.301 21.374 -6.937 1.00 69.85 58 GLU E N 1
ATOM 5597 C CA . GLU E 1 61 ? 12.284 20.660 -5.663 1.00 68.38 58 GLU E CA 1
ATOM 5598 C C . GLU E 1 61 ? 12.206 19.184 -5.960 1.00 62.94 58 GLU E C 1
ATOM 5599 O O . GLU E 1 61 ? 11.263 18.717 -6.577 1.00 60.28 58 GLU E O 1
ATOM 5605 N N . ILE E 1 62 ? 13.249 18.460 -5.575 1.00 62.44 59 ILE E N 1
ATOM 5606 C CA . ILE E 1 62 ? 13.313 17.003 -5.827 1.00 58.55 59 ILE E CA 1
ATOM 5607 C C . ILE E 1 62 ? 12.470 16.248 -4.818 1.00 55.67 59 ILE E C 1
ATOM 5608 O O . ILE E 1 62 ? 12.790 16.198 -3.633 1.00 56.23 59 ILE E O 1
ATOM 5613 N N . ASN E 1 63 ? 11.371 15.700 -5.335 1.00 51.83 60 ASN E N 1
ATOM 5614 C CA . ASN E 1 63 ? 10.451 14.848 -4.590 1.00 49.03 60 ASN E CA 1
ATOM 5615 C C . ASN E 1 63 ? 10.690 13.378 -4.872 1.00 44.96 60 ASN E C 1
ATOM 5616 O O . ASN E 1 63 ? 11.028 12.967 -5.990 1.00 42.89 60 ASN E O 1
ATOM 5621 N N . THR E 1 64 ? 10.574 12.584 -3.829 1.00 43.33 61 THR E N 1
ATOM 5622 C CA . THR E 1 64 ? 10.579 11.178 -4.014 1.00 40.35 61 THR E CA 1
ATOM 5623 C C . THR E 1 64 ? 9.202 10.572 -3.788 1.00 37.90 61 THR E C 1
ATOM 5624 O O . THR E 1 64 ? 8.460 11.035 -2.940 1.00 39.07 61 THR E O 1
ATOM 5628 N N . TRP E 1 65 ? 8.875 9.567 -4.590 1.00 33.81 62 TRP E N 1
ATOM 5629 C CA . TRP E 1 65 ? 7.766 8.656 -4.327 1.00 33.06 62 TRP E CA 1
ATOM 5630 C C . TRP E 1 65 ? 8.076 7.231 -4.860 1.00 30.95 62 TRP E C 1
ATOM 5631 O O . TRP E 1 65 ? 8.880 7.032 -5.771 1.00 29.74 62 TRP E O 1
ATOM 5642 N N . THR E 1 66 ? 7.310 6.283 -4.347 1.00 29.24 63 THR E N 1
ATOM 5643 C CA . THR E 1 66 ? 7.357 4.924 -4.760 1.00 27.02 63 THR E CA 1
ATOM 5644 C C . THR E 1 66 ? 6.120 4.527 -5.603 1.00 26.35 63 THR E C 1
ATOM 5645 O O . THR E 1 66 ? 4.993 4.956 -5.287 1.00 23.92 63 THR E O 1
ATOM 5649 N N . SER E 1 67 ? 6.312 3.670 -6.630 1.00 24.40 64 SER E N 1
ATOM 5650 C CA . SER E 1 67 ? 5.177 3.361 -7.457 1.00 23.33 64 SER E CA 1
ATOM 5651 C C . SER E 1 67 ? 5.119 1.894 -7.899 1.00 22.38 64 SER E C 1
ATOM 5652 O O . SER E 1 67 ? 6.127 1.337 -8.228 1.00 22.94 64 SER E O 1
ATOM 5655 N N . ARG E 1 68 ? 3.945 1.234 -7.824 1.00 22.52 65 ARG E N 1
ATOM 5656 C CA . ARG E 1 68 ? 3.727 -0.069 -8.479 1.00 21.48 65 ARG E CA 1
ATOM 5657 C C . ARG E 1 68 ? 3.219 0.068 -9.915 1.00 21.31 65 ARG E C 1
ATOM 5658 O O . ARG E 1 68 ? 2.207 0.682 -10.162 1.00 21.18 65 ARG E O 1
ATOM 5666 N N . ARG E 1 69 ? 3.959 -0.510 -10.851 1.00 21.63 66 ARG E N 1
ATOM 5667 C CA . ARG E 1 69 ? 3.595 -0.687 -12.242 1.00 20.41 66 ARG E CA 1
ATOM 5668 C C . ARG E 1 69 ? 3.213 -2.182 -12.566 1.00 21.65 66 ARG E C 1
ATOM 5669 O O . ARG E 1 69 ? 3.974 -3.091 -12.368 1.00 23.04 66 ARG E O 1
ATOM 5677 N N . ASP E 1 70 ? 2.050 -2.367 -13.119 1.00 22.24 67 ASP E N 1
ATOM 5678 C CA . ASP E 1 70 ? 1.508 -3.615 -13.657 1.00 25.33 67 ASP E CA 1
ATOM 5679 C C . ASP E 1 70 ? 1.465 -3.501 -15.179 1.00 24.41 67 ASP E C 1
ATOM 5680 O O . ASP E 1 70 ? 0.772 -2.642 -15.748 1.00 23.74 67 ASP E O 1
ATOM 5685 N N . LEU E 1 71 ? 2.269 -4.344 -15.801 1.00 25.77 68 LEU E N 1
ATOM 5686 C CA . LEU E 1 71 ? 2.596 -4.252 -17.195 1.00 26.13 68 LEU E CA 1
ATOM 5687 C C . LEU E 1 71 ? 1.822 -5.302 -17.930 1.00 27.47 68 LEU E C 1
ATOM 5688 O O . LEU E 1 71 ? 1.739 -6.471 -17.510 1.00 27.48 68 LEU E O 1
ATOM 5693 N N . ASP E 1 72 ? 1.264 -4.877 -19.039 1.00 25.75 69 ASP E N 1
ATOM 5694 C CA . ASP E 1 72 ? 0.539 -5.796 -19.923 1.00 28.84 69 ASP E CA 1
ATOM 5695 C C . ASP E 1 72 ? 1.046 -5.508 -21.295 1.00 27.92 69 ASP E C 1
ATOM 5696 O O . ASP E 1 72 ? 0.479 -4.598 -21.945 1.00 25.66 69 ASP E O 1
ATOM 5701 N N . PRO E 1 73 ? 2.097 -6.247 -21.762 1.00 29.52 70 PRO E N 1
ATOM 5702 C CA . PRO E 1 73 ? 2.679 -5.898 -23.103 1.00 30.34 70 PRO E CA 1
ATOM 5703 C C . PRO E 1 73 ? 1.721 -6.312 -24.250 1.00 33.81 70 PRO E C 1
ATOM 5704 O O . PRO E 1 73 ? 1.762 -5.687 -25.345 1.00 33.50 70 PRO E O 1
ATOM 5708 N N . ALA E 1 74 ? 0.829 -7.293 -23.988 1.00 35.52 71 ALA E N 1
ATOM 5709 C CA . ALA E 1 74 ? -0.137 -7.678 -24.994 1.00 40.11 71 ALA E CA 1
ATOM 5710 C C . ALA E 1 74 ? -0.980 -6.475 -25.427 1.00 39.35 71 ALA E C 1
ATOM 5711 O O . ALA E 1 74 ? -0.895 -6.069 -26.591 1.00 40.30 71 ALA E O 1
ATOM 5713 N N . ARG E 1 75 ? -1.744 -5.892 -24.489 1.00 37.65 72 ARG E N 1
ATOM 5714 C CA . ARG E 1 75 ? -2.532 -4.670 -24.714 1.00 35.34 72 ARG E CA 1
ATOM 5715 C C . ARG E 1 75 ? -1.712 -3.367 -24.719 1.00 33.46 72 ARG E C 1
ATOM 5716 O O . ARG E 1 75 ? -2.262 -2.338 -25.160 1.00 33.42 72 ARG E O 1
ATOM 5724 N N . ARG E 1 76 ? -0.440 -3.397 -24.248 1.00 30.15 73 ARG E N 1
ATOM 5725 C CA . ARG E 1 76 ? 0.458 -2.254 -24.307 1.00 27.64 73 ARG E CA 1
ATOM 5726 C C . ARG E 1 76 ? -0.082 -1.210 -23.341 1.00 25.19 73 ARG E C 1
ATOM 5727 O O . ARG E 1 76 ? -0.267 -0.036 -23.671 1.00 24.10 73 ARG E O 1
ATOM 5735 N N . VAL E 1 77 ? -0.339 -1.667 -22.116 1.00 25.50 74 VAL E N 1
ATOM 5736 C CA . VAL E 1 77 ? -0.831 -0.854 -21.032 1.00 21.92 74 VAL E CA 1
ATOM 5737 C C . VAL E 1 77 ? 0.070 -1.015 -19.827 1.00 22.26 74 VAL E C 1
ATOM 5738 O O . VAL E 1 77 ? 0.489 -2.131 -19.545 1.00 21.82 74 VAL E O 1
ATOM 5742 N N . ILE E 1 78 ? 0.391 0.107 -19.151 1.00 20.77 75 ILE E N 1
ATOM 5743 C CA . ILE E 1 78 ? 1.090 0.129 -17.869 1.00 20.88 75 ILE E CA 1
ATOM 5744 C C . ILE E 1 78 ? 0.143 0.838 -16.895 1.00 20.18 75 ILE E C 1
ATOM 5745 O O . ILE E 1 78 ? -0.175 2.008 -17.040 1.00 19.98 75 ILE E O 1
ATOM 5750 N N . ALA E 1 79 ? -0.344 0.078 -15.945 1.00 19.02 76 ALA E N 1
ATOM 5751 C CA . ALA E 1 79 ? -1.097 0.607 -14.851 1.00 19.63 76 ALA E CA 1
ATOM 5752 C C . ALA E 1 79 ? -0.153 1.035 -13.709 1.00 17.45 76 ALA E C 1
ATOM 5753 O O . ALA E 1 79 ? 0.588 0.205 -13.190 1.00 20.97 76 ALA E O 1
ATOM 5755 N N . TYR E 1 80 ? -0.151 2.284 -13.277 1.00 17.16 77 TYR E N 1
ATOM 5756 C CA . TYR E 1 80 ? 0.770 2.676 -12.162 1.00 17.26 77 TYR E CA 1
ATOM 5757 C C . TYR E 1 80 ? -0.051 3.150 -10.950 1.00 17.44 77 TYR E C 1
ATOM 5758 O O . TYR E 1 80 ? -1.168 3.555 -11.158 1.00 21.13 77 TYR E O 1
ATOM 5767 N N . ARG E 1 81 ? 0.484 3.134 -9.724 1.00 17.14 78 ARG E N 1
ATOM 5768 C CA . ARG E 1 81 ? -0.224 3.294 -8.448 1.00 18.60 78 ARG E CA 1
ATOM 5769 C C . ARG E 1 81 ? 0.933 3.774 -7.540 1.00 21.31 78 ARG E C 1
ATOM 5770 O O . ARG E 1 81 ? 1.889 2.992 -7.298 1.00 21.08 78 ARG E O 1
ATOM 5778 N N . GLN E 1 82 ? 0.834 4.948 -6.919 1.00 23.73 79 GLN E N 1
ATOM 5779 C CA . GLN E 1 82 ? 1.794 5.323 -5.832 1.00 25.34 79 GLN E CA 1
ATOM 5780 C C . GLN E 1 82 ? 1.529 4.533 -4.536 1.00 28.61 79 GLN E C 1
ATOM 5781 O O . GLN E 1 82 ? 0.372 4.297 -4.218 1.00 29.59 79 GLN E O 1
ATOM 5787 N N . LEU E 1 83 ? 2.579 3.999 -3.896 1.00 30.22 80 LEU E N 1
ATOM 5788 C CA . LEU E 1 83 ? 2.474 3.317 -2.617 1.00 33.90 80 LEU E CA 1
ATOM 5789 C C . LEU E 1 83 ? 2.877 4.306 -1.541 1.00 37.63 80 LEU E C 1
ATOM 5790 O O . LEU E 1 83 ? 2.152 4.545 -0.606 1.00 39.51 80 LEU E O 1
ATOM 5795 N N . GLU E 1 84 ? 4.031 4.925 -1.684 1.00 40.52 81 GLU E N 1
ATOM 5796 C CA . GLU E 1 84 ? 4.262 6.117 -0.919 1.00 44.76 81 GLU E CA 1
ATOM 5797 C C . GLU E 1 84 ? 4.203 7.300 -1.863 1.00 44.50 81 GLU E C 1
ATOM 5798 O O . GLU E 1 84 ? 4.985 7.423 -2.809 1.00 42.96 81 GLU E O 1
ATOM 5804 N N . THR E 1 85 ? 3.280 8.191 -1.528 1.00 47.12 82 THR E N 1
ATOM 5805 C CA . THR E 1 85 ? 2.927 9.389 -2.316 1.00 47.14 82 THR E CA 1
ATOM 5806 C C . THR E 1 85 ? 3.767 10.623 -1.903 1.00 49.06 82 THR E C 1
ATOM 5807 O O . THR E 1 85 ? 4.232 10.675 -0.786 1.00 51.10 82 THR E O 1
ATOM 5811 N N . ALA E 1 86 ? 3.934 11.611 -2.790 1.00 49.13 83 ALA E N 1
ATOM 5812 C CA . ALA E 1 86 ? 4.467 12.937 -2.389 1.00 51.63 83 ALA E CA 1
ATOM 5813 C C . ALA E 1 86 ? 3.578 13.582 -1.289 1.00 53.76 83 ALA E C 1
ATOM 5814 O O . ALA E 1 86 ? 2.439 13.154 -1.127 1.00 52.09 83 ALA E O 1
ATOM 5816 N N . PRO E 1 87 ? 4.101 14.586 -0.519 1.00 57.59 84 PRO E N 1
ATOM 5817 C CA . PRO E 1 87 ? 3.427 15.124 0.718 1.00 60.33 84 PRO E CA 1
ATOM 5818 C C . PRO E 1 87 ? 1.912 15.566 0.695 1.00 60.28 84 PRO E C 1
ATOM 5819 O O . PRO E 1 87 ? 1.153 15.247 1.633 1.00 62.88 84 PRO E O 1
ATOM 5823 N N . ILE E 1 88 ? 1.463 16.278 -0.339 1.00 57.52 85 ILE E N 1
ATOM 5824 C CA . ILE E 1 88 ? 0.040 16.682 -0.428 1.00 55.17 85 ILE E CA 1
ATOM 5825 C C . ILE E 1 88 ? -0.899 15.750 -1.266 1.00 50.11 85 ILE E C 1
ATOM 5826 O O . ILE E 1 88 ? -2.085 16.039 -1.412 1.00 49.63 85 ILE E O 1
ATOM 5831 N N . VAL E 1 89 ? -0.352 14.645 -1.783 1.00 44.38 86 VAL E N 1
ATOM 5832 C CA . VAL E 1 89 ? -1.099 13.607 -2.484 1.00 39.71 86 VAL E CA 1
ATOM 5833 C C . VAL E 1 89 ? -1.812 12.599 -1.572 1.00 38.21 86 VAL E C 1
ATOM 5834 O O . VAL E 1 89 ? -1.158 11.970 -0.742 1.00 38.58 86 VAL E O 1
ATOM 5838 N N . GLY E 1 90 ? -3.134 12.447 -1.737 1.00 35.52 87 GLY E N 1
ATOM 5839 C CA . GLY E 1 90 ? -3.892 11.416 -0.995 1.00 33.86 87 GLY E CA 1
ATOM 5840 C C . GLY E 1 90 ? -3.912 10.128 -1.804 1.00 30.87 87 GLY E C 1
ATOM 5841 O O . GLY E 1 90 ? -3.832 9.046 -1.271 1.00 31.31 87 GLY E O 1
ATOM 5842 N N . HIS E 1 91 ? -4.053 10.255 -3.112 1.00 27.74 88 HIS E N 1
ATOM 5843 C CA . HIS E 1 91 ? -4.171 9.147 -4.033 1.00 26.02 88 HIS E CA 1
ATOM 5844 C C . HIS E 1 91 ? -3.544 9.612 -5.374 1.00 24.59 88 HIS E C 1
ATOM 5845 O O . HIS E 1 91 ? -3.745 10.749 -5.815 1.00 24.73 88 HIS E O 1
ATOM 5852 N N . MET E 1 92 ? -2.686 8.769 -5.946 1.00 23.39 89 MET E N 1
ATOM 5853 C CA . MET E 1 92 ? -2.196 8.981 -7.255 1.00 21.40 89 MET E CA 1
ATOM 5854 C C . MET E 1 92 ? -2.020 7.677 -8.029 1.00 23.11 89 MET E C 1
ATOM 5855 O O . MET E 1 92 ? -1.211 6.791 -7.620 1.00 23.58 89 MET E O 1
ATOM 5860 N N . SER E 1 93 ? -2.671 7.624 -9.202 1.00 22.70 90 SER E N 1
ATOM 5861 C CA . SER E 1 93 ? -2.874 6.390 -9.905 1.00 24.85 90 SER E CA 1
ATOM 5862 C C . SER E 1 93 ? -3.135 6.688 -11.396 1.00 23.64 90 SER E C 1
ATOM 5863 O O . SER E 1 93 ? -3.553 7.795 -11.687 1.00 24.73 90 SER E O 1
ATOM 5866 N N . GLY E 1 94 ? -2.994 5.699 -12.302 1.00 20.20 91 GLY E N 1
ATOM 5867 C CA . GLY E 1 94 ? -3.429 5.875 -13.661 1.00 17.44 91 GLY E CA 1
ATOM 5868 C C . GLY E 1 94 ? -2.829 4.899 -14.636 1.00 16.51 91 GLY E C 1
ATOM 5869 O O . GLY E 1 94 ? -2.398 3.865 -14.264 1.00 17.10 91 GLY E O 1
ATOM 5870 N N . GLU E 1 95 ? -2.837 5.213 -15.911 1.00 16.26 92 GLU E N 1
ATOM 5871 C CA . GLU E 1 95 ? -2.350 4.301 -16.951 1.00 17.12 92 GLU E CA 1
ATOM 5872 C C . GLU E 1 95 ? -1.599 5.026 -18.066 1.00 16.73 92 GLU E C 1
ATOM 5873 O O . GLU E 1 95 ? -2.006 6.128 -18.480 1.00 17.36 92 GLU E O 1
ATOM 5879 N N . TRP E 1 96 ? -0.544 4.391 -18.544 1.00 16.05 93 TRP E N 1
ATOM 5880 C CA . TRP E 1 96 ? -0.044 4.659 -19.863 1.00 18.21 93 TRP E CA 1
ATOM 5881 C C . TRP E 1 96 ? -0.679 3.652 -20.858 1.00 20.50 93 TRP E C 1
ATOM 5882 O O . TRP E 1 96 ? -0.777 2.449 -20.552 1.00 19.60 93 TRP E O 1
ATOM 5893 N N . ARG E 1 97 ? -1.124 4.149 -22.035 1.00 21.46 94 ARG E N 1
ATOM 5894 C CA . ARG E 1 97 ? -1.699 3.232 -23.036 1.00 22.14 94 ARG E CA 1
ATOM 5895 C C . ARG E 1 97 ? -1.178 3.551 -24.398 1.00 22.38 94 ARG E C 1
ATOM 5896 O O . ARG E 1 97 ? -1.228 4.687 -24.837 1.00 24.21 94 ARG E O 1
ATOM 5904 N N . ALA E 1 98 ? -0.697 2.543 -25.087 1.00 23.46 95 ALA E N 1
ATOM 5905 C CA . ALA E 1 98 ? -0.306 2.729 -26.483 1.00 24.45 95 ALA E CA 1
ATOM 5906 C C . ALA E 1 98 ? -1.239 1.988 -27.474 1.00 26.47 95 ALA E C 1
ATOM 5907 O O . ALA E 1 98 ? -1.390 0.786 -27.337 1.00 30.82 95 ALA E O 1
ATOM 5909 N N . PHE E 1 99 ? -1.870 2.655 -28.456 1.00 25.82 96 PHE E N 1
ATOM 5910 C CA . PHE E 1 99 ? -2.604 1.947 -29.487 1.00 27.39 96 PHE E CA 1
ATOM 5911 C C . PHE E 1 99 ? -2.042 2.087 -30.906 1.00 30.41 96 PHE E C 1
ATOM 5912 O O . PHE E 1 99 ? -1.550 3.173 -31.340 1.00 30.38 96 PHE E O 1
ATOM 5920 N N . THR E 1 100 ? -2.215 1.013 -31.671 1.00 32.71 97 THR E N 1
ATOM 5921 C CA . THR E 1 100 ? -1.859 1.049 -33.053 1.00 34.80 97 THR E CA 1
ATOM 5922 C C . THR E 1 100 ? -2.894 1.938 -33.756 1.00 35.46 97 THR E C 1
ATOM 5923 O O . THR E 1 100 ? -4.118 1.675 -33.746 1.00 33.65 97 THR E O 1
ATOM 5927 N N . LEU E 1 101 ? -2.362 2.980 -34.375 1.00 36.02 98 LEU E N 1
ATOM 5928 C CA . LEU E 1 101 ? -3.097 3.832 -35.269 1.00 37.32 98 LEU E CA 1
ATOM 5929 C C . LEU E 1 101 ? -2.890 3.374 -36.686 1.00 40.46 98 LEU E C 1
ATOM 5930 O O . LEU E 1 101 ? -3.830 3.336 -37.467 1.00 42.65 98 LEU E O 1
ATOM 5935 N N . ASP E 1 102 ? -1.653 3.053 -37.052 1.00 42.32 99 ASP E N 1
ATOM 5936 C CA . ASP E 1 102 ? -1.398 2.246 -38.250 1.00 46.49 99 ASP E CA 1
ATOM 5937 C C . ASP E 1 102 ? -0.078 1.639 -38.062 1.00 47.25 99 ASP E C 1
ATOM 5938 O O . ASP E 1 102 ? 0.382 1.589 -36.926 1.00 45.25 99 ASP E O 1
ATOM 5943 N N . ALA E 1 103 ? 0.527 1.162 -39.151 1.00 50.37 100 ALA E N 1
ATOM 5944 C CA . ALA E 1 103 ? 1.834 0.495 -39.071 1.00 51.54 100 ALA E CA 1
ATOM 5945 C C . ALA E 1 103 ? 2.985 1.395 -38.519 1.00 49.20 100 ALA E C 1
ATOM 5946 O O . ALA E 1 103 ? 3.871 0.916 -37.832 1.00 49.09 100 ALA E O 1
ATOM 5948 N N . GLU E 1 104 ? 2.909 2.704 -38.758 1.00 48.51 101 GLU E N 1
ATOM 5949 C CA . GLU E 1 104 ? 3.953 3.624 -38.383 1.00 47.92 101 GLU E CA 1
ATOM 5950 C C . GLU E 1 104 ? 3.596 4.720 -37.406 1.00 44.43 101 GLU E C 1
ATOM 5951 O O . GLU E 1 104 ? 4.453 5.590 -37.174 1.00 45.12 101 GLU E O 1
ATOM 5957 N N . ARG E 1 105 ? 2.389 4.678 -36.820 1.00 40.22 102 ARG E N 1
ATOM 5958 C CA . ARG E 1 105 ? 1.920 5.680 -35.866 1.00 35.39 102 ARG E CA 1
ATOM 5959 C C . ARG E 1 105 ? 1.202 5.066 -34.697 1.00 33.46 102 ARG E C 1
ATOM 5960 O O . ARG E 1 105 ? 0.583 4.012 -34.848 1.00 34.63 102 ARG E O 1
ATOM 5968 N N . THR E 1 106 ? 1.331 5.709 -33.531 1.00 31.07 103 THR E N 1
ATOM 5969 C CA . THR E 1 106 ? 0.772 5.256 -32.247 1.00 28.76 103 THR E CA 1
ATOM 5970 C C . THR E 1 106 ? -0.039 6.354 -31.586 1.00 26.93 103 THR E C 1
ATOM 5971 O O . THR E 1 106 ? 0.390 7.510 -31.562 1.00 25.88 103 THR E O 1
ATOM 5975 N N . GLN E 1 107 ? -1.230 6.000 -31.088 1.00 26.63 104 GLN E N 1
ATOM 5976 C CA . GLN E 1 107 ? -1.942 6.881 -30.173 1.00 24.82 104 GLN E CA 1
ATOM 5977 C C . GLN E 1 107 ? -1.464 6.673 -28.755 1.00 24.88 104 GLN E C 1
ATOM 5978 O O . GLN E 1 107 ? -1.586 5.591 -28.188 1.00 25.61 104 GLN E O 1
ATOM 5984 N N . LEU E 1 108 ? -0.878 7.693 -28.160 1.00 24.34 105 LEU E N 1
ATOM 5985 C CA . LEU E 1 108 ? -0.358 7.491 -26.813 1.00 23.24 105 LEU E CA 1
ATOM 5986 C C . LEU E 1 108 ? -1.176 8.314 -25.792 1.00 22.25 105 LEU E C 1
ATOM 5987 O O . LEU E 1 108 ? -1.365 9.542 -25.999 1.00 23.19 105 LEU E O 1
ATOM 5992 N N . VAL E 1 109 ? -1.656 7.618 -24.755 1.00 18.92 106 VAL E N 1
ATOM 5993 C CA . VAL E 1 109 ? -2.501 8.169 -23.757 1.00 18.43 106 VAL E CA 1
ATOM 5994 C C . VAL E 1 109 ? -1.837 8.032 -22.388 1.00 18.86 106 VAL E C 1
ATOM 5995 O O . VAL E 1 109 ? -1.358 6.948 -22.012 1.00 19.45 106 VAL E O 1
ATOM 5999 N N . LEU E 1 110 ? -1.955 9.098 -21.590 1.00 18.85 107 LEU E N 1
ATOM 6000 C CA . LEU E 1 110 ? -1.532 9.058 -20.169 1.00 19.92 107 LEU E CA 1
ATOM 6001 C C . LEU E 1 110 ? -2.732 9.565 -19.382 1.00 20.21 107 LEU E C 1
ATOM 6002 O O . LEU E 1 110 ? -3.102 10.726 -19.551 1.00 21.43 107 LEU E O 1
ATOM 6007 N N . THR E 1 111 ? -3.273 8.722 -18.495 1.00 20.15 108 THR E N 1
ATOM 6008 C CA . THR E 1 111 ? -4.333 9.141 -17.558 1.00 19.51 108 THR E CA 1
ATOM 6009 C C . THR E 1 111 ? -3.808 9.386 -16.116 1.00 20.39 108 THR E C 1
ATOM 6010 O O . THR E 1 111 ? -2.795 8.791 -15.697 1.00 18.53 108 THR E O 1
ATOM 6014 N N . HIS E 1 112 ? -4.547 10.204 -15.333 1.00 20.31 109 HIS E N 1
ATOM 6015 C CA . HIS E 1 112 ? -4.260 10.391 -13.894 1.00 19.79 109 HIS E CA 1
ATOM 6016 C C . HIS E 1 112 ? -5.551 10.340 -13.058 1.00 20.21 109 HIS E C 1
ATOM 6017 O O . HIS E 1 112 ? -6.537 10.995 -13.391 1.00 20.06 109 HIS E O 1
ATOM 6024 N N . ASP E 1 113 ? -5.581 9.496 -12.015 1.00 20.01 110 ASP E N 1
ATOM 6025 C CA . ASP E 1 113 ? -6.564 9.572 -10.926 1.00 20.96 110 ASP E CA 1
ATOM 6026 C C . ASP E 1 113 ? -5.924 10.055 -9.619 1.00 21.31 110 ASP E C 1
ATOM 6027 O O . ASP E 1 113 ? -5.061 9.426 -9.080 1.00 20.43 110 ASP E O 1
ATOM 6032 N N . PHE E 1 114 ? -6.428 11.120 -9.038 1.00 23.91 111 PHE E N 1
ATOM 6033 C CA . PHE E 1 114 ? -5.738 11.659 -7.876 1.00 24.09 111 PHE E CA 1
ATOM 6034 C C . PHE E 1 114 ? -6.625 12.493 -6.980 1.00 26.82 111 PHE E C 1
ATOM 6035 O O . PHE E 1 114 ? -7.678 13.003 -7.435 1.00 25.79 111 PHE E O 1
ATOM 6043 N N . VAL E 1 115 ? -6.193 12.611 -5.689 1.00 29.05 112 VAL E N 1
ATOM 6044 C CA . VAL E 1 115 ? -6.817 13.434 -4.707 1.00 29.51 112 VAL E CA 1
ATOM 6045 C C . VAL E 1 115 ? -5.735 14.041 -3.808 1.00 33.32 112 VAL E C 1
ATOM 6046 O O . VAL E 1 115 ? -4.623 13.513 -3.689 1.00 32.31 112 VAL E O 1
ATOM 6050 N N . THR E 1 116 ? -6.043 15.186 -3.197 1.00 37.90 113 THR E N 1
ATOM 6051 C CA . THR E 1 116 ? -5.144 15.800 -2.198 1.00 42.18 113 THR E CA 1
ATOM 6052 C C . THR E 1 116 ? -5.339 15.076 -0.857 1.00 45.19 113 THR E C 1
ATOM 6053 O O . THR E 1 116 ? -6.401 14.477 -0.628 1.00 45.97 113 THR E O 1
ATOM 6057 N N . ARG E 1 117 ? -4.310 15.097 -0.004 1.00 58.41 114 ARG E N 1
ATOM 6058 C CA . ARG E 1 117 ? -4.385 14.483 1.310 1.00 62.70 114 ARG E CA 1
ATOM 6059 C C . ARG E 1 117 ? -5.298 15.290 2.220 1.00 66.31 114 ARG E C 1
ATOM 6060 O O . ARG E 1 117 ? -5.551 16.493 1.992 1.00 64.98 114 ARG E O 1
ATOM 6068 N N . ALA E 1 118 ? -5.791 14.608 3.251 1.00 71.46 115 ALA E N 1
ATOM 6069 C CA . ALA E 1 118 ? -6.696 15.175 4.287 1.00 76.81 115 ALA E CA 1
ATOM 6070 C C . ALA E 1 118 ? -6.317 16.547 4.930 1.00 78.86 115 ALA E C 1
ATOM 6071 O O . ALA E 1 118 ? -5.155 16.768 5.288 1.00 78.55 115 ALA E O 1
ATOM 6073 N N . ALA E 1 119 ? -7.307 17.452 5.059 1.00 81.71 116 ALA E N 1
ATOM 6074 C CA . ALA E 1 119 ? -7.156 18.704 5.835 1.00 86.52 116 ALA E CA 1
ATOM 6075 C C . ALA E 1 119 ? -6.779 18.364 7.274 1.00 91.80 116 ALA E C 1
ATOM 6076 O O . ALA E 1 119 ? -7.596 17.815 8.010 1.00 95.09 116 ALA E O 1
ATOM 6078 N N . GLY E 1 120 ? -5.544 18.687 7.663 1.00 93.51 117 GLY E N 1
ATOM 6079 C CA . GLY E 1 120 ? -5.005 18.302 8.978 1.00 99.04 117 GLY E CA 1
ATOM 6080 C C . GLY E 1 120 ? -5.271 19.204 10.174 1.00 105.01 117 GLY E C 1
ATOM 6081 O O . GLY E 1 120 ? -4.341 19.469 10.946 1.00 109.32 117 GLY E O 1
ATOM 6082 N N . ASP E 1 121 ? -6.510 19.691 10.333 1.00 106.50 118 ASP E N 1
ATOM 6083 C CA . ASP E 1 121 ? -7.003 20.209 11.652 1.00 113.29 118 ASP E CA 1
ATOM 6084 C C . ASP E 1 121 ? -6.684 21.646 12.134 1.00 116.96 118 ASP E C 1
ATOM 6085 O O . ASP E 1 121 ? -7.192 22.089 13.166 1.00 121.43 118 ASP E O 1
ATOM 6090 N N . ASP E 1 122 ? -5.840 22.348 11.372 1.00 115.24 119 ASP E N 1
ATOM 6091 C CA . ASP E 1 122 ? -5.539 23.792 11.542 1.00 118.69 119 ASP E CA 1
ATOM 6092 C C . ASP E 1 122 ? -6.612 24.713 10.877 1.00 117.85 119 ASP E C 1
ATOM 6093 O O . ASP E 1 122 ? -6.883 25.780 11.422 1.00 123.24 119 ASP E O 1
ATOM 6098 N N . GLY E 1 123 ? -7.205 24.354 9.727 1.00 111.99 120 GLY E N 1
ATOM 6099 C CA . GLY E 1 123 ? -7.018 23.066 9.028 1.00 105.84 120 GLY E CA 1
ATOM 6100 C C . GLY E 1 123 ? -6.256 23.225 7.730 1.00 100.37 120 GLY E C 1
ATOM 6101 O O . GLY E 1 123 ? -6.809 23.702 6.734 1.00 98.09 120 GLY E O 1
ATOM 6102 N N . LEU E 1 124 ? -4.977 22.857 7.750 1.00 98.77 121 LEU E N 1
ATOM 6103 C CA . LEU E 1 124 ? -4.115 22.982 6.573 1.00 94.27 121 LEU E CA 1
ATOM 6104 C C . LEU E 1 124 ? -3.636 21.595 6.186 1.00 90.16 121 LEU E C 1
ATOM 6105 O O . LEU E 1 124 ? -3.266 20.788 7.050 1.00 92.59 121 LEU E O 1
ATOM 6110 N N . VAL E 1 125 ? -3.633 21.304 4.891 1.00 84.64 122 VAL E N 1
ATOM 6111 C CA . VAL E 1 125 ? -3.231 19.976 4.465 1.00 80.48 122 VAL E CA 1
ATOM 6112 C C . VAL E 1 125 ? -1.731 19.818 4.688 1.00 81.71 122 VAL E C 1
ATOM 6113 O O . VAL E 1 125 ? -0.956 20.771 4.517 1.00 82.10 122 VAL E O 1
ATOM 6117 N N . ALA E 1 126 ? -1.361 18.587 5.066 1.00 82.33 123 ALA E N 1
ATOM 6118 C CA . ALA E 1 126 ? -0.037 18.248 5.549 1.00 84.48 123 ALA E CA 1
ATOM 6119 C C . ALA E 1 126 ? 0.195 19.235 6.716 1.00 89.62 123 ALA E C 1
ATOM 6120 O O . ALA E 1 126 ? -0.558 19.196 7.701 1.00 92.42 123 ALA E O 1
ATOM 6122 N N . GLY E 1 127 ? 1.177 20.132 6.596 1.00 91.03 124 GLY E N 1
ATOM 6123 C CA . GLY E 1 127 ? 1.262 21.292 7.505 1.00 95.84 124 GLY E CA 1
ATOM 6124 C C . GLY E 1 127 ? 1.605 22.617 6.833 1.00 95.34 124 GLY E C 1
ATOM 6125 O O . GLY E 1 127 ? 2.256 23.450 7.426 1.00 100.50 124 GLY E O 1
ATOM 6126 N N . LYS E 1 128 ? 1.176 22.813 5.589 1.00 89.45 125 LYS E N 1
ATOM 6127 C CA . LYS E 1 128 ? 1.550 24.007 4.826 1.00 89.21 125 LYS E CA 1
ATOM 6128 C C . LYS E 1 128 ? 0.322 24.699 4.213 1.00 86.34 125 LYS E C 1
ATOM 6129 O O . LYS E 1 128 ? -0.036 25.805 4.610 1.00 89.98 125 LYS E O 1
ATOM 6135 N N . LEU E 1 129 ? -0.341 23.992 3.296 1.00 79.51 126 LEU E N 1
ATOM 6136 C CA . LEU E 1 129 ? -1.326 24.536 2.346 1.00 76.27 126 LEU E CA 1
ATOM 6137 C C . LEU E 1 129 ? -2.788 24.393 2.796 1.00 76.06 126 LEU E C 1
ATOM 6138 O O . LEU E 1 129 ? -3.123 23.450 3.496 1.00 74.93 126 LEU E O 1
ATOM 6143 N N . THR E 1 130 ? -3.654 25.323 2.390 1.00 77.60 127 THR E N 1
ATOM 6144 C CA . THR E 1 130 ? -5.115 25.145 2.523 1.00 78.14 127 THR E CA 1
ATOM 6145 C C . THR E 1 130 ? -5.622 24.116 1.495 1.00 73.08 127 THR E C 1
ATOM 6146 O O . THR E 1 130 ? -5.023 23.992 0.432 1.00 69.24 127 THR E O 1
ATOM 6150 N N . PRO E 1 131 ? -6.728 23.388 1.794 1.00 73.03 128 PRO E N 1
ATOM 6151 C CA . PRO E 1 131 ? -7.300 22.503 0.754 1.00 69.04 128 PRO E CA 1
ATOM 6152 C C . PRO E 1 131 ? -7.328 23.141 -0.645 1.00 66.98 128 PRO E C 1
ATOM 6153 O O . PRO E 1 131 ? -6.902 22.485 -1.594 1.00 62.83 128 PRO E O 1
ATOM 6157 N N . ASP E 1 132 ? -7.770 24.401 -0.740 1.00 70.35 129 ASP E N 1
ATOM 6158 C CA . ASP E 1 132 ? -7.764 25.196 -1.991 1.00 70.60 129 ASP E CA 1
ATOM 6159 C C . ASP E 1 132 ? -6.388 25.308 -2.671 1.00 67.29 129 ASP E C 1
ATOM 6160 O O . ASP E 1 132 ? -6.225 24.848 -3.795 1.00 64.16 129 ASP E O 1
ATOM 6165 N N . GLU E 1 133 ? -5.419 25.929 -2.001 1.00 69.11 130 GLU E N 1
ATOM 6166 C CA . GLU E 1 133 ? -4.034 25.957 -2.478 1.00 67.05 130 GLU E CA 1
ATOM 6167 C C . GLU E 1 133 ? -3.537 24.543 -2.848 1.00 60.76 130 GLU E C 1
ATOM 6168 O O . GLU E 1 133 ? -2.942 24.373 -3.916 1.00 58.50 130 GLU E O 1
ATOM 6174 N N . ALA E 1 134 ? -3.823 23.535 -2.010 1.00 58.56 131 ALA E N 1
ATOM 6175 C CA . ALA E 1 134 ? -3.345 22.150 -2.232 1.00 54.16 131 ALA E CA 1
ATOM 6176 C C . ALA E 1 134 ? -3.890 21.539 -3.531 1.00 50.49 131 ALA E C 1
ATOM 6177 O O . ALA E 1 134 ? -3.120 21.181 -4.424 1.00 46.59 131 ALA E O 1
ATOM 6179 N N . ARG E 1 135 ? -5.217 21.448 -3.611 1.00 51.09 132 ARG E N 1
ATOM 6180 C CA . ARG E 1 135 ? -5.940 21.037 -4.809 1.00 49.09 132 ARG E CA 1
ATOM 6181 C C . ARG E 1 135 ? -5.363 21.768 -6.046 1.00 47.94 132 ARG E C 1
ATOM 6182 O O . ARG E 1 135 ? -4.959 21.165 -7.021 1.00 44.72 132 ARG E O 1
ATOM 6190 N N . GLU E 1 136 ? -5.286 23.083 -5.987 1.00 52.05 133 GLU E N 1
ATOM 6191 C CA . GLU E 1 136 ? -4.845 23.865 -7.139 1.00 52.08 133 GLU E CA 1
ATOM 6192 C C . GLU E 1 136 ? -3.399 23.600 -7.597 1.00 48.34 133 GLU E C 1
ATOM 6193 O O . GLU E 1 136 ? -3.123 23.620 -8.783 1.00 46.81 133 GLU E O 1
ATOM 6199 N N . MET E 1 137 ? -2.490 23.368 -6.654 1.00 48.11 134 MET E N 1
ATOM 6200 C CA . MET E 1 137 ? -1.071 23.103 -6.960 1.00 46.61 134 MET E CA 1
ATOM 6201 C C . MET E 1 137 ? -0.899 21.689 -7.483 1.00 41.19 134 MET E C 1
ATOM 6202 O O . MET E 1 137 ? -0.168 21.475 -8.409 1.00 38.98 134 MET E O 1
ATOM 6207 N N . LEU E 1 138 ? -1.612 20.744 -6.902 1.00 38.91 135 LEU E N 1
ATOM 6208 C CA . LEU E 1 138 ? -1.687 19.449 -7.485 1.00 37.53 135 LEU E CA 1
ATOM 6209 C C . LEU E 1 138 ? -2.218 19.399 -8.973 1.00 35.95 135 LEU E C 1
ATOM 6210 O O . LEU E 1 138 ? -1.618 18.714 -9.760 1.00 34.15 135 LEU E O 1
ATOM 6215 N N . GLU E 1 139 ? -3.315 20.066 -9.335 1.00 38.40 136 GLU E N 1
ATOM 6216 C CA . GLU E 1 139 ? -3.886 19.946 -10.696 1.00 38.69 136 GLU E CA 1
ATOM 6217 C C . GLU E 1 139 ? -2.876 20.503 -11.683 1.00 38.97 136 GLU E C 1
ATOM 6218 O O . GLU E 1 139 ? -2.634 19.887 -12.719 1.00 37.50 136 GLU E O 1
ATOM 6224 N N . ALA E 1 140 ? -2.267 21.643 -11.331 1.00 41.76 137 ALA E N 1
ATOM 6225 C CA . ALA E 1 140 ? -1.127 22.216 -12.039 1.00 42.31 137 ALA E CA 1
ATOM 6226 C C . ALA E 1 140 ? 0.015 21.198 -12.277 1.00 39.53 137 ALA E C 1
ATOM 6227 O O . ALA E 1 140 ? 0.453 21.002 -13.429 1.00 39.78 137 ALA E O 1
ATOM 6229 N N . VAL E 1 141 ? 0.517 20.587 -11.200 1.00 37.38 138 VAL E N 1
ATOM 6230 C CA . VAL E 1 141 ? 1.548 19.564 -11.307 1.00 34.23 138 VAL E CA 1
ATOM 6231 C C . VAL E 1 141 ? 1.150 18.470 -12.311 1.00 30.54 138 VAL E C 1
ATOM 6232 O O . VAL E 1 141 ? 1.941 18.124 -13.146 1.00 27.73 138 VAL E O 1
ATOM 6236 N N . VAL E 1 142 ? -0.058 17.916 -12.230 1.00 30.17 139 VAL E N 1
ATOM 6237 C CA . VAL E 1 142 ? -0.336 16.826 -13.127 1.00 29.39 139 VAL E CA 1
ATOM 6238 C C . VAL E 1 142 ? -0.538 17.299 -14.595 1.00 32.37 139 VAL E C 1
ATOM 6239 O O . VAL E 1 142 ? -0.173 16.562 -15.542 1.00 30.03 139 VAL E O 1
ATOM 6243 N N . GLU E 1 143 ? -1.090 18.521 -14.764 1.00 36.26 140 GLU E N 1
ATOM 6244 C CA . GLU E 1 143 ? -1.200 19.147 -16.078 1.00 39.37 140 GLU E CA 1
ATOM 6245 C C . GLU E 1 143 ? 0.185 19.282 -16.741 1.00 39.26 140 GLU E C 1
ATOM 6246 O O . GLU E 1 143 ? 0.421 18.711 -17.820 1.00 38.14 140 GLU E O 1
ATOM 6252 N N . ARG E 1 144 ? 1.082 20.012 -16.079 1.00 40.76 141 ARG E N 1
ATOM 6253 C CA . ARG E 1 144 ? 2.462 20.198 -16.521 1.00 41.96 141 ARG E CA 1
ATOM 6254 C C . ARG E 1 144 ? 3.174 18.893 -16.818 1.00 38.63 141 ARG E C 1
ATOM 6255 O O . ARG E 1 144 ? 3.918 18.838 -17.775 1.00 38.91 141 ARG E O 1
ATOM 6263 N N . ASN E 1 145 ? 2.979 17.852 -15.988 1.00 36.81 142 ASN E N 1
ATOM 6264 C CA . ASN E 1 145 ? 3.803 16.666 -16.096 1.00 33.77 142 ASN E CA 1
ATOM 6265 C C . ASN E 1 145 ? 3.272 15.705 -17.160 1.00 30.61 142 ASN E C 1
ATOM 6266 O O . ASN E 1 145 ? 4.041 15.087 -17.833 1.00 30.44 142 ASN E O 1
ATOM 6271 N N . SER E 1 146 ? 1.968 15.555 -17.296 1.00 29.22 143 SER E N 1
ATOM 6272 C CA . SER E 1 146 ? 1.405 14.864 -18.434 1.00 28.52 143 SER E CA 1
ATOM 6273 C C . SER E 1 146 ? 1.873 15.442 -19.715 1.00 28.49 143 SER E C 1
ATOM 6274 O O . SER E 1 146 ? 2.352 14.674 -20.525 1.00 27.72 143 SER E O 1
ATOM 6277 N N . VAL E 1 147 ? 1.654 16.750 -19.991 1.00 31.36 144 VAL E N 1
ATOM 6278 C CA . VAL E 1 147 ? 2.165 17.244 -21.302 1.00 31.39 144 VAL E CA 1
ATOM 6279 C C . VAL E 1 147 ? 3.624 16.873 -21.444 1.00 31.91 144 VAL E C 1
ATOM 6280 O O . VAL E 1 147 ? 3.918 16.113 -22.329 1.00 33.44 144 VAL E O 1
ATOM 6284 N N . ALA E 1 148 ? 4.495 17.242 -20.507 1.00 30.66 145 ALA E N 1
ATOM 6285 C CA . ALA E 1 148 ? 5.929 17.017 -20.711 1.00 30.49 145 ALA E CA 1
ATOM 6286 C C . ALA E 1 148 ? 6.298 15.561 -20.851 1.00 28.11 145 ALA E C 1
ATOM 6287 O O . ALA E 1 148 ? 7.188 15.223 -21.647 1.00 28.59 145 ALA E O 1
ATOM 6289 N N . ASP E 1 149 ? 5.630 14.685 -20.094 1.00 25.67 146 ASP E N 1
ATOM 6290 C CA . ASP E 1 149 ? 5.942 13.263 -20.132 1.00 25.56 146 ASP E CA 1
ATOM 6291 C C . ASP E 1 149 ? 5.574 12.568 -21.513 1.00 24.76 146 ASP E C 1
ATOM 6292 O O . ASP E 1 149 ? 6.368 11.818 -22.055 1.00 26.94 146 ASP E O 1
ATOM 6297 N N . LEU E 1 150 ? 4.371 12.828 -22.015 1.00 23.38 147 LEU E N 1
ATOM 6298 C CA . LEU E 1 150 ? 3.854 12.461 -23.286 1.00 22.64 147 LEU E CA 1
ATOM 6299 C C . LEU E 1 150 ? 4.768 12.973 -24.391 1.00 25.68 147 LEU E C 1
ATOM 6300 O O . LEU E 1 150 ? 5.038 12.222 -25.294 1.00 28.09 147 LEU E O 1
ATOM 6305 N N . ASN E 1 151 ? 5.238 14.209 -24.355 1.00 27.03 148 ASN E N 1
ATOM 6306 C CA . ASN E 1 151 ? 6.163 14.694 -25.344 1.00 31.34 148 ASN E CA 1
ATOM 6307 C C . ASN E 1 151 ? 7.559 14.028 -25.293 1.00 31.56 148 ASN E C 1
ATOM 6308 O O . ASN E 1 151 ? 8.225 13.828 -26.293 1.00 32.37 148 ASN E O 1
ATOM 6313 N N . ALA E 1 152 ? 8.030 13.714 -24.112 1.00 31.37 149 ALA E N 1
ATOM 6314 C CA . ALA E 1 152 ? 9.343 13.091 -24.056 1.00 31.88 149 ALA E CA 1
ATOM 6315 C C . ALA E 1 152 ? 9.265 11.633 -24.609 1.00 30.59 149 ALA E C 1
ATOM 6316 O O . ALA E 1 152 ? 10.202 11.204 -25.264 1.00 35.84 149 ALA E O 1
ATOM 6318 N N . VAL E 1 153 ? 8.147 10.921 -24.468 1.00 26.11 150 VAL E N 1
ATOM 6319 C CA . VAL E 1 153 ? 8.030 9.605 -25.042 1.00 24.96 150 VAL E CA 1
ATOM 6320 C C . VAL E 1 153 ? 7.905 9.624 -26.587 1.00 28.11 150 VAL E C 1
ATOM 6321 O O . VAL E 1 153 ? 8.498 8.756 -27.275 1.00 30.12 150 VAL E O 1
ATOM 6325 N N . LEU E 1 154 ? 7.095 10.560 -27.102 1.00 27.33 151 LEU E N 1
ATOM 6326 C CA . LEU E 1 154 ? 7.059 10.949 -28.517 1.00 30.65 151 LEU E CA 1
ATOM 6327 C C . LEU E 1 154 ? 8.465 11.259 -29.113 1.00 33.79 151 LEU E C 1
ATOM 6328 O O . LEU E 1 154 ? 8.894 10.637 -30.078 1.00 36.37 151 LEU E O 1
ATOM 6333 N N . GLY E 1 155 ? 9.211 12.176 -28.514 1.00 35.89 152 GLY E N 1
ATOM 6334 C CA . GLY E 1 155 ? 10.524 12.552 -29.046 1.00 38.07 152 GLY E CA 1
ATOM 6335 C C . GLY E 1 155 ? 11.396 11.325 -29.039 1.00 37.85 152 GLY E C 1
ATOM 6336 O O . GLY E 1 155 ? 11.993 11.023 -30.010 1.00 41.80 152 GLY E O 1
ATOM 6337 N N . GLU E 1 156 ? 11.444 10.582 -27.947 1.00 36.47 153 GLU E N 1
ATOM 6338 C CA . GLU E 1 156 ? 12.399 9.465 -27.826 1.00 36.98 153 GLU E CA 1
ATOM 6339 C C . GLU E 1 156 ? 12.062 8.339 -28.840 1.00 36.90 153 GLU E C 1
ATOM 6340 O O . GLU E 1 156 ? 12.928 7.742 -29.434 1.00 39.80 153 GLU E O 1
ATOM 6346 N N . ALA E 1 157 ? 10.779 8.094 -29.073 1.00 35.33 154 ALA E N 1
ATOM 6347 C CA . ALA E 1 157 ? 10.346 7.015 -29.945 1.00 34.38 154 ALA E CA 1
ATOM 6348 C C . ALA E 1 157 ? 10.576 7.387 -31.432 1.00 36.75 154 ALA E C 1
ATOM 6349 O O . ALA E 1 157 ? 11.063 6.571 -32.203 1.00 37.98 154 ALA E O 1
ATOM 6351 N N . GLU E 1 158 ? 10.264 8.633 -31.796 1.00 37.62 155 GLU E N 1
ATOM 6352 C CA . GLU E 1 158 ? 10.531 9.172 -33.135 1.00 40.21 155 GLU E CA 1
ATOM 6353 C C . GLU E 1 158 ? 12.020 9.204 -33.448 1.00 42.78 155 GLU E C 1
ATOM 6354 O O . GLU E 1 158 ? 12.401 9.053 -34.604 1.00 45.65 155 GLU E O 1
ATOM 6360 N N . ARG E 1 159 ? 12.847 9.374 -32.426 1.00 43.16 156 ARG E N 1
ATOM 6361 C CA . ARG E 1 159 ? 14.333 9.323 -32.533 1.00 45.31 156 ARG E CA 1
ATOM 6362 C C . ARG E 1 159 ? 14.872 7.904 -32.856 1.00 46.44 156 ARG E C 1
ATOM 6363 O O . ARG E 1 159 ? 15.825 7.738 -33.550 1.00 49.73 156 ARG E O 1
ATOM 6371 N N . ARG E 1 160 ? 14.242 6.878 -32.312 1.00 44.72 157 ARG E N 1
ATOM 6372 C CA . ARG E 1 160 ? 14.638 5.493 -32.513 1.00 45.31 157 ARG E CA 1
ATOM 6373 C C . ARG E 1 160 ? 14.248 4.930 -33.895 1.00 46.28 157 ARG E C 1
ATOM 6374 O O . ARG E 1 160 ? 14.902 4.017 -34.447 1.00 48.28 157 ARG E O 1
ATOM 6382 N N . VAL E 1 161 ? 13.149 5.440 -34.424 1.00 43.70 158 VAL E N 1
ATOM 6383 C CA . VAL E 1 161 ? 12.811 5.202 -35.784 1.00 45.96 158 VAL E CA 1
ATOM 6384 C C . VAL E 1 161 ? 13.886 5.806 -36.704 1.00 49.49 158 VAL E C 1
ATOM 6385 O O . VAL E 1 161 ? 14.503 5.125 -37.553 1.00 52.33 158 VAL E O 1
ATOM 6389 N N . ARG E 1 162 ? 14.122 7.096 -36.515 1.00 49.99 159 ARG E N 1
ATOM 6390 C CA . ARG E 1 162 ? 15.012 7.862 -37.330 1.00 54.59 159 ARG E CA 1
ATOM 6391 C C . ARG E 1 162 ? 16.383 7.171 -37.318 1.00 58.89 159 ARG E C 1
ATOM 6392 O O . ARG E 1 162 ? 17.020 7.170 -38.316 1.00 62.35 159 ARG E O 1
ATOM 6400 N N . ALA E 1 163 ? 16.777 6.530 -36.202 1.00 59.61 160 ALA E N 1
ATOM 6401 C CA . ALA E 1 163 ? 18.080 5.880 -36.027 1.00 65.20 160 ALA E CA 1
ATOM 6402 C C . ALA E 1 163 ? 18.166 4.538 -36.740 1.00 68.38 160 ALA E C 1
ATOM 6403 O O . ALA E 1 163 ? 19.200 4.233 -37.440 1.00 73.43 160 ALA E O 1
ATOM 6405 N N . ALA E 1 164 ? 17.080 3.775 -36.610 1.00 65.86 161 ALA E N 1
ATOM 6406 C CA . ALA E 1 164 ? 16.962 2.423 -37.167 1.00 69.61 161 ALA E CA 1
ATOM 6407 C C . ALA E 1 164 ? 16.828 2.229 -38.738 1.00 73.12 161 ALA E C 1
ATOM 6408 O O . ALA E 1 164 ? 16.760 1.085 -39.196 1.00 74.95 161 ALA E O 1
ATOM 6410 N N . GLY E 1 165 ? 16.831 3.307 -39.538 1.00 75.14 162 GLY E N 1
ATOM 6411 C CA . GLY E 1 165 ? 16.541 3.243 -41.002 1.00 79.03 162 GLY E CA 1
ATOM 6412 C C . GLY E 1 165 ? 17.644 2.704 -41.948 1.00 85.92 162 GLY E C 1
ATOM 6413 O O . GLY E 1 165 ? 17.764 2.957 -43.185 1.00 88.94 162 GLY E O 1
ATOM 6414 N N . HIS F 1 3 ? 3.944 25.471 -40.085 1.00 85.99 0 HIS F N 1
ATOM 6415 C CA . HIS F 1 3 ? 2.975 25.510 -38.941 1.00 82.82 0 HIS F CA 1
ATOM 6416 C C . HIS F 1 3 ? 1.465 25.548 -39.353 1.00 78.68 0 HIS F C 1
ATOM 6417 O O . HIS F 1 3 ? 1.091 26.023 -40.447 1.00 80.87 0 HIS F O 1
ATOM 6424 N N . MET F 1 4 ? 0.632 25.056 -38.434 1.00 72.29 1 MET F N 1
ATOM 6425 C CA . MET F 1 4 ? -0.820 25.230 -38.382 1.00 66.61 1 MET F CA 1
ATOM 6426 C C . MET F 1 4 ? -1.025 24.723 -36.936 1.00 61.88 1 MET F C 1
ATOM 6427 O O . MET F 1 4 ? -0.076 24.146 -36.405 1.00 61.07 1 MET F O 1
ATOM 6432 N N . ARG F 1 5 ? -2.186 24.923 -36.283 1.00 57.27 2 ARG F N 1
ATOM 6433 C CA . ARG F 1 5 ? -2.415 24.334 -34.904 1.00 52.38 2 ARG F CA 1
ATOM 6434 C C . ARG F 1 5 ? -2.945 22.917 -34.899 1.00 46.32 2 ARG F C 1
ATOM 6435 O O . ARG F 1 5 ? -3.721 22.540 -35.753 1.00 45.08 2 ARG F O 1
ATOM 6443 N N . HIS F 1 6 ? -2.483 22.141 -33.933 1.00 42.72 3 HIS F N 1
ATOM 6444 C CA . HIS F 1 6 ? -2.844 20.757 -33.778 1.00 38.02 3 HIS F CA 1
ATOM 6445 C C . HIS F 1 6 ? -3.154 20.416 -32.293 1.00 35.82 3 HIS F C 1
ATOM 6446 O O . HIS F 1 6 ? -2.318 20.535 -31.434 1.00 36.76 3 HIS F O 1
ATOM 6453 N N . VAL F 1 7 ? -4.365 19.964 -31.998 1.00 34.21 4 VAL F N 1
ATOM 6454 C CA . VAL F 1 7 ? -4.744 19.607 -30.626 1.00 31.56 4 VAL F CA 1
ATOM 6455 C C . VAL F 1 7 ? -5.409 18.229 -30.599 1.00 28.69 4 VAL F C 1
ATOM 6456 O O . VAL F 1 7 ? -5.956 17.815 -31.596 1.00 27.65 4 VAL F O 1
ATOM 6460 N N . GLU F 1 8 ? -5.319 17.499 -29.475 1.00 27.45 5 GLU F N 1
ATOM 6461 C CA . GLU F 1 8 ? -5.895 16.174 -29.356 1.00 24.69 5 GLU F CA 1
ATOM 6462 C C . GLU F 1 8 ? -6.447 16.067 -27.956 1.00 24.29 5 GLU F C 1
ATOM 6463 O O . GLU F 1 8 ? -5.744 16.395 -27.029 1.00 24.47 5 GLU F O 1
ATOM 6469 N N . HIS F 1 9 ? -7.700 15.570 -27.830 1.00 23.69 6 HIS F N 1
ATOM 6470 C CA . HIS F 1 9 ? -8.430 15.367 -26.578 1.00 23.01 6 HIS F CA 1
ATOM 6471 C C . HIS F 1 9 ? -8.944 13.944 -26.606 1.00 20.29 6 HIS F C 1
ATOM 6472 O O . HIS F 1 9 ? -9.183 13.375 -27.648 1.00 18.99 6 HIS F O 1
ATOM 6479 N N . THR F 1 10 ? -9.058 13.334 -25.441 1.00 20.53 7 THR F N 1
ATOM 6480 C CA . THR F 1 10 ? -9.464 11.910 -25.300 1.00 18.16 7 THR F CA 1
ATOM 6481 C C . THR F 1 10 ? -10.227 11.755 -24.002 1.00 17.72 7 THR F C 1
ATOM 6482 O O . THR F 1 10 ? -9.980 12.485 -23.002 1.00 18.63 7 THR F O 1
ATOM 6486 N N . VAL F 1 11 ? -11.211 10.868 -24.011 1.00 18.50 8 VAL F N 1
ATOM 6487 C CA . VAL F 1 11 ? -11.895 10.395 -22.777 1.00 18.97 8 VAL F CA 1
ATOM 6488 C C . VAL F 1 11 ? -11.963 8.890 -22.939 1.00 18.79 8 VAL F C 1
ATOM 6489 O O . VAL F 1 11 ? -11.765 8.394 -24.018 1.00 18.21 8 VAL F O 1
ATOM 6493 N N . THR F 1 12 ? -12.323 8.179 -21.883 1.00 21.26 9 THR F N 1
ATOM 6494 C CA . THR F 1 12 ? -12.512 6.731 -21.858 1.00 22.40 9 THR F CA 1
ATOM 6495 C C . THR F 1 12 ? -13.984 6.541 -21.632 1.00 24.62 9 THR F C 1
ATOM 6496 O O . THR F 1 12 ? -14.528 7.037 -20.646 1.00 23.80 9 THR F O 1
ATOM 6500 N N . VAL F 1 13 ? -14.613 5.795 -22.533 1.00 26.81 10 VAL F N 1
ATOM 6501 C CA . VAL F 1 13 ? -16.064 5.505 -22.500 1.00 25.71 10 VAL F CA 1
ATOM 6502 C C . VAL F 1 13 ? -16.305 4.109 -21.946 1.00 27.66 10 VAL F C 1
ATOM 6503 O O . VAL F 1 13 ? -15.723 3.170 -22.439 1.00 27.64 10 VAL F O 1
ATOM 6507 N N . ALA F 1 14 ? -17.134 3.984 -20.894 1.00 29.79 11 ALA F N 1
ATOM 6508 C CA . ALA F 1 14 ? -17.614 2.719 -20.416 1.00 31.10 11 ALA F CA 1
ATOM 6509 C C . ALA F 1 14 ? -18.654 2.094 -21.381 1.00 32.28 11 ALA F C 1
ATOM 6510 O O . ALA F 1 14 ? -19.788 1.893 -21.051 1.00 34.46 11 ALA F O 1
ATOM 6512 N N . ALA F 1 15 ? -18.218 1.751 -22.585 1.00 32.08 12 ALA F N 1
ATOM 6513 C CA . ALA F 1 15 ? -19.073 1.121 -23.622 1.00 32.53 12 ALA F CA 1
ATOM 6514 C C . ALA F 1 15 ? -18.166 0.423 -24.673 1.00 32.23 12 ALA F C 1
ATOM 6515 O O . ALA F 1 15 ? -17.039 0.899 -24.973 1.00 31.62 12 ALA F O 1
ATOM 6517 N N . PRO F 1 16 ? -18.607 -0.712 -25.211 1.00 33.65 13 PRO F N 1
ATOM 6518 C CA . PRO F 1 16 ? -17.774 -1.360 -26.242 1.00 32.92 13 PRO F CA 1
ATOM 6519 C C . PRO F 1 16 ? -17.503 -0.383 -27.412 1.00 31.36 13 PRO F C 1
ATOM 6520 O O . PRO F 1 16 ? -18.322 0.465 -27.651 1.00 32.00 13 PRO F O 1
ATOM 6524 N N . ALA F 1 17 ? -16.388 -0.556 -28.144 1.00 30.81 14 ALA F N 1
ATOM 6525 C CA . ALA F 1 17 ? -16.004 0.231 -29.341 1.00 29.75 14 ALA F CA 1
ATOM 6526 C C . ALA F 1 17 ? -17.089 0.209 -30.428 1.00 31.46 14 ALA F C 1
ATOM 6527 O O . ALA F 1 17 ? -17.295 1.200 -31.125 1.00 31.74 14 ALA F O 1
ATOM 6529 N N . ASP F 1 18 ? -17.845 -0.888 -30.508 1.00 33.85 15 ASP F N 1
ATOM 6530 C CA . ASP F 1 18 ? -18.931 -1.020 -31.451 1.00 35.35 15 ASP F CA 1
ATOM 6531 C C . ASP F 1 18 ? -20.093 -0.049 -31.234 1.00 35.45 15 ASP F C 1
ATOM 6532 O O . ASP F 1 18 ? -20.525 0.594 -32.181 1.00 35.09 15 ASP F O 1
ATOM 6537 N N . LEU F 1 19 ? -20.572 0.068 -29.986 1.00 36.06 16 LEU F N 1
ATOM 6538 C CA . LEU F 1 19 ? -21.537 1.098 -29.585 1.00 36.39 16 LEU F CA 1
ATOM 6539 C C . LEU F 1 19 ? -20.986 2.510 -29.803 1.00 33.78 16 LEU F C 1
ATOM 6540 O O . LEU F 1 19 ? -21.647 3.322 -30.376 1.00 35.96 16 LEU F O 1
ATOM 6545 N N . VAL F 1 20 ? -19.754 2.789 -29.414 1.00 32.11 17 VAL F N 1
ATOM 6546 C CA . VAL F 1 20 ? -19.107 4.123 -29.719 1.00 28.58 17 VAL F CA 1
ATOM 6547 C C . VAL F 1 20 ? -19.057 4.401 -31.223 1.00 28.01 17 VAL F C 1
ATOM 6548 O O . VAL F 1 20 ? -19.412 5.491 -31.655 1.00 28.19 17 VAL F O 1
ATOM 6552 N N . TRP F 1 21 ? -18.699 3.400 -32.021 1.00 27.93 18 TRP F N 1
ATOM 6553 C CA . TRP F 1 21 ? -18.666 3.580 -33.466 1.00 28.54 18 TRP F CA 1
ATOM 6554 C C . TRP F 1 21 ? -20.048 3.938 -34.051 1.00 30.27 18 TRP F C 1
ATOM 6555 O O . TRP F 1 21 ? -20.164 4.806 -34.940 1.00 31.39 18 TRP F O 1
ATOM 6566 N N . GLU F 1 22 ? -21.095 3.246 -33.572 1.00 32.02 19 GLU F N 1
ATOM 6567 C CA . GLU F 1 22 ? -22.439 3.397 -34.059 1.00 33.31 19 GLU F CA 1
ATOM 6568 C C . GLU F 1 22 ? -22.828 4.843 -33.762 1.00 32.47 19 GLU F C 1
ATOM 6569 O O . GLU F 1 22 ? -23.435 5.493 -34.592 1.00 33.31 19 GLU F O 1
ATOM 6575 N N . VAL F 1 23 ? -22.509 5.349 -32.566 1.00 31.99 20 VAL F N 1
ATOM 6576 C CA . VAL F 1 23 ? -22.796 6.753 -32.204 1.00 31.02 20 VAL F CA 1
ATOM 6577 C C . VAL F 1 23 ? -22.023 7.748 -33.099 1.00 29.02 20 VAL F C 1
ATOM 6578 O O . VAL F 1 23 ? -22.555 8.764 -33.558 1.00 26.62 20 VAL F O 1
ATOM 6582 N N . LEU F 1 24 ? -20.744 7.447 -33.338 1.00 28.74 21 LEU F N 1
ATOM 6583 C CA . LEU F 1 24 ? -19.972 8.315 -34.226 1.00 28.61 21 LEU F CA 1
ATOM 6584 C C . LEU F 1 24 ? -20.506 8.312 -35.659 1.00 29.68 21 LEU F C 1
ATOM 6585 O O . LEU F 1 24 ? -20.509 9.374 -36.349 1.00 30.90 21 LEU F O 1
ATOM 6590 N N . ALA F 1 25 ? -20.937 7.143 -36.148 1.00 30.61 22 ALA F N 1
ATOM 6591 C CA . ALA F 1 25 ? -21.234 7.065 -37.594 1.00 31.27 22 ALA F CA 1
ATOM 6592 C C . ALA F 1 25 ? -22.587 7.754 -37.929 1.00 32.20 22 ALA F C 1
ATOM 6593 O O . ALA F 1 25 ? -22.828 8.277 -39.032 1.00 32.21 22 ALA F O 1
ATOM 6595 N N . ASP F 1 26 ? -23.483 7.808 -36.951 1.00 32.54 23 ASP F N 1
ATOM 6596 C CA . ASP F 1 26 ? -24.827 8.337 -37.246 1.00 32.99 23 ASP F CA 1
ATOM 6597 C C . ASP F 1 26 ? -24.845 9.853 -37.135 1.00 31.88 23 ASP F C 1
ATOM 6598 O O . ASP F 1 26 ? -25.394 10.349 -36.132 1.00 31.16 23 ASP F O 1
ATOM 6603 N N . VAL F 1 27 ? -24.314 10.588 -38.153 1.00 30.60 24 VAL F N 1
ATOM 6604 C CA . VAL F 1 27 ? -24.301 12.083 -38.095 1.00 30.28 24 VAL F CA 1
ATOM 6605 C C . VAL F 1 27 ? -25.662 12.818 -37.924 1.00 33.58 24 VAL F C 1
ATOM 6606 O O . VAL F 1 27 ? -25.699 13.905 -37.336 1.00 33.62 24 VAL F O 1
ATOM 6610 N N . LEU F 1 28 ? -26.741 12.288 -38.514 1.00 37.91 25 LEU F N 1
ATOM 6611 C CA . LEU F 1 28 ? -28.102 12.885 -38.355 1.00 43.03 25 LEU F CA 1
ATOM 6612 C C . LEU F 1 28 ? -28.598 12.806 -36.902 1.00 44.44 25 LEU F C 1
ATOM 6613 O O . LEU F 1 28 ? -29.653 13.415 -36.519 1.00 49.46 25 LEU F O 1
ATOM 6618 N N . GLY F 1 29 ? -27.908 12.034 -36.077 1.00 42.13 26 GLY F N 1
ATOM 6619 C CA . GLY F 1 29 ? -28.392 11.864 -34.738 1.00 40.72 26 GLY F CA 1
ATOM 6620 C C . GLY F 1 29 ? -27.659 12.835 -33.884 1.00 40.57 26 GLY F C 1
ATOM 6621 O O . GLY F 1 29 ? -27.802 12.786 -32.693 1.00 40.63 26 GLY F O 1
ATOM 6622 N N . TYR F 1 30 ? -26.826 13.696 -34.485 1.00 41.52 27 TYR F N 1
ATOM 6623 C CA . TYR F 1 30 ? -25.859 14.550 -33.719 1.00 39.93 27 TYR F CA 1
ATOM 6624 C C . TYR F 1 30 ? -26.616 15.729 -33.127 1.00 41.96 27 TYR F C 1
ATOM 6625 O O . TYR F 1 30 ? -26.187 16.238 -32.062 1.00 41.80 27 TYR F O 1
ATOM 6634 N N . ALA F 1 31 ? -27.679 16.176 -33.837 1.00 42.38 28 ALA F N 1
ATOM 6635 C CA . ALA F 1 31 ? -28.641 17.136 -33.319 1.00 45.62 28 ALA F CA 1
ATOM 6636 C C . ALA F 1 31 ? -29.225 16.734 -31.933 1.00 47.46 28 ALA F C 1
ATOM 6637 O O . ALA F 1 31 ? -29.434 17.576 -31.030 1.00 48.69 28 ALA F O 1
ATOM 6639 N N . ASP F 1 32 ? -29.471 15.440 -31.739 1.00 47.88 29 ASP F N 1
ATOM 6640 C CA . ASP F 1 32 ? -30.137 14.938 -30.523 1.00 48.86 29 ASP F CA 1
ATOM 6641 C C . ASP F 1 32 ? -29.130 14.845 -29.385 1.00 48.05 29 ASP F C 1
ATOM 6642 O O . ASP F 1 32 ? -29.472 14.937 -28.209 1.00 47.10 29 ASP F O 1
ATOM 6647 N N . ILE F 1 33 ? -27.878 14.600 -29.753 1.00 46.64 30 ILE F N 1
ATOM 6648 C CA . ILE F 1 33 ? -26.945 14.090 -28.772 1.00 47.75 30 ILE F CA 1
ATOM 6649 C C . ILE F 1 33 ? -25.901 15.150 -28.379 1.00 47.42 30 ILE F C 1
ATOM 6650 O O . ILE F 1 33 ? -25.398 15.117 -27.239 1.00 46.25 30 ILE F O 1
ATOM 6655 N N . PHE F 1 34 ? -25.607 16.075 -29.320 1.00 46.81 31 PHE F N 1
ATOM 6656 C CA . PHE F 1 34 ? -24.715 17.216 -29.093 1.00 46.66 31 PHE F CA 1
ATOM 6657 C C . PHE F 1 34 ? -25.452 18.516 -28.774 1.00 48.47 31 PHE F C 1
ATOM 6658 O O . PHE F 1 34 ? -25.964 19.128 -29.702 1.00 49.08 31 PHE F O 1
ATOM 6666 N N . PRO F 1 35 ? -25.481 18.962 -27.486 1.00 49.29 32 PRO F N 1
ATOM 6667 C CA . PRO F 1 35 ? -26.346 20.144 -27.129 1.00 52.78 32 PRO F CA 1
ATOM 6668 C C . PRO F 1 35 ? -26.172 21.438 -28.008 1.00 53.11 32 PRO F C 1
ATOM 6669 O O . PRO F 1 35 ? -27.190 21.990 -28.494 1.00 54.87 32 PRO F O 1
ATOM 6673 N N . PRO F 1 36 ? -24.916 21.864 -28.282 1.00 51.04 33 PRO F N 1
ATOM 6674 C CA . PRO F 1 36 ? -24.722 22.949 -29.274 1.00 51.72 33 PRO F CA 1
ATOM 6675 C C . PRO F 1 36 ? -25.154 22.715 -30.781 1.00 50.46 33 PRO F C 1
ATOM 6676 O O . PRO F 1 36 ? -25.409 23.699 -31.490 1.00 51.20 33 PRO F O 1
ATOM 6680 N N . THR F 1 37 ? -25.230 21.457 -31.246 1.00 47.08 34 THR F N 1
ATOM 6681 C CA . THR F 1 37 ? -25.638 21.158 -32.623 1.00 45.62 34 THR F CA 1
ATOM 6682 C C . THR F 1 37 ? -27.098 21.224 -32.797 1.00 47.69 34 THR F C 1
ATOM 6683 O O . THR F 1 37 ? -27.828 20.386 -32.276 1.00 49.07 34 THR F O 1
ATOM 6687 N N . GLU F 1 38 ? -27.539 22.170 -33.596 1.00 49.27 35 GLU F N 1
ATOM 6688 C CA . GLU F 1 38 ? -28.946 22.376 -33.786 1.00 51.57 35 GLU F CA 1
ATOM 6689 C C . GLU F 1 38 ? -29.563 21.685 -35.041 1.00 50.40 35 GLU F C 1
ATOM 6690 O O . GLU F 1 38 ? -30.776 21.452 -35.101 1.00 52.38 35 GLU F O 1
ATOM 6696 N N . LYS F 1 39 ? -28.754 21.398 -36.056 1.00 47.42 36 LYS F N 1
ATOM 6697 C CA . LYS F 1 39 ? -29.282 20.847 -37.298 1.00 46.51 36 LYS F CA 1
ATOM 6698 C C . LYS F 1 39 ? -28.140 20.190 -37.978 1.00 44.14 36 LYS F C 1
ATOM 6699 O O . LYS F 1 39 ? -27.013 20.509 -37.731 1.00 42.04 36 LYS F O 1
ATOM 6705 N N . VAL F 1 40 ? -28.481 19.234 -38.835 1.00 45.33 37 VAL F N 1
ATOM 6706 C CA . VAL F 1 40 ? -27.600 18.364 -39.561 1.00 41.95 37 VAL F CA 1
ATOM 6707 C C . VAL F 1 40 ? -28.422 17.971 -40.773 1.00 43.74 37 VAL F C 1
ATOM 6708 O O . VAL F 1 40 ? -29.542 17.519 -40.630 1.00 44.46 37 VAL F O 1
ATOM 6712 N N . GLU F 1 41 ? -27.854 18.182 -41.963 1.00 43.46 38 GLU F N 1
ATOM 6713 C CA . GLU F 1 41 ? -28.425 17.754 -43.200 1.00 45.49 38 GLU F CA 1
ATOM 6714 C C . GLU F 1 41 ? -27.348 16.965 -43.890 1.00 44.26 38 GLU F C 1
ATOM 6715 O O . GLU F 1 41 ? -26.195 17.363 -43.884 1.00 43.12 38 GLU F O 1
ATOM 6721 N N . ILE F 1 42 ? -27.746 15.871 -44.523 1.00 45.03 39 ILE F N 1
ATOM 6722 C CA . ILE F 1 42 ? -26.887 15.128 -45.421 1.00 44.38 39 ILE F CA 1
ATOM 6723 C C . ILE F 1 42 ? -27.014 15.720 -46.797 1.00 45.07 39 ILE F C 1
ATOM 6724 O O . ILE F 1 42 ? -28.123 15.738 -47.367 1.00 47.85 39 ILE F O 1
ATOM 6729 N N . LEU F 1 43 ? -25.891 16.268 -47.311 1.00 42.93 40 LEU F N 1
ATOM 6730 C CA . LEU F 1 43 ? -25.851 16.911 -48.651 1.00 43.11 40 LEU F CA 1
ATOM 6731 C C . LEU F 1 43 ? -25.495 15.894 -49.720 1.00 42.89 40 LEU F C 1
ATOM 6732 O O . LEU F 1 43 ? -25.930 15.971 -50.847 1.00 44.91 40 LEU F O 1
ATOM 6737 N N . GLU F 1 44 ? -24.758 14.871 -49.328 1.00 42.06 41 GLU F N 1
ATOM 6738 C CA . GLU F 1 44 ? -24.361 13.832 -50.251 1.00 42.75 41 GLU F CA 1
ATOM 6739 C C . GLU F 1 44 ? -23.874 12.646 -49.426 1.00 40.94 41 GLU F C 1
ATOM 6740 O O . GLU F 1 44 ? -23.441 12.806 -48.298 1.00 41.21 41 GLU F O 1
ATOM 6746 N N . GLU F 1 45 ? -23.960 11.458 -50.001 1.00 38.41 42 GLU F N 1
ATOM 6747 C CA . GLU F 1 45 ? -23.632 10.220 -49.335 1.00 39.68 42 GLU F CA 1
ATOM 6748 C C . GLU F 1 45 ? -23.235 9.176 -50.370 1.00 40.49 42 GLU F C 1
ATOM 6749 O O . GLU F 1 45 ? -23.705 9.230 -51.529 1.00 42.73 42 GLU F O 1
ATOM 6755 N N . GLY F 1 46 ? -22.396 8.226 -49.949 1.00 39.13 43 GLY F N 1
ATOM 6756 C CA . GLY F 1 46 ? -21.793 7.207 -50.848 1.00 40.75 43 GLY F CA 1
ATOM 6757 C C . GLY F 1 46 ? -21.042 6.269 -49.908 1.00 40.39 43 GLY F C 1
ATOM 6758 O O . GLY F 1 46 ? -20.920 6.604 -48.738 1.00 38.61 43 GLY F O 1
ATOM 6759 N N . GLN F 1 47 ? -20.578 5.116 -50.395 1.00 41.61 44 GLN F N 1
ATOM 6760 C CA . GLN F 1 47 ? -19.828 4.126 -49.625 1.00 42.93 44 GLN F CA 1
ATOM 6761 C C . GLN F 1 47 ? -18.681 4.807 -48.874 1.00 40.00 44 GLN F C 1
ATOM 6762 O O . GLN F 1 47 ? -17.843 5.426 -49.497 1.00 41.35 44 GLN F O 1
ATOM 6768 N N . GLY F 1 48 ? -18.619 4.723 -47.571 1.00 38.01 45 GLY F N 1
ATOM 6769 C CA . GLY F 1 48 ? -17.429 5.325 -46.905 1.00 36.95 45 GLY F CA 1
ATOM 6770 C C . GLY F 1 48 ? -17.427 6.850 -46.769 1.00 33.73 45 GLY F C 1
ATOM 6771 O O . GLY F 1 48 ? -16.480 7.428 -46.294 1.00 31.03 45 GLY F O 1
ATOM 6772 N N . TYR F 1 49 ? -18.493 7.530 -47.151 1.00 32.53 46 TYR F N 1
ATOM 6773 C CA . TYR F 1 49 ? -18.438 9.006 -46.917 1.00 31.44 46 TYR F CA 1
ATOM 6774 C C . TYR F 1 49 ? -19.781 9.739 -46.803 1.00 31.26 46 TYR F C 1
ATOM 6775 O O . TYR F 1 49 ? -20.827 9.267 -47.261 1.00 31.00 46 TYR F O 1
ATOM 6784 N N . GLN F 1 50 ? -19.712 10.905 -46.171 1.00 30.93 47 GLN F N 1
ATOM 6785 C CA . GLN F 1 50 ? -20.897 11.713 -46.021 1.00 32.87 47 GLN F CA 1
ATOM 6786 C C . GLN F 1 50 ? -20.544 13.230 -46.001 1.00 30.98 47 GLN F C 1
ATOM 6787 O O . GLN F 1 50 ? -19.724 13.634 -45.268 1.00 29.32 47 GLN F O 1
ATOM 6793 N N . VAL F 1 51 ? -21.094 14.013 -46.929 1.00 31.32 48 VAL F N 1
ATOM 6794 C CA . VAL F 1 51 ? -20.965 15.475 -46.919 1.00 30.46 48 VAL F CA 1
ATOM 6795 C C . VAL F 1 51 ? -22.252 15.999 -46.245 1.00 32.82 48 VAL F C 1
ATOM 6796 O O . VAL F 1 51 ? -23.355 15.569 -46.575 1.00 34.06 48 VAL F O 1
ATOM 6800 N N . VAL F 1 52 ? -22.122 16.913 -45.286 1.00 32.59 49 VAL F N 1
ATOM 6801 C CA . VAL F 1 52 ? -23.192 17.147 -44.331 1.00 30.91 49 VAL F CA 1
ATOM 6802 C C . VAL F 1 52 ? -23.042 18.621 -44.004 1.00 32.80 49 VAL F C 1
ATOM 6803 O O . VAL F 1 52 ? -21.912 19.134 -43.970 1.00 31.38 49 VAL F O 1
ATOM 6807 N N . ARG F 1 53 ? -24.151 19.329 -43.765 1.00 36.44 50 ARG F N 1
ATOM 6808 C CA . ARG F 1 53 ? -24.077 20.723 -43.285 1.00 38.30 50 ARG F CA 1
ATOM 6809 C C . ARG F 1 53 ? -24.552 20.830 -41.853 1.00 40.60 50 ARG F C 1
ATOM 6810 O O . ARG F 1 53 ? -25.613 20.280 -41.492 1.00 42.35 50 ARG F O 1
ATOM 6818 N N . LEU F 1 54 ? -23.776 21.555 -41.044 1.00 41.03 51 LEU F N 1
ATOM 6819 C CA . LEU F 1 54 ? -24.036 21.711 -39.626 1.00 42.05 51 LEU F CA 1
ATOM 6820 C C . LEU F 1 54 ? -24.370 23.156 -39.238 1.00 45.40 51 LEU F C 1
ATOM 6821 O O . LEU F 1 54 ? -23.680 24.108 -39.632 1.00 44.95 51 LEU F O 1
ATOM 6826 N N . HIS F 1 55 ? -25.478 23.297 -38.507 1.00 48.11 52 HIS F N 1
ATOM 6827 C CA . HIS F 1 55 ? -25.788 24.477 -37.692 1.00 51.72 52 HIS F CA 1
ATOM 6828 C C . HIS F 1 55 ? -25.483 24.199 -36.199 1.00 53.48 52 HIS F C 1
ATOM 6829 O O . HIS F 1 55 ? -26.281 23.591 -35.488 1.00 55.51 52 HIS F O 1
ATOM 6836 N N . VAL F 1 56 ? -24.304 24.657 -35.753 1.00 54.01 53 VAL F N 1
ATOM 6837 C CA . VAL F 1 56 ? -23.763 24.567 -34.381 1.00 55.10 53 VAL F CA 1
ATOM 6838 C C . VAL F 1 56 ? -23.735 25.968 -33.702 1.00 61.09 53 VAL F C 1
ATOM 6839 O O . VAL F 1 56 ? -23.359 26.974 -34.323 1.00 61.41 53 VAL F O 1
ATOM 6843 N N . ASP F 1 57 ? -24.140 26.076 -32.436 1.00 66.20 54 ASP F N 1
ATOM 6844 C CA . ASP F 1 57 ? -23.840 27.359 -31.808 1.00 72.06 54 ASP F CA 1
ATOM 6845 C C . ASP F 1 57 ? -22.466 27.433 -31.180 1.00 72.14 54 ASP F C 1
ATOM 6846 O O . ASP F 1 57 ? -21.993 26.478 -30.549 1.00 70.56 54 ASP F O 1
ATOM 6851 N N . VAL F 1 58 ? -21.821 28.562 -31.467 1.00 74.55 55 VAL F N 1
ATOM 6852 C CA . VAL F 1 58 ? -20.433 28.832 -31.127 1.00 75.07 55 VAL F CA 1
ATOM 6853 C C . VAL F 1 58 ? -20.349 30.192 -30.424 1.00 81.29 55 VAL F C 1
ATOM 6854 O O . VAL F 1 58 ? -20.810 31.235 -30.943 1.00 83.22 55 VAL F O 1
ATOM 6858 N N . ALA F 1 59 ? -19.770 30.143 -29.227 1.00 84.18 56 ALA F N 1
ATOM 6859 C CA . ALA F 1 59 ? -19.508 31.316 -28.412 1.00 90.67 56 ALA F CA 1
ATOM 6860 C C . ALA F 1 59 ? -20.778 32.154 -28.093 1.00 96.03 56 ALA F C 1
ATOM 6861 O O . ALA F 1 59 ? -20.674 33.260 -27.549 1.00 101.81 56 ALA F O 1
ATOM 6863 N N . GLY F 1 60 ? -21.960 31.599 -28.402 1.00 94.58 57 GLY F N 1
ATOM 6864 C CA . GLY F 1 60 ? -23.254 32.257 -28.157 1.00 99.40 57 GLY F CA 1
ATOM 6865 C C . GLY F 1 60 ? -23.885 32.803 -29.424 1.00 98.72 57 GLY F C 1
ATOM 6866 O O . GLY F 1 60 ? -24.895 33.515 -29.390 1.00 103.10 57 GLY F O 1
ATOM 6867 N N . GLU F 1 61 ? -23.259 32.457 -30.544 1.00 93.43 58 GLU F N 1
ATOM 6868 C CA . GLU F 1 61 ? -23.670 32.853 -31.881 1.00 91.67 58 GLU F CA 1
ATOM 6869 C C . GLU F 1 61 ? -23.852 31.533 -32.615 1.00 85.27 58 GLU F C 1
ATOM 6870 O O . GLU F 1 61 ? -23.040 30.633 -32.475 1.00 81.12 58 GLU F O 1
ATOM 6876 N N . ILE F 1 62 ? -24.933 31.419 -33.374 1.00 85.02 59 ILE F N 1
ATOM 6877 C CA . ILE F 1 62 ? -25.204 30.268 -34.246 1.00 79.86 59 ILE F CA 1
ATOM 6878 C C . ILE F 1 62 ? -24.338 30.292 -35.536 1.00 75.10 59 ILE F C 1
ATOM 6879 O O . ILE F 1 62 ? -24.451 31.221 -36.326 1.00 76.15 59 ILE F O 1
ATOM 6884 N N . ASN F 1 63 ? -23.455 29.303 -35.730 1.00 69.36 60 ASN F N 1
ATOM 6885 C CA . ASN F 1 63 ? -22.563 29.300 -36.916 1.00 65.85 60 ASN F CA 1
ATOM 6886 C C . ASN F 1 63 ? -22.817 28.147 -37.891 1.00 60.74 60 ASN F C 1
ATOM 6887 O O . ASN F 1 63 ? -23.337 27.085 -37.517 1.00 58.44 60 ASN F O 1
ATOM 6892 N N . THR F 1 64 ? -22.435 28.334 -39.145 1.00 58.12 61 THR F N 1
ATOM 6893 C CA . THR F 1 64 ? -22.669 27.261 -40.096 1.00 55.14 61 THR F CA 1
ATOM 6894 C C . THR F 1 64 ? -21.430 26.757 -40.885 1.00 51.68 61 THR F C 1
ATOM 6895 O O . THR F 1 64 ? -20.474 27.504 -41.119 1.00 52.54 61 THR F O 1
ATOM 6899 N N . TRP F 1 65 ? -21.420 25.473 -41.229 1.00 47.99 62 TRP F N 1
ATOM 6900 C CA . TRP F 1 65 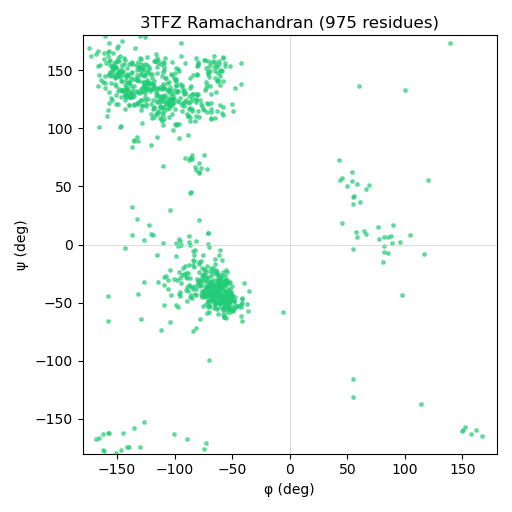? -20.295 24.897 -41.968 1.00 45.30 62 TRP F CA 1
ATOM 6901 C C . TRP F 1 65 ? -20.628 23.575 -42.651 1.00 42.54 62 TRP F C 1
ATOM 6902 O O . TRP F 1 65 ? -21.624 22.936 -42.332 1.00 42.41 62 TRP F O 1
ATOM 6913 N N . THR F 1 66 ? -19.752 23.186 -43.575 1.00 40.75 63 THR F N 1
ATOM 6914 C CA . THR F 1 66 ? -19.889 21.991 -44.383 1.00 38.72 63 THR F CA 1
ATOM 6915 C C . THR F 1 66 ? -18.594 21.181 -44.258 1.00 38.16 63 THR F C 1
ATOM 6916 O O . THR F 1 66 ? -17.485 21.708 -44.185 1.00 39.53 63 THR F O 1
ATOM 6920 N N . SER F 1 67 ? -18.744 19.877 -44.169 1.00 36.38 64 SER F N 1
ATOM 6921 C CA . SER F 1 67 ? -17.667 19.029 -43.821 1.00 34.40 64 SER F CA 1
ATOM 6922 C C . SER F 1 67 ? -17.867 17.731 -44.592 1.00 32.25 64 SER F C 1
ATOM 6923 O O . SER F 1 67 ? -18.979 17.201 -44.584 1.00 31.63 64 SER F O 1
ATOM 6926 N N . ARG F 1 68 ? -16.825 17.236 -45.253 1.00 32.19 65 ARG F N 1
ATOM 6927 C CA . ARG F 1 68 ? -16.841 15.846 -45.709 1.00 32.58 65 ARG F CA 1
ATOM 6928 C C . ARG F 1 68 ? -16.228 14.951 -44.618 1.00 30.73 65 ARG F C 1
ATOM 6929 O O . ARG F 1 68 ? -15.204 15.297 -44.065 1.00 29.92 65 ARG F O 1
ATOM 6937 N N . ARG F 1 69 ? -16.956 13.869 -44.292 1.00 29.18 66 ARG F N 1
ATOM 6938 C CA . ARG F 1 69 ? -16.559 12.844 -43.404 1.00 27.90 66 ARG F CA 1
ATOM 6939 C C . ARG F 1 69 ? -16.204 11.602 -44.177 1.00 28.94 66 ARG F C 1
ATOM 6940 O O . ARG F 1 69 ? -17.059 11.049 -44.899 1.00 30.09 66 ARG F O 1
ATOM 6948 N N . ASP F 1 70 ? -14.960 11.157 -43.994 1.00 28.08 67 ASP F N 1
ATOM 6949 C CA . ASP F 1 70 ? -14.471 9.831 -44.474 1.00 30.26 67 ASP F CA 1
ATOM 6950 C C . ASP F 1 70 ? -14.458 8.785 -43.338 1.00 29.00 67 ASP F C 1
ATOM 6951 O O . ASP F 1 70 ? -13.812 8.972 -42.317 1.00 28.96 67 ASP F O 1
ATOM 6956 N N . LEU F 1 71 ? -15.264 7.755 -43.500 1.00 30.06 68 LEU F N 1
ATOM 6957 C CA . LEU F 1 71 ? -15.584 6.747 -42.445 1.00 30.28 68 LEU F CA 1
ATOM 6958 C C . LEU F 1 71 ? -14.783 5.431 -42.690 1.00 30.60 68 LEU F C 1
ATOM 6959 O O . LEU F 1 71 ? -14.920 4.820 -43.723 1.00 29.38 68 LEU F O 1
ATOM 6964 N N . ASP F 1 72 ? -13.941 5.037 -41.724 1.00 30.82 69 ASP F N 1
ATOM 6965 C CA . ASP F 1 72 ? -13.207 3.792 -41.753 1.00 31.79 69 ASP F CA 1
ATOM 6966 C C . ASP F 1 72 ? -13.672 2.884 -40.607 1.00 32.75 69 ASP F C 1
ATOM 6967 O O . ASP F 1 72 ? -13.123 2.933 -39.491 1.00 33.49 69 ASP F O 1
ATOM 6972 N N . PRO F 1 73 ? -14.656 1.998 -40.870 1.00 34.55 70 PRO F N 1
ATOM 6973 C CA . PRO F 1 73 ? -15.238 1.171 -39.787 1.00 34.44 70 PRO F CA 1
ATOM 6974 C C . PRO F 1 73 ? -14.249 0.126 -39.360 1.00 36.19 70 PRO F C 1
ATOM 6975 O O . PRO F 1 73 ? -14.364 -0.416 -38.266 1.00 37.69 70 PRO F O 1
ATOM 6979 N N . ALA F 1 74 ? -13.256 -0.130 -40.207 1.00 37.29 71 ALA F N 1
ATOM 6980 C CA . ALA F 1 74 ? -12.232 -1.112 -39.915 1.00 39.61 71 ALA F CA 1
ATOM 6981 C C . ALA F 1 74 ? -11.341 -0.586 -38.815 1.00 39.64 71 ALA F C 1
ATOM 6982 O O . ALA F 1 74 ? -11.164 -1.277 -37.840 1.00 40.75 71 ALA F O 1
ATOM 6984 N N . ARG F 1 75 ? -10.779 0.626 -38.973 1.00 38.77 72 ARG F N 1
ATOM 6985 C CA . ARG F 1 75 ? -9.968 1.233 -37.896 1.00 39.02 72 ARG F CA 1
ATOM 6986 C C . ARG F 1 75 ? -10.877 1.944 -36.864 1.00 37.23 72 ARG F C 1
ATOM 6987 O O . ARG F 1 75 ? -10.390 2.386 -35.855 1.00 35.46 72 ARG F O 1
ATOM 6995 N N . ARG F 1 76 ? -12.182 2.093 -37.139 1.00 35.80 73 ARG F N 1
ATOM 6996 C CA . ARG F 1 76 ? -13.012 2.956 -36.313 1.00 34.87 73 ARG F CA 1
ATOM 6997 C C . ARG F 1 76 ? -12.434 4.387 -36.183 1.00 33.70 73 ARG F C 1
ATOM 6998 O O . ARG F 1 76 ? -12.268 4.926 -35.047 1.00 33.06 73 ARG F O 1
ATOM 7006 N N . VAL F 1 77 ? -12.196 4.980 -37.368 1.00 26.64 74 VAL F N 1
ATOM 7007 C CA . VAL F 1 77 ? -11.730 6.386 -37.580 1.00 24.99 74 VAL F CA 1
ATOM 7008 C C . VAL F 1 77 ? -12.745 7.178 -38.479 1.00 25.36 74 VAL F C 1
ATOM 7009 O O . VAL F 1 77 ? -13.209 6.666 -39.514 1.00 24.78 74 VAL F O 1
ATOM 7013 N N . ILE F 1 78 ? -13.110 8.402 -38.088 1.00 23.89 75 ILE F N 1
ATOM 7014 C CA . ILE F 1 78 ? -13.791 9.307 -39.038 1.00 24.77 75 ILE F CA 1
ATOM 7015 C C . ILE F 1 78 ? -12.838 10.486 -39.288 1.00 25.97 75 ILE F C 1
ATOM 7016 O O . ILE F 1 78 ? -12.586 11.277 -38.356 1.00 26.32 75 ILE F O 1
ATOM 7021 N N . ALA F 1 79 ? -12.323 10.613 -40.534 1.00 25.30 76 ALA F N 1
ATOM 7022 C CA . ALA F 1 79 ? -11.567 11.804 -40.949 1.00 23.58 76 ALA F CA 1
ATOM 7023 C C . ALA F 1 79 ? -12.569 12.763 -41.555 1.00 24.47 76 ALA F C 1
ATOM 7024 O O . ALA F 1 79 ? -13.349 12.417 -42.444 1.00 25.66 76 ALA F O 1
ATOM 7026 N N . TYR F 1 80 ? -12.618 13.954 -40.990 1.00 25.18 77 TYR F N 1
ATOM 7027 C CA . TYR F 1 80 ? -13.496 14.992 -41.507 1.00 26.84 77 TYR F CA 1
ATOM 7028 C C . TYR F 1 80 ? -12.660 16.194 -42.053 1.00 27.13 77 TYR F C 1
ATOM 7029 O O . TYR F 1 80 ? -11.591 16.474 -41.575 1.00 24.41 77 TYR F O 1
ATOM 7038 N N . ARG F 1 81 ? -13.184 16.935 -43.019 1.00 29.33 78 ARG F N 1
ATOM 7039 C CA . ARG F 1 81 ? -12.482 18.132 -43.504 1.00 30.42 78 ARG F CA 1
ATOM 7040 C C . ARG F 1 81 ? -13.502 19.200 -43.719 1.00 31.07 78 ARG F C 1
ATOM 7041 O O . ARG F 1 81 ? -14.480 18.926 -44.381 1.00 31.38 78 ARG F O 1
ATOM 7049 N N . GLN F 1 82 ? -13.350 20.400 -43.168 1.00 31.22 79 GLN F N 1
ATOM 7050 C CA . GLN F 1 82 ? -14.424 21.377 -43.487 1.00 33.72 79 GLN F CA 1
ATOM 7051 C C . GLN F 1 82 ? -14.263 21.947 -44.862 1.00 36.10 79 GLN F C 1
ATOM 7052 O O . GLN F 1 82 ? -13.229 22.441 -45.196 1.00 39.13 79 GLN F O 1
ATOM 7058 N N . LEU F 1 83 ? -15.300 21.815 -45.672 1.00 37.87 80 LEU F N 1
ATOM 7059 C CA . LEU F 1 83 ? -15.355 22.347 -47.039 1.00 39.65 80 LEU F CA 1
ATOM 7060 C C . LEU F 1 83 ? -15.836 23.785 -47.077 1.00 41.93 80 LEU F C 1
ATOM 7061 O O . LEU F 1 83 ? -15.420 24.568 -47.953 1.00 44.65 80 LEU F O 1
ATOM 7066 N N . GLU F 1 84 ? -16.769 24.112 -46.189 1.00 40.79 81 GLU F N 1
ATOM 7067 C CA . GLU F 1 84 ? -17.114 25.490 -45.998 1.00 43.93 81 GLU F CA 1
ATOM 7068 C C . GLU F 1 84 ? -16.904 25.686 -44.515 1.00 43.11 81 GLU F C 1
ATOM 7069 O O . GLU F 1 84 ? -17.543 24.997 -43.701 1.00 41.36 81 GLU F O 1
ATOM 7075 N N . THR F 1 85 ? -16.017 26.625 -44.182 1.00 44.42 82 THR F N 1
ATOM 7076 C CA . THR F 1 85 ? -15.737 27.005 -42.789 1.00 44.47 82 THR F CA 1
ATOM 7077 C C . THR F 1 85 ? -16.555 28.244 -42.257 1.00 48.38 82 THR F C 1
ATOM 7078 O O . THR F 1 85 ? -17.106 29.064 -43.014 1.00 53.26 82 THR F O 1
ATOM 7082 N N . ALA F 1 86 ? -16.597 28.381 -40.950 1.00 50.07 83 ALA F N 1
ATOM 7083 C CA . ALA F 1 86 ? -17.263 29.510 -40.279 1.00 55.17 83 ALA F CA 1
ATOM 7084 C C . ALA F 1 86 ? -16.380 30.735 -40.456 1.00 58.76 83 ALA F C 1
ATOM 7085 O O . ALA F 1 86 ? -15.169 30.575 -40.680 1.00 58.58 83 ALA F O 1
ATOM 7087 N N . PRO F 1 87 ? -16.953 31.949 -40.321 1.00 63.42 84 PRO F N 1
ATOM 7088 C CA . PRO F 1 87 ? -16.241 33.167 -40.826 1.00 67.84 84 PRO F CA 1
ATOM 7089 C C . PRO F 1 87 ? -14.792 33.414 -40.297 1.00 68.03 84 PRO F C 1
ATOM 7090 O O . PRO F 1 87 ? -13.996 34.119 -40.964 1.00 71.64 84 PRO F O 1
ATOM 7094 N N . ILE F 1 88 ? -14.465 32.831 -39.149 1.00 64.05 85 ILE F N 1
ATOM 7095 C CA . ILE F 1 88 ? -13.188 33.078 -38.491 1.00 64.34 85 ILE F CA 1
ATOM 7096 C C . ILE F 1 88 ? -12.131 31.985 -38.758 1.00 60.25 85 ILE F C 1
ATOM 7097 O O . ILE F 1 88 ? -10.937 32.143 -38.414 1.00 60.30 85 ILE F O 1
ATOM 7102 N N . VAL F 1 89 ? -12.605 30.887 -39.375 1.00 56.55 86 VAL F N 1
ATOM 7103 C CA . VAL F 1 89 ? -11.815 29.694 -39.687 1.00 51.72 86 VAL F CA 1
ATOM 7104 C C . VAL F 1 89 ? -11.288 29.747 -41.135 1.00 52.92 86 VAL F C 1
ATOM 7105 O O . VAL F 1 89 ? -12.054 29.874 -42.072 1.00 52.92 86 VAL F O 1
ATOM 7109 N N . GLY F 1 90 ? -9.966 29.667 -41.283 1.00 53.88 87 GLY F N 1
ATOM 7110 C CA . GLY F 1 90 ? -9.304 29.423 -42.548 1.00 54.64 87 GLY F CA 1
ATOM 7111 C C . GLY F 1 90 ? -9.435 27.936 -42.827 1.00 51.65 87 GLY F C 1
ATOM 7112 O O . GLY F 1 90 ? -10.126 27.559 -43.765 1.00 52.66 87 GLY F O 1
ATOM 7113 N N . HIS F 1 91 ? -8.833 27.079 -42.000 1.00 48.75 88 HIS F N 1
ATOM 7114 C CA . HIS F 1 91 ? -8.875 25.638 -42.233 1.00 45.09 88 HIS F CA 1
ATOM 7115 C C . HIS F 1 91 ? -9.273 24.912 -40.970 1.00 41.09 88 HIS F C 1
ATOM 7116 O O . HIS F 1 91 ? -8.880 25.283 -39.909 1.00 39.96 88 HIS F O 1
ATOM 7123 N N . MET F 1 92 ? -10.094 23.885 -41.116 1.00 38.00 89 MET F N 1
ATOM 7124 C CA . MET F 1 92 ? -10.462 23.046 -40.048 1.00 34.18 89 MET F CA 1
ATOM 7125 C C . MET F 1 92 ? -10.585 21.607 -40.536 1.00 31.97 89 MET F C 1
ATOM 7126 O O . MET F 1 92 ? -11.411 21.331 -41.373 1.00 31.11 89 MET F O 1
ATOM 7131 N N . SER F 1 93 ? -9.741 20.690 -40.009 1.00 30.45 90 SER F N 1
ATOM 7132 C CA . SER F 1 93 ? -9.846 19.242 -40.326 1.00 28.36 90 SER F CA 1
ATOM 7133 C C . SER F 1 93 ? -9.444 18.382 -39.125 1.00 28.59 90 SER F C 1
ATOM 7134 O O . SER F 1 93 ? -9.196 18.927 -38.057 1.00 29.67 90 SER F O 1
ATOM 7137 N N . GLY F 1 94 ? -9.414 17.057 -39.271 1.00 26.90 91 GLY F N 1
ATOM 7138 C CA . GLY F 1 94 ? -9.106 16.189 -38.122 1.00 26.14 91 GLY F CA 1
ATOM 7139 C C . GLY F 1 94 ? -9.732 14.800 -38.116 1.00 25.86 91 GLY F C 1
ATOM 7140 O O . GLY F 1 94 ? -10.126 14.237 -39.174 1.00 26.44 91 GLY F O 1
ATOM 7141 N N . GLU F 1 95 ? -9.807 14.203 -36.929 1.00 25.61 92 GLU F N 1
ATOM 7142 C CA . GLU F 1 95 ? -10.313 12.822 -36.822 1.00 23.94 92 GLU F CA 1
ATOM 7143 C C . GLU F 1 95 ? -10.980 12.521 -35.512 1.00 22.85 92 GLU F C 1
ATOM 7144 O O . GLU F 1 95 ? -10.542 12.982 -34.462 1.00 22.78 92 GLU F O 1
ATOM 7150 N N . TRP F 1 96 ? -12.001 11.683 -35.604 1.00 21.87 93 TRP F N 1
ATOM 7151 C CA . TRP F 1 96 ? -12.537 10.980 -34.474 1.00 23.11 93 TRP F CA 1
ATOM 7152 C C . TRP F 1 96 ? -11.891 9.611 -34.578 1.00 23.44 93 TRP F C 1
ATOM 7153 O O . TRP F 1 96 ? -11.837 9.028 -35.678 1.00 25.47 93 TRP F O 1
ATOM 7164 N N . ARG F 1 97 ? -11.430 9.073 -33.456 1.00 22.55 94 ARG F N 1
ATOM 7165 C CA . ARG F 1 97 ? -10.824 7.745 -33.476 1.00 21.05 94 ARG F CA 1
ATOM 7166 C C . ARG F 1 97 ? -11.328 6.969 -32.222 1.00 21.95 94 ARG F C 1
ATOM 7167 O O . ARG F 1 97 ? -11.232 7.482 -31.096 1.00 19.81 94 ARG F O 1
ATOM 7175 N N . ALA F 1 98 ? -11.875 5.757 -32.406 1.00 23.73 95 ALA F N 1
ATOM 7176 C CA . ALA F 1 98 ? -12.257 4.865 -31.246 1.00 23.64 95 ALA F CA 1
ATOM 7177 C C . ALA F 1 98 ? -11.289 3.668 -31.205 1.00 24.74 95 ALA F C 1
ATOM 7178 O O . ALA F 1 98 ? -10.927 3.069 -32.284 1.00 25.78 95 ALA F O 1
ATOM 7180 N N . PHE F 1 99 ? -10.855 3.306 -30.006 1.00 23.74 96 PHE F N 1
ATOM 7181 C CA . PHE F 1 99 ? -9.947 2.160 -29.856 1.00 24.69 96 PHE F CA 1
ATOM 7182 C C . PHE F 1 99 ? -10.462 1.230 -28.715 1.00 26.03 96 PHE F C 1
ATOM 7183 O O . PHE F 1 99 ? -10.874 1.734 -27.678 1.00 24.86 96 PHE F O 1
ATOM 7191 N N . THR F 1 100 ? -10.345 -0.090 -28.896 1.00 26.50 97 THR F N 1
ATOM 7192 C CA . THR F 1 100 ? -10.730 -1.036 -27.880 1.00 29.64 97 THR F CA 1
ATOM 7193 C C . THR F 1 100 ? -9.749 -0.930 -26.733 1.00 30.02 97 THR F C 1
ATOM 7194 O O . THR F 1 100 ? -8.528 -0.903 -26.967 1.00 30.23 97 THR F O 1
ATOM 7198 N N . LEU F 1 101 ? -10.260 -0.929 -25.504 1.00 30.06 98 LEU F N 1
ATOM 7199 C CA . LEU F 1 101 ? -9.370 -0.928 -24.368 1.00 32.13 98 LEU F CA 1
ATOM 7200 C C . LEU F 1 101 ? -9.513 -2.248 -23.581 1.00 36.44 98 LEU F C 1
ATOM 7201 O O . LEU F 1 101 ? -8.548 -2.770 -23.026 1.00 38.30 98 LEU F O 1
ATOM 7206 N N . ASP F 1 102 ? -10.714 -2.799 -23.584 1.00 38.39 99 ASP F N 1
ATOM 7207 C CA . ASP F 1 102 ? -10.956 -4.161 -23.234 1.00 42.66 99 ASP F CA 1
ATOM 7208 C C . ASP F 1 102 ? -12.357 -4.402 -23.829 1.00 45.19 99 ASP F C 1
ATOM 7209 O O . ASP F 1 102 ? -12.893 -3.491 -24.490 1.00 44.58 99 ASP F O 1
ATOM 7214 N N . ALA F 1 103 ? -12.960 -5.576 -23.653 1.00 48.77 100 ALA F N 1
ATOM 7215 C CA . ALA F 1 103 ? -14.263 -5.844 -24.315 1.00 51.79 100 ALA F CA 1
ATOM 7216 C C . ALA F 1 103 ? -15.431 -4.839 -23.976 1.00 51.65 100 ALA F C 1
ATOM 7217 O O . ALA F 1 103 ? -16.397 -4.647 -24.764 1.00 52.55 100 ALA F O 1
ATOM 7219 N N . GLU F 1 104 ? -15.317 -4.186 -22.831 1.00 50.52 101 GLU F N 1
ATOM 7220 C CA . GLU F 1 104 ? -16.342 -3.269 -22.346 1.00 51.75 101 GLU F CA 1
ATOM 7221 C C . GLU F 1 104 ? -15.978 -1.770 -22.349 1.00 46.76 101 GLU F C 1
ATOM 7222 O O . GLU F 1 104 ? -16.803 -0.965 -21.920 1.00 46.21 101 GLU F O 1
ATOM 7228 N N . ARG F 1 105 ? -14.763 -1.381 -22.808 1.00 41.67 102 ARG F N 1
ATOM 7229 C CA . ARG F 1 105 ? -14.331 0.032 -22.701 1.00 36.42 102 ARG F CA 1
ATOM 7230 C C . ARG F 1 105 ? -13.645 0.583 -23.935 1.00 32.54 102 ARG F C 1
ATOM 7231 O O . ARG F 1 105 ? -13.006 -0.164 -24.687 1.00 32.83 102 ARG F O 1
ATOM 7239 N N . THR F 1 106 ? -13.806 1.878 -24.197 1.00 29.35 103 THR F N 1
ATOM 7240 C CA . THR F 1 106 ? -13.291 2.460 -25.489 1.00 24.30 103 THR F CA 1
ATOM 7241 C C . THR F 1 106 ? -12.452 3.706 -25.189 1.00 22.55 103 THR F C 1
ATOM 7242 O O . THR F 1 106 ? -12.928 4.606 -24.465 1.00 23.90 103 THR F O 1
ATOM 7246 N N . GLN F 1 107 ? -11.201 3.724 -25.654 1.00 19.70 104 GLN F N 1
ATOM 7247 C CA . GLN F 1 107 ? -10.507 4.974 -25.772 1.00 18.92 104 GLN F CA 1
ATOM 7248 C C . GLN F 1 107 ? -11.065 5.812 -26.936 1.00 18.78 104 GLN F C 1
ATOM 7249 O O . GLN F 1 107 ? -10.930 5.451 -28.086 1.00 17.34 104 GLN F O 1
ATOM 7255 N N . LEU F 1 108 ? -11.680 6.958 -26.638 1.00 21.11 105 LEU F N 1
ATOM 7256 C CA . LEU F 1 108 ? -12.223 7.842 -27.719 1.00 21.25 105 LEU F CA 1
ATOM 7257 C C . LEU F 1 108 ? -11.364 9.087 -27.904 1.00 21.18 105 LEU F C 1
ATOM 7258 O O . LEU F 1 108 ? -11.152 9.803 -26.972 1.00 20.84 105 LEU F O 1
ATOM 7263 N N . VAL F 1 109 ? -10.857 9.330 -29.098 1.00 21.05 106 VAL F N 1
ATOM 7264 C CA . VAL F 1 109 ? -10.084 10.537 -29.390 1.00 21.79 106 VAL F CA 1
ATOM 7265 C C . VAL F 1 109 ? -10.737 11.453 -30.487 1.00 22.58 106 VAL F C 1
ATOM 7266 O O . VAL F 1 109 ? -11.258 10.986 -31.545 1.00 21.76 106 VAL F O 1
ATOM 7270 N N . LEU F 1 110 ? -10.628 12.752 -30.233 1.00 22.67 107 LEU F N 1
ATOM 7271 C CA . LEU F 1 110 ? -10.924 13.785 -31.212 1.00 23.62 107 LEU F CA 1
ATOM 7272 C C . LEU F 1 110 ? -9.733 14.691 -31.340 1.00 23.38 107 LEU F C 1
ATOM 7273 O O . LEU F 1 110 ? -9.251 15.187 -30.348 1.00 22.19 107 LEU F O 1
ATOM 7278 N N . THR F 1 111 ? -9.270 14.872 -32.597 1.00 24.85 108 THR F N 1
ATOM 7279 C CA . THR F 1 111 ? -8.202 15.841 -32.995 1.00 26.04 108 THR F CA 1
ATOM 7280 C C . THR F 1 111 ? -8.818 16.934 -33.941 1.00 27.45 108 THR F C 1
ATOM 7281 O O . THR F 1 111 ? -9.878 16.716 -34.559 1.00 25.35 108 THR F O 1
ATOM 7285 N N . HIS F 1 112 ? -8.098 18.066 -34.049 1.00 28.99 109 HIS F N 1
ATOM 7286 C CA . HIS F 1 112 ? -8.422 19.251 -34.879 1.00 29.06 109 HIS F CA 1
ATOM 7287 C C . HIS F 1 112 ? -7.089 19.747 -35.338 1.00 30.43 109 HIS F C 1
ATOM 7288 O O . HIS F 1 112 ? -6.144 19.858 -34.484 1.00 30.47 109 HIS F O 1
ATOM 7295 N N . ASP F 1 113 ? -7.024 20.026 -36.647 1.00 30.84 110 ASP F N 1
ATOM 7296 C CA . ASP F 1 113 ? -6.012 20.888 -37.313 1.00 33.35 110 ASP F CA 1
ATOM 7297 C C . ASP F 1 113 ? -6.684 22.167 -37.846 1.00 34.66 110 ASP F C 1
ATOM 7298 O O . ASP F 1 113 ? -7.570 22.098 -38.699 1.00 33.59 110 ASP F O 1
ATOM 7303 N N . PHE F 1 114 ? -6.245 23.328 -37.342 1.00 36.94 111 PHE F N 1
ATOM 7304 C CA . PHE F 1 114 ? -6.890 24.599 -37.646 1.00 38.06 111 PHE F CA 1
ATOM 7305 C C . PHE F 1 114 ? -5.958 25.766 -37.789 1.00 41.48 111 PHE F C 1
ATOM 7306 O O . PHE F 1 114 ? -4.842 25.744 -37.291 1.00 44.18 111 PHE F O 1
ATOM 7314 N N . VAL F 1 115 ? -6.434 26.799 -38.484 1.00 42.91 112 VAL F N 1
ATOM 7315 C CA . VAL F 1 115 ? -5.787 28.082 -38.569 1.00 44.72 112 VAL F CA 1
ATOM 7316 C C . VAL F 1 115 ? -6.892 29.075 -38.867 1.00 47.16 112 VAL F C 1
ATOM 7317 O O . VAL F 1 115 ? -7.883 28.749 -39.540 1.00 45.97 112 VAL F O 1
ATOM 7321 N N . THR F 1 116 ? -6.706 30.296 -38.396 1.00 50.27 113 THR F N 1
ATOM 7322 C CA . THR F 1 116 ? -7.710 31.338 -38.513 1.00 52.50 113 THR F CA 1
ATOM 7323 C C . THR F 1 116 ? -7.696 31.967 -39.909 1.00 55.44 113 THR F C 1
ATOM 7324 O O . THR F 1 116 ? -6.677 31.948 -40.621 1.00 56.24 113 THR F O 1
ATOM 7328 N N . ARG F 1 117 ? -8.834 32.528 -40.292 1.00 57.18 114 ARG F N 1
ATOM 7329 C CA . ARG F 1 117 ? -8.954 33.145 -41.604 1.00 60.80 114 ARG F CA 1
ATOM 7330 C C . ARG F 1 117 ? -8.021 34.333 -41.714 1.00 66.47 114 ARG F C 1
ATOM 7331 O O . ARG F 1 117 ? -7.642 34.934 -40.688 1.00 68.96 114 ARG F O 1
ATOM 7339 N N . ALA F 1 118 ? -7.631 34.664 -42.944 1.00 69.98 115 ALA F N 1
ATOM 7340 C CA . ALA F 1 118 ? -6.853 35.897 -43.196 1.00 76.84 115 ALA F CA 1
ATOM 7341 C C . ALA F 1 118 ? -7.679 37.185 -43.024 1.00 81.80 115 ALA F C 1
ATOM 7342 O O . ALA F 1 118 ? -8.895 37.209 -43.251 1.00 80.67 115 ALA F O 1
ATOM 7344 N N . ALA F 1 119 ? -7.007 38.243 -42.583 1.00 88.29 116 ALA F N 1
ATOM 7345 C CA . ALA F 1 119 ? -7.611 39.566 -42.494 1.00 94.92 116 ALA F CA 1
ATOM 7346 C C . ALA F 1 119 ? -7.641 40.213 -43.876 1.00 99.74 116 ALA F C 1
ATOM 7347 O O . ALA F 1 119 ? -6.920 41.186 -44.141 1.00 105.65 116 ALA F O 1
ATOM 7349 N N . GLY F 1 120 ? -8.491 39.670 -44.746 1.00 98.38 117 GLY F N 1
ATOM 7350 C CA . GLY F 1 120 ? -8.526 40.020 -46.181 1.00 102.75 117 GLY F CA 1
ATOM 7351 C C . GLY F 1 120 ? -8.402 41.419 -46.791 1.00 111.04 117 GLY F C 1
ATOM 7352 O O . GLY F 1 120 ? -7.421 41.734 -47.488 1.00 114.90 117 GLY F O 1
ATOM 7353 N N . ASP F 1 121 ? -9.400 42.261 -46.518 1.00 114.51 118 ASP F N 1
ATOM 7354 C CA . ASP F 1 121 ? -9.675 43.471 -47.295 1.00 120.99 118 ASP F CA 1
ATOM 7355 C C . ASP F 1 121 ? -9.300 44.702 -46.447 1.00 127.27 118 ASP F C 1
ATOM 7356 O O . ASP F 1 121 ? -8.837 45.715 -46.971 1.00 133.60 118 ASP F O 1
ATOM 7361 N N . ASP F 1 122 ? -9.524 44.595 -45.138 1.00 126.03 119 ASP F N 1
ATOM 7362 C CA . ASP F 1 122 ? -9.132 45.603 -44.138 1.00 131.41 119 ASP F CA 1
ATOM 7363 C C . ASP F 1 122 ? -8.285 44.852 -43.080 1.00 127.53 119 ASP F C 1
ATOM 7364 O O . ASP F 1 122 ? -8.100 43.630 -43.199 1.00 121.31 119 ASP F O 1
ATOM 7369 N N . GLY F 1 123 ? -7.777 45.554 -42.059 1.00 130.95 120 GLY F N 1
ATOM 7370 C CA . GLY F 1 123 ? -6.947 44.904 -41.022 1.00 126.79 120 GLY F CA 1
ATOM 7371 C C . GLY F 1 123 ? -7.584 43.774 -40.201 1.00 119.12 120 GLY F C 1
ATOM 7372 O O . GLY F 1 123 ? -6.907 43.119 -39.382 1.00 115.81 120 GLY F O 1
ATOM 7373 N N . LEU F 1 124 ? -8.876 43.530 -40.428 1.00 115.78 121 LEU F N 1
ATOM 7374 C CA . LEU F 1 124 ? -9.680 42.655 -39.560 1.00 109.99 121 LEU F CA 1
ATOM 7375 C C . LEU F 1 124 ? -10.122 41.328 -40.175 1.00 102.76 121 LEU F C 1
ATOM 7376 O O . LEU F 1 124 ? -10.425 41.254 -41.377 1.00 102.41 121 LEU F O 1
ATOM 7381 N N . VAL F 1 125 ? -10.163 40.301 -39.321 1.00 97.03 122 VAL F N 1
ATOM 7382 C CA . VAL F 1 125 ? -10.674 38.967 -39.636 1.00 90.32 122 VAL F CA 1
ATOM 7383 C C . VAL F 1 125 ? -12.194 38.893 -39.455 1.00 89.18 122 VAL F C 1
ATOM 7384 O O . VAL F 1 125 ? -12.705 39.247 -38.401 1.00 90.77 122 VAL F O 1
ATOM 7388 N N . ALA F 1 126 ? -12.897 38.380 -40.472 1.00 86.84 123 ALA F N 1
ATOM 7389 C CA . ALA F 1 126 ? -14.373 38.381 -40.536 1.00 86.29 123 ALA F CA 1
ATOM 7390 C C . ALA F 1 126 ? -14.917 39.803 -40.531 1.00 92.21 123 ALA F C 1
ATOM 7391 O O . ALA F 1 126 ? -15.963 40.053 -39.930 1.00 93.51 123 ALA F O 1
ATOM 7393 N N . GLY F 1 127 ? -14.196 40.718 -41.199 1.00 96.00 124 GLY F N 1
ATOM 7394 C CA . GLY F 1 127 ? -14.473 42.171 -41.164 1.00 102.12 124 GLY F CA 1
ATOM 7395 C C . GLY F 1 127 ? -14.516 42.751 -39.750 1.00 104.19 124 GLY F C 1
ATOM 7396 O O . GLY F 1 127 ? -14.647 43.956 -39.582 1.00 110.14 124 GLY F O 1
ATOM 7397 N N . LYS F 1 128 ? -14.384 41.885 -38.738 1.00 92.64 125 LYS F N 1
ATOM 7398 C CA . LYS F 1 128 ? -14.686 42.232 -37.340 1.00 92.80 125 LYS F CA 1
ATOM 7399 C C . LYS F 1 128 ? -13.484 42.367 -36.382 1.00 90.08 125 LYS F C 1
ATOM 7400 O O . LYS F 1 128 ? -13.353 43.370 -35.680 1.00 93.59 125 LYS F O 1
ATOM 7406 N N . LEU F 1 129 ? -12.625 41.347 -36.348 1.00 84.35 126 LEU F N 1
ATOM 7407 C CA . LEU F 1 129 ? -11.636 41.177 -35.269 1.00 81.47 126 LEU F CA 1
ATOM 7408 C C . LEU F 1 129 ? -10.168 41.320 -35.730 1.00 80.83 126 LEU F C 1
ATOM 7409 O O . LEU F 1 129 ? -9.875 41.194 -36.918 1.00 80.43 126 LEU F O 1
ATOM 7414 N N . THR F 1 130 ? -9.258 41.614 -34.787 1.00 81.48 127 THR F N 1
ATOM 7415 C CA . THR F 1 130 ? -7.811 41.579 -35.064 1.00 80.13 127 THR F CA 1
ATOM 7416 C C . THR F 1 130 ? -7.452 40.102 -35.204 1.00 75.15 127 THR F C 1
ATOM 7417 O O . THR F 1 130 ? -8.127 39.236 -34.592 1.00 71.13 127 THR F O 1
ATOM 7421 N N . PRO F 1 131 ? -6.433 39.780 -36.034 1.00 74.80 128 PRO F N 1
ATOM 7422 C CA . PRO F 1 131 ? -6.083 38.339 -36.191 1.00 70.82 128 PRO F CA 1
ATOM 7423 C C . PRO F 1 131 ? -5.733 37.598 -34.829 1.00 69.35 128 PRO F C 1
ATOM 7424 O O . PRO F 1 131 ? -5.972 36.370 -34.682 1.00 64.76 128 PRO F O 1
ATOM 7428 N N . ASP F 1 132 ? -5.176 38.367 -33.883 1.00 72.34 129 ASP F N 1
ATOM 7429 C CA . ASP F 1 132 ? -4.938 37.962 -32.493 1.00 73.12 129 ASP F CA 1
ATOM 7430 C C . ASP F 1 132 ? -6.197 37.738 -31.653 1.00 72.15 129 ASP F C 1
ATOM 7431 O O . ASP F 1 132 ? -6.317 36.732 -30.932 1.00 68.96 129 ASP F O 1
ATOM 7436 N N . GLU F 1 133 ? -7.116 38.697 -31.693 1.00 75.31 130 GLU F N 1
ATOM 7437 C CA . GLU F 1 133 ? -8.431 38.455 -31.116 1.00 76.01 130 GLU F CA 1
ATOM 7438 C C . GLU F 1 133 ? -9.019 37.129 -31.628 1.00 71.87 130 GLU F C 1
ATOM 7439 O O . GLU F 1 133 ? -9.567 36.323 -30.826 1.00 70.54 130 GLU F O 1
ATOM 7445 N N . ALA F 1 134 ? -8.879 36.921 -32.955 1.00 70.99 131 ALA F N 1
ATOM 7446 C CA . ALA F 1 134 ? -9.452 35.781 -33.700 1.00 67.01 131 ALA F CA 1
ATOM 7447 C C . ALA F 1 134 ? -8.778 34.477 -33.323 1.00 63.74 131 ALA F C 1
ATOM 7448 O O . ALA F 1 134 ? -9.442 33.462 -33.134 1.00 61.02 131 ALA F O 1
ATOM 7450 N N . ARG F 1 135 ? -7.455 34.508 -33.204 1.00 64.82 132 ARG F N 1
ATOM 7451 C CA . ARG F 1 135 ? -6.703 33.315 -32.834 1.00 63.01 132 ARG F CA 1
ATOM 7452 C C . ARG F 1 135 ? -7.073 32.743 -31.466 1.00 60.92 132 ARG F C 1
ATOM 7453 O O . ARG F 1 135 ? -7.040 31.545 -31.261 1.00 59.07 132 ARG F O 1
ATOM 7461 N N . GLU F 1 136 ? -7.393 33.605 -30.526 1.00 62.61 133 GLU F N 1
ATOM 7462 C CA . GLU F 1 136 ? -7.621 33.140 -29.201 1.00 61.60 133 GLU F CA 1
ATOM 7463 C C . GLU F 1 136 ? -9.087 32.780 -29.097 1.00 58.30 133 GLU F C 1
ATOM 7464 O O . GLU F 1 136 ? -9.455 31.869 -28.360 1.00 56.54 133 GLU F O 1
ATOM 7470 N N . MET F 1 137 ? -9.911 33.452 -29.886 1.00 58.42 134 MET F N 1
ATOM 7471 C CA . MET F 1 137 ? -11.298 33.025 -30.057 1.00 56.89 134 MET F CA 1
ATOM 7472 C C . MET F 1 137 ? -11.405 31.575 -30.551 1.00 51.49 134 MET F C 1
ATOM 7473 O O . MET F 1 137 ? -12.141 30.781 -29.955 1.00 49.36 134 MET F O 1
ATOM 7478 N N . LEU F 1 138 ? -10.655 31.243 -31.610 1.00 49.01 135 LEU F N 1
ATOM 7479 C CA . LEU F 1 138 ? -10.757 29.938 -32.270 1.00 45.66 135 LEU F CA 1
ATOM 7480 C C . LEU F 1 138 ? -10.222 28.855 -31.351 1.00 44.38 135 LEU F C 1
ATOM 7481 O O . LEU F 1 138 ? -10.856 27.785 -31.190 1.00 41.00 135 LEU F O 1
ATOM 7486 N N . GLU F 1 139 ? -9.092 29.154 -30.716 1.00 46.54 136 GLU F N 1
ATOM 7487 C CA . GLU F 1 139 ? -8.520 28.211 -29.742 1.00 48.15 136 GLU F CA 1
ATOM 7488 C C . GLU F 1 139 ? -9.424 27.891 -28.560 1.00 47.22 136 GLU F C 1
ATOM 7489 O O . GLU F 1 139 ? -9.403 26.786 -28.058 1.00 46.66 136 GLU F O 1
ATOM 7495 N N . ALA F 1 140 ? -10.216 28.855 -28.110 1.00 49.14 137 ALA F N 1
ATOM 7496 C CA . ALA F 1 140 ? -11.050 28.601 -26.945 1.00 49.91 137 ALA F CA 1
ATOM 7497 C C . ALA F 1 140 ? -12.270 27.829 -27.395 1.00 46.70 137 ALA F C 1
ATOM 7498 O O . ALA F 1 140 ? -12.782 26.978 -26.660 1.00 45.77 137 ALA F O 1
ATOM 7500 N N . VAL F 1 141 ? -12.709 28.123 -28.621 1.00 46.22 138 VAL F N 1
ATOM 7501 C CA . VAL F 1 141 ? -13.793 27.399 -29.253 1.00 44.21 138 VAL F CA 1
ATOM 7502 C C . VAL F 1 141 ? -13.376 25.978 -29.498 1.00 40.99 138 VAL F C 1
ATOM 7503 O O . VAL F 1 141 ? -14.138 25.075 -29.177 1.00 41.11 138 VAL F O 1
ATOM 7507 N N . VAL F 1 142 ? -12.179 25.709 -30.010 1.00 39.84 139 VAL F N 1
ATOM 7508 C CA . VAL F 1 142 ? -11.911 24.263 -30.187 1.00 36.65 139 VAL F CA 1
ATOM 7509 C C . VAL F 1 142 ? -11.762 23.497 -28.873 1.00 37.67 139 VAL F C 1
ATOM 7510 O O . VAL F 1 142 ? -12.240 22.365 -28.766 1.00 35.88 139 VAL F O 1
ATOM 7514 N N . GLU F 1 143 ? -11.091 24.122 -27.902 1.00 39.95 140 GLU F N 1
ATOM 7515 C CA . GLU F 1 143 ? -10.961 23.619 -26.557 1.00 41.79 140 GLU F CA 1
ATOM 7516 C C . GLU F 1 143 ? -12.295 23.179 -25.932 1.00 41.00 140 GLU F C 1
ATOM 7517 O O . GLU F 1 143 ? -12.437 22.017 -25.557 1.00 40.00 140 GLU F O 1
ATOM 7523 N N . ARG F 1 144 ? -13.279 24.083 -25.860 1.00 42.97 141 ARG F N 1
ATOM 7524 C CA . ARG F 1 144 ? -14.603 23.808 -25.249 1.00 44.06 141 ARG F CA 1
ATOM 7525 C C . ARG F 1 144 ? -15.430 22.759 -26.007 1.00 40.90 141 ARG F C 1
ATOM 7526 O O . ARG F 1 144 ? -16.165 21.950 -25.414 1.00 38.80 141 ARG F O 1
ATOM 7534 N N . ASN F 1 145 ? -15.353 22.836 -27.330 1.00 37.78 142 ASN F N 1
ATOM 7535 C CA . ASN F 1 145 ? -16.174 22.005 -28.156 1.00 36.69 142 ASN F CA 1
ATOM 7536 C C . ASN F 1 145 ? -15.627 20.599 -28.214 1.00 33.18 142 ASN F C 1
ATOM 7537 O O . ASN F 1 145 ? -16.392 19.656 -28.353 1.00 31.57 142 ASN F O 1
ATOM 7542 N N . SER F 1 146 ? -14.308 20.442 -28.086 1.00 32.91 143 SER F N 1
ATOM 7543 C CA . SER F 1 146 ? -13.728 19.097 -27.898 1.00 32.44 143 SER F CA 1
ATOM 7544 C C . SER F 1 146 ? -14.159 18.487 -26.590 1.00 32.45 143 SER F C 1
ATOM 7545 O O . SER F 1 146 ? -14.602 17.358 -26.599 1.00 31.57 143 SER F O 1
ATOM 7548 N N . VAL F 1 147 ? -14.009 19.192 -25.467 1.00 35.26 144 VAL F N 1
ATOM 7549 C CA . VAL F 1 147 ? -14.494 18.592 -24.279 1.00 36.13 144 VAL F CA 1
ATOM 7550 C C . VAL F 1 147 ? -16.006 18.327 -24.299 1.00 36.96 144 VAL F C 1
ATOM 7551 O O . VAL F 1 147 ? -16.375 17.196 -24.013 1.00 37.60 144 VAL F O 1
ATOM 7555 N N . ALA F 1 148 ? -16.857 19.266 -24.754 1.00 36.97 145 ALA F N 1
ATOM 7556 C CA . ALA F 1 148 ? -18.314 19.038 -24.767 1.00 37.20 145 ALA F CA 1
ATOM 7557 C C . ALA F 1 148 ? -18.712 17.867 -25.624 1.00 34.94 145 ALA F C 1
ATOM 7558 O O . ALA F 1 148 ? -19.566 17.062 -25.212 1.00 35.72 145 ALA F O 1
ATOM 7560 N N . ASP F 1 149 ? -18.077 17.752 -26.792 1.00 32.83 146 ASP F N 1
ATOM 7561 C CA . ASP F 1 149 ? -18.402 16.745 -27.795 1.00 32.83 146 ASP F CA 1
ATOM 7562 C C . ASP F 1 149 ? -17.976 15.332 -27.423 1.00 31.83 146 ASP F C 1
ATOM 7563 O O . ASP F 1 149 ? -18.767 14.392 -27.552 1.00 32.61 146 ASP F O 1
ATOM 7568 N N . LEU F 1 150 ? -16.703 15.163 -27.036 1.00 31.04 147 LEU F N 1
ATOM 7569 C CA . LEU F 1 150 ? -16.216 13.950 -26.326 1.00 30.18 147 LEU F CA 1
ATOM 7570 C C . LEU F 1 150 ? -17.148 13.480 -25.203 1.00 31.36 147 LEU F C 1
ATOM 7571 O O . LEU F 1 150 ? -17.575 12.332 -25.180 1.00 31.26 147 LEU F O 1
ATOM 7576 N N . ASN F 1 151 ? -17.483 14.387 -24.298 1.00 33.50 148 ASN F N 1
ATOM 7577 C CA . ASN F 1 151 ? -18.464 14.113 -23.241 1.00 36.45 148 ASN F CA 1
ATOM 7578 C C . ASN F 1 151 ? -19.888 13.675 -23.655 1.00 36.03 148 ASN F C 1
ATOM 7579 O O . ASN F 1 151 ? -20.443 12.746 -23.025 1.00 38.23 148 ASN F O 1
ATOM 7584 N N . ALA F 1 152 ? -20.445 14.315 -24.667 1.00 34.11 149 ALA F N 1
ATOM 7585 C CA . ALA F 1 152 ? -21.744 13.903 -25.259 1.00 34.87 149 ALA F CA 1
ATOM 7586 C C . ALA F 1 152 ? -21.700 12.549 -25.967 1.00 32.71 149 ALA F C 1
ATOM 7587 O O . ALA F 1 152 ? -22.630 11.793 -25.919 1.00 35.99 149 ALA F O 1
ATOM 7589 N N . VAL F 1 153 ? -20.622 12.187 -26.605 1.00 31.08 150 VAL F N 1
ATOM 7590 C CA . VAL F 1 153 ? -20.575 10.808 -27.170 1.00 30.19 150 VAL F CA 1
ATOM 7591 C C . VAL F 1 153 ? -20.376 9.723 -26.039 1.00 30.36 150 VAL F C 1
ATOM 7592 O O . VAL F 1 153 ? -20.990 8.664 -26.064 1.00 31.00 150 VAL F O 1
ATOM 7596 N N . LEU F 1 154 ? -19.456 9.979 -25.114 1.00 29.24 151 LEU F N 1
ATOM 7597 C CA . LEU F 1 154 ? -19.362 9.175 -23.910 1.00 31.68 151 LEU F CA 1
ATOM 7598 C C . LEU F 1 154 ? -20.764 8.959 -23.214 1.00 33.97 151 LEU F C 1
ATOM 7599 O O . LEU F 1 154 ? -21.158 7.796 -22.965 1.00 35.00 151 LEU F O 1
ATOM 7604 N N . GLY F 1 155 ? -21.517 10.029 -22.948 1.00 34.70 152 GLY F N 1
ATOM 7605 C CA . GLY F 1 155 ? -22.778 9.842 -22.240 1.00 37.32 152 GLY F CA 1
ATOM 7606 C C . GLY F 1 155 ? -23.812 9.066 -23.087 1.00 37.71 152 GLY F C 1
ATOM 7607 O O . GLY F 1 155 ? -24.468 8.154 -22.607 1.00 39.07 152 GLY F O 1
ATOM 7608 N N . GLU F 1 156 ? -23.891 9.361 -24.378 1.00 36.70 153 GLU F N 1
ATOM 7609 C CA . GLU F 1 156 ? -24.827 8.656 -25.273 1.00 36.41 153 GLU F CA 1
ATOM 7610 C C . GLU F 1 156 ? -24.518 7.155 -25.422 1.00 35.42 153 GLU F C 1
ATOM 7611 O O . GLU F 1 156 ? -25.436 6.380 -25.478 1.00 37.16 153 GLU F O 1
ATOM 7617 N N . ALA F 1 157 ? -23.239 6.761 -25.498 1.00 33.07 154 ALA F N 1
ATOM 7618 C CA . ALA F 1 157 ? -22.850 5.362 -25.647 1.00 32.84 154 ALA F CA 1
ATOM 7619 C C . ALA F 1 157 ? -23.092 4.559 -24.381 1.00 34.78 154 ALA F C 1
ATOM 7620 O O . ALA F 1 157 ? -23.451 3.368 -24.466 1.00 36.99 154 ALA F O 1
ATOM 7622 N N . GLU F 1 158 ? -22.885 5.176 -23.220 1.00 33.21 155 GLU F N 1
ATOM 7623 C CA . GLU F 1 158 ? -23.052 4.477 -21.999 1.00 35.31 155 GLU F CA 1
ATOM 7624 C C . GLU F 1 158 ? -24.518 4.235 -21.766 1.00 38.33 155 GLU F C 1
ATOM 7625 O O . GLU F 1 158 ? -24.852 3.190 -21.274 1.00 40.09 155 GLU F O 1
ATOM 7631 N N . ARG F 1 159 ? -25.369 5.206 -22.153 1.00 39.16 156 ARG F N 1
ATOM 7632 C CA . ARG F 1 159 ? -26.854 5.123 -22.183 1.00 40.62 156 ARG F CA 1
ATOM 7633 C C . ARG F 1 159 ? -27.395 3.961 -23.039 1.00 41.60 156 ARG F C 1
ATOM 7634 O O . ARG F 1 159 ? -28.229 3.178 -22.560 1.00 40.83 156 ARG F O 1
ATOM 7642 N N . ARG F 1 160 ? -26.866 3.849 -24.281 1.00 39.58 157 ARG F N 1
ATOM 7643 C CA . ARG F 1 160 ? -27.106 2.696 -25.118 1.00 41.21 157 ARG F CA 1
ATOM 7644 C C . ARG F 1 160 ? -26.779 1.303 -24.508 1.00 42.87 157 ARG F C 1
ATOM 7645 O O . ARG F 1 160 ? -27.598 0.412 -24.585 1.00 45.02 157 ARG F O 1
ATOM 7653 N N . VAL F 1 161 ? -25.602 1.141 -23.888 1.00 42.54 158 VAL F N 1
ATOM 7654 C CA . VAL F 1 161 ? -25.228 -0.016 -23.040 1.00 44.05 158 VAL F CA 1
ATOM 7655 C C . VAL F 1 161 ? -26.308 -0.396 -21.977 1.00 48.73 158 VAL F C 1
ATOM 7656 O O . VAL F 1 161 ? -26.656 -1.565 -21.796 1.00 50.00 158 VAL F O 1
ATOM 7660 N N . ARG F 1 162 ? -26.796 0.594 -21.245 1.00 50.79 159 ARG F N 1
ATOM 7661 C CA . ARG F 1 162 ? -27.722 0.346 -20.220 1.00 56.52 159 ARG F CA 1
ATOM 7662 C C . ARG F 1 162 ? -29.009 -0.273 -20.794 1.00 59.55 159 ARG F C 1
ATOM 7663 O O . ARG F 1 162 ? -29.496 -1.272 -20.263 1.00 63.19 159 ARG F O 1
ATOM 7671 N N . ALA F 1 163 ? -29.559 0.354 -21.827 1.00 58.88 160 ALA F N 1
ATOM 7672 C CA . ALA F 1 163 ? -30.637 -0.209 -22.645 1.00 62.79 160 ALA F CA 1
ATOM 7673 C C . ALA F 1 163 ? -30.263 -1.610 -23.190 1.00 62.34 160 ALA F C 1
ATOM 7674 O O . ALA F 1 163 ? -29.530 -1.874 -24.146 1.00 59.57 160 ALA F O 1
#

Sequence (987 aa):
HMRHVEHTVTVAAPADLVWEVLADVLGYADIFPPTEKVEILEEGQGYQVVRLHVDVAGEINTWTSRRDLDPARRVIAYRQLETAPIVGHMSGEWRAFTLDAERTQLVLTHDFVTRAAGDDGLVAGKLTPDEAREMLEAVVERNSVADLNAVLGEAERRVRAAGGVGTVHMRHVEHTVTVAAPADLVWEVLADVLGYADIFPPTEKVEILEEGQGYQVVRLHVDVAGEINTWTSRRDLDPARRVIAYRQLETAPIVGHMSGEWRAFTLDAERTQLVLTHDFVTRAAGDDGLVAGKLTPDEAREMLEAVVERNSVADLNAVLGEAERRVRAAGGVHMRHVEHTVTVAAPADLVWEVLADVLGYADIFPPTEKVEILEEGQGYQVVRLHVDVAGEINTWTSRRDLDPARRVIAYRQLETAPIVGHMSGEWRAFTLDAERTQLVLTHDFVTRAAGDDGLVAGKLTPDEAREMLEAVVERNSVADLNAVLGEAERRVRAAGGHMRHVEHTVTVAAPADLVWEVLADVLGYADIFPPTEKVEILEEGQGYQVVRLHVDVAGEINTWTSRRDLDPARRVIAYRQLETAPIVGHMSGEWRAFTLDAERTQLVLTHDFVTRAAGDDGLVAGKLTPDEAREMLEAVVERNSVADLNAVLGEAERRVRAAGGGSHMRHVEHTVTVAAPADLVWEVLADVLGYADIFPPTEKVEILEEGQGYQVVRLHVDVAGEINTWTSRRDLDPARRVIAYRQLETAPIVGHMSGEWRAFTLDAERTQLVLTHDFVTRAAGDDGLVAGKLTPDEAREMLEAVVERNSVADLNAVLGEAERRVRAAGHMRHVEHTVTVAAPADLVWEVLADVLGYADIFPPTEKVEILEEGQGYQVVRLHVDVAGEINTWTSRRDLDPARRVIAYRQLETAPIVGHMSGEWRAFTLDAERTQLVLTHDFVTRAAGDDGLVAGKLTPDEAREMLEAVVERNSVADLNAVLGEAERRVRA

Foldseek 3Di:
DKDKDKDKDKFQAALVLLLVLVPPVVCCCVLQVQWPDKDWDDDDVQKTWIWTWGQFDPDTFIWIWIWGQDVVQQKTWIWIPGGGQQWCTWIWMWHWADPDRRMIMIMTMIITDTRDQDPVCAGSVPHHRVRSVVSVVVRCVVRRVSVNVSSSVVSVVVVCVVVDDDDD/DKDKFKDKDKFQAFLLLLLVLVVPQQCCCVQQVQWPGKDFDDDDPQKTKIWTWGDQPPDTWIWIWIWGADSVQSKTWIWTDGDTQQWPTWIWMWGWDGPDRGMTIIMTMIITDTDDDDVVCAGSVPHHNVRSRVSVVVRCVVSNVSVNVSSSVVSVCCVDPVPHD/DFDKDKDKDKFQAFLVLLLVLVPPQQCCCVQQVQFVGWDFPDDDVFWTWIWTQGDQPPHRFIFIKIWGQDVVQQKIWMWTDDQTQFWDTWIWMWHWDDPDPGMIMIMTMITTDTDDDDPVCATSVDHHRVRSVVRVVVVCVVSVVSVNVSSSVVRNVVVVVVVD/DKDKDKDKDKAQFALLLLLVCVPPQPNCCVQLVQWPDKDFPDDDDFKTWIWTWGDLPPHTDIFIKIWGHDSVQSKIWMWTPGADPQWDTWIWMWGWDGPDRGMTIIMTMITTAGAAQPVVGARRPPHRRVCSRVSVVVVCVVSVVSSNVSSRVVNVVVCVVVPD/DDLKDKDKDKDKFQAFLVLLLVLVVCQQCCCVQQVQWPGKDFPDDDVQKTKIWTFGDDPNRTWIWIKIWGADVPQSKIWIWTPGDTQQWPTWTWMWGWDGPDRRMIMIMTMIITDTDAQVVVRARNPDHRSVRSSVSVVVRVVVRVVSVNVSSRVVRNVVVVVVD/DFDKDKDKDKFQAFLVLLLVLVVPQQCCCVQQVQWPGKAFPDDDVQKTWIKTFGDAPNRTWIWIKIWGADVPQSKIWIWTPGDTQFWPTKIWMWGWDGPDRRMIIIMTMITTDTDDPPPDCDGSVDHHSVVSVVSVVVRVVVSRVSVNVSSSVVSVVVVVD

Radius of gyration: 35.09 Å; Cα contacts (8 Å, |Δi|>4): 2099; chains: 6; bounding box: 64×94×113 Å

Organism: NCBI:txid140437

Secondary structure (DSSP, 8-state):
--EEEEEEEEESS-HHHHHHHHH-GGGHHHH-SSEEEEEEEEEETTEEEEEEEEEETTEEEEEEEEEEEETTTTEEEEEEEE--TTEEEEEEEEEEEEEETTEEEEEEEEEEEEPPP-TTSSBTTTB-HHHHHHHHHHHHHHHHHHHHHHHHHHHHHHHHHHT---B-/--EEEEEEEEESS-HHHHHHHHH-STTHHHH-TTEEEEEEEEEETTEEEEEEEEESSSSEEEEEEEEEEETTTTEEEEEESS--TTEEEEEEEEEEEEEETTEEEEEEEEEEEEPPP-TTSSBTTTB-HHHHHHHHHHHHHHHHHHHHHHHHHHHHHIIIIII--/--EEEEEEEEESS-HHHHHHHHH-GGGHHHH-TTEEEEEEEEEETTEEEEEEEEEETTEEEEEEEEEEEETTTTEEEEEESS--SSEEEEEEEEEEEEEETTEEEEEEEEEEEEPPP-SSS-STTS--HHHHHHHHHHHHHHHHHHHHHHHHHHHHHHHHHT--/--EEEEEEEEESS-HHHHHHHHH--TTHHHH-TT--EEEEEEEETTEEEEEEEEESSSSEEEEEEEEEEETTTTEEEEEEEE--TTEEEEEEEEEEEESSSS-EEEEEEEEEEE----SSS-SSSS--HHHHHHHHHHHHHHHHHHHHHHHHHHHHHHHHHHT-/----EEEEEEEEESS-HHHHHHHHH-GGGHHHH-TTEEEEEEEEEETTEEEEEEEEESSS-EEEEEEEEEEETTTTEEEEEEEE--TTEEEEEEEEEEEEEE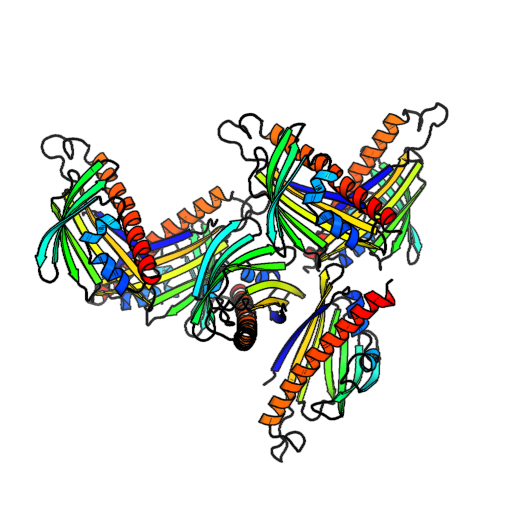TTEEEEEEEEEEEEPPB-SSS-BTTTB-HHHHHHHHHHHHHHHHHHHHHHHHHHHHHHHHHH-/--EEEEEEEEESS-HHHHHHHHH-GGGHHHH-TTEEEEEEEEEETTEEEEEEEEEETTEEEEEEEEEEEETTTTEEEEEEEE--TTEEEEEEEEEEEEEETTEEEEEEEEEEEEPP--SSSSBTTTB-HHHHHHHHHHHHHHHHHHHHHHHHHHHHHHHH-

CATH classification: 3.30.530.20